Protein AF-0000000086675721 (afdb_homodimer)

Radius of gyration: 47.77 Å; Cα contacts (8 Å, |Δi|>4): 1979; chains: 2; bounding box: 130×148×77 Å

Sequence (926 aa):
MQTRRDQVQAQSYVLGRLTSALVMAEPEALENPHRRIVVGTVVGVLLAGLVVAGFTVYGFLRPGGDTAWRKPRTLIVEKDTGARYVLVAGALRPVLNYASAVLLLGGRPPMTSVSSASLRSVPRGLPLGIVGAPDTLPPAGGLTGTWWSVCAAAGATGGTVPALAVDRRPARPEDDDGALLVRGPDEQQYLVWHGRRLRLARPWVAPVLGLDGPAVDVPAAWLNQLLPGPDLDGLPVDGRGEPGPAIDGTASRIGQVYVTRVAGTPDRHYLLRRDGLSPLGATALALALGDPATATVYGTARVEPIPLTPGALSQLPHSTRPVLPDDVPAAQPALLPPPATGATWCVRRRGEIAAATLTADGPAAPMPSAATGTALGITRTAQTAAAVRMAAGVGGLVRLGRAEQANGGALFLVTDAGVKFPVPSADVAKALGYNATAAGLVAPALLDLLPTGSVLDPAEARRMQTRRDQVQAQSYVLGRLTSALVMAEPEALENPHRRIVVGTVVGVLLAGLVVAGFTVYGFLRPGGDTAWRKPRTLIVEKDTGARYVLVAGALRPVLNYASAVLLLGGRPPMTSVSSASLRSVPRGLPLGIVGAPDTLPPAGGLTGTWWSVCAAAGATGGTVPALAVDRRPARPEDDDGALLVRGPDEQQYLVWHGRRLRLARPWVAPVLGLDGPAVDVPAAWLNQLLPGPDLDGLPVDGRGEPGPAIDGTASRIGQVYVTRVAGTPDRHYLLRRDGLSPLGATALALALGDPATATVYGTARVEPIPLTPGALSQLPHSTRPVLPDDVPAAQPALLPPPATGATWCVRRRGEIAAATLTADGPAAPMPSAATGTALGITRTAQTAAAVRMAAGVGGLVRLGRAEQANGGALFLVTDAGVKFPVPSADVAKALGYNATAAGLVAPALLDLLPTGSVLDPAEARR

Nearest PDB structures (foldseek):
  7np7-assembly1_B4  TM=6.913E-01  e=4.987E-29  Mycobacterium tuberculosis H37Rv
  7npr-assembly1_B1  TM=6.739E-01  e=2.346E-28  Mycobacterium tuberculosis H37Rv
  7nps-assembly1_B6  TM=7.589E-01  e=2.739E-26  Mycobacterium tuberculosis H37Rv
  4kk7-assembly1_A  TM=7.238E-01  e=5.404E-25  Mycobacterium tuberculosis H37Rv
  3x3n-assembly1_A  TM=7.500E-01  e=4.022E-24  Mycobacterium tuberculosis H37Rv

Foldseek 3Di:
DCDPVVVVVVVVQVVLLVVCCVVVVPSPPSDPVCVVVVVVVVVVVVVVVVVVVVVVVCCVVPVCLPCVCVDALEWEAEPVPRWIFHQDPQATATEDAQLLSLLQSLARHHYDYDYPVSCVPTHHDYHFFDAFDHRDAFDACQLPQKKKKWFFDADPVGGTFIEIEIGNDDPDPLDDQFWAWAAEPVRWIWIDGQQETATAPDPLLCVLQVVPDDHHYGYPLQNVRGHYDYHRAAFDAPQFLDWDDQAPNHTATQLAKAWEDDPPDDIWMWGQHNQWTETAFASNVSRSQRHPSSVVNQPPDRRDHHYHYPVRNVVIDYDPDHRDDPPDDSGRGHYDDDADPQWTWIWMDSQALGRTGIDTGHNPPPLPQQPLDDDPQWDADPLAGNGYAADPSRWHKAFEDHPVGRPDGWIWTADRSQEIETEHDQSSCVSHPYGPVSHGYGYPSSNNRTIYGYHSDSVRSRD/DCDPVVVVVVVVQVVLLVVCCVVVVDSPPSDPVCVVVVVVVVVVVVVVVVVVVVVVVCCVVPVCLPCVCVDALEWEAEPPPRWIFHQDPQATATEDAQLLSLLQSLARHHYDYDYPVSCVPTHHDYHFFDAFDHRDAFDACQLPQKKKKWFFDADPVGGTFIEIEIGNDDPDPQDDQFWAWAAEPVRWIWIDGQQETATAPDPLLCVLQVVPDDHHYGYPLQNVRGHYDYHRAAFDAPQFLDWDDDAPNHTATQLAKAWEDDPPDDIWMWGHHNQWTETAFASNVSRSQRHPSSVVNQPPDRRDHHYHYPVRNVPIDYDPDHRDDPPDDSGRGHYDDDDDPQWTWIWMDSQALGRTGIDGGHNPPPLPQQPCDDDPQWDADPLAGNGYAADPSRWHKAFEDHPVGRPDGWIWTADRSQEIETEHDQSSCVSHPYGPVSHGYGYPSSNNRGIYGYHSDSVRSRD

Structure (mmCIF, N/CA/C/O backbone):
data_AF-0000000086675721-model_v1
#
loop_
_entity.id
_entity.type
_entity.pdbx_description
1 polymer 'Type VII secretion protein EccB'
#
loop_
_atom_site.group_PDB
_atom_site.id
_atom_site.type_symbol
_atom_site.label_atom_id
_atom_site.label_alt_id
_atom_site.label_comp_id
_atom_site.label_asym_id
_atom_site.label_entity_id
_atom_site.label_seq_id
_atom_site.pdbx_PDB_ins_code
_atom_site.Cartn_x
_atom_site.Cartn_y
_atom_site.Cartn_z
_atom_site.occupancy
_atom_site.B_iso_or_equiv
_atom_site.auth_seq_id
_atom_site.auth_comp_id
_atom_site.auth_asym_id
_atom_site.auth_atom_id
_atom_site.pdbx_PDB_model_num
ATOM 1 N N . MET A 1 1 ? -94.25 -16.422 20.25 1 34.47 1 MET A N 1
ATOM 2 C CA . MET A 1 1 ? -93.062 -16.328 21.078 1 34.47 1 MET A CA 1
ATOM 3 C C . MET A 1 1 ? -91.875 -15.656 20.328 1 34.47 1 MET A C 1
ATOM 5 O O . MET A 1 1 ? -91.312 -16.25 19.391 1 34.47 1 MET A O 1
ATOM 9 N N . GLN A 1 2 ? -92.062 -14.305 20.141 1 49.78 2 GLN A N 1
ATOM 10 C CA . GLN A 1 2 ? -91.125 -13.461 19.375 1 49.78 2 GLN A CA 1
ATOM 11 C C . GLN A 1 2 ? -89.688 -13.625 19.844 1 49.78 2 GLN A C 1
ATOM 13 O O . GLN A 1 2 ? -89.375 -13.398 21.016 1 49.78 2 GLN A O 1
ATOM 18 N N . THR A 1 3 ? -89 -14.75 19.328 1 52.16 3 THR A N 1
ATOM 19 C CA . THR A 1 3 ? -87.75 -15.258 19.766 1 52.16 3 THR A CA 1
ATOM 20 C C . THR A 1 3 ? -86.75 -14.125 19.953 1 52.16 3 THR A C 1
ATOM 22 O O . THR A 1 3 ? -86.875 -13.062 19.344 1 52.16 3 THR A O 1
ATOM 25 N N . ARG A 1 4 ? -85.938 -14.125 21.078 1 56.69 4 ARG A N 1
ATOM 26 C CA . ARG A 1 4 ? -84.875 -13.219 21.562 1 56.69 4 ARG A CA 1
ATOM 27 C C . ARG A 1 4 ? -84 -12.773 20.406 1 56.69 4 ARG A C 1
ATOM 29 O O . ARG A 1 4 ? -83.5 -11.641 20.406 1 56.69 4 ARG A O 1
ATOM 36 N N . ARG A 1 5 ? -83.75 -13.742 19.547 1 55.69 5 ARG A N 1
ATOM 37 C CA . ARG A 1 5 ? -82.875 -13.461 18.422 1 55.69 5 ARG A CA 1
ATOM 38 C C . ARG A 1 5 ? -83.5 -12.391 17.516 1 55.69 5 ARG A C 1
ATOM 40 O O . ARG A 1 5 ? -82.812 -11.508 17.031 1 55.69 5 ARG A O 1
ATOM 47 N N . ASP A 1 6 ? -84.875 -12.5 17.281 1 59.88 6 ASP A N 1
ATOM 48 C CA . ASP A 1 6 ? -85.625 -11.516 16.484 1 59.88 6 ASP A CA 1
ATOM 49 C C . ASP A 1 6 ? -85.562 -10.141 17.156 1 59.88 6 ASP A C 1
ATOM 51 O O . ASP A 1 6 ? -85.562 -9.117 16.469 1 59.88 6 ASP A O 1
ATOM 55 N N . GLN A 1 7 ? -85.5 -10.203 18.531 1 60.09 7 GLN A N 1
ATOM 56 C CA . GLN A 1 7 ? -85.5 -8.961 19.297 1 60.09 7 GLN A CA 1
ATOM 57 C C . GLN A 1 7 ? -84.125 -8.273 19.203 1 60.09 7 GLN A C 1
ATOM 59 O O . GLN A 1 7 ? -84.062 -7.047 19.078 1 60.09 7 GLN A O 1
ATOM 64 N N . VAL A 1 8 ? -83.062 -9.102 19.234 1 62 8 VAL A N 1
ATOM 65 C CA . VAL A 1 8 ? -81.75 -8.523 19.156 1 62 8 VAL A CA 1
ATOM 66 C C . VAL A 1 8 ? -81.5 -7.98 17.75 1 62 8 VAL A C 1
ATOM 68 O O . VAL A 1 8 ? -80.875 -6.91 17.594 1 62 8 VAL A O 1
ATOM 71 N N . GLN A 1 9 ? -82.062 -8.711 16.625 1 60.72 9 GLN A N 1
ATOM 72 C CA . GLN A 1 9 ? -81.938 -8.227 15.258 1 60.72 9 GLN A CA 1
ATOM 73 C C . GLN A 1 9 ? -82.812 -6.973 15.039 1 60.72 9 GLN A C 1
ATOM 75 O O . GLN A 1 9 ? -82.375 -6.043 14.352 1 60.72 9 GLN A O 1
ATOM 80 N N . ALA A 1 10 ? -84 -6.91 15.773 1 63.62 10 ALA A N 1
ATOM 81 C CA . ALA A 1 10 ? -84.812 -5.723 15.75 1 63.62 10 ALA A CA 1
ATOM 82 C C . ALA A 1 10 ? -84.188 -4.555 16.469 1 63.62 10 ALA A C 1
ATOM 84 O O . ALA A 1 10 ? -84.25 -3.41 16.031 1 63.62 10 ALA A O 1
ATOM 85 N N . GLN A 1 11 ? -83.562 -4.93 17.625 1 62.97 11 GLN A N 1
ATOM 86 C CA . GLN A 1 11 ? -82.875 -3.885 18.375 1 62.97 11 GLN A CA 1
ATOM 87 C C . GLN A 1 11 ? -81.625 -3.352 17.609 1 62.97 11 GLN A C 1
ATOM 89 O O . GLN A 1 11 ? -81.438 -2.141 17.578 1 62.97 11 GLN A O 1
ATOM 94 N N . SER A 1 12 ? -80.812 -4.242 16.984 1 63.81 12 SER A N 1
ATOM 95 C CA . SER A 1 12 ? -79.688 -3.787 16.203 1 63.81 12 SER A CA 1
ATOM 96 C C . SER A 1 12 ? -80.125 -3.006 14.977 1 63.81 12 SER A C 1
ATOM 98 O O . SER A 1 12 ? -79.5 -2.018 14.594 1 63.81 12 SER A O 1
ATOM 100 N N . TYR A 1 13 ? -81.375 -3.391 14.328 1 66.25 13 TYR A N 1
ATOM 101 C CA . TYR A 1 13 ? -81.938 -2.652 13.227 1 66.25 13 TYR A CA 1
ATOM 102 C C . TYR A 1 13 ? -82.438 -1.293 13.703 1 66.25 13 TYR A C 1
ATOM 104 O O . TYR A 1 13 ? -82.25 -0.281 13.031 1 66.25 13 TYR A O 1
ATOM 112 N N . VAL A 1 14 ? -83.125 -1.274 14.898 1 68.88 14 VAL A N 1
ATOM 113 C CA . VAL A 1 14 ? -83.688 -0.024 15.445 1 68.88 14 VAL A CA 1
ATOM 114 C C . VAL A 1 14 ? -82.5 0.867 15.883 1 68.88 14 VAL A C 1
ATOM 116 O O . VAL A 1 14 ? -82.5 2.078 15.656 1 68.88 14 VAL A O 1
ATOM 119 N N . LEU A 1 15 ? -81.438 0.264 16.531 1 63.91 15 LEU A N 1
ATOM 120 C CA . LEU A 1 15 ? -80.25 1.059 16.922 1 63.91 15 LEU A CA 1
ATOM 121 C C . LEU A 1 15 ? -79.5 1.562 15.703 1 63.91 15 LEU A C 1
ATOM 123 O O . LEU A 1 15 ? -79 2.697 15.688 1 63.91 15 LEU A O 1
ATOM 127 N N . GLY A 1 16 ? -79.438 0.759 14.641 1 57.78 16 GLY A N 1
ATOM 128 C CA . GLY A 1 16 ? -78.875 1.193 13.359 1 57.78 16 GLY A CA 1
ATOM 129 C C . GLY A 1 16 ? -79.688 2.312 12.727 1 57.78 16 GLY A C 1
ATOM 130 O O . GLY A 1 16 ? -79.125 3.287 12.234 1 57.78 16 GLY A O 1
ATOM 131 N N . ARG A 1 17 ? -81.062 2.174 12.867 1 61.03 17 ARG A N 1
ATOM 132 C CA . ARG A 1 17 ? -81.938 3.234 12.422 1 61.03 17 ARG A CA 1
ATOM 133 C C . ARG A 1 17 ? -81.75 4.492 13.266 1 61.03 17 ARG A C 1
ATOM 135 O O . ARG A 1 17 ? -81.812 5.609 12.742 1 61.03 17 ARG A O 1
ATOM 142 N N . LEU A 1 18 ? -81.688 4.355 14.586 1 62.88 18 LEU A N 1
ATOM 143 C CA . LEU A 1 18 ? -81.562 5.504 15.469 1 62.88 18 LEU A CA 1
ATOM 144 C C . LEU A 1 18 ? -80.188 6.184 15.242 1 62.88 18 LEU A C 1
ATOM 146 O O . LEU A 1 18 ? -80.125 7.414 15.219 1 62.88 18 LEU A O 1
ATOM 150 N N . THR A 1 19 ? -79.125 5.449 15.188 1 59.09 19 THR A N 1
ATOM 151 C CA . THR A 1 19 ? -77.812 6.051 14.938 1 59.09 19 THR A CA 1
ATOM 152 C C . THR A 1 19 ? -77.75 6.676 13.547 1 59.09 19 THR A C 1
ATOM 154 O O . THR A 1 19 ? -77.188 7.75 13.359 1 59.09 19 THR A O 1
ATOM 157 N N . SER A 1 20 ? -78.438 6.008 12.555 1 55.66 20 SER A N 1
ATOM 158 C CA . SER A 1 20 ? -78.562 6.602 11.227 1 55.66 20 SER A CA 1
ATOM 159 C C . SER A 1 20 ? -79.375 7.875 11.258 1 55.66 20 SER A C 1
ATOM 161 O O . SER A 1 20 ? -79.125 8.836 10.547 1 55.66 20 SER A O 1
ATOM 163 N N . ALA A 1 21 ? -80.438 7.836 12.062 1 58.56 21 ALA A N 1
ATOM 164 C CA . ALA A 1 21 ? -81.25 9.031 12.281 1 58.56 21 ALA A CA 1
ATOM 165 C C . ALA A 1 21 ? -80.438 10.133 12.953 1 58.56 21 ALA A C 1
ATOM 167 O O . ALA A 1 21 ? -80.625 11.312 12.672 1 58.56 21 ALA A O 1
ATOM 168 N N . LEU A 1 22 ? -79.688 9.727 13.961 1 56.72 22 LEU A N 1
ATOM 169 C CA . LEU A 1 22 ? -78.938 10.734 14.711 1 56.72 22 LEU A CA 1
ATOM 170 C C . LEU A 1 22 ? -77.812 11.281 13.891 1 56.72 22 LEU A C 1
ATOM 172 O O . LEU A 1 22 ? -77.5 12.461 13.984 1 56.72 22 LEU A O 1
ATOM 176 N N . VAL A 1 23 ? -77.188 10.422 13.219 1 54.94 23 VAL A N 1
ATOM 177 C CA . VAL A 1 23 ? -76 10.875 12.477 1 54.94 23 VAL A CA 1
ATOM 178 C C . VAL A 1 23 ? -76.438 11.398 11.102 1 54.94 23 VAL A C 1
ATOM 180 O O . VAL A 1 23 ? -75.875 12.367 10.594 1 54.94 23 VAL A O 1
ATOM 183 N N . MET A 1 24 ? -77.5 10.648 10.359 1 52.84 24 MET A N 1
ATOM 184 C CA . MET A 1 24 ? -77.812 11.086 9.016 1 52.84 24 MET A CA 1
ATOM 185 C C . MET A 1 24 ? -79.188 11.758 9.008 1 52.84 24 MET A C 1
ATOM 187 O O . MET A 1 24 ? -79.688 12.125 7.945 1 52.84 24 MET A O 1
ATOM 191 N N . ALA A 1 25 ? -79.625 12.555 10.125 1 51.59 25 ALA A N 1
ATOM 192 C CA . ALA A 1 25 ? -80.875 13.297 10.328 1 51.59 25 ALA A CA 1
ATOM 193 C C . ALA A 1 25 ? -82 12.727 9.469 1 51.59 25 ALA A C 1
ATOM 195 O O . ALA A 1 25 ? -83.062 13.305 9.398 1 51.59 25 ALA A O 1
ATOM 196 N N . GLU A 1 26 ? -81.875 11.867 8.586 1 46.47 26 GLU A N 1
ATOM 197 C CA . GLU A 1 26 ? -83 11.227 7.887 1 46.47 26 GLU A CA 1
ATOM 198 C C . GLU A 1 26 ? -83.062 9.727 8.164 1 46.47 26 GLU A C 1
ATOM 200 O O . GLU A 1 26 ? -82.062 9.016 7.902 1 46.47 26 GLU A O 1
ATOM 205 N N . PRO A 1 27 ? -83.875 9.242 9.078 1 45.81 27 PRO A N 1
ATOM 206 C CA . PRO A 1 27 ? -84.062 7.922 9.688 1 45.81 27 PRO A CA 1
ATOM 207 C C . PRO A 1 27 ? -84.125 6.805 8.656 1 45.81 27 PRO A C 1
ATOM 209 O O . PRO A 1 27 ? -84.062 5.625 9 1 45.81 27 PRO A O 1
ATOM 212 N N . GLU A 1 28 ? -84.688 7.027 7.48 1 42.84 28 GLU A N 1
ATOM 213 C CA . GLU A 1 28 ? -85.062 5.945 6.57 1 42.84 28 GLU A CA 1
ATOM 214 C C . GLU A 1 28 ? -83.875 5.465 5.766 1 42.84 28 GLU A C 1
ATOM 216 O O . GLU A 1 28 ? -84 4.754 4.77 1 42.84 28 GLU A O 1
ATOM 221 N N . ALA A 1 29 ? -82.688 6.098 5.895 1 45.56 29 ALA A N 1
ATOM 222 C CA . ALA A 1 29 ? -81.625 5.652 5.004 1 45.56 29 ALA A CA 1
ATOM 223 C C . ALA A 1 29 ? -81.062 4.293 5.43 1 45.56 29 ALA A C 1
ATOM 225 O O . ALA A 1 29 ? -80.438 4.172 6.5 1 45.56 29 ALA A O 1
ATOM 226 N N . LEU A 1 30 ? -81.75 3.199 5.141 1 42.44 30 LEU A N 1
ATOM 227 C CA . LEU A 1 30 ? -81.5 1.79 5.422 1 42.44 30 LEU A CA 1
ATOM 228 C C . LEU A 1 30 ? -80.062 1.406 5.078 1 42.44 30 LEU A C 1
ATOM 230 O O . LEU A 1 30 ? -79.625 0.289 5.363 1 42.44 30 LEU A O 1
ATOM 234 N N . GLU A 1 31 ? -79.438 2.02 4.109 1 46.09 31 GLU A N 1
ATOM 235 C CA . GLU A 1 31 ? -78.188 1.418 3.693 1 46.09 31 GLU A CA 1
ATOM 236 C C . GLU A 1 31 ? -77 1.862 4.594 1 46.09 31 GLU A C 1
ATOM 238 O O . GLU A 1 31 ? -76.875 3.053 4.883 1 46.09 31 GLU A O 1
ATOM 243 N N . ASN A 1 32 ? -76.625 0.916 5.391 1 48 32 ASN A N 1
ATOM 244 C CA . ASN A 1 32 ? -75.438 1.154 6.262 1 48 32 ASN A CA 1
ATOM 245 C C . ASN A 1 32 ? -74.25 1.757 5.496 1 48 32 ASN A C 1
ATOM 247 O O . ASN A 1 32 ? -73.688 1.104 4.629 1 48 32 ASN A O 1
ATOM 251 N N . PRO A 1 33 ? -74.125 3.035 5.426 1 51.97 33 PRO A N 1
ATOM 252 C CA . PRO A 1 33 ? -73.125 3.779 4.656 1 51.97 33 PRO A CA 1
ATOM 253 C C . PRO A 1 33 ? -71.75 3.299 4.922 1 51.97 33 PRO A C 1
ATOM 255 O O . PRO A 1 33 ? -70.875 3.484 4.082 1 51.97 33 PRO A O 1
ATOM 258 N N . HIS A 1 34 ? -71.562 2.459 5.914 1 57.38 34 HIS A N 1
ATOM 259 C CA . HIS A 1 34 ? -70.188 2.131 6.332 1 57.38 34 HIS A CA 1
ATOM 260 C C . HIS A 1 34 ? -69.688 0.895 5.605 1 57.38 34 HIS A C 1
ATOM 262 O O . HIS A 1 34 ? -68.5 0.634 5.598 1 57.38 34 HIS A O 1
ATOM 268 N N . ARG A 1 35 ? -70.625 0.104 4.98 1 59.41 35 ARG A N 1
ATOM 269 C CA . ARG A 1 35 ? -70.188 -1.146 4.34 1 59.41 35 ARG A CA 1
ATOM 270 C C . ARG A 1 35 ? -69.375 -0.879 3.102 1 59.41 35 ARG A C 1
ATOM 272 O O . ARG A 1 35 ? -68.375 -1.564 2.863 1 59.41 35 ARG A O 1
ATOM 279 N N . ARG A 1 36 ? -69.625 0.174 2.391 1 56.62 36 ARG A N 1
ATOM 280 C CA . ARG A 1 36 ? -68.875 0.547 1.185 1 56.62 36 ARG A CA 1
ATOM 281 C C . ARG A 1 36 ? -67.438 1.031 1.523 1 56.62 36 ARG A C 1
ATOM 283 O O . ARG A 1 36 ? -66.5 0.709 0.821 1 56.62 36 ARG A O 1
ATOM 290 N N . ILE A 1 37 ? -67.438 1.661 2.596 1 59.69 37 ILE A N 1
ATOM 291 C CA . ILE A 1 37 ? -66.125 2.15 3.078 1 59.69 37 ILE A CA 1
ATOM 292 C C . ILE A 1 37 ? -65.312 0.979 3.564 1 59.69 37 ILE A C 1
ATOM 294 O O . ILE A 1 37 ? -64.125 0.913 3.277 1 59.69 37 ILE A O 1
ATOM 298 N N . VAL A 1 38 ? -66 0.011 4.113 1 62.59 38 VAL A N 1
ATOM 299 C CA . VAL A 1 38 ? -65.312 -1.149 4.66 1 62.59 38 VAL A CA 1
ATOM 300 C C . VAL A 1 38 ? -64.875 -2.053 3.52 1 62.59 38 VAL A C 1
ATOM 302 O O . VAL A 1 38 ? -63.719 -2.49 3.5 1 62.59 38 VAL A O 1
ATOM 305 N N . VAL A 1 39 ? -65.688 -2.287 2.514 1 61.22 39 VAL A N 1
ATOM 306 C CA . VAL A 1 39 ? -65.312 -3.143 1.385 1 61.22 39 VAL A CA 1
ATOM 307 C C . VAL A 1 39 ? -64.25 -2.457 0.525 1 61.22 39 VAL A C 1
ATOM 309 O O . VAL A 1 39 ? -63.312 -3.09 0.103 1 61.22 39 VAL A O 1
ATOM 312 N N . GLY A 1 40 ? -64.375 -1.234 0.276 1 60.56 40 GLY A N 1
ATOM 313 C CA . GLY A 1 40 ? -63.344 -0.472 -0.432 1 60.56 40 GLY A CA 1
ATOM 314 C C . GLY A 1 40 ? -61.969 -0.487 0.263 1 60.56 40 GLY A C 1
ATOM 315 O O . GLY A 1 40 ? -60.938 -0.655 -0.384 1 60.56 40 GLY A O 1
ATOM 316 N N . THR A 1 41 ? -62.156 -0.328 1.591 1 66.06 41 THR A N 1
ATOM 317 C CA . THR A 1 41 ? -60.938 -0.37 2.391 1 66.06 41 THR A CA 1
ATOM 318 C C . THR A 1 41 ? -60.281 -1.754 2.334 1 66.06 41 THR A C 1
ATOM 320 O O . THR A 1 41 ? -59.062 -1.876 2.191 1 66.06 41 THR A O 1
ATOM 323 N N . VAL A 1 42 ? -61.188 -2.703 2.279 1 68.75 42 VAL A N 1
ATOM 324 C CA . VAL A 1 42 ? -60.688 -4.074 2.262 1 68.75 42 VAL A CA 1
ATOM 325 C C . VAL A 1 42 ? -60.094 -4.391 0.891 1 68.75 42 VAL A C 1
ATOM 327 O O . VAL A 1 42 ? -59 -4.961 0.796 1 68.75 42 VAL A O 1
ATOM 330 N N . VAL A 1 43 ? -60.719 -3.998 -0.132 1 64.69 43 VAL A N 1
ATOM 331 C CA . VAL A 1 43 ? -60.219 -4.234 -1.488 1 64.69 43 VAL A CA 1
ATOM 332 C C . VAL A 1 43 ? -58.969 -3.414 -1.737 1 64.69 43 VAL A C 1
ATOM 334 O O . VAL A 1 43 ? -58 -3.904 -2.342 1 64.69 43 VAL A O 1
ATOM 337 N N . GLY A 1 44 ? -58.969 -2.264 -1.292 1 62.44 44 GLY A N 1
ATOM 338 C CA . GLY A 1 44 ? -57.781 -1.438 -1.4 1 62.44 44 GLY A CA 1
ATOM 339 C C . GLY A 1 44 ? -56.562 -2.043 -0.711 1 62.44 44 GLY A C 1
ATOM 340 O O . GLY A 1 44 ? -55.469 -2.062 -1.273 1 62.44 44 GLY A O 1
ATOM 341 N N . VAL A 1 45 ? -56.906 -2.518 0.503 1 71.75 45 VAL A N 1
ATOM 342 C CA . VAL A 1 45 ? -55.844 -3.15 1.265 1 71.75 45 VAL A CA 1
ATOM 343 C C . VAL A 1 45 ? -55.375 -4.41 0.542 1 71.75 45 VAL A C 1
ATOM 345 O O . VAL A 1 45 ? -54.156 -4.676 0.467 1 71.75 45 VAL A O 1
ATOM 348 N N . LEU A 1 46 ? -56.344 -5.074 -0.053 1 71.38 46 LEU A N 1
ATOM 349 C CA . LEU A 1 46 ? -56 -6.289 -0.786 1 71.38 46 LEU A CA 1
ATOM 350 C C . LEU A 1 46 ? -55.219 -5.961 -2.051 1 71.38 46 LEU A C 1
ATOM 352 O O . LEU A 1 46 ? -54.25 -6.633 -2.371 1 71.38 46 LEU A O 1
ATOM 356 N N . LEU A 1 47 ? -55.562 -4.961 -2.717 1 67.56 47 LEU A N 1
ATOM 357 C CA . LEU A 1 47 ? -54.875 -4.539 -3.916 1 67.56 47 LEU A CA 1
ATOM 358 C C . LEU A 1 47 ? -53.469 -4.008 -3.566 1 67.56 47 LEU A C 1
ATOM 360 O O . LEU A 1 47 ? -52.5 -4.285 -4.273 1 67.56 47 LEU A O 1
ATOM 364 N N . ALA A 1 48 ? -53.5 -3.197 -2.561 1 69.5 48 ALA A N 1
ATOM 365 C CA . ALA A 1 48 ? -52.219 -2.744 -2.07 1 69.5 48 ALA A CA 1
ATOM 366 C C . ALA A 1 48 ? -51.312 -3.928 -1.712 1 69.5 48 ALA A C 1
ATOM 368 O O . ALA A 1 48 ? -50.125 -3.922 -2.01 1 69.5 48 ALA A O 1
ATOM 369 N N . GLY A 1 49 ? -51.969 -4.863 -1.13 1 71.69 49 GLY A N 1
ATOM 370 C CA . GLY A 1 49 ? -51.25 -6.09 -0.82 1 71.69 49 GLY A CA 1
ATOM 371 C C . GLY A 1 49 ? -50.75 -6.816 -2.055 1 71.69 49 GLY A C 1
ATOM 372 O O . GLY A 1 49 ? -49.625 -7.289 -2.084 1 71.69 49 GLY A O 1
ATOM 373 N N . LEU A 1 50 ? -51.5 -6.891 -3.016 1 72.88 50 LEU A N 1
ATOM 374 C CA . LEU A 1 50 ? -51.156 -7.539 -4.273 1 72.88 50 LEU A CA 1
ATOM 375 C C . LEU A 1 50 ? -50.031 -6.781 -4.977 1 72.88 50 LEU A C 1
ATOM 377 O O . LEU A 1 50 ? -49.125 -7.391 -5.539 1 72.88 50 LEU A O 1
ATOM 381 N N . VAL A 1 51 ? -50.062 -5.508 -4.992 1 69.81 51 VAL A N 1
ATOM 382 C CA . VAL A 1 51 ? -49.031 -4.68 -5.598 1 69.81 51 VAL A CA 1
ATOM 383 C C . VAL A 1 51 ? -47.688 -4.879 -4.852 1 69.81 51 VAL A C 1
ATOM 385 O O . VAL A 1 51 ? -46.656 -5.047 -5.469 1 69.81 51 VAL A O 1
ATOM 388 N N . VAL A 1 52 ? -47.844 -4.84 -3.555 1 70.31 52 VAL A N 1
ATOM 389 C CA . VAL A 1 52 ? -46.656 -5.078 -2.738 1 70.31 52 VAL A CA 1
ATOM 390 C C . VAL A 1 52 ? -46.094 -6.48 -3.006 1 70.31 52 VAL A C 1
ATOM 392 O O . VAL A 1 52 ? -44.906 -6.672 -3.135 1 70.31 52 VAL A O 1
ATOM 395 N N . ALA A 1 53 ? -47 -7.395 -3.123 1 70.38 53 ALA A N 1
ATOM 396 C CA . ALA A 1 53 ? -46.625 -8.773 -3.438 1 70.38 53 ALA A CA 1
ATOM 397 C C . ALA A 1 53 ? -46 -8.859 -4.828 1 70.38 53 ALA A C 1
ATOM 399 O O . ALA A 1 53 ? -45 -9.562 -5.023 1 70.38 53 ALA A O 1
ATOM 400 N N . GLY A 1 54 ? -46.469 -8.25 -5.797 1 65.12 54 GLY A N 1
ATOM 401 C CA . GLY A 1 54 ? -45.938 -8.219 -7.145 1 65.12 54 GLY A CA 1
ATOM 402 C C . GLY A 1 54 ? -44.531 -7.637 -7.207 1 65.12 54 GLY A C 1
ATOM 403 O O . GLY A 1 54 ? -43.656 -8.203 -7.855 1 65.12 54 GLY A O 1
ATOM 404 N N . PHE A 1 55 ? -44.438 -6.5 -6.574 1 64.62 55 PHE A N 1
ATOM 405 C CA . PHE A 1 55 ? -43.094 -5.883 -6.547 1 64.62 55 PHE A CA 1
ATOM 406 C C . PHE A 1 55 ? -42.125 -6.75 -5.781 1 64.62 55 PHE A C 1
ATOM 408 O O . PHE A 1 55 ? -40.938 -6.812 -6.129 1 64.62 55 PHE A O 1
ATOM 415 N N . THR A 1 56 ? -42.625 -7.371 -4.812 1 63.06 56 THR A N 1
ATOM 416 C CA . THR A 1 56 ? -41.781 -8.305 -4.066 1 63.06 56 THR A CA 1
ATOM 417 C C . THR A 1 56 ? -41.375 -9.484 -4.941 1 63.06 56 THR A C 1
ATOM 419 O O . THR A 1 56 ? -40.188 -9.898 -4.926 1 63.06 56 THR A O 1
ATOM 422 N N . VAL A 1 57 ? -42.281 -9.977 -5.59 1 62.31 57 VAL A N 1
ATOM 423 C CA . VAL A 1 57 ? -42 -11.086 -6.5 1 62.31 57 VAL A CA 1
ATOM 424 C C . VAL A 1 57 ? -41.094 -10.617 -7.633 1 62.31 57 VAL A C 1
ATOM 426 O O . VAL A 1 57 ? -40.156 -11.32 -8.023 1 62.31 57 VAL A O 1
ATOM 429 N N . TYR A 1 58 ? -41.406 -9.492 -8.219 1 58.81 58 TYR A N 1
ATOM 430 C CA . TYR A 1 58 ? -40.562 -8.922 -9.273 1 58.81 58 TYR A CA 1
ATOM 431 C C . TYR A 1 58 ? -39.156 -8.703 -8.773 1 58.81 58 TYR A C 1
ATOM 433 O O . TYR A 1 58 ? -38.188 -8.977 -9.484 1 58.81 58 TYR A O 1
ATOM 441 N N . GLY A 1 59 ? -39 -8.062 -7.68 1 54.12 59 GLY A N 1
ATOM 442 C CA . GLY A 1 59 ? -37.688 -7.91 -7.066 1 54.12 59 GLY A CA 1
ATOM 443 C C . GLY A 1 59 ? -36.969 -9.227 -6.871 1 54.12 59 GLY A C 1
ATOM 444 O O . GLY A 1 59 ? -35.75 -9.297 -7.023 1 54.12 59 GLY A O 1
ATOM 445 N N . PHE A 1 60 ? -37.844 -10.172 -6.523 1 55.16 60 PHE A N 1
ATOM 446 C CA . PHE A 1 60 ? -37.281 -11.5 -6.316 1 55.16 60 PHE A CA 1
ATOM 447 C C . PHE A 1 60 ? -36.938 -12.164 -7.652 1 55.16 60 PHE A C 1
ATOM 449 O O . PHE A 1 60 ? -35.969 -12.914 -7.75 1 55.16 60 PHE A O 1
ATOM 456 N N . LEU A 1 61 ? -37.812 -12.117 -8.531 1 54 61 LEU A N 1
ATOM 457 C CA . LEU A 1 61 ? -37.688 -12.789 -9.812 1 54 61 LEU A CA 1
ATOM 458 C C . LEU A 1 61 ? -36.656 -12.078 -10.688 1 54 61 LEU A C 1
ATOM 460 O O . LEU A 1 61 ? -36 -12.703 -11.531 1 54 61 LEU A O 1
ATOM 464 N N . ARG A 1 62 ? -36.812 -10.781 -10.875 1 43.59 62 ARG A N 1
ATOM 465 C CA . ARG A 1 62 ? -35.781 -10.055 -11.602 1 43.59 62 ARG A CA 1
ATOM 466 C C . ARG A 1 62 ? -34.688 -9.594 -10.648 1 43.59 62 ARG A C 1
ATOM 468 O O . ARG A 1 62 ? -34.75 -8.477 -10.125 1 43.59 62 ARG A O 1
ATOM 475 N N . PRO A 1 63 ? -34.094 -10.516 -10.102 1 45.53 63 PRO A N 1
ATOM 476 C CA . PRO A 1 63 ? -32.969 -10.023 -9.281 1 45.53 63 PRO A CA 1
ATOM 477 C C . PRO A 1 63 ? -32.188 -8.914 -9.961 1 45.53 63 PRO A C 1
ATOM 479 O O . PRO A 1 63 ? -32.156 -8.836 -11.195 1 45.53 63 PRO A O 1
ATOM 482 N N . GLY A 1 64 ? -32.25 -7.66 -9.641 1 45.41 64 GLY A N 1
ATOM 483 C CA . GLY A 1 64 ? -31.5 -6.559 -10.211 1 45.41 64 GLY A CA 1
ATOM 484 C C . GLY A 1 64 ? -30.156 -6.992 -10.789 1 45.41 64 GLY A C 1
ATOM 485 O O . GLY A 1 64 ? -29.125 -6.902 -10.117 1 45.41 64 GLY A O 1
ATOM 486 N N . GLY A 1 65 ? -30.109 -8.008 -11.398 1 48.34 65 GLY A N 1
ATOM 487 C CA . GLY A 1 65 ? -28.906 -8.227 -12.188 1 48.34 65 GLY A CA 1
ATOM 488 C C . GLY A 1 65 ? -28.516 -7.031 -13.039 1 48.34 65 GLY A C 1
ATOM 489 O O . GLY A 1 65 ? -28.766 -7.016 -14.242 1 48.34 65 GLY A O 1
ATOM 490 N N . ASP A 1 66 ? -28.781 -5.824 -12.523 1 51.31 66 ASP A N 1
ATOM 491 C CA . ASP A 1 66 ? -28.578 -4.547 -13.195 1 51.31 66 ASP A CA 1
ATOM 492 C C . ASP A 1 66 ? -27.188 -4.473 -13.836 1 51.31 66 ASP A C 1
ATOM 494 O O . ASP A 1 66 ? -26.172 -4.719 -13.172 1 51.31 66 ASP A O 1
ATOM 498 N N . THR A 1 67 ? -27.125 -4.902 -15.086 1 61.44 67 THR A N 1
ATOM 499 C CA . THR A 1 67 ? -25.938 -4.773 -15.922 1 61.44 67 THR A CA 1
ATOM 500 C C . THR A 1 67 ? -25.5 -3.316 -16.016 1 61.44 67 THR A C 1
ATOM 502 O O . THR A 1 67 ? -24.672 -2.963 -16.859 1 61.44 67 THR A O 1
ATOM 505 N N . ALA A 1 68 ? -26.156 -2.428 -15.227 1 60.09 68 ALA A N 1
ATOM 506 C CA . ALA A 1 68 ? -25.781 -1.017 -15.25 1 60.09 68 ALA A CA 1
ATOM 507 C C . ALA A 1 68 ? -24.344 -0.822 -14.781 1 60.09 68 ALA A C 1
ATOM 509 O O . ALA A 1 68 ? -23.672 0.123 -15.195 1 60.09 68 ALA A O 1
ATOM 510 N N . TRP A 1 69 ? -23.875 -1.834 -14.07 1 73.12 69 TRP A N 1
ATOM 511 C CA . TRP A 1 69 ? -22.516 -1.738 -13.531 1 73.12 69 TRP A CA 1
ATOM 512 C C . TRP A 1 69 ? -21.469 -1.987 -14.617 1 73.12 69 TRP A C 1
ATOM 514 O O . TRP A 1 69 ? -20.297 -1.691 -14.43 1 73.12 69 TRP A O 1
ATOM 524 N N . ARG A 1 70 ? -21.984 -2.4 -15.695 1 71.88 70 ARG A N 1
ATOM 525 C CA . ARG A 1 70 ? -21.031 -2.689 -16.766 1 71.88 70 ARG A CA 1
ATOM 526 C C . ARG A 1 70 ? -20.766 -1.45 -17.609 1 71.88 70 ARG A C 1
ATOM 528 O O . ARG A 1 70 ? -19.969 -1.496 -18.547 1 71.88 70 ARG A O 1
ATOM 535 N N . LYS A 1 71 ? -21.391 -0.355 -17.234 1 71.62 71 LYS A N 1
ATOM 536 C CA . LYS A 1 71 ? -21.141 0.884 -17.969 1 71.62 71 LYS A CA 1
ATOM 537 C C . LYS A 1 71 ? -19.719 1.388 -17.703 1 71.62 71 LYS A C 1
ATOM 539 O O . LYS A 1 71 ? -19.203 1.27 -16.594 1 71.62 71 LYS A O 1
ATOM 544 N N . PRO A 1 72 ? -19.203 1.937 -18.75 1 75.12 72 PRO A N 1
ATOM 545 C CA . PRO A 1 72 ? -17.844 2.449 -18.578 1 75.12 72 PRO A CA 1
ATOM 546 C C . PRO A 1 72 ? -17.75 3.574 -17.547 1 75.12 72 PRO A C 1
ATOM 548 O O . PRO A 1 72 ? -18.75 4.273 -17.312 1 75.12 72 PRO A O 1
ATOM 551 N N . ARG A 1 73 ? -16.766 3.762 -16.938 1 82.25 73 ARG A N 1
ATOM 552 C CA . ARG A 1 73 ? -16.406 4.828 -16 1 82.25 73 ARG A CA 1
ATOM 553 C C . ARG A 1 73 ? -17.297 4.793 -14.766 1 82.25 73 ARG A C 1
ATOM 555 O O . ARG A 1 73 ? -17.766 5.836 -14.297 1 82.25 73 ARG A O 1
ATOM 562 N N . THR A 1 74 ? -17.672 3.691 -14.406 1 88.88 74 THR A N 1
ATOM 563 C CA . THR A 1 74 ? -18.469 3.488 -13.195 1 88.88 74 THR A CA 1
ATOM 564 C C . THR A 1 74 ? -17.656 2.752 -12.133 1 88.88 74 THR A C 1
ATOM 566 O O . THR A 1 74 ? -16.828 1.896 -12.461 1 88.88 74 THR A O 1
ATOM 569 N N . LEU A 1 75 ? -17.828 3.25 -10.945 1 93.38 75 LEU A N 1
ATOM 570 C CA . LEU A 1 75 ? -17.219 2.561 -9.812 1 93.38 75 LEU A CA 1
ATOM 571 C C . LEU A 1 75 ? -18.188 1.533 -9.219 1 93.38 75 LEU A C 1
ATOM 573 O O . LEU A 1 75 ? -19.297 1.879 -8.805 1 93.38 75 LEU A O 1
ATOM 577 N N . ILE A 1 76 ? -17.781 0.309 -9.281 1 93.69 76 ILE A N 1
ATOM 578 C CA . ILE A 1 76 ? -18.594 -0.801 -8.797 1 93.69 76 ILE A CA 1
ATOM 579 C C . ILE A 1 76 ? -18.266 -1.087 -7.34 1 93.69 76 ILE A C 1
ATOM 581 O O . ILE A 1 76 ? -17.094 -1.28 -6.988 1 93.69 76 ILE A O 1
ATOM 585 N N . VAL A 1 77 ? -19.203 -1.021 -6.531 1 92.12 77 VAL A N 1
ATOM 586 C CA . VAL A 1 77 ? -19.016 -1.341 -5.121 1 92.12 77 VAL A CA 1
ATOM 587 C C . VAL A 1 77 ? -19.75 -2.629 -4.773 1 92.12 77 VAL A C 1
ATOM 589 O O . VAL A 1 77 ? -20.953 -2.748 -5.023 1 92.12 77 VAL A O 1
ATOM 592 N N . GLU A 1 78 ? -19.016 -3.551 -4.266 1 91.38 78 GLU A N 1
ATOM 593 C CA . GLU A 1 78 ? -19.641 -4.805 -3.836 1 91.38 78 GLU A CA 1
ATOM 594 C C . GLU A 1 78 ? -20.328 -4.641 -2.488 1 91.38 78 GLU A C 1
ATOM 596 O O . GLU A 1 78 ? -19.688 -4.316 -1.486 1 91.38 78 GLU A O 1
ATOM 601 N N . LYS A 1 79 ? -21.484 -4.973 -2.391 1 86.38 79 LYS A N 1
ATOM 602 C CA . LYS A 1 79 ? -22.328 -4.715 -1.227 1 86.38 79 LYS A CA 1
ATOM 603 C C . LYS A 1 79 ? -21.891 -5.555 -0.031 1 86.38 79 LYS A C 1
ATOM 605 O O . LYS A 1 79 ? -21.891 -5.074 1.104 1 86.38 79 LYS A O 1
ATOM 610 N N . ASP A 1 80 ? -21.438 -6.68 -0.252 1 86.81 80 ASP A N 1
ATOM 611 C CA . ASP A 1 80 ? -21.188 -7.641 0.817 1 86.81 80 ASP A CA 1
ATOM 612 C C . ASP A 1 80 ? -19.812 -7.418 1.455 1 86.81 80 ASP A C 1
ATOM 614 O O . ASP A 1 80 ? -19.594 -7.805 2.604 1 86.81 80 ASP A O 1
ATOM 618 N N . THR A 1 81 ? -18.922 -6.746 0.75 1 89.25 81 THR A N 1
ATOM 619 C CA . THR A 1 81 ? -17.562 -6.637 1.263 1 89.25 81 THR A CA 1
ATOM 620 C C . THR A 1 81 ? -17.109 -5.184 1.274 1 89.25 81 THR A C 1
ATOM 622 O O . THR A 1 81 ? -16.109 -4.844 1.924 1 89.25 81 THR A O 1
ATOM 625 N N . GLY A 1 82 ? -17.797 -4.328 0.531 1 90.38 82 GLY A N 1
ATOM 626 C CA . GLY A 1 82 ? -17.375 -2.943 0.411 1 90.38 82 GLY A CA 1
ATOM 627 C C . GLY A 1 82 ? -16.234 -2.754 -0.569 1 90.38 82 GLY A C 1
ATOM 628 O O . GLY A 1 82 ? -15.688 -1.652 -0.699 1 90.38 82 GLY A O 1
ATOM 629 N N . ALA A 1 83 ? -15.859 -3.852 -1.23 1 92.62 83 ALA A N 1
ATOM 630 C CA . ALA A 1 83 ? -14.789 -3.76 -2.223 1 92.62 83 ALA A CA 1
ATOM 631 C C . ALA A 1 83 ? -15.219 -2.912 -3.416 1 92.62 83 ALA A C 1
ATOM 633 O O . ALA A 1 83 ? -16.375 -2.959 -3.83 1 92.62 83 ALA A O 1
ATOM 634 N N . ARG A 1 84 ? -14.219 -2.158 -3.859 1 94.5 84 ARG A N 1
ATOM 635 C CA . ARG A 1 84 ? -14.453 -1.305 -5.023 1 94.5 84 ARG A CA 1
ATOM 636 C C . ARG A 1 84 ? -13.727 -1.847 -6.25 1 94.5 84 ARG A C 1
ATOM 638 O O . ARG A 1 84 ? -12.578 -2.291 -6.156 1 94.5 84 ARG A O 1
ATOM 645 N N . TYR A 1 85 ? -14.523 -1.787 -7.406 1 93.88 85 TYR A N 1
ATOM 646 C CA . TYR A 1 85 ? -13.93 -2.305 -8.633 1 93.88 85 TYR A CA 1
ATOM 647 C C . TYR A 1 85 ? -14.148 -1.341 -9.797 1 93.88 85 TYR A C 1
ATOM 649 O O . TYR A 1 85 ? -15.109 -0.574 -9.805 1 93.88 85 TYR A O 1
ATOM 657 N N . VAL A 1 86 ? -13.227 -1.396 -10.695 1 92.62 86 VAL A N 1
ATOM 658 C CA . VAL A 1 86 ? -13.422 -0.843 -12.031 1 92.62 86 VAL A CA 1
ATOM 659 C C . VAL A 1 86 ? -13.305 -1.954 -13.07 1 92.62 86 VAL A C 1
ATOM 661 O O . VAL A 1 86 ? -12.547 -2.912 -12.883 1 92.62 86 VAL A O 1
ATOM 664 N N . LEU A 1 87 ? -14.102 -1.888 -14.078 1 90 87 LEU A N 1
ATOM 665 C CA . LEU A 1 87 ? -14.039 -2.869 -15.156 1 90 87 LEU A CA 1
ATOM 666 C C . LEU A 1 87 ? -12.992 -2.475 -16.188 1 90 87 LEU A C 1
ATOM 668 O O . LEU A 1 87 ? -13.094 -1.412 -16.812 1 90 87 LEU A O 1
ATOM 672 N N . VAL A 1 88 ? -11.969 -3.244 -16.25 1 85.25 88 VAL A N 1
ATOM 673 C CA . VAL A 1 88 ? -10.914 -3.023 -17.234 1 85.25 88 VAL A CA 1
ATOM 674 C C . VAL A 1 88 ? -10.75 -4.27 -18.109 1 85.25 88 VAL A C 1
ATOM 676 O O . VAL A 1 88 ? -10.422 -5.344 -17.609 1 85.25 88 VAL A O 1
ATOM 679 N N . ALA A 1 89 ? -10.992 -4.191 -19.391 1 80.19 89 ALA A N 1
ATOM 680 C CA . ALA A 1 89 ? -10.844 -5.289 -20.344 1 80.19 89 ALA A CA 1
ATOM 681 C C . ALA A 1 89 ? -11.625 -6.52 -19.891 1 80.19 89 ALA A C 1
ATOM 683 O O . ALA A 1 89 ? -11.094 -7.633 -19.906 1 80.19 89 ALA A O 1
ATOM 684 N N . GLY A 1 90 ? -12.773 -6.27 -19.266 1 81.44 90 GLY A N 1
ATOM 685 C CA . GLY A 1 90 ? -13.688 -7.348 -18.922 1 81.44 90 GLY A CA 1
ATOM 686 C C . GLY A 1 90 ? -13.391 -7.973 -17.578 1 81.44 90 GLY A C 1
ATOM 687 O O . GLY A 1 90 ? -14.086 -8.898 -17.141 1 81.44 90 GLY A O 1
ATOM 688 N N . ALA A 1 91 ? -12.398 -7.492 -16.906 1 86.88 91 ALA A N 1
ATOM 689 C CA . ALA A 1 91 ? -12.047 -8.008 -15.586 1 86.88 91 ALA A CA 1
ATOM 690 C C . ALA A 1 91 ? -12.289 -6.953 -14.508 1 86.88 91 ALA A C 1
ATOM 692 O O . ALA A 1 91 ? -12.062 -5.762 -14.727 1 86.88 91 ALA A O 1
ATOM 693 N N . LEU A 1 92 ? -12.758 -7.414 -13.414 1 90.38 92 LEU A N 1
ATOM 694 C CA . LEU A 1 92 ? -12.914 -6.531 -12.258 1 90.38 92 LEU A CA 1
ATOM 695 C C . LEU A 1 92 ? -11.578 -6.293 -11.57 1 90.38 92 LEU A C 1
ATOM 697 O O . LEU A 1 92 ? -10.945 -7.238 -11.094 1 90.38 92 LEU A O 1
ATOM 701 N N . ARG A 1 93 ? -11.172 -5.145 -11.594 1 90.38 93 ARG A N 1
ATOM 702 C CA . ARG A 1 93 ? -9.945 -4.785 -10.883 1 90.38 93 ARG A CA 1
ATOM 703 C C . ARG A 1 93 ? -10.25 -4.008 -9.609 1 90.38 93 ARG A C 1
ATOM 705 O O . ARG A 1 93 ? -10.859 -2.936 -9.664 1 90.38 93 ARG A O 1
ATOM 712 N N . PRO A 1 94 ? -9.859 -4.492 -8.5 1 91.88 94 PRO A N 1
ATOM 713 C CA . PRO A 1 94 ? -10.07 -3.746 -7.262 1 91.88 94 PRO A CA 1
ATOM 714 C C . PRO A 1 94 ? -9.328 -2.414 -7.234 1 91.88 94 PRO A C 1
ATOM 716 O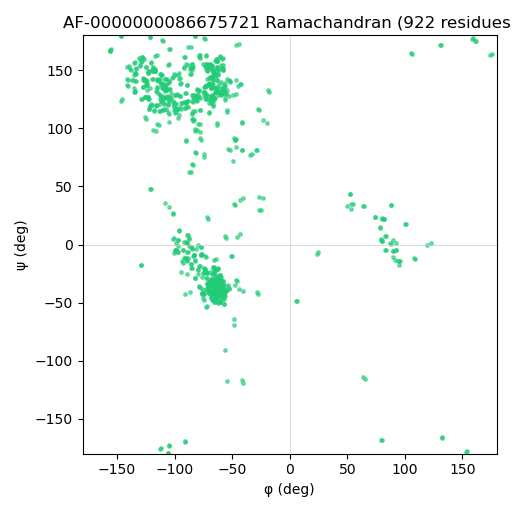 O . PRO A 1 94 ? -8.219 -2.312 -7.77 1 91.88 94 PRO A O 1
ATOM 719 N N . VAL A 1 95 ? -9.969 -1.455 -6.695 1 93.12 95 VAL A N 1
ATOM 720 C CA . VAL A 1 95 ? -9.344 -0.145 -6.543 1 93.12 95 VAL A CA 1
ATOM 721 C C . VAL A 1 95 ? -9.031 0.107 -5.07 1 93.12 95 VAL A C 1
ATOM 723 O O . VAL A 1 95 ? -9.891 -0.056 -4.203 1 93.12 95 VAL A O 1
ATOM 726 N N . LEU A 1 96 ? -7.871 0.592 -4.777 1 90.81 96 LEU A N 1
ATOM 727 C CA . LEU A 1 96 ? -7.34 0.626 -3.42 1 90.81 96 LEU A CA 1
ATOM 728 C C . LEU A 1 96 ? -8.078 1.659 -2.572 1 90.81 96 LEU A C 1
ATOM 730 O O . LEU A 1 96 ? -8.289 1.447 -1.378 1 90.81 96 LEU A O 1
ATOM 734 N N . ASN A 1 97 ? -8.406 2.754 -3.137 1 93 97 ASN A N 1
ATOM 735 C CA . ASN A 1 97 ? -9.055 3.84 -2.406 1 93 97 ASN A CA 1
ATOM 736 C C . ASN A 1 97 ? -9.859 4.738 -3.336 1 93 97 ASN A C 1
ATOM 738 O O . ASN A 1 97 ? -9.742 4.645 -4.559 1 93 97 ASN A O 1
ATOM 742 N N . TYR A 1 98 ? -10.633 5.559 -2.789 1 94.69 98 TYR A N 1
ATOM 743 C CA . TYR A 1 98 ? -11.547 6.379 -3.572 1 94.69 98 TYR A CA 1
ATOM 744 C C . TYR A 1 98 ? -10.789 7.41 -4.398 1 94.69 98 TYR A C 1
ATOM 746 O O . TYR A 1 98 ? -11.141 7.672 -5.551 1 94.69 98 TYR A O 1
ATOM 754 N N . ALA A 1 99 ? -9.766 8.008 -3.797 1 96.38 99 ALA A N 1
ATOM 755 C CA . ALA A 1 99 ? -8.969 8.992 -4.535 1 96.38 99 ALA A CA 1
ATOM 756 C C . ALA A 1 99 ? -8.398 8.375 -5.812 1 96.38 99 ALA A C 1
ATOM 758 O O . ALA A 1 99 ? -8.375 9.023 -6.863 1 96.38 99 ALA A O 1
ATOM 759 N N . SER A 1 100 ? -7.934 7.199 -5.719 1 95.56 100 SER A N 1
ATOM 760 C CA . SER A 1 100 ? -7.41 6.52 -6.898 1 95.56 100 SER A CA 1
ATOM 761 C C . SER A 1 100 ? -8.5 6.305 -7.941 1 95.56 100 SER A C 1
ATOM 763 O O . SER A 1 100 ? -8.258 6.441 -9.141 1 95.56 100 SER A O 1
ATOM 765 N N . ALA A 1 101 ? -9.656 5.891 -7.453 1 95.69 101 ALA A N 1
ATOM 766 C CA . ALA A 1 101 ? -10.781 5.707 -8.367 1 95.69 101 ALA A CA 1
ATOM 767 C C . ALA A 1 101 ? -11.086 6.992 -9.133 1 95.69 101 ALA A C 1
ATOM 769 O O . ALA A 1 101 ? -11.281 6.969 -10.352 1 95.69 101 ALA A O 1
ATOM 770 N N . VAL A 1 102 ? -11.148 8.078 -8.43 1 96.56 102 VAL A N 1
ATOM 771 C CA . VAL A 1 102 ? -11.461 9.375 -9.023 1 96.56 102 VAL A CA 1
ATOM 772 C C . VAL A 1 102 ? -10.398 9.734 -10.062 1 96.56 102 VAL A C 1
ATOM 774 O O . VAL A 1 102 ? -10.727 10.203 -11.156 1 96.56 102 VAL A O 1
ATOM 777 N N . LEU A 1 103 ? -9.156 9.477 -9.711 1 96.5 103 LEU A N 1
ATOM 778 C CA . LEU A 1 103 ? -8.062 9.797 -10.625 1 96.5 103 LEU A CA 1
ATOM 779 C C . LEU A 1 103 ? -8.078 8.875 -11.836 1 96.5 103 LEU A C 1
ATOM 781 O O . LEU A 1 103 ? -7.801 9.312 -12.961 1 96.5 103 LEU A O 1
ATOM 785 N N . LEU A 1 104 ? -8.383 7.566 -11.602 1 93.88 104 LEU A N 1
ATOM 786 C CA . LEU A 1 104 ? -8.43 6.574 -12.664 1 93.88 104 LEU A CA 1
ATOM 787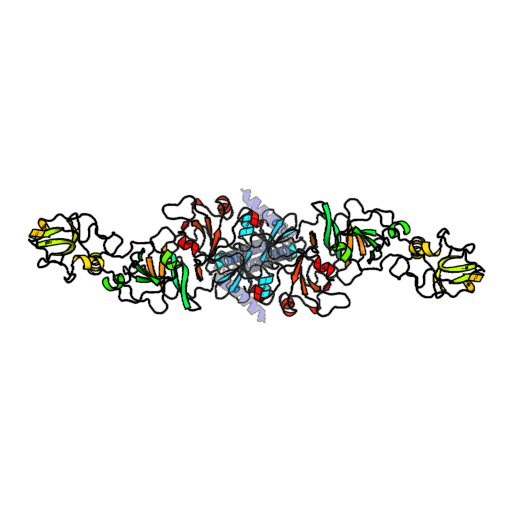 C C . LEU A 1 104 ? -9.523 6.914 -13.68 1 93.88 104 LEU A C 1
ATOM 789 O O . LEU A 1 104 ? -9.328 6.746 -14.883 1 93.88 104 LEU A O 1
ATOM 793 N N . LEU A 1 105 ? -10.617 7.414 -13.156 1 93.38 105 LEU A N 1
ATOM 794 C CA . LEU A 1 105 ? -11.789 7.625 -14.008 1 93.38 105 LEU A CA 1
ATOM 795 C C . LEU A 1 105 ? -11.883 9.078 -14.453 1 93.38 105 LEU A C 1
ATOM 797 O O . LEU A 1 105 ? -12.773 9.438 -15.234 1 93.38 105 LEU A O 1
ATOM 801 N N . GLY A 1 106 ? -10.992 9.961 -13.953 1 91.25 106 GLY A N 1
ATOM 802 C CA . GLY A 1 106 ? -10.883 11.336 -14.414 1 91.25 106 GLY A CA 1
ATOM 803 C C . GLY A 1 106 ? -11.914 12.258 -13.781 1 91.25 106 GLY A C 1
ATOM 804 O O . GLY A 1 106 ? -12.281 13.281 -14.367 1 91.25 106 GLY A O 1
ATOM 805 N N . GLY A 1 107 ? -12.422 11.898 -12.688 1 92.44 107 GLY A N 1
ATOM 806 C CA . GLY A 1 107 ? -13.445 12.633 -11.961 1 92.44 107 GLY A CA 1
ATOM 807 C C . GLY A 1 107 ? -14.227 11.773 -10.992 1 92.44 107 GLY A C 1
ATOM 808 O O . GLY A 1 107 ? -14.023 10.555 -10.93 1 92.44 107 GLY A O 1
ATOM 809 N N . ARG A 1 108 ? -15.125 12.359 -10.25 1 90.19 108 ARG A N 1
ATOM 810 C CA . ARG A 1 108 ? -15.953 11.609 -9.305 1 90.19 108 ARG A CA 1
ATOM 811 C C . ARG A 1 108 ? -16.953 10.719 -10.031 1 90.19 108 ARG A C 1
ATOM 813 O O . ARG A 1 108 ? -17.875 11.203 -10.664 1 90.19 108 ARG A O 1
ATOM 820 N N . PRO A 1 109 ? -16.766 9.461 -9.875 1 89.44 109 PRO A N 1
ATOM 821 C CA . PRO A 1 109 ? -17.578 8.539 -10.664 1 89.44 109 PRO A CA 1
ATOM 822 C C . PRO A 1 109 ? -18.922 8.227 -10 1 89.44 109 PRO A C 1
ATOM 824 O O . PRO A 1 109 ? -19.031 8.297 -8.773 1 89.44 109 PRO A O 1
ATOM 827 N N . PRO A 1 110 ? -19.875 7.922 -10.938 1 89.12 110 PRO A N 1
ATOM 828 C CA . PRO A 1 110 ? -21.078 7.316 -10.352 1 89.12 110 PRO A CA 1
ATOM 829 C C . PRO A 1 110 ? -20.812 5.941 -9.742 1 89.12 110 PRO A C 1
ATOM 831 O O . PRO A 1 110 ? -19.953 5.199 -10.242 1 89.12 110 PRO A O 1
ATOM 834 N N . MET A 1 111 ? -21.531 5.684 -8.695 1 89.19 111 MET A N 1
ATOM 835 C CA . MET A 1 111 ? -21.328 4.43 -7.98 1 89.19 111 MET A CA 1
ATOM 836 C C . MET A 1 111 ? -22.516 3.5 -8.141 1 89.19 111 MET A C 1
ATOM 838 O O . MET A 1 111 ? -23.672 3.949 -8.117 1 89.19 111 MET A O 1
ATOM 842 N N . THR A 1 112 ? -22.234 2.264 -8.406 1 88.94 112 THR A N 1
ATOM 843 C CA . THR A 1 112 ? -23.25 1.23 -8.461 1 88.94 112 THR A CA 1
ATOM 844 C C . THR A 1 112 ? -22.953 0.107 -7.477 1 88.94 112 THR A C 1
ATOM 846 O O . THR A 1 112 ? -21.844 -0.426 -7.461 1 88.94 112 THR A O 1
ATOM 849 N N . SER A 1 113 ? -23.875 -0.181 -6.637 1 89.31 113 SER A N 1
ATOM 850 C CA . SER A 1 113 ? -23.734 -1.26 -5.664 1 89.31 113 SER A CA 1
ATOM 851 C C . SER A 1 113 ? -24.25 -2.582 -6.227 1 89.31 113 SER A C 1
ATOM 853 O O . SER A 1 113 ? -25.375 -2.662 -6.703 1 89.31 113 SER A O 1
ATOM 855 N N . VAL A 1 114 ? -23.406 -3.561 -6.246 1 88.94 114 VAL A N 1
ATOM 856 C CA . VAL A 1 114 ? -23.734 -4.859 -6.82 1 88.94 114 VAL A CA 1
ATOM 857 C C . VAL A 1 114 ? -23.438 -5.965 -5.805 1 88.94 114 VAL A C 1
ATOM 859 O O . VAL A 1 114 ? -22.5 -5.859 -5.02 1 88.94 114 VAL A O 1
ATOM 862 N N . SER A 1 115 ? -24.25 -6.941 -5.785 1 88.19 115 SER A N 1
ATOM 863 C CA . SER A 1 115 ? -24.047 -8.062 -4.875 1 88.19 115 SER A CA 1
ATOM 864 C C . SER A 1 115 ? -22.875 -8.922 -5.312 1 88.19 115 SER A C 1
ATOM 866 O O . SER A 1 115 ? -22.516 -8.938 -6.492 1 88.19 115 SER A O 1
ATOM 868 N N . SER A 1 116 ? -22.25 -9.633 -4.328 1 86.56 116 SER A N 1
ATOM 869 C CA . SER A 1 116 ? -21.141 -10.523 -4.617 1 86.56 116 SER A CA 1
ATOM 870 C C . SER A 1 116 ? -21.562 -11.625 -5.586 1 86.56 116 SER A C 1
ATOM 872 O O . SER A 1 116 ? -20.766 -12.062 -6.422 1 86.56 116 SER A O 1
ATOM 874 N N . ALA A 1 117 ? -22.75 -12.094 -5.48 1 84.75 117 ALA A N 1
ATOM 875 C CA . ALA A 1 117 ? -23.266 -13.172 -6.328 1 84.75 117 ALA A CA 1
ATOM 876 C C . ALA A 1 117 ? -23.25 -12.758 -7.801 1 84.75 117 ALA A C 1
ATOM 878 O O . ALA A 1 117 ? -22.922 -13.555 -8.672 1 84.75 117 ALA A O 1
ATOM 879 N N . SER A 1 118 ? -23.562 -11.531 -8.039 1 85.81 118 SER A N 1
ATOM 880 C CA . SER A 1 118 ? -23.625 -11.023 -9.406 1 85.81 118 SER A CA 1
ATOM 881 C C . SER A 1 118 ? -22.219 -10.844 -9.992 1 85.81 118 SER A C 1
ATOM 883 O O . SER A 1 118 ? -22.062 -10.82 -11.219 1 85.81 118 SER A O 1
ATOM 885 N N . LEU A 1 119 ? -21.234 -10.688 -9.141 1 88.19 119 LEU A N 1
ATOM 886 C CA . LEU A 1 119 ? -19.875 -10.406 -9.594 1 88.19 119 LEU A CA 1
ATOM 887 C C . LEU A 1 119 ? -19.047 -11.695 -9.648 1 88.19 119 LEU A C 1
ATOM 889 O O . LEU A 1 119 ? -17.938 -11.695 -10.172 1 88.19 119 LEU A O 1
ATOM 893 N N . ARG A 1 120 ? -19.578 -12.781 -9.188 1 84.31 120 ARG A N 1
ATOM 894 C CA . ARG A 1 120 ? -18.844 -14.039 -9.023 1 84.31 120 ARG A CA 1
ATOM 895 C C . ARG A 1 120 ? -18.359 -14.57 -10.367 1 84.31 120 ARG A C 1
ATOM 897 O O . ARG A 1 120 ? -17.328 -15.234 -10.445 1 84.31 120 ARG A O 1
ATOM 904 N N . SER A 1 121 ? -19.047 -14.25 -11.414 1 85.19 121 SER A N 1
ATOM 905 C CA . SER A 1 121 ? -18.75 -14.836 -12.711 1 85.19 121 SER A CA 1
ATOM 906 C C . SER A 1 121 ? -17.781 -13.961 -13.508 1 85.19 121 SER A C 1
ATOM 908 O O . SER A 1 121 ? -17.359 -14.328 -14.602 1 85.19 121 SER A O 1
ATOM 910 N N . VAL A 1 122 ? -17.469 -12.844 -12.977 1 87.25 122 VAL A N 1
ATOM 911 C CA . VAL A 1 122 ? -16.578 -11.93 -13.688 1 87.25 122 VAL A CA 1
ATOM 912 C C . VAL A 1 122 ? -15.148 -12.133 -13.203 1 87.25 122 VAL A C 1
ATOM 914 O O . VAL A 1 122 ? -14.883 -12.117 -11.992 1 87.25 122 VAL A O 1
ATOM 917 N N . PRO A 1 123 ? -14.234 -12.352 -14.164 1 85.81 123 PRO A N 1
ATOM 918 C CA . PRO A 1 123 ? -12.836 -12.531 -13.75 1 85.81 123 PRO A CA 1
ATOM 919 C C . PRO A 1 123 ? -12.289 -11.336 -12.977 1 85.81 123 PRO A C 1
ATOM 921 O O . PRO A 1 123 ? -12.727 -10.203 -13.188 1 85.81 123 PRO A O 1
ATOM 924 N N . ARG A 1 124 ? -11.352 -11.641 -12.086 1 87.62 124 ARG A N 1
ATOM 925 C CA . ARG A 1 124 ? -10.727 -10.602 -11.273 1 87.62 124 ARG A CA 1
ATOM 926 C C . ARG A 1 124 ? -9.289 -10.359 -11.711 1 87.62 124 ARG A C 1
ATOM 928 O O . ARG A 1 124 ? -8.609 -11.281 -12.164 1 87.62 124 ARG A O 1
ATOM 935 N N . GLY A 1 125 ? -8.906 -9.172 -11.68 1 84.06 125 GLY A N 1
ATOM 936 C CA . GLY A 1 125 ? -7.52 -8.805 -11.922 1 84.06 125 GLY A CA 1
ATOM 937 C C . GLY A 1 125 ? -6.824 -8.25 -10.695 1 84.06 125 GLY A C 1
ATOM 938 O O . GLY A 1 125 ? -7.371 -8.289 -9.594 1 84.06 125 GLY A O 1
ATOM 939 N N . LEU A 1 126 ? -5.602 -7.824 -10.898 1 85.56 126 LEU A N 1
ATOM 940 C CA . LEU A 1 126 ? -4.816 -7.25 -9.812 1 85.56 126 LEU A CA 1
ATOM 941 C C . LEU A 1 126 ? -5.328 -5.863 -9.445 1 85.56 126 LEU A C 1
ATOM 943 O O . LEU A 1 126 ? -5.902 -5.164 -10.289 1 85.56 126 LEU A O 1
ATOM 947 N N . PRO A 1 127 ? -5.102 -5.434 -8.25 1 88.44 127 PRO A N 1
ATOM 948 C CA . PRO A 1 127 ? -5.594 -4.125 -7.809 1 88.44 127 PRO A CA 1
ATOM 949 C C . PRO A 1 127 ? -4.871 -2.961 -8.484 1 88.44 127 PRO A C 1
ATOM 951 O O . PRO A 1 127 ? -3.736 -3.115 -8.938 1 88.44 127 PRO A O 1
ATOM 954 N N . LEU A 1 128 ? -5.676 -1.899 -8.539 1 89.38 128 LEU A N 1
ATOM 955 C CA . LEU A 1 128 ? -5.16 -0.633 -9.047 1 89.38 128 LEU A CA 1
ATOM 956 C C . LEU A 1 128 ? -5.242 0.454 -7.98 1 89.38 128 LEU A C 1
ATOM 958 O O . LEU A 1 128 ? -6.086 0.388 -7.082 1 89.38 128 LEU A O 1
ATOM 962 N N . GLY A 1 129 ? -4.281 1.418 -8.125 1 91.5 129 GLY A N 1
ATOM 963 C CA . GLY A 1 129 ? -4.418 2.6 -7.289 1 91.5 129 GLY A CA 1
ATOM 964 C C . GLY A 1 129 ? -3.135 2.973 -6.57 1 91.5 129 GLY A C 1
ATOM 965 O O . GLY A 1 129 ? -2.18 2.191 -6.547 1 91.5 129 GLY A O 1
ATOM 966 N N . ILE A 1 130 ? -3.156 4.094 -5.965 1 91.38 130 ILE A N 1
ATOM 967 C CA . ILE A 1 130 ? -2.041 4.648 -5.203 1 91.38 130 ILE A CA 1
ATOM 968 C C . ILE A 1 130 ? -2.109 4.16 -3.758 1 91.38 130 ILE A C 1
ATOM 970 O O . ILE A 1 130 ? -3.088 4.426 -3.053 1 91.38 130 ILE A O 1
ATOM 974 N N . VAL A 1 131 ? -1.072 3.553 -3.344 1 87 131 VAL A N 1
ATOM 975 C CA . VAL A 1 131 ? -1.019 3.059 -1.971 1 87 131 VAL A CA 1
ATOM 976 C C . VAL A 1 131 ? -1.001 4.238 -0.999 1 87 131 VAL A C 1
ATOM 978 O O . VAL A 1 131 ? -0.216 5.172 -1.164 1 87 131 VAL A O 1
ATOM 981 N N . GLY A 1 132 ? -1.898 4.227 -0.09 1 87.62 132 GLY A N 1
ATOM 982 C CA . GLY A 1 132 ? -1.905 5.242 0.952 1 87.62 132 GLY A CA 1
ATOM 983 C C . GLY A 1 132 ? -2.719 6.469 0.585 1 87.62 132 GLY A C 1
ATOM 984 O O . GLY A 1 132 ? -2.855 7.391 1.39 1 87.62 132 GLY A O 1
ATOM 985 N N . ALA A 1 133 ? -3.186 6.496 -0.633 1 92.81 133 ALA A N 1
ATOM 986 C CA . ALA A 1 133 ? -4.043 7.617 -1.016 1 92.81 133 ALA A CA 1
ATOM 987 C C . ALA A 1 133 ? -5.32 7.637 -0.187 1 92.81 133 ALA A C 1
ATOM 989 O O . ALA A 1 133 ? -5.707 6.621 0.399 1 92.81 133 ALA A O 1
ATOM 990 N N . PRO A 1 134 ? -5.918 8.742 -0.103 1 92.5 134 PRO A N 1
ATOM 991 C CA . PRO A 1 134 ? -7.07 8.852 0.792 1 92.5 134 PRO A CA 1
ATOM 992 C C . PRO A 1 134 ? -8.297 8.094 0.276 1 92.5 134 PRO A C 1
ATOM 994 O O . PRO A 1 134 ? -8.508 8.016 -0.937 1 92.5 134 PRO A O 1
ATOM 997 N N . ASP A 1 135 ? -9.086 7.645 1.237 1 90.12 135 ASP A N 1
ATOM 998 C CA . ASP A 1 135 ? -10.312 6.938 0.898 1 90.12 135 ASP A CA 1
ATOM 999 C C . ASP A 1 135 ? -11.492 7.902 0.816 1 90.12 135 ASP A C 1
ATOM 1001 O O . ASP A 1 135 ? -12.594 7.516 0.404 1 90.12 135 ASP A O 1
ATOM 1005 N N . THR A 1 136 ? -11.273 9.094 1.278 1 85.19 136 THR A N 1
ATOM 1006 C CA . THR A 1 136 ? -12.305 10.117 1.165 1 85.19 136 THR A CA 1
ATOM 1007 C C . THR A 1 136 ? -11.695 11.461 0.765 1 85.19 136 THR A C 1
ATOM 1009 O O . THR A 1 136 ? -10.516 11.711 1.023 1 85.19 136 THR A O 1
ATOM 1012 N N . LEU A 1 137 ? -12.492 12.195 0.092 1 91.31 137 LEU A N 1
ATOM 1013 C CA . LEU A 1 137 ? -12.109 13.539 -0.328 1 91.31 137 LEU A CA 1
ATOM 1014 C C . LEU A 1 137 ? -12.906 14.594 0.425 1 91.31 137 LEU A C 1
ATOM 1016 O O . LEU A 1 137 ? -14.133 14.641 0.314 1 91.31 137 LEU A O 1
ATOM 1020 N N . PRO A 1 138 ? -12.18 15.375 1.214 1 90.69 138 PRO A N 1
ATOM 1021 C CA . PRO A 1 138 ? -12.898 16.406 1.961 1 90.69 138 PRO A CA 1
ATOM 1022 C C . PRO A 1 138 ? -13.625 17.391 1.052 1 90.69 138 PRO A C 1
ATOM 1024 O O . PRO A 1 138 ? -13.305 17.484 -0.137 1 90.69 138 PRO A O 1
ATOM 1027 N N . PRO A 1 139 ? -14.539 18.062 1.688 1 87.44 139 PRO A N 1
ATOM 1028 C CA . PRO A 1 139 ? -15.227 19.078 0.896 1 87.44 139 PRO A CA 1
ATOM 1029 C C . PRO A 1 139 ? -14.32 20.25 0.526 1 87.44 139 PRO A C 1
ATOM 1031 O O . PRO A 1 139 ? -13.352 20.531 1.234 1 87.44 139 PRO A O 1
ATOM 1034 N N . ALA A 1 140 ? -14.516 21 -0.593 1 84.62 140 ALA A N 1
ATOM 1035 C CA . ALA A 1 140 ? -13.695 22.094 -1.108 1 84.62 140 ALA A CA 1
ATOM 1036 C C . ALA A 1 140 ? -13.594 23.234 -0.098 1 84.62 140 ALA A C 1
ATOM 1038 O O . ALA A 1 140 ? -12.539 23.859 0.038 1 84.62 140 ALA A O 1
ATOM 1039 N N . GLY A 1 141 ? -14.562 23.562 0.667 1 80.12 141 GLY A N 1
ATOM 1040 C CA . GLY A 1 141 ? -14.531 24.672 1.601 1 80.12 141 GLY A CA 1
ATOM 1041 C C . GLY A 1 141 ? -14.297 24.25 3.037 1 80.12 141 GLY A C 1
ATOM 1042 O O . GLY A 1 141 ? -14.609 24.984 3.971 1 80.12 141 GLY A O 1
ATOM 1043 N N . GLY A 1 142 ? -13.656 23.141 3.145 1 82.94 142 GLY A N 1
ATOM 1044 C CA . GLY A 1 142 ? -13.562 22.578 4.48 1 82.94 142 GLY A CA 1
ATOM 1045 C C . GLY A 1 142 ? -12.516 23.266 5.344 1 82.94 142 GLY A C 1
ATOM 1046 O O . GLY A 1 142 ? -12.531 23.141 6.57 1 82.94 142 GLY A O 1
ATOM 1047 N N . LEU A 1 143 ? -11.594 23.984 4.699 1 85.75 143 LEU A N 1
ATOM 1048 C CA . LEU A 1 143 ? -10.523 24.625 5.461 1 85.75 143 LEU A CA 1
ATOM 1049 C C . LEU A 1 143 ? -10.82 26.094 5.684 1 85.75 143 LEU A C 1
ATOM 1051 O O . LEU A 1 143 ? -10.109 26.781 6.426 1 85.75 143 LEU A O 1
ATOM 1055 N N . THR A 1 144 ? -11.891 26.562 5.078 1 81.69 144 THR A N 1
ATOM 1056 C CA . THR A 1 144 ? -12.242 27.984 5.223 1 81.69 144 THR A CA 1
ATOM 1057 C C . THR A 1 144 ? -12.625 28.297 6.664 1 81.69 144 THR A C 1
ATOM 1059 O O . THR A 1 144 ? -13.445 27.609 7.266 1 81.69 144 THR A O 1
ATOM 1062 N N . GLY A 1 145 ? -11.953 29.281 7.207 1 79.38 145 GLY A N 1
ATOM 1063 C CA . GLY A 1 145 ? -12.297 29.766 8.539 1 79.38 145 GLY A CA 1
ATOM 1064 C C . GLY A 1 145 ? -11.766 28.875 9.648 1 79.38 145 GLY A C 1
ATOM 1065 O O . GLY A 1 145 ? -12.203 28.984 10.797 1 79.38 145 GLY A O 1
ATOM 1066 N N . THR A 1 146 ? -10.898 28.047 9.328 1 85.88 146 THR A N 1
ATOM 1067 C CA . THR A 1 146 ? -10.383 27.141 10.344 1 85.88 146 THR A CA 1
ATOM 1068 C C . THR A 1 146 ? -9.25 27.797 11.125 1 85.88 146 THR A C 1
ATOM 1070 O O . THR A 1 146 ? -8.656 28.781 10.672 1 85.88 146 THR A O 1
ATOM 1073 N N . TRP A 1 147 ? -9.07 27.328 12.312 1 85.38 147 TRP A N 1
ATOM 1074 C CA . TRP A 1 147 ? -7.988 27.75 13.195 1 85.38 147 TRP A CA 1
ATOM 1075 C C . TRP A 1 147 ? -6.957 26.641 13.375 1 85.38 147 TRP A C 1
ATOM 1077 O O . TRP A 1 147 ? -7.309 25.5 13.68 1 85.38 147 TRP A O 1
ATOM 1087 N N . TRP A 1 148 ? -5.73 27 13.109 1 87.56 148 TRP A N 1
ATOM 1088 C CA . TRP A 1 148 ? -4.609 26.094 13.312 1 87.56 148 TRP A CA 1
ATOM 1089 C C . TRP A 1 148 ? -3.887 26.406 14.625 1 87.56 148 TRP A C 1
ATOM 1091 O O . TRP A 1 148 ? -3.412 27.516 14.828 1 87.56 148 TRP A O 1
ATOM 1101 N N . SER A 1 149 ? -3.812 25.453 15.5 1 88.06 149 SER A N 1
ATOM 1102 C CA . SER A 1 149 ? -3.148 25.609 16.797 1 88.06 149 SER A CA 1
ATOM 1103 C C . SER A 1 149 ? -1.967 24.656 16.938 1 88.06 149 SER A C 1
ATOM 1105 O O . SER A 1 149 ? -2.135 23.438 16.844 1 88.06 149 SER A O 1
ATOM 1107 N N . VAL A 1 150 ? -0.793 25.219 17.031 1 90.25 150 VAL A N 1
ATOM 1108 C CA . VAL A 1 150 ? 0.408 24.422 17.281 1 90.25 150 VAL A CA 1
ATOM 1109 C C . VAL A 1 150 ? 0.789 24.516 18.766 1 90.25 150 VAL A C 1
ATOM 1111 O O . VAL A 1 150 ? 1.11 25.594 19.266 1 90.25 150 VAL A O 1
ATOM 1114 N N . CYS A 1 151 ? 0.794 23.359 19.406 1 88.06 151 CYS A N 1
ATOM 1115 C CA . CYS A 1 151 ? 0.974 23.344 20.859 1 88.06 151 CYS A CA 1
ATOM 1116 C C . CYS A 1 151 ? 2.254 22.609 21.234 1 88.06 151 CYS A C 1
ATOM 1118 O O . CYS A 1 151 ? 2.672 21.688 20.547 1 88.06 151 CYS A O 1
ATOM 1120 N N . ALA A 1 152 ? 2.826 23.031 22.312 1 89.31 152 ALA A N 1
ATOM 1121 C CA . ALA A 1 152 ? 3.953 22.328 22.922 1 89.31 152 ALA A CA 1
ATOM 1122 C C . ALA A 1 152 ? 3.471 21.297 23.922 1 89.31 152 ALA A C 1
ATOM 1124 O O . ALA A 1 152 ? 3.43 21.562 25.125 1 89.31 152 ALA A O 1
ATOM 1125 N N . ALA A 1 153 ? 3.246 20.125 23.453 1 83.69 153 ALA A N 1
ATOM 1126 C CA . ALA A 1 153 ? 2.686 19.062 24.312 1 83.69 153 ALA A CA 1
ATOM 1127 C C . ALA A 1 153 ? 3.791 18.234 24.953 1 83.69 153 ALA A C 1
ATOM 1129 O O . ALA A 1 153 ? 4.949 18.297 24.531 1 83.69 153 ALA A O 1
ATOM 1130 N N . ALA A 1 154 ? 3.311 17.578 25.984 1 79 154 ALA A N 1
ATOM 1131 C CA . ALA A 1 154 ? 4.25 16.688 26.656 1 79 154 ALA A CA 1
ATOM 1132 C C . ALA A 1 154 ? 4.5 15.438 25.828 1 79 154 ALA A C 1
ATOM 1134 O O . ALA A 1 154 ? 3.557 14.828 25.297 1 79 154 ALA A O 1
ATOM 1135 N N . GLY A 1 155 ? 5.777 15.07 25.625 1 75.19 155 GLY A N 1
ATOM 1136 C CA . GLY A 1 155 ? 6.113 13.844 24.922 1 75.19 155 GLY A CA 1
ATOM 1137 C C . GLY A 1 155 ? 5.977 12.602 25.781 1 75.19 155 GLY A C 1
ATOM 1138 O O . GLY A 1 155 ? 5.961 12.695 27.016 1 75.19 155 GLY A O 1
ATOM 1139 N N . ALA A 1 156 ? 5.918 11.453 25.125 1 67.81 156 ALA A N 1
ATOM 1140 C CA . ALA A 1 156 ? 5.781 10.172 25.812 1 67.81 156 ALA A CA 1
ATOM 1141 C C . ALA A 1 156 ? 7.035 9.844 26.609 1 67.81 156 ALA A C 1
ATOM 1143 O O . ALA A 1 156 ? 6.953 9.242 27.688 1 67.81 156 ALA A O 1
ATOM 1144 N N . THR A 1 157 ? 8.148 10.07 26.109 1 68.88 157 THR A N 1
ATOM 1145 C CA . THR A 1 157 ? 9.414 9.742 26.766 1 68.88 157 THR A CA 1
ATOM 1146 C C . THR A 1 157 ? 9.977 10.953 27.5 1 68.88 157 THR A C 1
ATOM 1148 O O . THR A 1 157 ? 11.164 11 27.828 1 68.88 157 THR A O 1
ATOM 1151 N N . GLY A 1 158 ? 9.141 11.922 27.609 1 74.69 158 GLY A N 1
ATOM 1152 C CA . GLY A 1 158 ? 9.617 13.141 28.25 1 74.69 158 GLY A CA 1
ATOM 1153 C C . GLY A 1 158 ? 9.844 14.273 27.266 1 74.69 158 GLY A C 1
ATOM 1154 O O . GLY A 1 158 ? 9.789 14.078 26.062 1 74.69 158 GLY A O 1
ATOM 1155 N N . GLY A 1 159 ? 9.969 15.508 27.719 1 81.44 159 GLY A N 1
ATOM 1156 C CA . GLY A 1 159 ? 10.188 16.672 26.891 1 81.44 159 GLY A CA 1
ATOM 1157 C C . GLY A 1 159 ? 8.914 17.188 26.234 1 81.44 159 GLY A C 1
ATOM 1158 O O . GLY A 1 159 ? 7.812 16.844 26.672 1 81.44 159 GLY A O 1
ATOM 1159 N N . THR A 1 160 ? 9.156 18.094 25.281 1 86.81 160 THR A N 1
ATOM 1160 C CA . THR A 1 160 ? 8.016 18.703 24.609 1 86.81 160 THR A CA 1
ATOM 1161 C C . THR A 1 160 ? 7.992 18.328 23.125 1 86.81 160 THR A C 1
ATOM 1163 O O . THR A 1 160 ? 9.039 18.234 22.484 1 86.81 160 THR A O 1
ATOM 1166 N N . VAL A 1 161 ? 6.867 17.984 22.672 1 88.06 161 VAL A N 1
ATOM 1167 C CA . VAL A 1 161 ? 6.676 17.656 21.266 1 88.06 161 VAL A CA 1
ATOM 1168 C C . VAL A 1 161 ? 5.586 18.547 20.672 1 88.06 161 VAL A C 1
ATOM 1170 O O . VAL A 1 161 ? 4.68 18.984 21.375 1 88.06 161 VAL A O 1
ATOM 1173 N N . PRO A 1 162 ? 5.762 18.844 19.406 1 90.5 162 PRO A N 1
ATOM 1174 C CA . PRO A 1 162 ? 4.723 19.672 18.781 1 90.5 162 PRO A CA 1
ATOM 1175 C C . PRO A 1 162 ? 3.441 18.891 18.5 1 90.5 162 PRO A C 1
ATOM 1177 O O . PRO A 1 162 ? 3.5 17.734 18.062 1 90.5 162 PRO A O 1
ATOM 1180 N N . ALA A 1 163 ? 2.35 19.453 18.797 1 89.06 163 ALA A N 1
ATOM 1181 C CA . ALA A 1 163 ? 1.022 18.922 18.469 1 89.06 163 ALA A CA 1
ATOM 1182 C C . ALA A 1 163 ? 0.211 19.938 17.672 1 89.06 163 ALA A C 1
ATOM 1184 O O . ALA A 1 163 ? 0.266 21.141 17.953 1 89.06 163 ALA A O 1
ATOM 1185 N N . LEU A 1 164 ? -0.464 19.453 16.656 1 90.38 164 LEU A N 1
ATOM 1186 C CA . LEU A 1 164 ? -1.257 20.312 15.797 1 90.38 164 LEU A CA 1
ATOM 1187 C C . LEU A 1 164 ? -2.746 20.016 15.945 1 90.38 164 LEU A C 1
ATOM 1189 O O . LEU A 1 164 ? -3.156 18.859 15.938 1 90.38 164 LEU A O 1
ATOM 1193 N N . ALA A 1 165 ? -3.514 21.047 16.172 1 87.81 165 ALA A N 1
ATOM 1194 C CA . ALA A 1 165 ? -4.973 20.953 16.156 1 87.81 165 ALA A CA 1
ATOM 1195 C C . ALA A 1 165 ? -5.566 21.938 15.141 1 87.81 165 ALA A C 1
ATOM 1197 O O . ALA A 1 165 ? -5.191 23.109 15.102 1 87.81 165 ALA A O 1
ATOM 1198 N N . VAL A 1 166 ? -6.375 21.438 14.266 1 88.44 166 VAL A N 1
ATOM 1199 C CA . VAL A 1 166 ? -7.098 22.281 13.32 1 88.44 166 VAL A CA 1
ATOM 1200 C C . VAL A 1 166 ? -8.594 22.234 13.617 1 88.44 166 VAL A C 1
ATOM 1202 O O . VAL A 1 166 ? -9.227 21.172 13.492 1 88.44 166 VAL A O 1
ATOM 1205 N N . ASP A 1 167 ? -9.133 23.359 14.016 1 86.38 167 ASP A N 1
ATOM 1206 C CA . ASP A 1 167 ? -10.516 23.438 14.484 1 86.38 167 ASP A CA 1
ATOM 1207 C C . ASP A 1 167 ? -11.305 24.5 13.734 1 86.38 167 ASP A C 1
ATOM 1209 O O . ASP A 1 167 ? -10.719 25.375 13.086 1 86.38 167 ASP A O 1
ATOM 1213 N N . ARG A 1 168 ? -12.641 24.344 13.797 1 82.62 168 ARG A N 1
ATOM 1214 C CA . ARG A 1 168 ? -13.523 25.328 13.172 1 82.62 168 ARG A CA 1
ATOM 1215 C C . ARG A 1 168 ? -13.734 26.531 14.07 1 82.62 168 ARG A C 1
ATOM 1217 O O . ARG A 1 168 ? -14.094 27.609 13.602 1 82.62 168 ARG A O 1
ATOM 1224 N N . ARG A 1 169 ? -13.672 26.375 15.375 1 76.75 169 ARG A N 1
ATOM 1225 C CA . ARG A 1 169 ? -13.82 27.453 16.344 1 76.75 169 ARG A CA 1
ATOM 1226 C C . ARG A 1 169 ? -12.617 27.531 17.266 1 76.75 169 ARG A C 1
ATOM 1228 O O . ARG A 1 169 ? -12.031 26.5 17.625 1 76.75 169 ARG A O 1
ATOM 1235 N N . PRO A 1 170 ? -12.25 28.797 17.484 1 64.5 170 PRO A N 1
ATOM 1236 C CA . PRO A 1 170 ? -11.109 28.906 18.406 1 64.5 170 PRO A CA 1
ATOM 1237 C C . PRO A 1 170 ? -11.469 28.484 19.828 1 64.5 170 PRO A C 1
ATOM 1239 O O . PRO A 1 170 ? -12.617 28.625 20.25 1 64.5 170 PRO A O 1
ATOM 1242 N N . ALA A 1 171 ? -10.805 27.547 20.453 1 59.19 171 ALA A N 1
ATOM 1243 C CA . ALA A 1 171 ? -11.102 27.125 21.828 1 59.19 171 ALA A CA 1
ATOM 1244 C C . ALA A 1 171 ? -11.227 28.328 22.75 1 59.19 171 ALA A C 1
ATOM 1246 O O . ALA A 1 171 ? -12.164 28.422 23.547 1 59.19 171 ALA A O 1
ATOM 1247 N N . ARG A 1 172 ? -10.211 29.094 23.094 1 61.28 172 ARG A N 1
ATOM 1248 C CA . ARG A 1 172 ? -10.266 30.188 24.047 1 61.28 172 ARG A CA 1
ATOM 1249 C C . ARG A 1 172 ? -9.844 31.5 23.406 1 61.28 172 ARG A C 1
ATOM 1251 O O . ARG A 1 172 ? -9.062 31.5 22.453 1 61.28 172 ARG A O 1
ATOM 1258 N N . PRO A 1 173 ? -10.758 32.5 23.781 1 55.66 173 PRO A N 1
ATOM 1259 C CA . PRO A 1 173 ? -10.406 33.844 23.266 1 55.66 173 PRO A CA 1
ATOM 1260 C C . PRO A 1 173 ? -8.922 34.156 23.391 1 55.66 173 PRO A C 1
ATOM 1262 O O . PRO A 1 173 ? -8.25 33.625 24.281 1 55.66 173 PRO A O 1
ATOM 1265 N N . GLU A 1 174 ? -8.398 34.812 22.234 1 57.03 174 GLU A N 1
ATOM 1266 C CA . GLU A 1 174 ? -7.043 35.344 22.062 1 57.03 174 GLU A CA 1
ATOM 1267 C C . GLU A 1 174 ? -6.629 36.219 23.234 1 57.03 174 GLU A C 1
ATOM 1269 O O . GLU A 1 174 ? -7.344 37.156 23.609 1 57.03 174 GLU A O 1
ATOM 1274 N N . ASP A 1 175 ? -6.395 35.719 24.281 1 54.84 175 ASP A N 1
ATOM 1275 C CA . ASP A 1 175 ? -6.227 36.625 25.406 1 54.84 175 ASP A CA 1
ATOM 1276 C C . ASP A 1 175 ? -5.125 37.656 25.141 1 54.84 175 ASP A C 1
ATOM 1278 O O . ASP A 1 175 ? -5.328 38.844 25.312 1 54.84 175 ASP A O 1
ATOM 1282 N N . ASP A 1 176 ? -3.74 37.281 25.578 1 56.66 176 ASP A N 1
ATOM 1283 C CA . ASP A 1 176 ? -2.943 38 26.562 1 56.66 176 ASP A CA 1
ATOM 1284 C C . ASP A 1 176 ? -1.833 38.812 25.891 1 56.66 176 ASP A C 1
ATOM 1286 O O . ASP A 1 176 ? -1.155 38.312 25 1 56.66 176 ASP A O 1
ATOM 1290 N N . ASP A 1 177 ? -2.004 40.031 25.844 1 68.88 177 ASP A N 1
ATOM 1291 C CA . ASP A 1 177 ? -0.986 41 25.5 1 68.88 177 ASP A CA 1
ATOM 1292 C C . ASP A 1 177 ? 0.329 40.719 26.219 1 68.88 177 ASP A C 1
ATOM 1294 O O . ASP A 1 177 ? 1.297 41.469 26.078 1 68.88 177 ASP A O 1
ATOM 1298 N N . GLY A 1 178 ? 0.375 39.625 26.891 1 80.56 178 GLY A N 1
ATOM 1299 C CA . GLY A 1 178 ? 1.581 39.344 27.641 1 80.56 178 GLY A CA 1
ATOM 1300 C C . GLY A 1 178 ? 2.654 38.656 26.828 1 80.56 178 GLY A C 1
ATOM 1301 O O . GLY A 1 178 ? 2.471 38.406 25.625 1 80.56 178 GLY A O 1
ATOM 1302 N N . ALA A 1 179 ? 3.85 38.594 27.453 1 88.62 179 ALA A N 1
ATOM 1303 C CA . ALA A 1 179 ? 5.008 37.969 26.844 1 88.62 179 ALA A CA 1
ATOM 1304 C C . ALA A 1 179 ? 5.277 36.594 27.484 1 88.62 179 ALA A C 1
ATOM 1306 O O . ALA A 1 179 ? 4.785 36.312 28.578 1 88.62 179 ALA A O 1
ATOM 1307 N N . LEU A 1 180 ? 5.945 35.75 26.688 1 90.44 180 LEU A N 1
ATOM 1308 C CA . LEU A 1 180 ? 6.32 34.438 27.172 1 90.44 180 LEU A CA 1
ATOM 1309 C C . LEU A 1 180 ? 7.801 34.156 26.938 1 90.44 180 LEU A C 1
ATOM 1311 O O . LEU A 1 180 ? 8.312 34.438 25.844 1 90.44 180 LEU A O 1
ATOM 1315 N N . LEU A 1 181 ? 8.461 33.812 28.047 1 93.5 181 LEU A N 1
ATOM 1316 C CA . LEU A 1 181 ? 9.844 33.375 27.906 1 93.5 181 LEU A CA 1
ATOM 1317 C C . LEU A 1 181 ? 9.914 31.891 27.578 1 93.5 181 LEU A C 1
ATOM 1319 O O . LEU A 1 181 ? 9.367 31.062 28.312 1 93.5 181 LEU A O 1
ATOM 1323 N N . VAL A 1 182 ? 10.586 31.578 26.453 1 94.75 182 VAL A N 1
ATOM 1324 C CA . VAL A 1 182 ? 10.625 30.188 26.031 1 94.75 182 VAL A CA 1
ATOM 1325 C C . VAL A 1 182 ? 12.07 29.766 25.766 1 94.75 182 VAL A C 1
ATOM 1327 O O . VAL A 1 182 ? 12.953 30.625 25.609 1 94.75 182 VAL A O 1
ATOM 1330 N N . ARG A 1 183 ? 12.281 28.469 25.844 1 95.94 183 ARG A N 1
ATOM 1331 C CA . ARG A 1 183 ? 13.57 27.859 25.547 1 95.94 183 ARG A CA 1
ATOM 1332 C C . ARG A 1 183 ? 13.445 26.781 24.469 1 95.94 183 ARG A C 1
ATOM 1334 O O . ARG A 1 183 ? 12.609 25.891 24.594 1 95.94 183 ARG A O 1
ATOM 1341 N N . GLY A 1 184 ? 14.289 26.953 23.438 1 94.5 184 GLY A N 1
ATOM 1342 C CA . GLY A 1 184 ? 14.305 25.953 22.375 1 94.5 184 GLY A CA 1
ATOM 1343 C C . GLY A 1 184 ? 15.141 24.734 22.703 1 94.5 184 GLY A C 1
ATOM 1344 O O . GLY A 1 184 ? 15.742 24.672 23.781 1 94.5 184 GLY A O 1
ATOM 1345 N N . PRO A 1 185 ? 15.141 23.812 21.719 1 91.69 185 PRO A N 1
ATOM 1346 C CA . PRO A 1 185 ? 15.906 22.594 21.953 1 91.69 185 PRO A CA 1
ATOM 1347 C C . PRO A 1 185 ? 17.406 22.828 22.047 1 91.69 185 PRO A C 1
ATOM 1349 O O . PRO A 1 185 ? 18.125 22.047 22.656 1 91.69 185 PRO A O 1
ATOM 1352 N N . ASP A 1 186 ? 17.891 23.906 21.484 1 92.31 186 ASP A N 1
ATOM 1353 C CA . ASP A 1 186 ? 19.297 24.25 21.531 1 92.31 186 ASP A CA 1
ATOM 1354 C C . ASP A 1 186 ? 19.625 25.062 22.781 1 92.31 186 ASP A C 1
ATOM 1356 O O . ASP A 1 186 ? 20.688 25.672 22.859 1 92.31 186 ASP A O 1
ATOM 1360 N N . GLU A 1 187 ? 18.75 25.25 23.594 1 93.56 187 GLU A N 1
ATOM 1361 C CA . GLU A 1 187 ? 18.891 25.969 24.859 1 93.56 187 GLU A CA 1
ATOM 1362 C C . GLU A 1 187 ? 18.844 27.484 24.656 1 93.56 187 GLU A C 1
ATOM 1364 O O . GLU A 1 187 ? 19.016 28.25 25.594 1 93.56 187 GLU A O 1
ATOM 1369 N N . GLN A 1 188 ? 18.625 27.828 23.422 1 95.56 188 GLN A N 1
ATOM 1370 C CA . GLN A 1 188 ? 18.438 29.234 23.125 1 95.56 188 GLN A CA 1
ATOM 1371 C C . GLN A 1 188 ? 17.125 29.75 23.703 1 95.56 188 GLN A C 1
ATOM 1373 O O . GLN A 1 188 ? 16.078 29.109 23.578 1 95.56 188 GLN A O 1
ATOM 1378 N N . GLN A 1 189 ? 17.172 30.906 24.344 1 96.44 189 GLN A N 1
ATOM 1379 C CA . GLN A 1 189 ? 15.969 31.5 24.922 1 96.44 189 GLN A CA 1
ATOM 1380 C C . GLN A 1 189 ? 15.398 32.594 24.016 1 96.44 189 GLN A C 1
ATOM 1382 O O . GLN A 1 189 ? 16.141 33.281 23.328 1 96.44 189 GLN A O 1
ATOM 1387 N N . TYR A 1 190 ? 14.094 32.688 24.031 1 96.44 190 TYR A N 1
ATOM 1388 C CA . TYR A 1 190 ? 13.367 33.688 23.266 1 96.44 190 TYR A CA 1
ATOM 1389 C C . TYR A 1 190 ? 12.289 34.344 24.109 1 96.44 190 TYR A C 1
ATOM 1391 O O . TYR A 1 190 ? 11.719 33.719 25 1 96.44 190 TYR A O 1
ATOM 1399 N N . LEU A 1 191 ? 12.055 35.594 23.812 1 94.19 191 LEU A N 1
ATOM 1400 C CA . LEU A 1 191 ? 10.875 36.281 24.297 1 94.19 191 LEU A CA 1
ATOM 1401 C C . LEU A 1 191 ? 9.797 36.344 23.219 1 94.19 191 LEU A C 1
ATOM 1403 O O . LEU A 1 191 ? 10.016 36.875 22.141 1 94.19 191 LEU A O 1
ATOM 1407 N N . VAL A 1 192 ? 8.742 35.656 23.5 1 92.12 192 VAL A N 1
ATOM 1408 C CA . VAL A 1 192 ? 7.621 35.688 22.562 1 92.12 192 VAL A CA 1
ATOM 1409 C C . VAL A 1 192 ? 6.688 36.844 22.891 1 92.12 192 VAL A C 1
ATOM 1411 O O . VAL A 1 192 ? 6.145 36.906 24 1 92.12 192 VAL A O 1
ATOM 1414 N N . TRP A 1 193 ? 6.582 37.719 21.953 1 89.06 193 TRP A N 1
ATOM 1415 C CA . TRP A 1 193 ? 5.781 38.906 22.141 1 89.06 193 TRP A CA 1
ATOM 1416 C C . TRP A 1 193 ? 5.105 39.344 20.844 1 89.06 193 TRP A C 1
ATOM 1418 O O . TRP A 1 193 ? 5.77 39.5 19.812 1 89.06 193 TRP A O 1
ATOM 1428 N N . HIS A 1 194 ? 3.766 39.469 20.938 1 83.19 194 HIS A N 1
ATOM 1429 C CA . HIS A 1 194 ? 2.951 39.906 19.797 1 83.19 194 HIS A CA 1
ATOM 1430 C C . HIS A 1 194 ? 3.248 39.062 18.547 1 83.19 194 HIS A C 1
ATOM 1432 O O . HIS A 1 194 ? 3.508 39.625 17.484 1 83.19 194 HIS A O 1
ATOM 1438 N N . GLY A 1 195 ? 3.355 37.781 18.719 1 82.81 195 GLY A N 1
ATOM 1439 C CA . GLY A 1 195 ? 3.455 36.844 17.609 1 82.81 195 GLY A CA 1
ATOM 1440 C C . GLY A 1 195 ? 4.863 36.688 17.062 1 82.81 195 GLY A C 1
ATOM 1441 O O . GLY A 1 195 ? 5.082 36.031 16.047 1 82.81 195 GLY A O 1
ATOM 1442 N N . ARG A 1 196 ? 5.824 37.312 17.781 1 89.44 196 ARG A N 1
ATOM 1443 C CA . ARG A 1 196 ? 7.215 37.25 17.328 1 89.44 196 ARG A CA 1
ATOM 1444 C C . ARG A 1 196 ? 8.109 36.594 18.375 1 89.44 196 ARG A C 1
ATOM 1446 O O . ARG A 1 196 ? 7.832 36.688 19.562 1 89.44 196 ARG A O 1
ATOM 1453 N N . ARG A 1 197 ? 9.086 36 17.812 1 93.19 197 ARG A N 1
ATOM 1454 C CA . ARG A 1 197 ? 10.109 35.438 18.719 1 93.19 197 ARG A CA 1
ATOM 1455 C C . ARG A 1 197 ? 11.367 36.312 18.688 1 93.19 197 ARG A C 1
ATOM 1457 O O . ARG A 1 197 ? 12.031 36.406 17.656 1 93.19 197 ARG A O 1
ATOM 1464 N N . LEU A 1 198 ? 11.625 36.906 19.797 1 95.25 198 LEU A N 1
ATOM 1465 C CA . LEU A 1 198 ? 12.828 37.719 19.953 1 95.25 198 LEU A CA 1
ATOM 1466 C C . LEU A 1 198 ? 13.922 36.938 20.672 1 95.25 198 LEU A C 1
ATOM 1468 O O . LEU A 1 198 ? 13.773 36.562 21.828 1 95.25 198 LEU A O 1
ATOM 1472 N N . ARG A 1 199 ? 15.016 36.688 20.031 1 96.5 199 ARG A N 1
ATOM 1473 C CA . ARG A 1 199 ? 16.109 35.906 20.594 1 96.5 199 ARG A CA 1
ATOM 1474 C C . ARG A 1 199 ? 16.859 36.688 21.656 1 96.5 199 ARG A C 1
ATOM 1476 O O . ARG A 1 199 ? 17.188 37.875 21.469 1 96.5 199 ARG A O 1
ATOM 1483 N N . LEU A 1 200 ? 17.047 36.125 22.797 1 96.38 200 LEU A N 1
ATOM 1484 C CA . LEU A 1 200 ? 17.953 36.688 23.781 1 96.38 200 LEU A CA 1
ATOM 1485 C C . LEU A 1 200 ? 19.406 36.375 23.422 1 96.38 200 LEU A C 1
ATOM 1487 O O . LEU A 1 200 ? 19.906 35.281 23.75 1 96.38 200 LEU A O 1
ATOM 1491 N N . ALA A 1 201 ? 20.062 37.312 22.938 1 95.69 201 ALA A N 1
ATOM 1492 C CA . ALA A 1 201 ? 21.328 37.094 22.25 1 95.69 201 ALA A CA 1
ATOM 1493 C C . ALA A 1 201 ? 22.438 36.781 23.25 1 95.69 201 ALA A C 1
ATOM 1495 O O . ALA A 1 201 ? 23.469 36.219 22.875 1 95.69 201 ALA A O 1
ATOM 1496 N N . ARG A 1 202 ? 22.266 37.219 24.484 1 94.81 202 ARG A N 1
ATOM 1497 C CA . ARG A 1 202 ? 23.266 37.031 25.516 1 94.81 202 ARG A CA 1
ATOM 1498 C C . ARG A 1 202 ? 22.625 36.562 26.828 1 94.81 202 ARG A C 1
ATOM 1500 O O . ARG A 1 202 ? 21.469 36.875 27.094 1 94.81 202 ARG A O 1
ATOM 1507 N N . PRO A 1 203 ? 23.422 35.906 27.641 1 92.06 203 PRO A N 1
ATOM 1508 C CA . PRO A 1 203 ? 22.891 35.375 28.891 1 92.06 203 PRO A CA 1
ATOM 1509 C C . PRO A 1 203 ? 22.453 36.5 29.859 1 92.06 203 PRO A C 1
ATOM 1511 O O . PRO A 1 203 ? 21.578 36.281 30.703 1 92.06 203 PRO A O 1
ATOM 1514 N N . TRP A 1 204 ? 23.031 37.656 29.75 1 92.38 204 TRP A N 1
ATOM 1515 C CA . TRP A 1 204 ? 22.75 38.719 30.703 1 92.38 204 TRP A CA 1
ATOM 1516 C C . TRP A 1 204 ? 21.484 39.469 30.328 1 92.38 204 TRP A C 1
ATOM 1518 O O . TRP A 1 204 ? 20.953 40.25 31.125 1 92.38 204 TRP A O 1
ATOM 1528 N N . VAL A 1 205 ? 20.906 39.25 29.203 1 94.75 205 VAL A N 1
ATOM 1529 C CA . VAL A 1 205 ? 19.766 40 28.703 1 94.75 205 VAL A CA 1
ATOM 1530 C C . VAL A 1 205 ? 18.531 39.688 29.547 1 94.75 205 VAL A C 1
ATOM 1532 O O . VAL A 1 205 ? 17.812 40.625 29.969 1 94.75 205 VAL A O 1
ATOM 1535 N N . ALA A 1 206 ? 18.297 38.469 29.938 1 93.5 206 ALA A N 1
ATOM 1536 C CA . ALA A 1 206 ? 17.094 38.062 30.672 1 93.5 206 ALA A CA 1
ATOM 1537 C C . ALA A 1 206 ? 17.047 38.719 32.062 1 93.5 206 ALA A C 1
ATOM 1539 O O . ALA A 1 206 ? 16.062 39.375 32.406 1 93.5 206 ALA A O 1
ATOM 1540 N N . PRO A 1 207 ? 18.125 38.625 32.781 1 91.44 207 PRO A N 1
ATOM 1541 C CA . PRO A 1 207 ? 18.094 39.281 34.094 1 91.44 207 PRO A CA 1
ATOM 1542 C C . PRO A 1 207 ? 17.953 40.781 34 1 91.44 207 PRO A C 1
ATOM 1544 O O . PRO A 1 207 ? 17.266 41.406 34.844 1 91.44 207 PRO A O 1
ATOM 1547 N N . VAL A 1 208 ? 18.562 41.406 33.062 1 91.5 208 VAL A N 1
ATOM 1548 C CA . VAL A 1 208 ? 18.562 42.875 32.938 1 91.5 208 VAL A CA 1
ATOM 1549 C C . VAL A 1 208 ? 17.156 43.375 32.594 1 91.5 208 VAL A C 1
ATOM 1551 O O . VAL A 1 208 ? 16.75 44.438 33 1 91.5 208 VAL A O 1
ATOM 1554 N N . LEU A 1 209 ? 16.453 42.531 31.906 1 92.75 209 LEU A N 1
ATOM 1555 C CA . LEU A 1 209 ? 15.094 42.906 31.5 1 92.75 209 LEU A CA 1
ATOM 1556 C C . LEU A 1 209 ? 14.078 42.438 32.531 1 92.75 209 LEU A C 1
ATOM 1558 O O . LEU A 1 209 ? 12.867 42.594 32.344 1 92.75 209 LEU A O 1
ATOM 1562 N N . GLY A 1 210 ? 14.57 41.844 33.594 1 89.38 210 GLY A N 1
ATOM 1563 C CA . GLY A 1 210 ? 13.703 41.406 34.688 1 89.38 210 GLY A CA 1
ATOM 1564 C C . GLY A 1 210 ? 12.906 40.156 34.312 1 89.38 210 GLY A C 1
ATOM 1565 O O . GLY A 1 210 ? 11.805 39.938 34.844 1 89.38 210 GLY A O 1
ATOM 1566 N N . LEU A 1 211 ? 13.383 39.375 33.375 1 89.81 211 LEU A N 1
ATOM 1567 C CA . LEU A 1 211 ? 12.711 38.125 32.969 1 89.81 211 LEU A CA 1
ATOM 1568 C C . LEU A 1 211 ? 13.117 36.969 33.875 1 89.81 211 LEU A C 1
ATOM 1570 O O . LEU A 1 211 ? 13.836 36.062 33.438 1 89.81 211 LEU A O 1
ATOM 1574 N N . ASP A 1 212 ? 12.703 37 35.094 1 80.5 212 ASP A N 1
ATOM 1575 C CA . ASP A 1 212 ? 13.133 36.094 36.156 1 80.5 212 ASP A CA 1
ATOM 1576 C C . ASP A 1 212 ? 12.297 34.812 36.156 1 80.5 212 ASP A C 1
ATOM 1578 O O . ASP A 1 212 ? 12.633 33.844 36.844 1 80.5 212 ASP A O 1
ATOM 1582 N N . GLY A 1 213 ? 11.375 34.656 35.375 1 81.19 213 GLY A N 1
ATOM 1583 C CA . GLY A 1 213 ? 10.547 33.469 35.406 1 81.19 213 GLY A CA 1
ATOM 1584 C C . GLY A 1 213 ? 11.141 32.312 34.625 1 81.19 213 GLY A C 1
ATOM 1585 O O . GLY A 1 213 ? 12.047 32.5 33.812 1 81.19 213 GLY A O 1
ATOM 1586 N N . PRO A 1 214 ? 10.805 31.094 35.031 1 86.5 214 PRO A N 1
ATOM 1587 C CA . PRO A 1 214 ? 11.281 29.938 34.281 1 86.5 214 PRO A CA 1
ATOM 1588 C C . PRO A 1 214 ? 10.852 29.969 32.812 1 86.5 214 PRO A C 1
ATOM 1590 O O . PRO A 1 214 ? 9.727 30.375 32.531 1 86.5 214 PRO A O 1
ATOM 1593 N N . ALA A 1 215 ? 11.82 29.703 31.969 1 92.31 215 ALA A N 1
ATOM 1594 C CA . ALA A 1 215 ? 11.508 29.609 30.547 1 92.31 215 ALA A CA 1
ATOM 1595 C C . ALA A 1 215 ? 10.742 28.328 30.234 1 92.31 215 ALA A C 1
ATOM 1597 O O . ALA A 1 215 ? 11.047 27.266 30.797 1 92.31 215 ALA A O 1
ATOM 1598 N N . VAL A 1 216 ? 9.734 28.391 29.438 1 91 216 VAL A N 1
ATOM 1599 C CA . VAL A 1 216 ? 8.953 27.234 29.016 1 91 216 VAL A CA 1
ATOM 1600 C C . VAL A 1 216 ? 9.664 26.531 27.859 1 91 216 VAL A C 1
ATOM 1602 O O . VAL A 1 216 ? 10.023 27.156 26.859 1 91 216 VAL A O 1
ATOM 1605 N N . ASP A 1 217 ? 9.852 25.234 28 1 92.44 217 ASP A N 1
ATOM 1606 C CA . ASP A 1 217 ? 10.461 24.469 26.922 1 92.44 217 ASP A CA 1
ATOM 1607 C C . ASP A 1 217 ? 9.484 24.266 25.766 1 92.44 217 ASP A C 1
ATOM 1609 O O . ASP A 1 217 ? 8.336 23.891 25.984 1 92.44 217 ASP A O 1
ATOM 1613 N N . VAL A 1 218 ? 9.961 24.562 24.594 1 92.94 218 VAL A N 1
ATOM 1614 C CA . VAL A 1 218 ? 9.117 24.391 23.422 1 92.94 218 VAL A CA 1
ATOM 1615 C C . VAL A 1 218 ? 9.914 23.703 22.312 1 92.94 218 VAL A C 1
ATOM 1617 O O . VAL A 1 218 ? 11.133 23.859 22.234 1 92.94 218 VAL A O 1
ATOM 1620 N N . PRO A 1 219 ? 9.258 22.906 21.5 1 92.69 219 PRO A N 1
ATOM 1621 C CA . PRO A 1 219 ? 9.961 22.312 20.375 1 92.69 219 PRO A CA 1
ATOM 1622 C C . PRO A 1 219 ? 10.258 23.312 19.266 1 92.69 219 PRO A C 1
ATOM 1624 O O . PRO A 1 219 ? 9.656 24.391 19.234 1 92.69 219 PRO A O 1
ATOM 1627 N N . ALA A 1 220 ? 11.18 22.969 18.391 1 93.94 220 ALA A N 1
ATOM 1628 C CA . ALA A 1 220 ? 11.594 23.844 17.297 1 93.94 220 ALA A CA 1
ATOM 1629 C C . ALA A 1 220 ? 10.414 24.188 16.391 1 93.94 220 ALA A C 1
ATOM 1631 O O . ALA A 1 220 ? 10.281 25.328 15.953 1 93.94 220 ALA A O 1
ATOM 1632 N N . ALA A 1 221 ? 9.547 23.203 16.141 1 92.81 221 ALA A N 1
ATOM 1633 C CA . ALA A 1 221 ? 8.414 23.391 15.242 1 92.81 221 ALA A CA 1
ATOM 1634 C C . ALA A 1 221 ? 7.445 24.438 15.797 1 92.81 221 ALA A C 1
ATOM 1636 O O . ALA A 1 221 ? 6.809 25.172 15.039 1 92.81 221 ALA A O 1
ATOM 1637 N N . TRP A 1 222 ? 7.32 24.453 17.078 1 92.06 222 TRP A N 1
ATOM 1638 C CA . TRP A 1 222 ? 6.496 25.453 17.75 1 92.06 222 TRP A CA 1
ATOM 1639 C C . TRP A 1 222 ? 7.066 26.859 17.562 1 92.06 222 TRP A C 1
ATOM 1641 O O . TRP A 1 222 ? 6.34 27.781 17.203 1 92.06 222 TRP A O 1
ATOM 1651 N N . LEU A 1 223 ? 8.375 27.062 17.703 1 93.06 223 LEU A N 1
ATOM 1652 C CA . LEU A 1 223 ? 9.062 28.344 17.531 1 93.06 223 LEU A CA 1
ATOM 1653 C C . LEU A 1 223 ? 8.953 28.828 16.094 1 93.06 223 LEU A C 1
ATOM 1655 O O . LEU A 1 223 ? 8.836 30.031 15.852 1 93.06 223 LEU A O 1
ATOM 1659 N N . ASN A 1 224 ? 8.898 27.906 15.203 1 91.25 224 ASN A N 1
ATOM 1660 C CA . ASN A 1 224 ? 8.891 28.234 13.781 1 91.25 224 ASN A CA 1
ATOM 1661 C C . ASN A 1 224 ? 7.551 28.812 13.344 1 91.25 224 ASN A C 1
ATOM 1663 O O . ASN A 1 224 ? 7.43 29.359 12.242 1 91.25 224 ASN A O 1
ATOM 1667 N N . GLN A 1 225 ? 6.602 28.734 14.211 1 89.75 225 GLN A N 1
ATOM 1668 C CA . GLN A 1 225 ? 5.301 29.312 13.875 1 89.75 225 GLN A CA 1
ATOM 1669 C C . GLN A 1 225 ? 5.281 30.812 14.141 1 89.75 225 GLN A C 1
ATOM 1671 O O . GLN A 1 225 ? 4.371 31.516 13.695 1 89.75 225 GLN A O 1
ATOM 1676 N N . LEU A 1 226 ? 6.246 31.25 14.828 1 90 226 LEU A N 1
ATOM 1677 C CA . LEU A 1 226 ? 6.352 32.656 15.172 1 90 226 LEU A CA 1
ATOM 1678 C C . LEU A 1 226 ? 7.262 33.406 14.188 1 90 226 LEU A C 1
ATOM 1680 O O . LEU A 1 226 ? 8.273 32.844 13.75 1 90 226 LEU A O 1
ATOM 1684 N N . LEU A 1 227 ? 6.855 34.625 13.891 1 87.5 227 LEU A N 1
ATOM 1685 C CA . LEU A 1 227 ? 7.727 35.406 13.039 1 87.5 227 LEU A CA 1
ATOM 1686 C C . LEU A 1 227 ? 9 35.812 13.781 1 87.5 227 LEU A C 1
ATOM 1688 O O . LEU A 1 227 ? 8.961 36.125 14.969 1 87.5 227 LEU A O 1
ATOM 1692 N N . PRO A 1 228 ? 10.102 35.75 13.109 1 90.56 228 PRO A N 1
ATOM 1693 C CA . PRO A 1 228 ? 11.328 36.219 13.758 1 90.56 228 PRO A CA 1
ATOM 1694 C C . PRO A 1 228 ? 11.312 37.719 14.055 1 90.56 228 PRO A C 1
ATOM 1696 O O . PRO A 1 228 ? 10.852 38.5 13.227 1 90.56 228 PRO A O 1
ATOM 1699 N N . GLY A 1 229 ? 11.641 38.094 15.25 1 90.88 229 GLY A N 1
ATOM 1700 C CA . GLY A 1 229 ? 11.844 39.469 15.625 1 90.88 229 GLY A CA 1
ATOM 1701 C C . GLY A 1 229 ? 13.312 39.844 15.812 1 90.88 229 GLY A C 1
ATOM 1702 O O . GLY A 1 229 ? 14.188 39 15.594 1 90.88 229 GLY A O 1
ATOM 1703 N N . PRO A 1 230 ? 13.531 41.031 16.156 1 92.5 230 PRO A N 1
ATOM 1704 C CA . PRO A 1 230 ? 14.914 41.438 16.391 1 92.5 230 PRO A CA 1
ATOM 1705 C C . PRO A 1 230 ? 15.539 40.75 17.609 1 92.5 230 PRO A C 1
ATOM 1707 O O . PRO A 1 230 ? 14.836 40.406 18.562 1 92.5 230 PRO A O 1
ATOM 1710 N N . ASP A 1 231 ? 16.844 40.594 17.484 1 94.25 231 ASP A N 1
ATOM 1711 C CA . ASP A 1 231 ? 17.562 40.062 18.641 1 94.25 231 ASP A CA 1
ATOM 1712 C C . ASP A 1 231 ? 17.562 41.062 19.781 1 94.25 231 ASP A C 1
ATOM 1714 O O . ASP A 1 231 ? 17.703 42.25 19.562 1 94.25 231 ASP A O 1
ATOM 1718 N N . LEU A 1 232 ? 17.297 40.562 20.891 1 94.81 232 LEU A N 1
ATOM 1719 C CA . LEU A 1 232 ? 17.5 41.375 22.078 1 94.81 232 LEU A CA 1
ATOM 1720 C C . LEU A 1 232 ? 18.953 41.312 22.547 1 94.81 232 LEU A C 1
ATOM 1722 O O . LEU A 1 232 ? 19.375 40.281 23.109 1 94.81 232 LEU A O 1
ATOM 1726 N N . ASP A 1 233 ? 19.562 42.281 22.359 1 93.38 233 ASP A N 1
ATOM 1727 C CA . ASP A 1 233 ? 21 42.406 22.625 1 93.38 233 ASP A CA 1
ATOM 1728 C C . ASP A 1 233 ? 21.359 43.812 23.078 1 93.38 233 ASP A C 1
ATOM 1730 O O . ASP A 1 233 ? 20.484 44.625 23.312 1 93.38 233 ASP A O 1
ATOM 1734 N N . GLY A 1 234 ? 22.672 44 23.359 1 91.25 234 GLY A N 1
ATOM 1735 C CA . GLY A 1 234 ? 23.141 45.375 23.641 1 91.25 234 GLY A CA 1
ATOM 1736 C C . GLY A 1 234 ? 22.875 46.344 22.5 1 91.25 234 GLY A C 1
ATOM 1737 O O . GLY A 1 234 ? 22.719 45.938 21.344 1 91.25 234 GLY A O 1
ATOM 1738 N N . LEU A 1 235 ? 22.766 47.656 22.844 1 91.25 235 LEU A N 1
ATOM 1739 C CA . LEU A 1 235 ? 22.484 48.688 21.844 1 91.25 235 LEU A CA 1
ATOM 1740 C C . LEU A 1 235 ? 23.719 48.969 21 1 91.25 235 LEU A C 1
ATOM 1742 O O . LEU A 1 235 ? 24.828 49.156 21.516 1 91.25 235 LEU A O 1
ATOM 1746 N N . PRO A 1 236 ? 23.469 48.906 19.75 1 89.69 236 PRO A N 1
ATOM 1747 C CA . PRO A 1 236 ? 24.594 49.281 18.891 1 89.69 236 PRO A CA 1
ATOM 1748 C C . PRO A 1 236 ? 24.891 50.781 18.953 1 89.69 236 PRO A C 1
ATOM 1750 O O . PRO A 1 236 ? 24.016 51.594 18.719 1 89.69 236 PRO A O 1
ATOM 1753 N N . VAL A 1 237 ? 26.062 51.188 19.312 1 91.88 237 VAL A N 1
ATOM 1754 C CA . VAL A 1 237 ? 26.484 52.562 19.406 1 91.88 237 VAL A CA 1
ATOM 1755 C C . VAL A 1 237 ? 27.75 52.781 18.578 1 91.88 237 VAL A C 1
ATOM 1757 O O . VAL A 1 237 ? 28.828 52.344 18.953 1 91.88 237 VAL A O 1
ATOM 1760 N N . ASP A 1 238 ? 27.547 53.5 17.5 1 91.62 238 ASP A N 1
ATOM 1761 C CA . ASP A 1 238 ? 28.703 53.844 16.672 1 91.62 238 ASP A CA 1
ATOM 1762 C C . ASP A 1 238 ? 29.641 54.781 17.422 1 91.62 238 ASP A C 1
ATOM 1764 O O . ASP A 1 238 ? 29.219 55.844 17.922 1 91.62 238 ASP A O 1
ATOM 1768 N N . GLY A 1 239 ? 30.922 54.375 17.484 1 92.69 239 GLY A N 1
ATOM 1769 C CA . GLY A 1 239 ? 31.906 55.219 18.125 1 92.69 239 GLY A CA 1
ATOM 1770 C C . GLY A 1 239 ? 31.891 55.125 19.641 1 92.69 239 GLY A C 1
ATOM 1771 O O . GLY A 1 239 ? 32.375 56.031 20.328 1 92.69 239 GLY A O 1
ATOM 1772 N N . ARG A 1 240 ? 31.422 54.125 20.219 1 94.62 240 ARG A N 1
ATOM 1773 C CA . ARG A 1 240 ? 31.328 53.938 21.656 1 94.62 24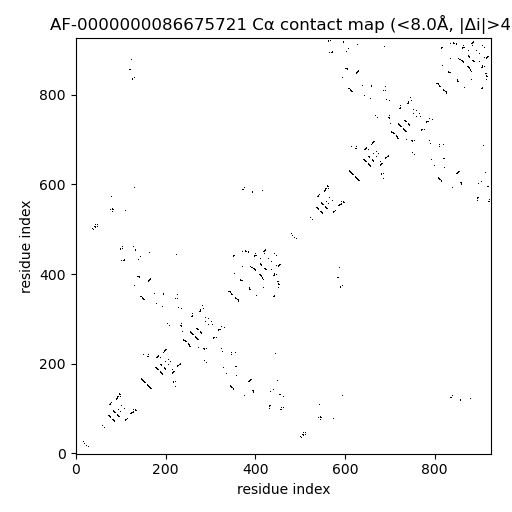0 ARG A CA 1
ATOM 1774 C C . ARG A 1 240 ? 32.656 54.25 22.328 1 94.62 240 ARG A C 1
ATOM 1776 O O . ARG A 1 240 ? 33.719 53.75 21.906 1 94.62 240 ARG A O 1
ATOM 1783 N N . GLY A 1 241 ? 32.594 55.062 23.297 1 94.06 241 GLY A N 1
ATOM 1784 C CA . GLY A 1 241 ? 33.812 55.344 24.062 1 94.06 241 GLY A CA 1
ATOM 1785 C C . GLY A 1 241 ? 34.531 56.594 23.562 1 94.06 241 GLY A C 1
ATOM 1786 O O . GLY A 1 241 ? 35.375 57.156 24.25 1 94.06 241 GLY A O 1
ATOM 1787 N N . GLU A 1 242 ? 34.25 57.062 22.391 1 95.81 242 GLU A N 1
ATOM 1788 C CA . GLU A 1 242 ? 34.875 58.25 21.844 1 95.81 242 GLU A CA 1
ATOM 1789 C C . GLU A 1 242 ? 34.406 59.5 22.594 1 95.81 242 GLU A C 1
ATOM 1791 O O . GLU A 1 242 ? 33.344 59.531 23.203 1 95.81 242 GLU A O 1
ATOM 1796 N N . PRO A 1 243 ? 35.281 60.562 22.547 1 94.94 243 PRO A N 1
ATOM 1797 C CA . PRO A 1 243 ? 34.875 61.781 23.219 1 94.94 243 PRO A CA 1
ATOM 1798 C C . PRO A 1 243 ? 33.656 62.438 22.594 1 94.94 243 PRO A C 1
ATOM 1800 O O . PRO A 1 243 ? 33.5 62.438 21.375 1 94.94 243 PRO A O 1
ATOM 1803 N N . GLY A 1 244 ? 32.781 62.812 23.422 1 93.5 244 GLY A N 1
ATOM 1804 C CA . GLY A 1 244 ? 31.578 63.531 23 1 93.5 244 GLY A CA 1
ATOM 1805 C C . GLY A 1 244 ? 31.641 65 23.328 1 93.5 244 GLY A C 1
ATOM 1806 O O . GLY A 1 244 ? 32.719 65.562 23.656 1 93.5 244 GLY A O 1
ATOM 1807 N N . PRO A 1 245 ? 30.562 65.688 23.125 1 92.75 245 PRO A N 1
ATOM 1808 C CA . PRO A 1 245 ? 30.531 67.125 23.469 1 92.75 245 PRO A CA 1
ATOM 1809 C C . PRO A 1 245 ? 30.562 67.375 24.984 1 92.75 245 PRO A C 1
ATOM 1811 O O . PRO A 1 245 ? 30.219 66.5 25.766 1 92.75 245 PRO A O 1
ATOM 1814 N N . ALA A 1 246 ? 31.062 68.562 25.328 1 91.88 246 ALA A N 1
ATOM 1815 C CA . ALA A 1 246 ? 30.969 68.938 26.734 1 91.88 246 ALA A CA 1
ATOM 1816 C C . ALA A 1 246 ? 29.516 69.125 27.156 1 91.88 246 ALA A C 1
ATOM 1818 O O . ALA A 1 246 ? 28.766 69.812 26.453 1 91.88 246 ALA A O 1
ATOM 1819 N N . ILE A 1 247 ? 29.125 68.438 28.156 1 91.69 247 ILE A N 1
ATOM 1820 C CA . ILE A 1 247 ? 27.766 68.562 28.672 1 91.69 247 ILE A CA 1
ATOM 1821 C C . ILE A 1 247 ? 27.797 69.188 30.078 1 91.69 247 ILE A C 1
ATOM 1823 O O . ILE A 1 247 ? 28.359 68.562 31 1 91.69 247 ILE A O 1
ATOM 1827 N N . ASP A 1 248 ? 27.125 70.312 30.203 1 88.62 248 ASP A N 1
ATOM 1828 C CA . ASP A 1 248 ? 27.094 71.062 31.484 1 88.62 248 ASP A CA 1
ATOM 1829 C C . ASP A 1 248 ? 28.516 71.25 32.031 1 88.62 248 ASP A C 1
ATOM 1831 O O . ASP A 1 248 ? 28.766 71 33.219 1 88.62 248 ASP A O 1
ATOM 1835 N N . GLY A 1 249 ? 29.406 71.375 31.172 1 87.38 249 GLY A N 1
ATOM 1836 C CA . GLY A 1 249 ? 30.781 71.688 31.516 1 87.38 249 GLY A CA 1
ATOM 1837 C C . GLY A 1 249 ? 31.656 70.5 31.766 1 87.38 249 GLY A C 1
ATOM 1838 O O . GLY A 1 249 ? 32.844 70.625 32.125 1 87.38 249 GLY A O 1
ATOM 1839 N N . THR A 1 250 ? 31.172 69.438 31.594 1 91.19 250 THR A N 1
ATOM 1840 C CA . THR A 1 250 ? 31.906 68.188 31.844 1 91.19 250 THR A CA 1
ATOM 1841 C C . THR A 1 250 ? 32.094 67.438 30.547 1 91.19 250 THR A C 1
ATOM 1843 O O . THR A 1 250 ? 31.203 67.375 29.703 1 91.19 250 THR A O 1
ATOM 1846 N N . ALA A 1 251 ? 33.25 66.812 30.406 1 92.31 251 ALA A N 1
ATOM 1847 C CA . ALA A 1 251 ? 33.562 65.938 29.219 1 92.31 251 ALA A CA 1
ATOM 1848 C C . ALA A 1 251 ? 32.625 64.75 29.172 1 92.31 251 ALA A C 1
ATOM 1850 O O . ALA A 1 251 ? 32.312 64.188 30.203 1 92.31 251 ALA A O 1
ATOM 1851 N N . SER A 1 252 ? 32.156 64.5 28.031 1 94.06 252 SER A N 1
ATOM 1852 C CA . SER A 1 252 ? 31.281 63.375 27.844 1 94.06 252 SER A CA 1
ATOM 1853 C C . SER A 1 252 ? 31.906 62.344 26.891 1 94.06 252 SER A C 1
ATOM 1855 O O . SER A 1 252 ? 32.906 62.625 26.25 1 94.06 252 SER A O 1
ATOM 1857 N N . ARG A 1 253 ? 31.375 61.125 26.922 1 95.56 253 ARG A N 1
ATOM 1858 C CA . ARG A 1 253 ? 31.766 60.062 26 1 95.56 253 ARG A CA 1
ATOM 1859 C C . ARG A 1 253 ? 30.547 59.469 25.297 1 95.56 253 ARG A C 1
ATOM 1861 O O . ARG A 1 253 ? 29.5 59.281 25.922 1 95.56 253 ARG A O 1
ATOM 1868 N N . ILE A 1 254 ? 30.734 59.125 24 1 95.62 254 ILE A N 1
ATOM 1869 C CA . ILE A 1 254 ? 29.672 58.5 23.234 1 95.62 254 ILE A CA 1
ATOM 1870 C C . ILE A 1 254 ? 29.312 57.156 23.859 1 95.62 254 ILE A C 1
ATOM 1872 O O . ILE A 1 254 ? 30.203 56.375 24.172 1 95.62 254 ILE A O 1
ATOM 1876 N N . GLY A 1 255 ? 28.062 56.938 24.109 1 95.44 255 GLY A N 1
ATOM 1877 C CA . GLY A 1 255 ? 27.609 55.688 24.703 1 95.44 255 GLY A CA 1
ATOM 1878 C C . GLY A 1 255 ? 27.141 55.844 26.141 1 95.44 255 GLY A C 1
ATOM 1879 O O . GLY A 1 255 ? 26.594 54.906 26.719 1 95.44 255 GLY A O 1
ATOM 1880 N N . GLN A 1 256 ? 27.422 56.969 26.75 1 95.56 256 GLN A N 1
ATOM 1881 C CA . GLN A 1 256 ? 26.953 57.219 28.109 1 95.56 256 GLN A CA 1
ATOM 1882 C C . GLN A 1 256 ? 25.469 57.5 28.141 1 95.56 256 GLN A C 1
ATOM 1884 O O . GLN A 1 256 ? 24.891 57.969 27.156 1 95.56 256 GLN A O 1
ATOM 1889 N N . VAL A 1 257 ? 24.875 57.219 29.266 1 96.44 257 VAL A N 1
ATOM 1890 C CA . VAL A 1 257 ? 23.438 57.375 29.438 1 96.44 257 VAL A CA 1
ATOM 1891 C C . VAL A 1 257 ? 23.172 58.594 30.359 1 96.44 257 VAL A C 1
ATOM 1893 O O . VAL A 1 257 ? 23.812 58.75 31.391 1 96.44 257 VAL A O 1
ATOM 1896 N N . TYR A 1 258 ? 22.219 59.375 29.906 1 95.94 258 TYR A N 1
ATOM 1897 C CA . TYR A 1 258 ? 21.891 60.562 30.656 1 95.94 258 TYR A CA 1
ATOM 1898 C C . TYR A 1 258 ? 20.438 60.562 31.094 1 95.94 258 TYR A C 1
ATOM 1900 O O . TYR A 1 258 ? 19.609 59.844 30.516 1 95.94 258 TYR A O 1
ATOM 1908 N N . VAL A 1 259 ? 20.078 61.312 32.188 1 96.31 259 VAL A N 1
ATOM 1909 C CA . VAL A 1 259 ? 18.719 61.375 32.688 1 96.31 259 VAL A CA 1
ATOM 1910 C C . VAL A 1 259 ? 18.328 62.844 33 1 96.31 259 VAL A C 1
ATOM 1912 O O . VAL A 1 259 ? 19.156 63.594 33.469 1 96.31 259 VAL A O 1
ATOM 1915 N N . THR A 1 260 ? 17.203 63.219 32.531 1 93.69 260 THR A N 1
ATOM 1916 C CA . THR A 1 260 ? 16.625 64.5 32.906 1 93.69 260 THR A CA 1
ATOM 1917 C C . THR A 1 260 ? 15.5 64.25 33.938 1 93.69 260 THR A C 1
ATOM 1919 O O . THR A 1 260 ? 14.648 63.406 33.75 1 93.69 260 THR A O 1
ATOM 1922 N N . ARG A 1 261 ? 15.555 65 35.031 1 91.94 261 ARG A N 1
ATOM 1923 C CA . ARG A 1 261 ? 14.547 64.938 36.094 1 91.94 261 ARG A CA 1
ATOM 1924 C C . ARG A 1 261 ? 13.789 66.25 36.219 1 91.94 261 ARG A C 1
ATOM 1926 O O . ARG A 1 261 ? 14.383 67.25 36.562 1 91.94 261 ARG A O 1
ATOM 1933 N N . VAL A 1 262 ? 12.688 66.125 35.719 1 82.62 262 VAL A N 1
ATOM 1934 C CA . VAL A 1 262 ? 11.812 67.312 35.906 1 82.62 262 VAL A CA 1
ATOM 1935 C C . VAL A 1 262 ? 10.727 67 36.906 1 82.62 262 VAL A C 1
ATOM 1937 O O . VAL A 1 262 ? 10.125 65.875 36.875 1 82.62 262 VAL A O 1
ATOM 1940 N N . ALA A 1 263 ? 10.531 67.938 37.875 1 84.06 263 ALA A N 1
ATOM 1941 C CA . ALA A 1 263 ? 9.539 67.75 38.906 1 84.06 263 ALA A CA 1
ATOM 1942 C C . ALA A 1 263 ? 8.172 67.438 38.312 1 84.06 263 ALA A C 1
ATOM 1944 O O . ALA A 1 263 ? 7.711 68.062 37.406 1 84.06 263 ALA A O 1
ATOM 1945 N N . GLY A 1 264 ? 7.512 66.438 38.688 1 83.44 264 GLY A N 1
ATOM 1946 C CA . GLY A 1 264 ? 6.152 66.062 38.312 1 83.44 264 GLY A CA 1
ATOM 1947 C C . GLY A 1 264 ? 6.086 65.188 37.094 1 83.44 264 GLY A C 1
ATOM 1948 O O . GLY A 1 264 ? 5 64.75 36.688 1 83.44 264 GLY A O 1
ATOM 1949 N N . THR A 1 265 ? 7.219 65.062 36.406 1 84.88 265 THR A N 1
ATOM 1950 C CA . THR A 1 265 ? 7.223 64.188 35.25 1 84.88 265 THR A CA 1
ATOM 1951 C C . THR A 1 265 ? 8.172 63.031 35.438 1 84.88 265 THR A C 1
ATOM 1953 O O . THR A 1 265 ? 9.133 63.125 36.219 1 84.88 265 THR A O 1
ATOM 1956 N N . PRO A 1 266 ? 7.824 61.938 34.781 1 88.06 266 PRO A N 1
ATOM 1957 C CA . PRO A 1 266 ? 8.75 60.812 34.875 1 88.06 266 PRO A CA 1
ATOM 1958 C C . PRO A 1 266 ? 10.125 61.125 34.281 1 88.06 266 PRO A C 1
ATOM 1960 O O . PRO A 1 266 ? 10.234 61.938 33.375 1 88.06 266 PRO A O 1
ATOM 1963 N N . ASP A 1 267 ? 11.141 60.469 34.875 1 92.94 267 ASP A N 1
ATOM 1964 C CA . ASP A 1 267 ? 12.5 60.625 34.375 1 92.94 267 ASP A CA 1
ATOM 1965 C C . ASP A 1 267 ? 12.594 60.25 32.906 1 92.94 267 ASP A C 1
ATOM 1967 O O . ASP A 1 267 ? 11.961 59.281 32.469 1 92.94 267 ASP A O 1
ATOM 1971 N N . ARG A 1 268 ? 13.234 61.125 32.219 1 94 268 ARG A N 1
ATOM 1972 C CA . ARG A 1 268 ? 13.531 60.812 30.812 1 94 268 ARG A CA 1
ATOM 1973 C C . ARG A 1 268 ? 15.008 60.5 30.609 1 94 268 ARG A C 1
ATOM 1975 O O . ARG A 1 268 ? 15.875 61.188 31.156 1 94 268 ARG A O 1
ATOM 1982 N N . HIS A 1 269 ? 15.281 59.375 29.875 1 94.88 269 HIS A N 1
ATOM 1983 C CA . HIS A 1 269 ? 16.656 58.906 29.688 1 94.88 269 HIS A CA 1
ATOM 1984 C C . HIS A 1 269 ? 17.094 59.062 28.234 1 94.88 269 HIS A C 1
ATOM 1986 O O . HIS A 1 269 ? 16.266 58.969 27.328 1 94.88 269 HIS A O 1
ATOM 1992 N N . TYR A 1 270 ? 18.375 59.344 28.031 1 95 270 TYR A N 1
ATOM 1993 C CA . TYR A 1 270 ? 18.938 59.562 26.703 1 95 270 TYR A CA 1
ATOM 1994 C C . TYR A 1 270 ? 20.281 58.844 26.547 1 95 270 TYR A C 1
ATOM 1996 O O . TYR A 1 270 ? 21.078 58.781 27.5 1 95 270 TYR A O 1
ATOM 2004 N N . LEU A 1 271 ? 20.484 58.312 25.422 1 95.31 271 LEU A N 1
ATOM 2005 C CA . LEU A 1 271 ? 21.781 57.781 25.031 1 95.31 271 LEU A CA 1
ATOM 2006 C C . LEU A 1 271 ? 22.547 58.781 24.172 1 95.31 271 LEU A C 1
ATOM 2008 O O . LEU A 1 271 ? 22 59.344 23.219 1 95.31 271 LEU A O 1
ATOM 2012 N N . LEU A 1 272 ? 23.75 59 24.578 1 95.69 272 LEU A N 1
ATOM 2013 C CA . LEU A 1 272 ? 24.562 59.938 23.781 1 95.69 272 LEU A CA 1
ATOM 2014 C C . LEU A 1 272 ? 25.203 59.188 22.594 1 95.69 272 LEU A C 1
ATOM 2016 O O . LEU A 1 272 ? 26.031 58.312 22.781 1 95.69 272 LEU A O 1
ATOM 2020 N N . ARG A 1 273 ? 24.766 59.594 21.469 1 94.81 273 ARG A N 1
ATOM 2021 C CA . ARG A 1 273 ? 25.328 59.094 20.219 1 94.81 273 ARG A CA 1
ATOM 2022 C C . ARG A 1 273 ? 26.125 60.188 19.516 1 94.81 273 ARG A C 1
ATOM 2024 O O . ARG A 1 273 ? 26.172 61.312 19.969 1 94.81 273 ARG A O 1
ATOM 2031 N N . ARG A 1 274 ? 26.781 59.781 18.391 1 92.12 274 ARG A N 1
ATOM 2032 C CA . ARG A 1 274 ? 27.578 60.75 17.641 1 92.12 274 ARG A CA 1
ATOM 2033 C C . ARG A 1 274 ? 26.703 61.906 17.109 1 92.12 274 ARG A C 1
ATOM 2035 O O . ARG A 1 274 ? 27.156 63.031 17.016 1 92.12 274 ARG A O 1
ATOM 2042 N N . ASP A 1 275 ? 25.484 61.5 16.859 1 92.81 275 ASP A N 1
ATOM 2043 C CA . ASP A 1 275 ? 24.625 62.5 16.219 1 92.81 275 ASP A CA 1
ATOM 2044 C C . ASP A 1 275 ? 23.703 63.156 17.234 1 92.81 275 ASP A C 1
ATOM 2046 O O . ASP A 1 275 ? 22.812 63.906 16.859 1 92.81 275 ASP A O 1
ATOM 2050 N N . GLY A 1 276 ? 23.891 62.844 18.438 1 93.31 276 GLY A N 1
ATOM 2051 C CA . GLY A 1 276 ? 23.109 63.531 19.453 1 93.31 276 GLY A CA 1
ATOM 2052 C C . GLY A 1 276 ? 22.484 62.594 20.469 1 93.31 276 GLY A C 1
ATOM 2053 O O . GLY A 1 276 ? 22.875 61.438 20.562 1 93.31 276 GLY A O 1
ATOM 2054 N N . LEU A 1 277 ? 21.547 63.156 21.219 1 94.44 277 LEU A N 1
ATOM 2055 C CA . LEU A 1 277 ? 20.875 62.406 22.266 1 94.44 277 LEU A CA 1
ATOM 205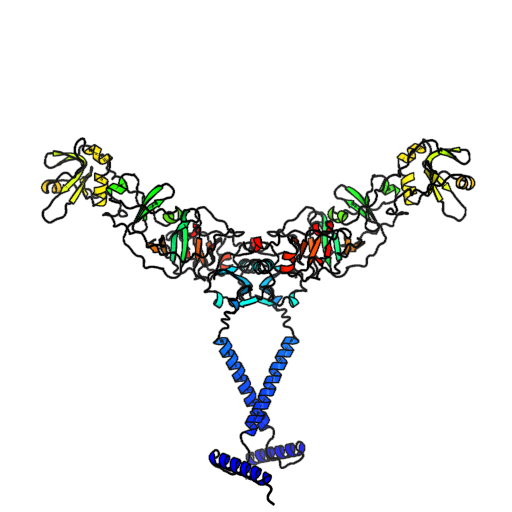6 C C . LEU A 1 277 ? 19.703 61.594 21.703 1 94.44 277 LEU A C 1
ATOM 2058 O O . LEU A 1 277 ? 18.875 62.156 20.969 1 94.44 277 LEU A O 1
ATOM 2062 N N . SER A 1 278 ? 19.703 60.406 21.969 1 94.38 278 SER A N 1
ATOM 2063 C CA . SER A 1 278 ? 18.578 59.531 21.609 1 94.38 278 SER A CA 1
ATOM 2064 C C . SER A 1 278 ? 17.75 59.156 22.828 1 94.38 278 SER A C 1
ATOM 2066 O O . SER A 1 278 ? 18.297 58.594 23.797 1 94.38 278 SER A O 1
ATOM 2068 N N . PRO A 1 279 ? 16.469 59.375 22.719 1 92.62 279 PRO A N 1
ATOM 2069 C CA . PRO A 1 279 ? 15.648 58.969 23.875 1 92.62 279 PRO A CA 1
ATOM 2070 C C . PRO A 1 279 ? 15.609 57.438 24.062 1 92.62 279 PRO A C 1
ATOM 2072 O O . PRO A 1 279 ? 15.594 56.688 23.094 1 92.62 279 PRO A O 1
ATOM 2075 N N . LEU A 1 280 ? 15.703 57.031 25.281 1 93.31 280 LEU A N 1
ATOM 2076 C CA . LEU A 1 280 ? 15.656 55.625 25.625 1 93.31 280 LEU A CA 1
ATOM 2077 C C . LEU A 1 280 ? 14.359 55.25 26.344 1 93.31 280 LEU A C 1
ATOM 2079 O O . LEU A 1 280 ? 14.031 55.875 27.359 1 93.31 280 LEU A O 1
ATOM 2083 N N . GLY A 1 281 ? 13.602 54.312 25.766 1 91 281 GLY A N 1
ATOM 2084 C CA . GLY A 1 281 ? 12.531 53.719 26.547 1 91 281 GLY A CA 1
ATOM 2085 C C . GLY A 1 281 ? 13.039 52.75 27.609 1 91 281 GLY A C 1
ATOM 2086 O O . GLY A 1 281 ? 14.242 52.531 27.719 1 91 281 GLY A O 1
ATOM 2087 N N . ALA A 1 282 ? 12.133 52.219 28.391 1 92.75 282 ALA A N 1
ATOM 2088 C CA . ALA A 1 282 ? 12.492 51.406 29.531 1 92.75 282 ALA A CA 1
ATOM 2089 C C . ALA A 1 282 ? 13.328 50.188 29.109 1 92.75 282 ALA A C 1
ATOM 2091 O O . ALA A 1 282 ? 14.32 49.875 29.75 1 92.75 282 ALA A O 1
ATOM 2092 N N . THR A 1 283 ? 12.93 49.562 28.016 1 93.94 283 THR A N 1
ATOM 2093 C CA . THR A 1 283 ? 13.656 48.375 27.547 1 93.94 283 THR A CA 1
ATOM 2094 C C . THR A 1 283 ? 15.055 48.781 27.078 1 93.94 283 THR A C 1
ATOM 2096 O O . THR A 1 283 ? 16.047 48.125 27.438 1 93.94 283 THR A O 1
ATOM 2099 N N . ALA A 1 284 ? 15.078 49.781 26.312 1 94.12 284 ALA A N 1
ATOM 2100 C CA . ALA A 1 284 ? 16.375 50.25 25.812 1 94.12 284 ALA A CA 1
ATOM 2101 C C . ALA A 1 284 ? 17.281 50.656 26.953 1 94.12 284 ALA A C 1
ATOM 2103 O O . ALA A 1 284 ? 18.5 50.406 26.922 1 94.12 284 ALA A O 1
ATOM 2104 N N . LEU A 1 285 ? 16.719 51.312 27.875 1 94.75 285 LEU A N 1
ATOM 2105 C CA . LEU A 1 285 ? 17.516 51.75 29.031 1 94.75 285 LEU A CA 1
ATOM 2106 C C . LEU A 1 285 ? 18.109 50.531 29.766 1 94.75 285 LEU A C 1
ATOM 2108 O O . LEU A 1 285 ? 19.297 50.531 30.094 1 94.75 285 LEU A O 1
ATOM 2112 N N . ALA A 1 286 ? 17.234 49.594 30.031 1 94.31 286 ALA A N 1
ATOM 2113 C CA . ALA A 1 286 ? 17.703 48.406 30.719 1 94.31 286 ALA A CA 1
ATOM 2114 C C . ALA A 1 286 ? 18.844 47.719 29.953 1 94.31 286 ALA A C 1
ATOM 2116 O O . ALA A 1 286 ? 19.844 47.312 30.531 1 94.31 286 ALA A O 1
ATOM 2117 N N . LEU A 1 287 ? 18.719 47.625 28.688 1 94.69 287 LEU A N 1
ATOM 2118 C CA . LEU A 1 287 ? 19.734 46.969 27.844 1 94.69 287 LEU A CA 1
ATOM 2119 C C . LEU A 1 287 ? 21.016 47.812 27.844 1 94.69 287 LEU A C 1
ATOM 2121 O O . LEU A 1 287 ? 22.125 47.25 27.875 1 94.69 287 LEU A O 1
ATOM 2125 N N . ALA A 1 288 ? 20.828 49.062 27.766 1 94.62 288 ALA A N 1
ATOM 2126 C CA . ALA A 1 288 ? 21.984 49.969 27.734 1 94.62 288 ALA A CA 1
ATOM 2127 C C . ALA A 1 288 ? 22.781 49.844 29.031 1 94.62 288 ALA A C 1
ATOM 2129 O O . ALA A 1 288 ? 24 49.688 29.016 1 94.62 288 ALA A O 1
ATOM 2130 N N . LEU A 1 289 ? 22.094 49.938 30.109 1 94.75 289 LEU A N 1
ATOM 2131 C CA . LEU A 1 289 ? 22.766 49.938 31.406 1 94.75 289 LEU A CA 1
ATOM 2132 C C . LEU A 1 289 ? 23.312 48.531 31.734 1 94.75 289 LEU A C 1
ATOM 2134 O O . LEU A 1 289 ? 24.281 48.406 32.469 1 94.75 289 LEU A O 1
ATOM 2138 N N . GLY A 1 290 ? 22.672 47.562 31.234 1 92.88 290 GLY A N 1
ATOM 2139 C CA . GLY A 1 290 ? 23.062 46.188 31.531 1 92.88 290 GLY A CA 1
ATOM 2140 C C . GLY A 1 290 ? 24.156 45.688 30.609 1 92.88 290 GLY A C 1
ATOM 2141 O O . GLY A 1 290 ? 24.797 44.656 30.891 1 92.88 290 GLY A O 1
ATOM 2142 N N . ASP A 1 291 ? 24.422 46.25 29.547 1 93.38 291 ASP A N 1
ATOM 2143 C CA . ASP A 1 291 ? 25.406 45.844 28.562 1 93.38 291 ASP A CA 1
ATOM 2144 C C . ASP A 1 291 ? 26.828 46.031 29.094 1 93.38 291 ASP A C 1
ATOM 2146 O O . ASP A 1 291 ? 27.234 47.156 29.422 1 93.38 291 ASP A O 1
ATOM 2150 N N . PRO A 1 292 ? 27.594 44.938 29.078 1 92.81 292 PRO A N 1
ATOM 2151 C CA . PRO A 1 292 ? 28.984 45.062 29.516 1 92.81 292 PRO A CA 1
ATOM 2152 C C . PRO A 1 292 ? 29.781 46.062 28.672 1 92.81 292 PRO A C 1
ATOM 2154 O O . PRO A 1 292 ? 30.719 46.688 29.172 1 92.81 292 PRO A O 1
ATOM 2157 N N . ALA A 1 293 ? 29.438 46.25 27.5 1 92.5 293 ALA A N 1
ATOM 2158 C CA . ALA A 1 293 ? 30.125 47.188 26.625 1 92.5 293 ALA A CA 1
ATOM 2159 C C . ALA A 1 293 ? 29.922 48.625 27.094 1 92.5 293 ALA A C 1
ATOM 2161 O O . ALA A 1 293 ? 30.797 49.469 26.922 1 92.5 293 ALA A O 1
ATOM 2162 N N . THR A 1 294 ? 28.719 48.875 27.641 1 93.31 294 THR A N 1
ATOM 2163 C CA . THR A 1 294 ? 28.453 50.219 28.172 1 93.31 294 THR A CA 1
ATOM 2164 C C . THR A 1 294 ? 29.359 50.5 29.359 1 93.31 294 THR A C 1
ATOM 2166 O O . THR A 1 294 ? 29.797 51.656 29.562 1 93.31 294 THR A O 1
ATOM 2169 N N . ALA A 1 295 ? 29.656 49.5 30.188 1 91.19 295 ALA A N 1
ATOM 2170 C CA . ALA A 1 295 ? 30.5 49.656 31.359 1 91.19 295 ALA A CA 1
ATOM 2171 C C . ALA A 1 295 ? 31.891 50.188 30.969 1 91.19 295 ALA A C 1
ATOM 2173 O O . ALA A 1 295 ? 32.5 50.938 31.719 1 91.19 295 ALA A O 1
ATOM 2174 N N . THR A 1 296 ? 32.312 49.844 29.828 1 91.5 296 THR A N 1
ATOM 2175 C CA . THR A 1 296 ? 33.656 50.219 29.391 1 91.5 296 THR A CA 1
ATOM 2176 C C . THR A 1 296 ? 33.719 51.719 29.156 1 91.5 296 THR A C 1
ATOM 2178 O O . THR A 1 296 ? 34.781 52.344 29.25 1 91.5 296 THR A O 1
ATOM 2181 N N . VAL A 1 297 ? 32.562 52.344 28.891 1 93 297 VAL A N 1
ATOM 2182 C CA . VAL A 1 297 ? 32.5 53.781 28.609 1 93 297 VAL A CA 1
ATOM 2183 C C . VAL A 1 297 ? 32.562 54.562 29.906 1 93 297 VAL A C 1
ATOM 2185 O O . VAL A 1 297 ? 32.969 55.719 29.922 1 93 297 VAL A O 1
ATOM 2188 N N . TYR A 1 298 ? 32.156 53.969 30.953 1 91.81 298 TYR A N 1
ATOM 2189 C CA . TYR A 1 298 ? 32.094 54.625 32.25 1 91.81 298 TYR A CA 1
ATOM 2190 C C . TYR A 1 298 ? 33.438 54.469 33 1 91.81 298 TYR A C 1
ATOM 2192 O O . TYR A 1 298 ? 33.656 55.125 34 1 91.81 298 TYR A O 1
ATOM 2200 N N . GLY A 1 299 ? 34.344 53.625 32.531 1 84.12 299 GLY A N 1
ATOM 2201 C CA . GLY A 1 299 ? 35.625 53.406 33.219 1 84.12 299 GLY A CA 1
ATOM 2202 C C . GLY A 1 299 ? 35.469 52.812 34.594 1 84.12 299 GLY A C 1
ATOM 2203 O O . GLY A 1 299 ? 34.875 51.719 34.75 1 84.12 299 GLY A O 1
ATOM 2204 N N . THR A 1 300 ? 35.844 53.594 35.625 1 85.38 300 THR A N 1
ATOM 2205 C CA . THR A 1 300 ? 35.781 53.125 37 1 85.38 300 THR A CA 1
ATOM 2206 C C . THR A 1 300 ? 34.5 53.594 37.688 1 85.38 300 THR A C 1
ATOM 2208 O O . THR A 1 300 ? 34.219 53.219 38.812 1 85.38 300 THR A O 1
ATOM 2211 N N . ALA A 1 301 ? 33.75 54.344 36.906 1 85.25 301 ALA A N 1
ATOM 2212 C CA . ALA A 1 301 ? 32.531 54.875 37.5 1 85.25 301 ALA A CA 1
ATOM 2213 C C . ALA A 1 301 ? 31.391 53.844 37.406 1 85.25 301 ALA A C 1
ATOM 2215 O O . ALA A 1 301 ? 31.453 52.906 36.594 1 85.25 301 ALA A O 1
ATOM 2216 N N . ARG A 1 302 ? 30.547 53.938 38.344 1 86.56 302 ARG A N 1
ATOM 2217 C CA . ARG A 1 302 ? 29.344 53.094 38.312 1 86.56 302 ARG A CA 1
ATOM 2218 C C . ARG A 1 302 ? 28.5 53.375 37.094 1 86.56 302 ARG A C 1
ATOM 2220 O O . ARG A 1 302 ? 28.359 54.531 36.688 1 86.56 302 ARG A O 1
ATOM 2227 N N . VAL A 1 303 ? 28 52.406 36.5 1 92 303 VAL A N 1
ATOM 2228 C CA . VAL A 1 303 ? 27.172 52.562 35.312 1 92 303 VAL A CA 1
ATOM 2229 C C . VAL A 1 303 ? 25.781 53.031 35.688 1 92 303 VAL A C 1
ATOM 2231 O O . VAL A 1 303 ? 24.891 52.219 35.969 1 92 303 VAL A O 1
ATOM 2234 N N . GLU A 1 304 ? 25.547 54.312 35.75 1 94.12 304 GLU A N 1
ATOM 2235 C CA . GLU A 1 304 ? 24.266 54.938 36.062 1 94.12 304 GLU A CA 1
ATOM 2236 C C . GLU A 1 304 ? 24.016 56.156 35.188 1 94.12 304 GLU A C 1
ATOM 2238 O O . GLU A 1 304 ? 24.953 56.781 34.656 1 94.12 304 GLU A O 1
ATOM 2243 N N . PRO A 1 305 ? 22.766 56.438 35 1 95.38 305 PRO A N 1
ATOM 2244 C CA . PRO A 1 305 ? 22.469 57.625 34.219 1 95.38 305 PRO A CA 1
ATOM 2245 C C . PRO A 1 305 ? 23.047 58.906 34.812 1 95.38 305 PRO A C 1
ATOM 2247 O O . PRO A 1 305 ? 22.938 59.125 36 1 95.38 305 PRO A O 1
ATOM 2250 N N . ILE A 1 306 ? 23.656 59.719 34 1 94.56 306 ILE A N 1
ATOM 2251 C CA . ILE A 1 306 ? 24.25 60.969 34.406 1 94.56 306 ILE A CA 1
ATOM 2252 C C . ILE A 1 306 ? 23.219 62.094 34.281 1 94.56 306 ILE A C 1
ATOM 2254 O O . ILE A 1 306 ? 22.547 62.219 33.281 1 94.56 306 ILE A O 1
ATOM 2258 N N . PRO A 1 307 ? 23.078 62.875 35.344 1 93.94 307 PRO A N 1
ATOM 2259 C CA . PRO A 1 307 ? 22.078 63.969 35.281 1 93.94 307 PRO A CA 1
ATOM 2260 C C . PRO A 1 307 ? 22.375 65 34.188 1 93.94 307 PRO A C 1
ATOM 2262 O O . PRO A 1 307 ? 23.531 65.375 34 1 93.94 307 PRO A O 1
ATOM 2265 N N . LEU A 1 308 ? 21.359 65.25 33.469 1 92.94 308 LEU A N 1
ATOM 2266 C CA . LEU A 1 308 ? 21.375 66.25 32.375 1 92.94 308 LEU A CA 1
ATOM 2267 C C . LEU A 1 308 ? 20.453 67.375 32.656 1 92.94 308 LEU A C 1
ATOM 2269 O O . LEU A 1 308 ? 19.25 67.188 32.906 1 92.94 308 LEU A O 1
ATOM 2273 N N . THR A 1 309 ? 21.047 68.625 32.719 1 90.56 309 THR A N 1
ATOM 2274 C CA . THR A 1 309 ? 20.219 69.812 33 1 90.56 309 THR A CA 1
ATOM 2275 C C . THR A 1 309 ? 19.328 70.125 31.812 1 90.56 309 THR A C 1
ATOM 2277 O O . THR A 1 309 ? 19.656 69.812 30.672 1 90.56 309 THR A O 1
ATOM 2280 N N . PRO A 1 310 ? 18.203 70.812 32.094 1 87.75 310 PRO A N 1
ATOM 2281 C CA . PRO A 1 310 ? 17.344 71.188 31 1 87.75 310 PRO A CA 1
ATOM 2282 C C . PRO A 1 310 ? 18.062 72.125 30 1 87.75 310 PRO A C 1
ATOM 2284 O O . PRO A 1 310 ? 17.781 72.062 28.797 1 87.75 310 PRO A O 1
ATOM 2287 N N . GLY A 1 311 ? 18.969 72.875 30.484 1 87.44 311 GLY A N 1
ATOM 2288 C CA . GLY A 1 311 ? 19.75 73.75 29.609 1 87.44 311 GLY A CA 1
ATOM 2289 C C . GLY A 1 311 ? 20.609 72.938 28.641 1 87.44 311 GLY A C 1
ATOM 2290 O O . GLY A 1 311 ? 20.641 73.25 27.438 1 87.44 311 GLY A O 1
ATOM 2291 N N . ALA A 1 312 ? 21.234 72 29.141 1 90 312 ALA A N 1
ATOM 2292 C CA . ALA A 1 312 ? 22.078 71.125 28.312 1 90 312 ALA A CA 1
ATOM 2293 C C . ALA A 1 312 ? 21.234 70.312 27.312 1 90 312 ALA A C 1
ATOM 2295 O O . ALA A 1 312 ? 21.625 70.125 26.172 1 90 312 ALA A O 1
ATOM 2296 N N . LEU A 1 313 ? 20.078 69.812 27.75 1 90.56 313 LEU A N 1
ATOM 2297 C CA . LEU A 1 313 ? 19.172 69.062 26.891 1 90.56 313 LEU A CA 1
ATOM 2298 C C . LEU A 1 313 ? 18.75 69.875 25.688 1 90.56 313 LEU A C 1
ATOM 2300 O O . LEU A 1 313 ? 18.594 69.312 24.594 1 90.56 313 LEU A O 1
ATOM 2304 N N . SER A 1 314 ? 18.578 71.188 25.859 1 89.81 314 SER A N 1
ATOM 2305 C CA . SER A 1 314 ? 18.125 72.062 24.797 1 89.81 314 SER A CA 1
ATOM 2306 C C . SER A 1 314 ? 19.25 72.438 23.844 1 89.81 314 SER A C 1
ATOM 2308 O O . SER A 1 314 ? 19.016 72.75 22.688 1 89.81 314 SER A O 1
ATOM 2310 N N . GLN A 1 315 ? 20.453 72.312 24.312 1 89.94 315 GLN A N 1
ATOM 2311 C CA . GLN A 1 315 ? 21.594 72.812 23.516 1 89.94 315 GLN A CA 1
ATOM 2312 C C . GLN A 1 315 ? 22.156 71.625 22.688 1 89.94 315 GLN A C 1
ATOM 2314 O O . GLN A 1 315 ? 22.766 71.875 21.641 1 89.94 315 GLN A O 1
ATOM 2319 N N . LEU A 1 316 ? 21.938 70.438 23.125 1 91.75 316 LEU A N 1
ATOM 2320 C CA . LEU A 1 316 ? 22.5 69.312 22.422 1 91.75 316 LEU A CA 1
ATOM 2321 C C . LEU A 1 316 ? 21.578 68.875 21.312 1 91.75 316 LEU A C 1
ATOM 2323 O O . LEU A 1 316 ? 20.344 68.938 21.438 1 91.75 316 LEU A O 1
ATOM 2327 N N . PRO A 1 317 ? 22.125 68.375 20.188 1 92.88 317 PRO A N 1
ATOM 2328 C CA . PRO A 1 317 ? 21.297 67.812 19.141 1 92.88 317 PRO A CA 1
ATOM 2329 C C . PRO A 1 317 ? 20.609 66.5 19.578 1 92.88 317 PRO A C 1
ATOM 2331 O O . PRO A 1 317 ? 21.062 65.875 20.516 1 92.88 317 PRO A O 1
ATOM 2334 N N . HIS A 1 318 ? 19.484 66.25 18.938 1 92.06 318 HIS A N 1
ATOM 2335 C CA . HIS A 1 318 ? 18.75 65 19.203 1 92.06 318 HIS A CA 1
ATOM 2336 C C . HIS A 1 318 ? 18.766 64.062 18 1 92.06 318 HIS A C 1
ATOM 2338 O O . HIS A 1 318 ? 18.547 64.5 16.875 1 92.06 318 HIS A O 1
ATOM 2344 N N . SER A 1 319 ? 19.188 62.906 18.328 1 90.75 319 SER A N 1
ATOM 2345 C CA . SER A 1 319 ? 19.203 61.906 17.266 1 90.75 319 SER A CA 1
ATOM 2346 C C . SER A 1 319 ? 17.781 61.469 16.906 1 90.75 319 SER A C 1
ATOM 2348 O O . SER A 1 319 ? 16.922 61.344 17.766 1 90.75 319 SER A O 1
ATOM 2350 N N . THR A 1 320 ? 17.469 61.219 15.633 1 82.75 320 THR A N 1
ATOM 2351 C CA . THR A 1 320 ? 16.156 60.781 15.18 1 82.75 320 THR A CA 1
ATOM 2352 C C . THR A 1 320 ? 16.141 59.281 14.961 1 82.75 320 THR A C 1
ATOM 2354 O O . THR A 1 320 ? 15.102 58.688 14.648 1 82.75 320 THR A O 1
ATOM 2357 N N . ARG A 1 321 ? 17.219 58.656 15.094 1 81.56 321 ARG A N 1
ATOM 2358 C CA . ARG A 1 321 ? 17.312 57.219 14.883 1 81.56 321 ARG A CA 1
ATOM 2359 C C . ARG A 1 321 ? 16.844 56.438 16.125 1 81.56 321 ARG A C 1
ATOM 2361 O O . ARG A 1 321 ? 17.297 56.719 17.234 1 81.56 321 ARG A O 1
ATOM 2368 N N . PRO A 1 322 ? 15.914 55.625 15.805 1 82.56 322 PRO A N 1
ATOM 2369 C CA . PRO A 1 322 ? 15.492 54.844 16.969 1 82.56 322 PRO A CA 1
ATOM 2370 C C . PRO A 1 322 ? 16.594 53.938 17.5 1 82.56 322 PRO A C 1
ATOM 2372 O O . PRO A 1 322 ? 17.406 53.406 16.719 1 82.56 322 PRO A O 1
ATOM 2375 N N . VAL A 1 323 ? 16.609 53.781 18.812 1 86.12 323 VAL A N 1
ATOM 2376 C CA . VAL A 1 323 ? 17.641 52.938 19.438 1 86.12 323 VAL A CA 1
ATOM 2377 C C . VAL A 1 323 ? 17.281 51.469 19.281 1 86.12 323 VAL A C 1
ATOM 2379 O O . VAL A 1 323 ? 18.172 50.625 19.172 1 86.12 323 VAL A O 1
ATOM 2382 N N . LEU A 1 324 ? 15.992 51.188 19.375 1 87.44 324 LEU A N 1
ATOM 2383 C CA . LEU A 1 324 ? 15.492 49.844 19.172 1 87.44 324 LEU A CA 1
ATOM 2384 C C . LEU A 1 324 ? 14.453 49.781 18.062 1 87.44 324 LEU A C 1
ATOM 2386 O O . LEU A 1 324 ? 13.75 50.781 17.812 1 87.44 324 LEU A O 1
ATOM 2390 N N . PRO A 1 325 ? 14.414 48.656 17.406 1 86.62 325 PRO A N 1
ATOM 2391 C CA . PRO A 1 325 ? 13.359 48.5 16.406 1 86.62 325 PRO A CA 1
ATOM 2392 C C . PRO A 1 325 ? 11.961 48.531 17.016 1 86.62 325 PRO A C 1
ATOM 2394 O O . PRO A 1 325 ? 11.797 48.25 18.203 1 86.62 325 PRO A O 1
ATOM 2397 N N . ASP A 1 326 ? 10.938 48.844 16.219 1 81.5 326 ASP A N 1
ATOM 2398 C CA . ASP A 1 326 ? 9.555 49 16.656 1 81.5 326 ASP A CA 1
ATOM 2399 C C . ASP A 1 326 ? 8.992 47.656 17.156 1 81.5 326 ASP A C 1
ATOM 2401 O O . ASP A 1 326 ? 8.055 47.625 17.953 1 81.5 326 ASP A O 1
ATOM 2405 N N . ASP A 1 327 ? 9.594 46.562 16.781 1 85.06 327 ASP A N 1
ATOM 2406 C CA . ASP A 1 327 ? 9.055 45.25 17.109 1 85.06 327 ASP A CA 1
ATOM 2407 C C . ASP A 1 327 ? 9.594 44.781 18.453 1 85.06 327 ASP A C 1
ATOM 2409 O O . ASP A 1 327 ? 9.352 43.625 18.859 1 85.06 327 ASP A O 1
ATOM 2413 N N . VAL A 1 328 ? 10.289 45.688 19.141 1 88.75 328 VAL A N 1
ATOM 2414 C CA . VAL A 1 328 ? 10.742 45.406 20.5 1 88.75 328 VAL A CA 1
ATOM 2415 C C . VAL A 1 328 ? 9.883 46.156 21.5 1 88.75 328 VAL A C 1
ATOM 2417 O O . VAL A 1 328 ? 9.555 47.344 21.297 1 88.75 328 VAL A O 1
ATOM 2420 N N . PRO A 1 329 ? 9.469 45.5 22.5 1 87.5 329 PRO A N 1
ATOM 2421 C CA . PRO A 1 329 ? 8.641 46.188 23.5 1 87.5 329 PRO A CA 1
ATOM 2422 C C . PRO A 1 329 ? 9.344 47.438 24.078 1 87.5 329 PRO A C 1
ATOM 2424 O O . PRO A 1 329 ? 10.531 47.375 24.406 1 87.5 329 PRO A O 1
ATOM 2427 N N . ALA A 1 330 ? 8.547 48.438 24.219 1 85.62 330 ALA A N 1
ATOM 2428 C CA . ALA A 1 330 ? 9.094 49.688 24.766 1 85.62 330 ALA A CA 1
ATOM 2429 C C . ALA A 1 330 ? 9.406 49.531 26.25 1 85.62 330 ALA A C 1
ATOM 2431 O O . ALA A 1 330 ? 10.336 50.156 26.766 1 85.62 330 ALA A O 1
ATOM 2432 N N . ALA A 1 331 ? 8.555 48.75 26.859 1 87 331 ALA A N 1
ATOM 2433 C CA . ALA A 1 331 ? 8.75 48.438 28.266 1 87 331 ALA A CA 1
ATOM 2434 C C . ALA A 1 331 ? 8.641 46.938 28.516 1 87 331 ALA A C 1
ATOM 2436 O O . ALA A 1 331 ? 8.156 46.188 27.656 1 87 331 ALA A O 1
ATOM 2437 N N . GLN A 1 332 ? 9.18 46.594 29.625 1 82.38 332 GLN A N 1
ATOM 2438 C CA . GLN A 1 332 ? 9.125 45.156 29.969 1 82.38 332 GLN A CA 1
ATOM 2439 C C . GLN A 1 332 ? 7.688 44.656 29.938 1 82.38 332 GLN A C 1
ATOM 2441 O O . GLN A 1 332 ? 6.855 45.094 30.75 1 82.38 332 GLN A O 1
ATOM 2446 N N . PRO A 1 333 ? 7.5 43.781 29.031 1 82.06 333 PRO A N 1
ATOM 2447 C CA . PRO A 1 333 ? 6.141 43.25 29.016 1 82.06 333 PRO A CA 1
ATOM 2448 C C . PRO A 1 333 ? 5.875 42.312 30.188 1 82.06 333 PRO A C 1
ATOM 2450 O O . PRO A 1 333 ? 6.809 41.719 30.734 1 82.06 333 PRO A O 1
ATOM 2453 N N . ALA A 1 334 ? 4.629 42.281 30.578 1 82.38 334 ALA A N 1
ATOM 2454 C CA . ALA A 1 334 ? 4.246 41.344 31.625 1 82.38 334 ALA A CA 1
ATOM 2455 C C . ALA A 1 334 ? 4.332 39.906 31.141 1 82.38 334 ALA A C 1
ATOM 2457 O O . ALA A 1 334 ? 3.883 39.594 30.031 1 82.38 334 ALA A O 1
ATOM 2458 N N . LEU A 1 335 ? 5.016 39.156 31.891 1 86.19 335 LEU A N 1
ATOM 2459 C CA . LEU A 1 335 ? 5.09 37.719 31.547 1 86.19 335 LEU A CA 1
ATOM 2460 C C . LEU A 1 335 ? 3.768 37.031 31.844 1 86.19 335 LEU A C 1
ATOM 2462 O O . LEU A 1 335 ? 3.131 37.312 32.875 1 86.19 335 LEU A O 1
ATOM 2466 N N . LEU A 1 336 ? 3.406 36.219 30.938 1 84.06 336 LEU A N 1
ATOM 2467 C CA . LEU A 1 336 ? 2.191 35.438 31.125 1 84.06 336 LEU A CA 1
ATOM 2468 C C . LEU A 1 336 ? 2.385 34.375 32.219 1 84.06 336 LEU A C 1
ATOM 2470 O O . LEU A 1 336 ? 3.451 33.781 32.312 1 84.06 336 LEU A O 1
ATOM 2474 N N . PRO A 1 337 ? 1.376 34.25 33.031 1 80.69 337 PRO A N 1
ATOM 2475 C CA . PRO A 1 337 ? 1.461 33.188 34.062 1 80.69 337 PRO A CA 1
ATOM 2476 C C . PRO A 1 337 ? 1.425 31.797 33.469 1 80.69 337 PRO A C 1
ATOM 2478 O O . PRO A 1 337 ? 0.944 31.594 32.344 1 80.69 337 PRO A O 1
ATOM 2481 N N . PRO A 1 338 ? 2.033 30.906 34.219 1 79.44 338 PRO A N 1
ATOM 2482 C CA . PRO A 1 338 ? 1.936 29.531 33.75 1 79.44 338 PRO A CA 1
ATOM 2483 C C . PRO A 1 338 ? 0.493 29.094 33.5 1 79.44 338 PRO A C 1
ATOM 2485 O O . PRO A 1 338 ? -0.416 29.531 34.219 1 79.44 338 PRO A O 1
ATOM 2488 N N . PRO A 1 339 ? 0.411 28.359 32.469 1 76.94 339 PRO A N 1
ATOM 2489 C CA . PRO A 1 339 ? -0.944 27.875 32.188 1 76.94 339 PRO A CA 1
ATOM 2490 C C . PRO A 1 339 ? -1.476 26.953 33.312 1 76.94 339 PRO A C 1
ATOM 2492 O O . PRO A 1 339 ? -0.702 26.453 34.125 1 76.94 339 PRO A O 1
ATOM 2495 N N . ALA A 1 340 ? -2.799 26.891 33.25 1 74.88 340 ALA A N 1
ATOM 2496 C CA . ALA A 1 340 ? -3.447 25.984 34.188 1 74.88 340 ALA A CA 1
ATOM 2497 C C . ALA A 1 340 ? -2.939 24.547 34 1 74.88 340 ALA A C 1
ATOM 2499 O O . ALA A 1 340 ? -2.361 24.219 32.969 1 74.88 340 ALA A O 1
ATOM 2500 N N . THR A 1 341 ? -3.168 23.797 35.094 1 70.62 341 THR A N 1
ATOM 2501 C CA . THR A 1 341 ? -2.732 22.406 35.062 1 70.62 341 THR A CA 1
ATOM 2502 C C . THR A 1 341 ? -3.336 21.672 33.875 1 70.62 341 THR A C 1
ATOM 2504 O O . THR A 1 341 ? -4.543 21.734 33.625 1 70.62 341 THR A O 1
ATOM 2507 N N . GLY A 1 342 ? -2.486 21.078 33.094 1 70.69 342 GLY A N 1
ATOM 2508 C CA . GLY A 1 342 ? -2.939 20.297 31.953 1 70.69 342 GLY A CA 1
ATOM 2509 C C . GLY A 1 342 ? -2.971 21.094 30.656 1 70.69 342 GLY A C 1
ATOM 2510 O O . GLY A 1 342 ? -3.102 20.531 29.578 1 70.69 342 GLY A O 1
ATOM 2511 N N . ALA A 1 343 ? -2.877 22.359 30.812 1 77.06 343 ALA A N 1
ATOM 2512 C CA . ALA A 1 343 ? -2.877 23.219 29.609 1 77.06 343 ALA A CA 1
ATOM 2513 C C . ALA A 1 343 ? -1.454 23.469 29.125 1 77.06 343 ALA A C 1
ATOM 2515 O O . ALA A 1 343 ? -0.49 23.281 29.875 1 77.06 343 ALA A O 1
ATOM 2516 N N . THR A 1 344 ? -1.326 23.688 27.844 1 82.38 344 THR A N 1
ATOM 2517 C CA . THR A 1 344 ? -0.038 24 27.234 1 82.38 344 THR A CA 1
ATOM 2518 C C . THR A 1 344 ? -0.125 25.266 26.375 1 82.38 344 THR A C 1
ATOM 2520 O O . THR A 1 344 ? -1.22 25.766 26.125 1 82.38 344 THR A O 1
ATOM 2523 N N . TRP A 1 345 ? 1.003 25.859 26.094 1 85.69 345 TRP A N 1
ATOM 2524 C CA . TRP A 1 345 ? 1.041 27.047 25.266 1 85.69 345 TRP A CA 1
ATOM 2525 C C . TRP A 1 345 ? 0.933 26.672 23.781 1 85.69 345 TRP A C 1
ATOM 2527 O O . TRP A 1 345 ? 1.632 25.781 23.312 1 85.69 345 TRP A O 1
ATOM 2537 N N . CYS A 1 346 ? -0.004 27.359 23.172 1 87.31 346 CYS A N 1
ATOM 2538 C CA . CYS A 1 346 ? -0.233 27.125 21.75 1 87.31 346 CYS A CA 1
ATOM 2539 C C . CYS A 1 346 ? -0.113 28.422 20.953 1 87.31 346 CYS A C 1
ATOM 2541 O O . CYS A 1 346 ? -0.472 29.484 21.438 1 87.31 346 CYS A O 1
ATOM 2543 N N . VAL A 1 347 ? 0.492 28.281 19.781 1 87.62 347 VAL A N 1
ATOM 2544 C CA . VAL A 1 347 ? 0.435 29.359 18.781 1 87.62 347 VAL A CA 1
ATOM 2545 C C . VAL A 1 347 ? -0.726 29.109 17.828 1 87.62 347 VAL A C 1
ATOM 2547 O O . VAL A 1 347 ? -0.817 28.047 17.219 1 87.62 347 VAL A O 1
ATOM 2550 N N . ARG A 1 348 ? -1.61 30.016 17.75 1 86.25 348 ARG A N 1
ATOM 2551 C CA . ARG A 1 348 ? -2.809 29.859 16.938 1 86.25 348 ARG A CA 1
ATOM 2552 C C . ARG A 1 348 ? -2.822 30.844 15.773 1 86.25 348 ARG A C 1
ATOM 2554 O O . ARG A 1 348 ? -2.424 32 15.93 1 86.25 348 ARG A O 1
ATOM 2561 N N . ARG A 1 349 ? -3.273 30.312 14.688 1 81.88 349 ARG A N 1
ATOM 2562 C CA . ARG A 1 349 ? -3.436 31.141 13.492 1 81.88 349 ARG A CA 1
ATOM 2563 C C . ARG A 1 349 ? -4.711 30.766 12.742 1 81.88 349 ARG A C 1
ATOM 2565 O O . ARG A 1 349 ? -5.137 29.609 12.75 1 81.88 349 ARG A O 1
ATOM 2572 N N . ARG A 1 350 ? -5.281 31.766 12.266 1 75.88 350 ARG A N 1
ATOM 2573 C CA . ARG A 1 350 ? -6.398 31.484 11.367 1 75.88 350 ARG A CA 1
ATOM 2574 C C . ARG A 1 350 ? -5.902 31.172 9.961 1 75.88 350 ARG A C 1
ATOM 2576 O O . ARG A 1 350 ? -5.035 31.875 9.438 1 75.88 350 ARG A O 1
ATOM 2583 N N . GLY A 1 351 ? -5.781 29.859 9.523 1 62.44 351 GLY A N 1
ATOM 2584 C CA . GLY A 1 351 ? -5.316 29.219 8.305 1 62.44 351 GLY A CA 1
ATOM 2585 C C . GLY A 1 351 ? -4.738 30.188 7.301 1 62.44 351 GLY A C 1
ATOM 2586 O O . GLY A 1 351 ? -3.719 29.906 6.668 1 62.44 351 GLY A O 1
ATOM 2587 N N . GLU A 1 352 ? -5.543 31.328 7.035 1 59.59 352 GLU A N 1
ATOM 2588 C CA . GLU A 1 352 ? -5.004 32.281 6.07 1 59.59 352 GLU A CA 1
ATOM 2589 C C . GLU A 1 352 ? -3.926 33.156 6.703 1 59.59 352 GLU A C 1
ATOM 2591 O O . GLU A 1 352 ? -3.688 33.094 7.91 1 59.59 352 GLU A O 1
ATOM 2596 N N . ILE A 1 353 ? -3.086 33.781 5.996 1 57.78 353 ILE A N 1
ATOM 2597 C CA . ILE A 1 353 ? -1.896 34.594 6.301 1 57.78 353 ILE A CA 1
ATOM 2598 C C . ILE A 1 353 ? -2.166 35.469 7.508 1 57.78 353 ILE A C 1
ATOM 2600 O O . ILE A 1 353 ? -2.521 36.656 7.355 1 57.78 353 ILE A O 1
ATOM 2604 N N . ALA A 1 354 ? -2.914 34.844 8.57 1 58.28 354 ALA A N 1
ATOM 2605 C CA . ALA A 1 354 ? -3.184 35.75 9.68 1 58.28 354 ALA A CA 1
ATOM 2606 C C . ALA A 1 354 ? -2.062 35.688 10.711 1 58.28 354 ALA A C 1
ATOM 2608 O O . ALA A 1 354 ? -1.234 34.781 10.695 1 58.28 354 ALA A O 1
ATOM 2609 N N . ALA A 1 355 ? -1.966 36.75 11.398 1 61.84 355 ALA A N 1
ATOM 2610 C CA . ALA A 1 355 ? -1.008 36.906 12.492 1 61.84 355 ALA A CA 1
ATOM 2611 C C . ALA A 1 355 ? -1.187 35.812 13.547 1 61.84 355 ALA A C 1
ATOM 2613 O O . ALA A 1 355 ? -2.311 35.406 13.844 1 61.84 355 ALA A O 1
ATOM 2614 N N . ALA A 1 356 ? -0.076 35.25 14.023 1 67.25 356 ALA A N 1
ATOM 2615 C CA . ALA A 1 356 ? -0.028 34.219 15.055 1 67.25 356 ALA A CA 1
ATOM 2616 C C . ALA A 1 356 ? -0.353 34.781 16.422 1 67.25 356 ALA A C 1
ATOM 2618 O O . ALA A 1 356 ? 0.065 35.906 16.766 1 67.25 356 ALA A O 1
ATOM 2619 N N . THR A 1 357 ? -1.278 34.25 17.094 1 70.06 357 THR A N 1
ATOM 2620 C CA . THR A 1 357 ? -1.59 34.625 18.469 1 70.06 357 THR A CA 1
ATOM 2621 C C . THR A 1 357 ? -1.251 33.5 19.438 1 70.06 357 THR A C 1
ATOM 2623 O O . THR A 1 357 ? -1.401 32.344 19.109 1 70.06 357 THR A O 1
ATOM 2626 N N . LEU A 1 358 ? -0.654 33.906 20.578 1 68.69 358 LEU A N 1
ATOM 2627 C CA . LEU A 1 358 ? -0.334 32.969 21.641 1 68.69 358 LEU A CA 1
ATOM 2628 C C . LEU A 1 358 ? -1.554 32.688 22.516 1 68.69 358 LEU A C 1
ATOM 2630 O O . LEU A 1 358 ? -2.285 33.625 22.875 1 68.69 358 LEU A O 1
ATOM 2634 N N . THR A 1 359 ? -1.874 31.484 22.672 1 68.62 359 THR A N 1
ATOM 2635 C CA . THR A 1 359 ? -2.977 31.109 23.562 1 68.62 359 THR A CA 1
ATOM 2636 C C . THR A 1 359 ? -2.594 29.938 24.438 1 68.62 359 THR A C 1
ATOM 2638 O O . THR A 1 359 ? -1.755 29.109 24.047 1 68.62 359 THR A O 1
ATOM 2641 N N . ALA A 1 360 ? -2.939 30.062 25.828 1 62.56 360 ALA A N 1
ATOM 2642 C CA . ALA A 1 360 ? -2.826 28.891 26.688 1 62.56 360 ALA A CA 1
ATOM 2643 C C . ALA A 1 360 ? -4.035 27.969 26.531 1 62.56 360 ALA A C 1
ATOM 2645 O O . ALA A 1 360 ? -5.172 28.391 26.766 1 62.56 360 ALA A O 1
ATOM 2646 N N . ASP A 1 361 ? -3.889 27.047 25.812 1 63 361 ASP A N 1
ATOM 2647 C CA . ASP A 1 361 ? -5.031 26.172 25.609 1 63 361 ASP A CA 1
ATOM 2648 C C . ASP A 1 361 ? -4.906 24.891 26.438 1 63 361 ASP A C 1
ATOM 2650 O O . ASP A 1 361 ? -3.795 24.453 26.734 1 63 361 ASP A O 1
ATOM 2654 N N . GLY A 1 362 ? -5.93 24.578 27.328 1 50.94 362 GLY A N 1
ATOM 2655 C CA . GLY A 1 362 ? -6 23.344 28.078 1 50.94 362 GLY A CA 1
ATOM 2656 C C . GLY A 1 362 ? -5.734 22.109 27.234 1 50.94 362 GLY A C 1
ATOM 2657 O O . GLY A 1 362 ? -5.617 22.203 26.016 1 50.94 362 GLY A O 1
ATOM 2658 N N . PRO A 1 363 ? -5.633 20.922 28.125 1 46.09 363 PRO A N 1
ATOM 2659 C CA . PRO A 1 363 ? -5.355 19.625 27.516 1 46.09 363 PRO A CA 1
ATOM 2660 C C . PRO A 1 363 ? -6.121 19.406 26.219 1 46.09 363 PRO A C 1
ATOM 2662 O O . PRO A 1 363 ? -7.34 19.594 26.188 1 46.09 363 PRO A O 1
ATOM 2665 N N . ALA A 1 364 ? -5.586 19.938 25.25 1 46.03 364 ALA A N 1
ATOM 2666 C CA . ALA A 1 364 ? -6.184 19.453 24.016 1 46.03 364 ALA A CA 1
ATOM 2667 C C . ALA A 1 364 ? -6.848 18.094 24.219 1 46.03 364 ALA A C 1
ATOM 2669 O O . ALA A 1 364 ? -6.379 17.281 25.016 1 46.03 364 ALA A O 1
ATOM 2670 N N . ALA A 1 365 ? -8.164 17.969 24.25 1 45.41 365 ALA A N 1
ATOM 2671 C CA . ALA A 1 365 ? -8.781 16.641 24.219 1 45.41 365 ALA A CA 1
ATOM 2672 C C . ALA A 1 365 ? -7.805 15.594 23.703 1 45.41 365 ALA A C 1
ATOM 2674 O O . ALA A 1 365 ? -6.898 15.906 22.922 1 45.41 365 ALA A O 1
ATOM 2675 N N . PRO A 1 366 ? -7.832 14.516 24.531 1 43.47 366 PRO A N 1
ATOM 2676 C CA . PRO A 1 366 ? -7 13.391 24.109 1 43.47 366 PRO A CA 1
ATOM 2677 C C . PRO A 1 366 ? -6.844 13.305 22.594 1 43.47 366 PRO A C 1
ATOM 2679 O O . PRO A 1 366 ? -7.84 13.344 21.859 1 43.47 366 PRO A O 1
ATOM 2682 N N . MET A 1 367 ? -5.938 14.109 22.156 1 45.31 367 MET A N 1
ATOM 2683 C CA . MET A 1 367 ? -5.609 13.969 20.734 1 45.31 367 MET A CA 1
ATOM 2684 C C . MET A 1 367 ? -5.75 12.516 20.297 1 45.31 367 MET A C 1
ATOM 2686 O O . MET A 1 367 ? -5.078 11.625 20.828 1 45.31 367 MET A O 1
ATOM 2690 N N . PRO A 1 368 ? -6.984 12.102 20.094 1 44.75 368 PRO A N 1
ATOM 2691 C CA . PRO A 1 368 ? -6.977 10.734 19.578 1 44.75 368 PRO A CA 1
ATOM 2692 C C . PRO A 1 368 ? -5.695 10.398 18.812 1 44.75 368 PRO A C 1
ATOM 2694 O O . PRO A 1 368 ? -5.047 11.297 18.266 1 44.75 368 PRO A O 1
ATOM 2697 N N . SER A 1 369 ? -4.977 9.492 19.328 1 43.22 369 SER A N 1
ATOM 2698 C CA . SER A 1 369 ? -3.814 8.891 18.688 1 43.22 369 SER A CA 1
ATOM 2699 C C . SER A 1 369 ? -3.93 8.969 17.172 1 43.22 369 SER A C 1
ATOM 2701 O O . SER A 1 369 ? -4.402 8.023 16.531 1 43.22 369 SER A O 1
ATOM 2703 N N . ALA A 1 370 ? -4.582 9.961 16.656 1 45.97 370 ALA A N 1
ATOM 2704 C CA . ALA A 1 370 ? -4.629 9.859 15.195 1 45.97 370 ALA A CA 1
ATOM 2705 C C . ALA A 1 370 ? -3.289 9.383 14.633 1 45.97 370 ALA A C 1
ATOM 2707 O O . ALA A 1 370 ? -2.443 8.883 15.375 1 45.97 370 ALA A O 1
ATOM 2708 N N . ALA A 1 371 ? -2.613 10.391 13.672 1 47.66 371 ALA A N 1
ATOM 2709 C CA . ALA A 1 371 ? -1.586 10.016 12.703 1 47.66 371 ALA A CA 1
ATOM 2710 C C . ALA A 1 371 ? -0.269 9.688 13.398 1 47.66 371 ALA A C 1
ATOM 2712 O O . ALA A 1 371 ? 0.698 10.445 13.305 1 47.66 371 ALA A O 1
ATOM 2713 N N . THR A 1 372 ? -0.296 9.289 14.727 1 48.19 372 THR A N 1
ATOM 2714 C CA . THR A 1 372 ? 0.994 8.93 15.305 1 48.19 372 THR A CA 1
ATOM 2715 C C . THR A 1 372 ? 1.554 7.676 14.641 1 48.19 372 THR A C 1
ATOM 2717 O O . THR A 1 372 ? 2.752 7.398 14.734 1 48.19 372 THR A O 1
ATOM 2720 N N . GLY A 1 373 ? 0.72 6.973 13.883 1 55.22 373 GLY A N 1
ATOM 2721 C CA . GLY A 1 373 ? 1.254 5.691 13.445 1 55.22 373 GLY A CA 1
ATOM 2722 C C . GLY A 1 373 ? 1.872 5.738 12.062 1 55.22 373 GLY A C 1
ATOM 2723 O O . GLY A 1 373 ? 1.903 6.793 11.43 1 55.22 373 GLY A O 1
ATOM 2724 N N . THR A 1 374 ? 2.904 4.906 11.914 1 59.25 374 THR A N 1
ATOM 2725 C CA . THR A 1 374 ? 3.479 4.621 10.602 1 59.25 374 THR A CA 1
ATOM 2726 C C . THR A 1 374 ? 2.455 3.939 9.695 1 59.25 374 THR A C 1
ATOM 2728 O O . THR A 1 374 ? 1.649 3.131 10.164 1 59.25 374 THR A O 1
ATOM 2731 N N . ALA A 1 375 ? 1.966 4.785 8.781 1 64.12 375 ALA A N 1
ATOM 2732 C CA . ALA A 1 375 ? 1.152 4.145 7.75 1 64.12 375 ALA A CA 1
ATOM 2733 C C . ALA A 1 375 ? 1.896 4.094 6.422 1 64.12 375 ALA A C 1
ATOM 2735 O O . ALA A 1 375 ? 2.77 4.922 6.156 1 64.12 375 ALA A O 1
ATOM 2736 N N . LEU A 1 376 ? 1.677 3.012 5.797 1 67.44 376 LEU A N 1
ATOM 2737 C CA . LEU A 1 376 ? 2.357 2.873 4.516 1 67.44 376 LEU A CA 1
ATOM 2738 C C . LEU A 1 376 ? 2.006 4.031 3.586 1 67.44 376 LEU A C 1
ATOM 2740 O O . LEU A 1 376 ? 0.848 4.445 3.514 1 67.44 376 LEU A O 1
ATOM 2744 N N . GLY A 1 377 ? 2.957 4.551 3.105 1 75.56 377 GLY A N 1
ATOM 2745 C CA . GLY A 1 377 ? 2.824 5.652 2.166 1 75.56 377 GLY A CA 1
ATOM 2746 C C . GLY A 1 377 ? 2.873 7.016 2.832 1 75.56 377 GLY A C 1
ATOM 2747 O O . GLY A 1 377 ? 2.729 8.039 2.166 1 75.56 377 GLY A O 1
ATOM 2748 N N . ILE A 1 378 ? 2.932 7.02 4.125 1 82.88 378 ILE A N 1
ATOM 2749 C CA . ILE A 1 378 ? 2.996 8.281 4.852 1 82.88 378 ILE A CA 1
ATOM 2750 C C . ILE A 1 378 ? 4.418 8.516 5.359 1 82.88 378 ILE A C 1
ATOM 2752 O O . ILE A 1 378 ? 5.02 7.629 5.969 1 82.88 378 ILE A O 1
ATOM 2756 N N . THR A 1 379 ? 4.973 9.625 5.059 1 87.38 379 THR A N 1
ATOM 2757 C CA . THR A 1 379 ? 6.324 9.984 5.48 1 87.38 379 THR A CA 1
ATOM 2758 C C . THR A 1 379 ? 6.289 11.125 6.496 1 87.38 379 THR A C 1
ATOM 2760 O O . THR A 1 379 ? 5.383 11.961 6.469 1 87.38 379 THR A O 1
ATOM 2763 N N . ARG A 1 380 ? 7.207 11.078 7.391 1 88 380 ARG A N 1
ATOM 2764 C CA . ARG A 1 380 ? 7.348 12.094 8.43 1 88 380 ARG A CA 1
ATOM 2765 C C . ARG A 1 380 ? 8.75 12.688 8.422 1 88 380 ARG A C 1
ATOM 2767 O O . ARG A 1 380 ? 9.688 12.078 7.918 1 88 380 ARG A O 1
ATOM 2774 N N . THR A 1 381 ? 8.883 13.906 8.859 1 88.12 381 THR A N 1
ATOM 2775 C CA . THR A 1 381 ? 10.156 14.586 9.07 1 88.12 381 THR A CA 1
ATOM 2776 C C . THR A 1 381 ? 10.297 15.031 10.523 1 88.12 381 THR A C 1
ATOM 2778 O O . THR A 1 381 ? 9.406 14.805 11.336 1 88.12 381 THR A O 1
ATOM 2781 N N . ALA A 1 382 ? 11.391 15.633 10.883 1 84.94 382 ALA A N 1
ATOM 2782 C CA . ALA A 1 382 ? 11.625 16.125 12.242 1 84.94 382 ALA A CA 1
ATOM 2783 C C . ALA A 1 382 ? 10.648 17.25 12.586 1 84.94 382 ALA A C 1
ATOM 2785 O O . ALA A 1 382 ? 10.383 17.5 13.766 1 84.94 382 ALA A O 1
ATOM 2786 N N . GLN A 1 383 ? 10.078 17.891 11.578 1 89.31 383 GLN A N 1
ATOM 2787 C CA . GLN A 1 383 ? 9.172 19.016 11.789 1 89.31 383 GLN A CA 1
ATOM 2788 C C . GLN A 1 383 ? 7.73 18.547 11.938 1 89.31 383 GLN A C 1
ATOM 2790 O O . GLN A 1 383 ? 6.859 19.312 12.352 1 89.31 383 GLN A O 1
ATOM 2795 N N . THR A 1 384 ? 7.512 17.281 11.562 1 92.19 384 THR A N 1
ATOM 2796 C CA . THR A 1 384 ? 6.145 16.766 11.609 1 92.19 384 THR A CA 1
ATOM 2797 C C . THR A 1 384 ? 5.66 16.656 13.055 1 92.19 384 THR A C 1
ATOM 2799 O O . THR A 1 384 ? 6.402 16.219 13.938 1 92.19 384 THR A O 1
ATOM 2802 N N . ALA A 1 385 ? 4.469 17.094 13.219 1 91.31 385 ALA A N 1
ATOM 2803 C CA . ALA A 1 385 ? 3.887 17.047 14.562 1 91.31 385 ALA A CA 1
ATOM 2804 C C . ALA A 1 385 ? 3.783 15.594 15.047 1 91.31 385 ALA A C 1
ATOM 2806 O O . ALA A 1 385 ? 3.551 14.68 14.258 1 91.31 385 ALA A O 1
ATOM 2807 N N . ALA A 1 386 ? 3.951 15.438 16.312 1 86.06 386 ALA A N 1
ATOM 2808 C CA . ALA A 1 386 ? 3.82 14.117 16.938 1 86.06 386 ALA A CA 1
ATOM 2809 C C . ALA A 1 386 ? 2.367 13.656 16.922 1 86.06 386 ALA A C 1
ATOM 2811 O O . ALA A 1 386 ? 2.096 12.453 16.844 1 86.06 386 ALA A O 1
ATOM 2812 N N . ALA A 1 387 ? 1.51 14.633 17.031 1 85.19 387 ALA A N 1
ATOM 2813 C CA . ALA A 1 387 ? 0.078 14.352 17 1 85.19 387 ALA A CA 1
ATOM 2814 C C . ALA A 1 387 ? -0.674 15.422 16.203 1 85.19 387 ALA A C 1
ATOM 2816 O O . ALA A 1 387 ? -0.363 16.609 16.312 1 85.19 387 ALA A O 1
ATOM 2817 N N . VAL A 1 388 ? -1.557 14.961 15.422 1 89 388 VAL A N 1
ATOM 2818 C CA . VAL A 1 388 ? -2.4 15.859 14.641 1 89 388 VAL A CA 1
ATOM 2819 C C . VAL A 1 388 ? -3.871 15.547 14.898 1 89 388 VAL A C 1
ATOM 2821 O O . VAL A 1 388 ? -4.293 14.391 14.789 1 89 388 VAL A O 1
ATOM 2824 N N . ARG A 1 389 ? -4.621 16.516 15.258 1 86.75 389 ARG A N 1
ATOM 2825 C CA . ARG A 1 389 ? -6.066 16.391 15.414 1 86.75 389 ARG A CA 1
ATOM 2826 C C . ARG A 1 389 ? -6.809 17.344 14.484 1 86.75 389 ARG A C 1
ATOM 2828 O O . ARG A 1 389 ? -6.609 18.562 14.547 1 86.75 389 ARG A O 1
ATOM 2835 N N . MET A 1 390 ? -7.574 16.734 13.672 1 88.88 390 MET A N 1
ATOM 2836 C CA . MET A 1 390 ? -8.422 17.5 12.766 1 88.88 390 MET A CA 1
ATOM 2837 C C . MET A 1 390 ? -9.883 17.422 13.18 1 88.88 390 MET A C 1
ATOM 2839 O O . MET A 1 390 ? -10.367 16.344 13.555 1 88.88 390 MET A O 1
ATOM 2843 N N . ALA A 1 391 ? -10.508 18.594 13.211 1 87.31 391 ALA A N 1
ATOM 2844 C CA . ALA A 1 391 ? -11.953 18.516 13.367 1 87.31 391 ALA A CA 1
ATOM 2845 C C . ALA A 1 391 ? -12.594 17.703 12.25 1 87.31 391 ALA A C 1
ATOM 2847 O O . ALA A 1 391 ? -12.07 17.656 11.133 1 87.31 391 ALA A O 1
ATOM 2848 N N . ALA A 1 392 ? -13.734 17.094 12.57 1 86.5 392 ALA A N 1
ATOM 2849 C CA . ALA A 1 392 ? -14.414 16.25 11.594 1 86.5 392 ALA A CA 1
ATOM 2850 C C . ALA A 1 392 ? -14.797 17.047 10.344 1 86.5 392 ALA A C 1
ATOM 2852 O O . ALA A 1 392 ? -15.344 18.141 10.445 1 86.5 392 ALA A O 1
ATOM 2853 N N . GLY A 1 393 ? -14.422 16.5 9.242 1 85.19 393 GLY A N 1
ATOM 2854 C CA . GLY A 1 393 ? -14.828 17.078 7.973 1 85.19 393 GLY A CA 1
ATOM 2855 C C . GLY A 1 393 ? -13.938 18.219 7.52 1 85.19 393 GLY A C 1
ATOM 2856 O O . GLY A 1 393 ? -14.148 18.797 6.449 1 85.19 393 GLY A O 1
ATOM 2857 N N . VAL A 1 394 ? -13.016 18.562 8.383 1 88.62 394 VAL A N 1
ATOM 2858 C CA . VAL A 1 394 ? -12.102 19.641 8.031 1 88.62 394 VAL A CA 1
ATOM 2859 C C . VAL A 1 394 ? -11.023 19.125 7.082 1 88.62 394 VAL A C 1
ATOM 2861 O O . VAL A 1 394 ? -10.508 18.016 7.266 1 88.62 394 VAL A O 1
ATOM 2864 N N . GLY A 1 395 ? -10.789 19.828 6.016 1 91.38 395 GLY A N 1
ATOM 2865 C CA . GLY A 1 395 ? -9.805 19.5 4.996 1 91.38 395 GLY A CA 1
ATOM 2866 C C . GLY A 1 395 ? -10.039 20.234 3.686 1 91.38 395 GLY A C 1
ATOM 2867 O O . GLY A 1 395 ? -10.977 21.031 3.57 1 91.38 395 GLY A O 1
ATOM 2868 N N . GLY A 1 396 ? -9.125 20.031 2.787 1 93.62 396 GLY A N 1
ATOM 2869 C CA . GLY A 1 396 ? -9.258 20.688 1.497 1 93.62 396 GLY A CA 1
ATOM 2870 C C . GLY A 1 396 ? -7.934 20.922 0.799 1 93.62 396 GLY A C 1
ATOM 2871 O O . GLY A 1 396 ? -6.891 20.469 1.281 1 93.62 396 GLY A O 1
ATOM 2872 N N . LEU A 1 397 ? -8.117 21.562 -0.357 1 94.94 397 LEU A N 1
ATOM 2873 C CA . LEU A 1 397 ? -6.938 21.875 -1.152 1 94.94 397 LEU A CA 1
ATOM 2874 C C . LEU A 1 397 ? -6.254 23.125 -0.627 1 94.94 397 LEU A C 1
ATOM 2876 O O . LEU A 1 397 ? -6.914 24.141 -0.348 1 94.94 397 LEU A O 1
ATOM 2880 N N . VAL A 1 398 ? -4.938 23.031 -0.49 1 92.12 398 VAL A N 1
ATOM 2881 C CA . VAL A 1 398 ? -4.176 24.172 -0.012 1 92.12 398 VAL A CA 1
ATOM 2882 C C . VAL A 1 398 ? -2.992 24.438 -0.941 1 92.12 398 VAL A C 1
ATOM 2884 O O . VAL A 1 398 ? -2.561 23.531 -1.669 1 92.12 398 VAL A O 1
ATOM 2887 N N . ARG A 1 399 ? -2.602 25.609 -0.949 1 90.19 399 ARG A N 1
ATOM 2888 C CA . ARG A 1 399 ? -1.414 26.031 -1.69 1 90.19 399 ARG A CA 1
ATOM 2889 C C . ARG A 1 399 ? -0.323 26.516 -0.746 1 90.19 399 ARG A C 1
ATOM 2891 O O . ARG A 1 399 ? -0.6 27.266 0.198 1 90.19 399 ARG A O 1
ATOM 2898 N N . LEU A 1 400 ? 0.833 25.984 -1.008 1 88.5 400 LEU A N 1
ATOM 2899 C CA . LEU A 1 400 ? 1.982 26.438 -0.23 1 88.5 400 LEU A CA 1
ATOM 2900 C C . LEU A 1 400 ? 2.316 27.891 -0.541 1 88.5 400 LEU A C 1
ATOM 2902 O O . LEU A 1 400 ? 2.516 28.25 -1.702 1 88.5 400 LEU A O 1
ATOM 2906 N N . GLY A 1 401 ? 2.26 28.656 0.449 1 79.69 401 GLY A N 1
ATOM 2907 C CA . GLY A 1 401 ? 2.658 30.031 0.177 1 79.69 401 GLY A CA 1
ATOM 2908 C C . GLY A 1 401 ? 2.445 30.953 1.357 1 79.69 401 GLY A C 1
ATOM 2909 O O . GLY A 1 401 ? 1.918 30.547 2.393 1 79.69 401 GLY A O 1
ATOM 2910 N N . ARG A 1 402 ? 3.143 32.125 1.243 1 67.62 402 ARG A N 1
ATOM 2911 C CA . ARG A 1 402 ? 2.975 33.25 2.184 1 67.62 402 ARG A CA 1
ATOM 2912 C C . ARG A 1 402 ? 2.09 34.344 1.594 1 67.62 402 ARG A C 1
ATOM 2914 O O . ARG A 1 402 ? 1.874 34.375 0.381 1 67.62 402 ARG A O 1
ATOM 2921 N N . ALA A 1 403 ? 1.255 35 2.432 1 56.75 403 ALA A N 1
ATOM 2922 C CA . ALA A 1 403 ? 0.313 36.031 2.004 1 56.75 403 ALA A CA 1
ATOM 2923 C C . ALA A 1 403 ? 0.816 36.75 0.757 1 56.75 403 ALA A C 1
ATOM 2925 O O . ALA A 1 403 ? 0.046 37 -0.169 1 56.75 403 ALA A O 1
ATOM 2926 N N . GLU A 1 404 ? 2.119 37.062 0.672 1 56 404 GLU A N 1
ATOM 2927 C CA . GLU A 1 404 ? 2.555 37.906 -0.441 1 56 404 GLU A CA 1
ATOM 2928 C C . GLU A 1 404 ? 2.924 37.062 -1.656 1 56 404 GLU A C 1
ATOM 2930 O O . GLU A 1 404 ? 3.129 37.594 -2.75 1 56 404 GLU A O 1
ATOM 2935 N N . GLN A 1 405 ? 2.955 35.75 -1.592 1 56.97 405 GLN A N 1
ATOM 2936 C CA . GLN A 1 405 ? 3.508 34.938 -2.67 1 56.97 405 GLN A CA 1
ATOM 2937 C C . GLN A 1 405 ? 2.465 33.969 -3.219 1 56.97 405 GLN A C 1
ATOM 2939 O O . GLN A 1 405 ? 2.799 32.844 -3.625 1 56.97 405 GLN A O 1
ATOM 2944 N N . ALA A 1 406 ? 1.333 34.531 -3.469 1 53.69 406 ALA A N 1
ATOM 2945 C CA . ALA A 1 406 ? 0.193 33.625 -3.709 1 53.69 406 ALA A CA 1
ATOM 2946 C C . ALA A 1 406 ? 0.458 32.719 -4.891 1 53.69 406 ALA A C 1
ATOM 2948 O O . ALA A 1 406 ? -0.017 31.562 -4.91 1 53.69 406 ALA A O 1
ATOM 2949 N N . ASN A 1 407 ? 1.277 33.094 -6.043 1 58.25 407 ASN A N 1
ATOM 2950 C CA . ASN A 1 407 ? 1.189 32.406 -7.32 1 58.25 407 ASN A CA 1
ATOM 2951 C C . ASN A 1 407 ? 2.271 31.328 -7.453 1 58.25 407 ASN A C 1
ATOM 2953 O O . ASN A 1 407 ? 3.414 31.547 -7.043 1 58.25 407 ASN A O 1
ATOM 2957 N N . GLY A 1 408 ? 1.911 30 -7.461 1 64.38 408 GLY A N 1
ATOM 2958 C CA . GLY A 1 408 ? 2.824 28.984 -7.953 1 64.38 408 GLY A CA 1
ATOM 2959 C C . GLY A 1 408 ? 3.186 27.953 -6.906 1 64.38 408 GLY A C 1
ATOM 2960 O O . GLY A 1 408 ? 4.062 27.109 -7.125 1 64.38 408 GLY A O 1
ATOM 2961 N N . GLY A 1 409 ? 2.617 28.172 -5.781 1 82.25 409 GLY A N 1
ATOM 2962 C CA . GLY A 1 409 ? 3.082 27.219 -4.785 1 82.25 409 GLY A CA 1
ATOM 2963 C C . GLY A 1 409 ? 2.539 25.812 -4.996 1 82.25 409 GLY A C 1
ATOM 2964 O O . GLY A 1 409 ? 1.564 25.625 -5.727 1 82.25 409 GLY A O 1
ATOM 2965 N N . ALA A 1 410 ? 3.27 24.859 -4.543 1 91.81 410 ALA A N 1
ATOM 2966 C CA . ALA A 1 410 ? 2.863 23.453 -4.605 1 91.81 410 ALA A CA 1
ATOM 2967 C C . ALA A 1 410 ? 1.469 23.266 -4.016 1 91.81 410 ALA A C 1
ATOM 2969 O O . ALA A 1 410 ? 1.062 24 -3.111 1 91.81 410 ALA A O 1
ATOM 2970 N N . LEU A 1 411 ? 0.695 22.469 -4.594 1 95.31 411 LEU A N 1
ATOM 2971 C CA . LEU A 1 411 ? -0.654 22.141 -4.137 1 95.31 411 LEU A CA 1
ATOM 2972 C C . LEU A 1 411 ? -0.656 20.875 -3.287 1 95.31 411 LEU A C 1
ATOM 2974 O O . LEU A 1 411 ? 0.039 19.906 -3.605 1 95.31 411 LEU A O 1
ATOM 2978 N N . PHE A 1 412 ? -1.436 20.953 -2.203 1 96.06 412 PHE A N 1
ATOM 2979 C CA . PHE A 1 412 ? -1.613 19.797 -1.341 1 96.06 412 PHE A CA 1
ATOM 2980 C C . PHE A 1 412 ? -3.086 19.594 -1.002 1 96.06 412 PHE A C 1
ATOM 2982 O O . PHE A 1 412 ? -3.826 20.562 -0.824 1 96.06 412 PHE A O 1
ATOM 2989 N N . LEU A 1 413 ? -3.471 18.359 -0.978 1 96.81 413 LEU A N 1
ATOM 2990 C CA . LEU A 1 413 ? -4.758 18 -0.391 1 96.81 413 LEU A CA 1
ATOM 2991 C C . LEU A 1 413 ? -4.598 17.594 1.068 1 96.81 413 LEU A C 1
ATOM 2993 O O . LEU A 1 413 ? -3.885 16.625 1.372 1 96.81 413 LEU A O 1
ATOM 2997 N N . VAL A 1 414 ? -5.18 18.312 1.942 1 94.38 414 VAL A N 1
ATOM 2998 C CA . VAL A 1 414 ? -5.168 17.984 3.367 1 94.38 414 VAL A CA 1
ATOM 2999 C C . VAL A 1 414 ? -6.477 17.312 3.754 1 94.38 414 VAL A C 1
ATOM 3001 O O . VAL A 1 414 ? -7.562 17.828 3.465 1 94.38 414 VAL A O 1
ATOM 3004 N N . THR A 1 415 ? -6.355 16.156 4.41 1 93.06 415 THR A N 1
ATOM 3005 C CA . THR A 1 415 ? -7.551 15.414 4.797 1 93.06 415 THR A CA 1
ATOM 3006 C C . THR A 1 415 ? -7.824 15.57 6.289 1 93.06 415 THR A C 1
ATOM 3008 O O . THR A 1 415 ? -6.973 16.062 7.035 1 93.06 415 THR A O 1
ATOM 3011 N N . ASP A 1 416 ? -9.016 15.141 6.711 1 90.25 416 ASP A N 1
ATOM 3012 C CA . ASP A 1 416 ? -9.398 15.25 8.117 1 90.25 416 ASP A CA 1
ATOM 3013 C C . ASP A 1 416 ? -8.719 14.164 8.953 1 90.25 416 ASP A C 1
ATOM 3015 O O . ASP A 1 416 ? -8.875 14.125 10.172 1 90.25 416 ASP A O 1
ATOM 3019 N N . ALA A 1 417 ? -7.957 13.312 8.289 1 87.81 417 ALA A N 1
ATOM 3020 C CA . ALA A 1 417 ? -7.102 12.375 9.016 1 87.81 417 ALA A CA 1
ATOM 3021 C C . ALA A 1 417 ? -5.781 13.031 9.406 1 87.81 417 ALA A C 1
ATOM 3023 O O . ALA A 1 417 ? -4.977 12.43 10.125 1 87.81 417 ALA A O 1
ATOM 3024 N N . GLY A 1 418 ? -5.547 14.164 8.898 1 89.62 418 GLY A N 1
ATOM 3025 C CA . GLY A 1 418 ? -4.359 14.914 9.273 1 89.62 418 GLY A CA 1
ATOM 3026 C C . GLY A 1 418 ? -3.148 14.578 8.43 1 89.62 418 GLY A C 1
ATOM 3027 O O . GLY A 1 418 ? -2.029 14.5 8.938 1 89.62 418 GLY A O 1
ATOM 3028 N N . VAL A 1 419 ? -3.41 14.297 7.207 1 92.81 419 VAL A N 1
ATOM 3029 C CA . VAL A 1 419 ? -2.34 13.992 6.266 1 92.81 419 VAL A CA 1
ATOM 3030 C C . VAL A 1 419 ? -2.449 14.906 5.047 1 92.81 419 VAL A C 1
ATOM 3032 O O . VAL A 1 419 ? -3.553 15.195 4.578 1 92.81 419 VAL A O 1
ATOM 3035 N N . LYS A 1 420 ? -1.308 15.328 4.566 1 95.06 420 LYS A N 1
ATOM 3036 C CA . LYS A 1 420 ? -1.304 16.125 3.338 1 95.06 420 LYS A CA 1
ATOM 3037 C C . LYS A 1 420 ? -0.812 15.289 2.154 1 95.06 420 LYS A C 1
ATOM 3039 O O . LYS A 1 420 ? 0.117 14.492 2.293 1 95.06 420 LYS A O 1
ATOM 3044 N N . PHE A 1 421 ? -1.453 15.453 1.035 1 96.38 421 PHE A N 1
ATOM 3045 C CA . PHE A 1 421 ? -1.118 14.727 -0.184 1 96.38 421 PHE A CA 1
ATOM 3046 C C . PHE A 1 421 ? -0.759 15.695 -1.308 1 96.38 421 PHE A C 1
ATOM 3048 O O . PHE A 1 421 ? -1.566 16.547 -1.682 1 96.38 421 PHE A O 1
ATOM 3055 N N . PRO A 1 422 ? 0.503 15.594 -1.829 1 97.19 422 PRO A N 1
ATOM 3056 C CA . PRO A 1 422 ? 0.866 16.469 -2.943 1 97.19 422 PRO A CA 1
ATOM 3057 C C . PRO A 1 422 ? 0.003 16.25 -4.18 1 97.19 422 PRO A C 1
ATOM 3059 O O . PRO A 1 422 ? -0.287 15.094 -4.531 1 97.19 422 PRO A O 1
ATOM 3062 N N . VAL A 1 423 ? -0.485 17.281 -4.711 1 97.56 423 VAL A N 1
ATOM 3063 C CA . VAL A 1 423 ? -1.242 17.297 -5.957 1 97.56 423 VAL A CA 1
ATOM 3064 C C . VAL A 1 423 ? -0.404 17.922 -7.066 1 97.56 423 VAL A C 1
ATOM 3066 O O . VAL A 1 423 ? -0.107 19.109 -7.027 1 97.56 423 VAL A O 1
ATOM 3069 N N . PRO A 1 424 ? -0.067 17.203 -8.078 1 96.44 424 PRO A N 1
ATOM 3070 C CA . PRO A 1 424 ? 0.993 17.609 -9 1 96.44 424 PRO A CA 1
ATOM 3071 C C . PRO A 1 424 ? 0.577 18.781 -9.898 1 96.44 424 PRO A C 1
ATOM 3073 O O . PRO A 1 424 ? 1.433 19.5 -10.414 1 96.44 424 PRO A O 1
ATOM 3076 N N . SER A 1 425 ? -0.729 18.984 -10.141 1 95.06 425 SER A N 1
ATOM 3077 C CA . SER A 1 425 ? -1.146 20.047 -11.055 1 95.06 425 SER A CA 1
ATOM 3078 C C . SER A 1 425 ? -2.576 20.5 -10.766 1 95.06 425 SER A C 1
ATOM 3080 O O . SER A 1 425 ? -3.314 19.812 -10.055 1 95.06 425 SER A O 1
ATOM 3082 N N . ALA A 1 426 ? -2.912 21.641 -11.375 1 94.38 426 ALA A N 1
ATOM 3083 C CA . ALA A 1 426 ? -4.27 22.156 -11.25 1 94.38 426 ALA A CA 1
ATOM 3084 C C . ALA A 1 426 ? -5.277 21.234 -11.93 1 94.38 426 ALA A C 1
ATOM 3086 O O . ALA A 1 426 ? -6.414 21.094 -11.469 1 94.38 426 ALA A O 1
ATOM 3087 N N . ASP A 1 427 ? -4.863 20.578 -12.984 1 95.88 427 ASP A N 1
ATOM 3088 C CA . ASP A 1 427 ? -5.742 19.641 -13.68 1 95.88 427 ASP A CA 1
ATOM 3089 C C . ASP A 1 427 ? -6.09 18.453 -12.789 1 95.88 427 ASP A C 1
ATOM 3091 O O . ASP A 1 427 ? -7.234 17.984 -12.781 1 95.88 427 ASP A O 1
ATOM 3095 N N . VAL A 1 428 ? -5.082 18.031 -12.094 1 97.06 428 VAL A N 1
ATOM 3096 C CA . VAL A 1 428 ? -5.312 16.922 -11.18 1 97.06 428 VAL A CA 1
ATOM 3097 C C . VAL A 1 428 ? -6.238 17.359 -10.047 1 97.06 428 VAL A C 1
ATOM 3099 O O . VAL A 1 428 ? -7.137 16.625 -9.641 1 97.06 428 VAL A O 1
ATOM 3102 N N . ALA A 1 429 ? -6.031 18.547 -9.547 1 96.81 429 ALA A N 1
ATOM 3103 C CA . ALA A 1 429 ? -6.93 19.094 -8.539 1 96.81 429 ALA A CA 1
ATOM 3104 C C . ALA A 1 429 ? -8.367 19.141 -9.047 1 96.81 429 ALA A C 1
ATOM 3106 O O . ALA A 1 429 ? -9.297 18.766 -8.328 1 96.81 429 ALA A O 1
ATOM 3107 N N . LYS A 1 430 ? -8.547 19.547 -10.25 1 95.94 430 LYS A N 1
ATOM 3108 C CA . LYS A 1 430 ? -9.875 19.609 -10.859 1 95.94 430 LYS A CA 1
ATOM 3109 C C . LYS A 1 430 ? -10.492 18.219 -10.953 1 95.94 430 LYS A C 1
ATOM 3111 O O . LYS A 1 430 ? -11.68 18.031 -10.68 1 95.94 430 LYS A O 1
ATOM 3116 N N . ALA A 1 431 ? -9.695 17.281 -11.359 1 95.31 431 ALA A N 1
ATOM 3117 C CA . ALA A 1 431 ? -10.18 15.898 -11.43 1 95.31 431 ALA A CA 1
ATOM 3118 C C . ALA A 1 431 ? -10.68 15.43 -10.062 1 95.31 431 ALA A C 1
ATOM 3120 O O . ALA A 1 431 ? -11.664 14.695 -9.977 1 95.31 431 ALA A O 1
ATOM 3121 N N . LEU A 1 432 ? -9.969 15.852 -9.016 1 96.62 432 LEU A N 1
ATOM 3122 C CA . LEU A 1 432 ? -10.328 15.461 -7.656 1 96.62 432 LEU A CA 1
ATOM 3123 C C . LEU A 1 432 ? -11.523 16.266 -7.156 1 96.62 432 LEU A C 1
ATOM 3125 O O . LEU A 1 432 ? -12.047 15.992 -6.074 1 96.62 432 LEU A O 1
ATOM 3129 N N . GLY A 1 433 ? -11.906 17.25 -7.918 1 94.31 433 GLY A N 1
ATOM 3130 C CA . GLY A 1 433 ? -13.094 18.031 -7.582 1 94.31 433 GLY A CA 1
ATOM 3131 C C . GLY A 1 433 ? -12.766 19.359 -6.906 1 94.31 433 GLY A C 1
ATOM 3132 O O . GLY A 1 433 ? -13.625 19.938 -6.246 1 94.31 433 GLY A O 1
ATOM 3133 N N . TYR A 1 434 ? -11.523 19.797 -7.031 1 95.94 434 TYR A N 1
ATOM 3134 C CA . TYR A 1 434 ? -11.109 21.031 -6.363 1 95.94 434 TYR A CA 1
ATOM 3135 C C . TYR A 1 434 ? -10.68 22.078 -7.379 1 95.94 434 TYR A C 1
ATOM 3137 O O . TYR A 1 434 ? -10.18 21.75 -8.453 1 95.94 434 TYR A O 1
ATOM 3145 N N . ASN A 1 435 ? -10.914 23.281 -6.977 1 94.12 435 ASN A N 1
ATOM 3146 C CA . ASN A 1 435 ? -10.453 24.438 -7.754 1 94.12 435 ASN A CA 1
ATOM 3147 C C . ASN A 1 435 ? -9.133 24.984 -7.207 1 94.12 435 ASN A C 1
ATOM 3149 O O . ASN A 1 435 ? -9.102 25.562 -6.121 1 94.12 435 ASN A O 1
ATOM 3153 N N . ALA A 1 436 ? -8.133 24.891 -8.047 1 91.44 436 ALA A N 1
ATOM 3154 C CA . ALA A 1 436 ? -6.793 25.281 -7.609 1 91.44 436 ALA A CA 1
ATOM 3155 C C . ALA A 1 436 ? -6.734 26.766 -7.297 1 91.44 436 ALA A C 1
ATOM 3157 O O . ALA A 1 436 ? -5.984 27.188 -6.41 1 91.44 436 ALA A O 1
ATOM 3158 N N . THR A 1 437 ? -7.496 27.562 -7.93 1 87.94 437 THR A N 1
ATOM 3159 C CA . THR A 1 437 ? -7.48 29.016 -7.73 1 87.94 437 THR A CA 1
ATOM 3160 C C . THR A 1 437 ? -8.133 29.375 -6.402 1 87.94 437 THR A C 1
ATOM 3162 O O . THR A 1 437 ? -7.891 30.469 -5.867 1 87.94 437 THR A O 1
ATOM 3165 N N . ALA A 1 438 ? -8.969 28.484 -5.867 1 86.69 438 ALA A N 1
ATOM 3166 C CA . ALA A 1 438 ? -9.672 28.75 -4.609 1 86.69 438 ALA A CA 1
ATOM 3167 C C . ALA A 1 438 ? -8.938 28.109 -3.436 1 86.69 438 ALA A C 1
ATOM 3169 O O . ALA A 1 438 ? -9.438 28.125 -2.307 1 86.69 438 ALA A O 1
ATOM 3170 N N . ALA A 1 439 ? -7.793 27.516 -3.705 1 88.62 439 ALA A N 1
ATOM 3171 C CA . ALA A 1 439 ? -7.051 26.844 -2.641 1 88.62 439 ALA A CA 1
ATOM 3172 C C . ALA A 1 439 ? -6.586 27.844 -1.584 1 88.62 439 ALA A C 1
ATOM 3174 O O . ALA A 1 439 ? -6.094 28.938 -1.915 1 88.62 439 ALA A O 1
ATOM 3175 N N . GLY A 1 440 ? -6.824 27.516 -0.387 1 83.25 440 GLY A N 1
ATOM 3176 C CA . GLY A 1 440 ? -6.348 28.375 0.69 1 83.25 440 GLY A CA 1
ATOM 3177 C C . GLY A 1 440 ? -4.836 28.391 0.819 1 83.25 440 GLY A C 1
ATOM 3178 O O . GLY A 1 440 ? -4.184 27.359 0.621 1 83.25 440 GLY A O 1
ATOM 3179 N N . LEU A 1 441 ? -4.293 29.531 1.162 1 83.81 441 LEU A N 1
ATOM 3180 C CA . LEU A 1 441 ? -2.854 29.656 1.361 1 83.81 441 LEU A CA 1
ATOM 3181 C C . LEU A 1 441 ? -2.463 29.234 2.773 1 83.81 441 LEU A C 1
ATOM 3183 O O . LEU A 1 441 ? -3.098 29.641 3.748 1 83.81 441 LEU A O 1
ATOM 3187 N N . VAL A 1 442 ? -1.524 28.375 2.818 1 85.75 442 VAL A N 1
ATOM 3188 C CA . VAL A 1 442 ? -1.01 27.922 4.109 1 85.75 442 VAL A CA 1
ATOM 3189 C C . VAL A 1 442 ? 0.509 28.078 4.141 1 85.75 442 VAL A C 1
ATOM 3191 O O . VAL A 1 442 ? 1.193 27.734 3.174 1 85.75 442 VAL A O 1
ATOM 3194 N N . ALA A 1 443 ? 1.033 28.594 5.254 1 85.38 443 ALA A N 1
ATOM 3195 C CA . ALA A 1 443 ? 2.471 28.812 5.414 1 85.38 443 ALA A CA 1
ATOM 3196 C C . ALA A 1 443 ? 3.219 27.469 5.441 1 85.38 443 ALA A C 1
ATOM 3198 O O . ALA A 1 443 ? 2.711 26.484 5.961 1 85.38 443 ALA A O 1
ATOM 3199 N N . PRO A 1 444 ? 4.406 27.422 4.934 1 86.69 444 PRO A N 1
ATOM 3200 C CA . PRO A 1 444 ? 5.203 26.203 4.934 1 86.69 444 PRO A CA 1
ATOM 3201 C C . PRO A 1 444 ? 5.387 25.609 6.332 1 86.69 444 PRO A C 1
ATOM 3203 O O . PRO A 1 444 ? 5.336 24.391 6.508 1 86.69 444 PRO A O 1
ATOM 3206 N N . ALA A 1 445 ? 5.59 26.453 7.344 1 87.69 445 ALA A N 1
ATOM 3207 C CA . ALA A 1 445 ? 5.844 25.984 8.703 1 87.69 445 ALA A CA 1
ATOM 3208 C C . ALA A 1 445 ? 4.656 25.188 9.234 1 87.69 445 ALA A C 1
ATOM 3210 O O . ALA A 1 445 ? 4.832 24.234 9.992 1 87.69 445 ALA A O 1
ATOM 3211 N N . LEU A 1 446 ? 3.482 25.641 8.781 1 89.25 446 LEU A N 1
ATOM 3212 C CA . LEU A 1 446 ? 2.279 24.922 9.203 1 89.25 446 LEU A CA 1
ATOM 3213 C C . LEU A 1 446 ? 2.121 23.625 8.438 1 89.25 446 LEU A C 1
ATOM 3215 O O . LEU A 1 446 ? 1.809 22.578 9.031 1 89.25 446 LEU A O 1
ATOM 3219 N N . LEU A 1 447 ? 2.369 23.609 7.184 1 90.31 447 LEU A N 1
ATOM 3220 C CA . LEU A 1 447 ? 2.209 22.422 6.355 1 90.31 447 LEU A CA 1
ATOM 3221 C C . LEU A 1 447 ? 3.242 21.359 6.723 1 90.31 447 LEU A C 1
ATOM 3223 O O . LEU A 1 447 ? 2.969 20.156 6.625 1 90.31 447 LEU A O 1
ATOM 3227 N N . ASP A 1 448 ? 4.371 21.844 7.18 1 91.81 448 ASP A N 1
ATOM 3228 C CA . ASP A 1 448 ? 5.434 20.922 7.559 1 91.81 448 ASP A CA 1
ATOM 3229 C C . ASP A 1 448 ? 5.035 20.094 8.773 1 91.81 448 ASP A C 1
ATOM 3231 O O . ASP A 1 448 ? 5.637 19.047 9.047 1 91.81 448 ASP A O 1
ATOM 3235 N N . LEU A 1 449 ? 4.086 20.547 9.484 1 92.5 449 LEU A N 1
ATOM 3236 C CA . LEU A 1 449 ? 3.643 19.828 10.672 1 92.5 449 LEU A CA 1
ATOM 3237 C C . LEU A 1 449 ? 2.832 18.594 10.297 1 92.5 449 LEU A C 1
ATOM 3239 O O . LEU A 1 449 ? 2.666 17.672 11.102 1 92.5 449 LEU A O 1
ATOM 3243 N N . LEU A 1 450 ? 2.312 18.562 9.117 1 92.81 450 LEU A N 1
ATOM 3244 C CA . LEU A 1 450 ? 1.503 17.438 8.664 1 92.81 450 LEU A CA 1
ATOM 3245 C C . LEU A 1 450 ? 2.373 16.375 8.008 1 92.81 450 LEU A C 1
ATOM 3247 O O . LEU A 1 450 ? 3.295 16.703 7.254 1 92.81 450 LEU A O 1
ATOM 3251 N N . PRO A 1 451 ? 2.055 15.102 8.352 1 92.88 451 PRO A N 1
ATOM 3252 C CA . PRO A 1 451 ? 2.723 14.055 7.57 1 92.88 451 PRO A CA 1
ATOM 3253 C C . PRO A 1 451 ? 2.344 14.094 6.094 1 92.88 451 PRO A C 1
ATOM 3255 O O . PRO A 1 451 ? 1.274 14.594 5.738 1 92.88 451 PRO A O 1
ATOM 3258 N N . THR A 1 452 ? 3.244 13.625 5.25 1 93.62 452 THR A N 1
ATOM 3259 C CA . THR A 1 452 ? 3.045 13.664 3.807 1 93.62 452 THR A CA 1
ATOM 3260 C C . THR A 1 452 ? 2.703 12.273 3.271 1 93.62 452 THR A C 1
ATOM 3262 O O . THR A 1 452 ? 3.402 11.305 3.564 1 93.62 452 THR A O 1
ATOM 3265 N N . GLY A 1 453 ? 1.585 12.227 2.605 1 93.25 453 GLY A N 1
ATOM 3266 C CA . GLY A 1 453 ? 1.199 10.984 1.955 1 93.25 453 GLY A CA 1
ATOM 3267 C C . GLY A 1 453 ? 1.701 10.875 0.528 1 93.25 453 GLY A C 1
ATOM 3268 O O . GLY A 1 453 ? 2.527 11.68 0.092 1 93.25 453 GLY A O 1
ATOM 3269 N N . SER A 1 454 ? 1.205 9.898 -0.186 1 92.5 454 SER A N 1
ATOM 3270 C CA . SER A 1 454 ? 1.618 9.641 -1.562 1 92.5 454 SER A CA 1
ATOM 3271 C C . SER A 1 454 ? 1.168 10.758 -2.494 1 92.5 454 SER A C 1
ATOM 3273 O O . SER A 1 454 ? 0.153 11.414 -2.242 1 92.5 454 SER A O 1
ATOM 3275 N N . VAL A 1 455 ? 2.002 10.914 -3.535 1 95.62 455 VAL A N 1
ATOM 3276 C CA . VAL A 1 455 ? 1.613 11.883 -4.555 1 95.62 455 VAL A CA 1
ATOM 3277 C C . VAL A 1 455 ? 0.37 11.391 -5.293 1 95.62 455 VAL A C 1
ATOM 3279 O O . VAL A 1 455 ? 0.295 10.219 -5.68 1 95.62 455 VAL A O 1
ATOM 3282 N N . LEU A 1 456 ? -0.597 12.258 -5.344 1 97.25 456 LEU A N 1
ATOM 3283 C CA . LEU A 1 456 ? -1.828 11.891 -6.035 1 97.25 456 LEU A CA 1
ATOM 3284 C C . LEU A 1 456 ? -1.688 12.078 -7.539 1 97.25 456 LEU A C 1
ATOM 3286 O O . LEU A 1 456 ? -2.266 13.008 -8.109 1 97.25 456 LEU A O 1
ATOM 3290 N N . ASP A 1 457 ? -1.052 11.164 -8.164 1 96.12 457 ASP A N 1
ATOM 3291 C CA . ASP A 1 457 ? -0.75 11.18 -9.586 1 96.12 457 ASP A CA 1
ATOM 3292 C C . ASP A 1 457 ? -1.607 10.164 -10.344 1 96.12 457 ASP A C 1
ATOM 3294 O O . ASP A 1 457 ? -1.575 8.977 -10.039 1 96.12 457 ASP A O 1
ATOM 3298 N N . PRO A 1 458 ? -2.301 10.68 -11.391 1 95.06 458 PRO A N 1
ATOM 3299 C CA . PRO A 1 458 ? -3.129 9.758 -12.18 1 95.06 458 PRO A CA 1
ATOM 3300 C C . PRO A 1 458 ? -2.322 8.609 -12.781 1 95.06 458 PRO A C 1
ATOM 3302 O O . PRO A 1 458 ? -2.83 7.492 -12.906 1 95.06 458 PRO A O 1
ATOM 3305 N N . ALA A 1 459 ? -1.128 8.805 -13.148 1 92.19 459 ALA A N 1
ATOM 3306 C CA . ALA A 1 459 ? -0.292 7.742 -13.703 1 92.19 459 ALA A CA 1
ATOM 3307 C C . ALA A 1 459 ? -0.044 6.641 -12.672 1 92.19 459 ALA A C 1
ATOM 3309 O O . ALA A 1 459 ? -0.043 5.457 -13.008 1 92.19 459 ALA A O 1
ATOM 3310 N N . GLU A 1 460 ? 0.152 7.035 -11.477 1 90 460 GLU A N 1
ATOM 3311 C CA . GLU A 1 460 ? 0.353 6.062 -10.406 1 90 460 GLU A CA 1
ATOM 3312 C C . GLU A 1 460 ? -0.944 5.332 -10.078 1 90 460 GLU A C 1
ATOM 3314 O O . GLU A 1 460 ? -0.922 4.16 -9.695 1 90 460 GLU A O 1
ATOM 3319 N N . ALA A 1 461 ? -2.023 6.039 -10.172 1 91.44 461 ALA A N 1
ATOM 3320 C CA . AL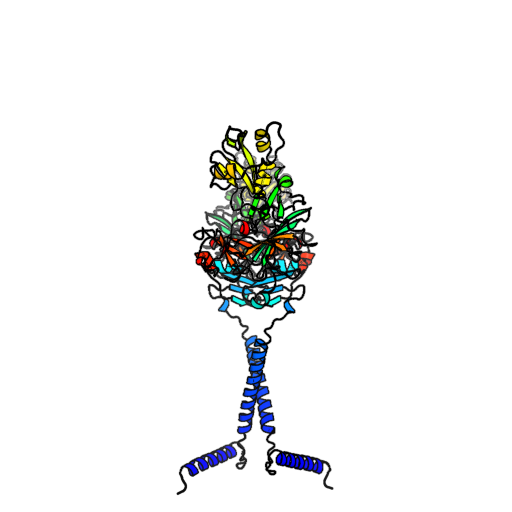A A 1 461 ? -3.32 5.426 -9.898 1 91.44 461 ALA A CA 1
ATOM 3321 C C . ALA A 1 461 ? -3.598 4.273 -10.859 1 91.44 461 ALA A C 1
ATOM 3323 O O . ALA A 1 461 ? -4.344 3.348 -10.531 1 91.44 461 ALA A O 1
ATOM 3324 N N . ARG A 1 462 ? -3.045 4.238 -12.055 1 88.44 462 ARG A N 1
ATOM 3325 C CA . ARG A 1 462 ? -3.283 3.225 -13.078 1 88.44 462 ARG A CA 1
ATOM 3326 C C . ARG A 1 462 ? -2.389 2.01 -12.867 1 88.44 462 ARG A C 1
ATOM 3328 O O . ARG A 1 462 ? -2.518 1.006 -13.57 1 88.44 462 ARG A O 1
ATOM 3335 N N . ARG A 1 463 ? -1.584 2.119 -11.906 1 81.88 463 ARG A N 1
ATOM 3336 C CA . ARG A 1 463 ? -0.681 1.009 -11.625 1 81.88 463 ARG A CA 1
ATOM 3337 C C . ARG A 1 463 ? -1.199 0.169 -10.461 1 81.88 463 ARG A C 1
ATOM 3339 O O . ARG A 1 463 ? -1.863 0.688 -9.562 1 81.88 463 ARG A O 1
ATOM 3346 N N . MET B 1 1 ? -93.312 18.484 -24.297 1 34.81 1 MET B N 1
ATOM 3347 C CA . MET B 1 1 ? -92.062 18.359 -25.125 1 34.81 1 MET B CA 1
ATOM 3348 C C . MET B 1 1 ? -91 17.594 -24.391 1 34.81 1 MET B C 1
ATOM 3350 O O . MET B 1 1 ? -90.438 18.109 -23.438 1 34.81 1 MET B O 1
ATOM 3354 N N . GLN B 1 2 ? -91.188 16.234 -24.25 1 50.88 2 GLN B N 1
ATOM 3355 C CA . GLN B 1 2 ? -90.312 15.289 -23.516 1 50.88 2 GLN B CA 1
ATOM 3356 C C . GLN B 1 2 ? -88.875 15.383 -24 1 50.88 2 GLN B C 1
ATOM 3358 O O . GLN B 1 2 ? -88.625 15.172 -25.172 1 50.88 2 GLN B O 1
ATOM 3363 N N . THR B 1 3 ? -88.125 16.453 -23.406 1 53.84 3 THR B N 1
ATOM 3364 C CA . THR B 1 3 ? -86.812 16.891 -23.859 1 53.84 3 THR B CA 1
ATOM 3365 C C . THR B 1 3 ? -85.875 15.695 -24.078 1 53.84 3 THR B C 1
ATOM 3367 O O . THR B 1 3 ? -86.125 14.625 -23.484 1 53.84 3 THR B O 1
ATOM 3370 N N . ARG B 1 4 ? -85 15.656 -25.125 1 58.03 4 ARG B N 1
ATOM 3371 C CA . ARG B 1 4 ? -84 14.711 -25.594 1 58.03 4 ARG B CA 1
ATOM 3372 C C . ARG B 1 4 ? -83.188 14.203 -24.422 1 58.03 4 ARG B C 1
ATOM 3374 O O . ARG B 1 4 ? -82.75 13.039 -24.422 1 58.03 4 ARG B O 1
ATOM 3381 N N . ARG B 1 5 ? -82.938 15.133 -23.516 1 57.41 5 ARG B N 1
ATOM 3382 C CA . ARG B 1 5 ? -82.125 14.812 -22.359 1 57.41 5 ARG B CA 1
ATOM 3383 C C . ARG B 1 5 ? -82.75 13.758 -21.484 1 57.41 5 ARG B C 1
ATOM 3385 O O . ARG B 1 5 ? -82.125 12.844 -21 1 57.41 5 ARG B O 1
ATOM 3392 N N . ASP B 1 6 ? -84.188 13.93 -21.297 1 61.09 6 ASP B N 1
ATOM 3393 C CA . ASP B 1 6 ? -84.938 12.977 -20.531 1 61.09 6 ASP B CA 1
ATOM 3394 C C . ASP B 1 6 ? -84.938 11.602 -21.188 1 61.09 6 ASP B C 1
ATOM 3396 O O . ASP B 1 6 ? -85 10.578 -20.5 1 61.09 6 ASP B O 1
ATOM 3400 N N . GLN B 1 7 ? -84.812 11.656 -22.547 1 62.22 7 GLN B N 1
ATOM 3401 C CA . GLN B 1 7 ? -84.875 10.414 -23.312 1 62.22 7 GLN B CA 1
ATOM 3402 C C . GLN B 1 7 ? -83.5 9.664 -23.172 1 62.22 7 GLN B C 1
ATOM 3404 O O . GLN B 1 7 ? -83.5 8.438 -23.062 1 62.22 7 GLN B O 1
ATOM 3409 N N . VAL B 1 8 ? -82.375 10.461 -23.156 1 63.75 8 VAL B N 1
ATOM 3410 C CA . VAL B 1 8 ? -81.062 9.836 -23.031 1 63.75 8 VAL B CA 1
ATOM 3411 C C . VAL B 1 8 ? -80.938 9.273 -21.625 1 63.75 8 VAL B C 1
ATOM 3413 O O . VAL B 1 8 ? -80.375 8.172 -21.453 1 63.75 8 VAL B O 1
ATOM 3416 N N . GLN B 1 9 ? -81.5 10.008 -20.516 1 61.91 9 GLN B N 1
ATOM 3417 C CA . GLN B 1 9 ? -81.438 9.531 -19.141 1 61.91 9 GLN B CA 1
ATOM 3418 C C . GLN B 1 9 ? -82.312 8.297 -18.938 1 61.91 9 GLN B C 1
ATOM 3420 O O . GLN B 1 9 ? -81.938 7.359 -18.25 1 61.91 9 GLN B O 1
ATOM 3425 N N . ALA B 1 10 ? -83.5 8.297 -19.703 1 64.19 10 ALA B N 1
ATOM 3426 C CA . ALA B 1 10 ? -84.375 7.145 -19.719 1 64.19 10 ALA B CA 1
ATOM 3427 C C . ALA B 1 10 ? -83.75 5.945 -20.406 1 64.19 10 ALA B C 1
ATOM 3429 O O . ALA B 1 10 ? -83.875 4.809 -19.953 1 64.19 10 ALA B O 1
ATOM 3430 N N . GLN B 1 11 ? -83 6.293 -21.531 1 64.69 11 GLN B N 1
ATOM 3431 C CA . GLN B 1 11 ? -82.312 5.234 -22.266 1 64.69 11 GLN B CA 1
ATOM 3432 C C . GLN B 1 11 ? -81.188 4.648 -21.438 1 64.69 11 GLN B C 1
ATOM 3434 O O . GLN B 1 11 ? -81 3.43 -21.406 1 64.69 11 GLN B O 1
ATOM 3439 N N . SER B 1 12 ? -80.375 5.504 -20.781 1 64.81 12 SER B N 1
ATOM 3440 C CA . SER B 1 12 ? -79.312 5.02 -19.938 1 64.81 12 SER B CA 1
ATOM 3441 C C . SER B 1 12 ? -79.812 4.246 -18.734 1 64.81 12 SER B C 1
ATOM 3443 O O . SER B 1 12 ? -79.25 3.234 -18.344 1 64.81 12 SER B O 1
ATOM 3445 N N . TYR B 1 13 ? -81 4.66 -18.141 1 67.38 13 TYR B N 1
ATOM 3446 C CA . TYR B 1 13 ? -81.688 3.951 -17.062 1 67.38 13 TYR B CA 1
ATOM 3447 C C . TYR B 1 13 ? -82.188 2.604 -17.547 1 67.38 13 TYR B C 1
ATOM 3449 O O . TYR B 1 13 ? -82.062 1.593 -16.859 1 67.38 13 TYR B O 1
ATOM 3457 N N . VAL B 1 14 ? -82.875 2.623 -18.766 1 69.94 14 VAL B N 1
ATOM 3458 C CA . VAL B 1 14 ? -83.375 1.393 -19.344 1 69.94 14 VAL B CA 1
ATOM 3459 C C . VAL B 1 14 ? -82.25 0.457 -19.719 1 69.94 14 VAL B C 1
ATOM 3461 O O . VAL B 1 14 ? -82.312 -0.752 -19.484 1 69.94 14 VAL B O 1
ATOM 3464 N N . LEU B 1 15 ? -81.062 1.014 -20.312 1 65 15 LEU B N 1
ATOM 3465 C CA . LEU B 1 15 ? -79.938 0.184 -20.672 1 65 15 LEU B CA 1
ATOM 3466 C C . LEU B 1 15 ? -79.25 -0.359 -19.406 1 65 15 LEU B C 1
ATOM 3468 O O . LEU B 1 15 ? -78.812 -1.512 -19.391 1 65 15 LEU B O 1
ATOM 3472 N N . GLY B 1 16 ? -79.188 0.435 -18.312 1 59.25 16 GLY B N 1
ATOM 3473 C CA . GLY B 1 16 ? -78.688 -0.014 -17.016 1 59.25 16 GLY B CA 1
ATOM 3474 C C . GLY B 1 16 ? -79.562 -1.106 -16.422 1 59.25 16 GLY B C 1
ATOM 3475 O O . GLY B 1 16 ? -79.062 -2.1 -15.898 1 59.25 16 GLY B O 1
ATOM 3476 N N . ARG B 1 17 ? -80.938 -0.913 -16.625 1 61.88 17 ARG B N 1
ATOM 3477 C CA . ARG B 1 17 ? -81.938 -1.932 -16.219 1 61.88 17 ARG B CA 1
ATOM 3478 C C . ARG B 1 17 ? -81.75 -3.201 -17.047 1 61.88 17 ARG B C 1
ATOM 3480 O O . ARG B 1 17 ? -81.875 -4.312 -16.531 1 61.88 17 ARG B O 1
ATOM 3487 N N . LEU B 1 18 ? -81.625 -3.059 -18.375 1 64.25 18 LEU B N 1
ATOM 3488 C CA . LEU B 1 18 ? -81.438 -4.203 -19.266 1 64.25 18 LEU B CA 1
ATOM 3489 C C . LEU B 1 18 ? -80.125 -4.945 -18.984 1 64.25 18 LEU B C 1
ATOM 3491 O O . LEU B 1 18 ? -80.125 -6.176 -18.953 1 64.25 18 LEU B O 1
ATOM 3495 N N . THR B 1 19 ? -79.062 -4.254 -18.844 1 60.47 19 THR B N 1
ATOM 3496 C CA . THR B 1 19 ? -77.75 -4.895 -18.531 1 60.47 19 THR B CA 1
ATOM 3497 C C . THR B 1 19 ? -77.812 -5.535 -17.141 1 60.47 19 THR B C 1
ATOM 3499 O O . THR B 1 19 ? -77.312 -6.629 -16.938 1 60.47 19 THR B O 1
ATOM 3502 N N . SER B 1 20 ? -78.5 -4.859 -16.156 1 56.75 20 SER B N 1
ATOM 3503 C CA . SER B 1 20 ? -78.688 -5.449 -14.844 1 56.75 20 SER B CA 1
ATOM 3504 C C . SER B 1 20 ? -79.562 -6.688 -14.922 1 56.75 20 SER B C 1
ATOM 3506 O O . SER B 1 20 ? -79.375 -7.664 -14.211 1 56.75 20 SER B O 1
ATOM 3508 N N . ALA B 1 21 ? -80.625 -6.598 -15.773 1 59.84 21 ALA B N 1
ATOM 3509 C CA . ALA B 1 21 ? -81.5 -7.754 -16.047 1 59.84 21 ALA B CA 1
ATOM 3510 C C . ALA B 1 21 ? -80.688 -8.883 -16.688 1 59.84 21 ALA B C 1
ATOM 3512 O O . ALA B 1 21 ? -80.938 -10.062 -16.422 1 59.84 21 ALA B O 1
ATOM 3513 N N . LEU B 1 22 ? -79.812 -8.523 -17.656 1 58.56 22 LEU B N 1
ATOM 3514 C CA . LEU B 1 22 ? -79.062 -9.547 -18.391 1 58.56 22 LEU B CA 1
ATOM 3515 C C . LEU B 1 22 ? -78 -10.156 -17.516 1 58.56 22 LEU B C 1
ATOM 3517 O O . LEU B 1 22 ? -77.688 -11.352 -17.609 1 58.56 22 LEU B O 1
ATOM 3521 N N . VAL B 1 23 ? -77.438 -9.336 -16.766 1 56.44 23 VAL B N 1
ATOM 3522 C CA . VAL B 1 23 ? -76.312 -9.836 -15.969 1 56.44 23 VAL B CA 1
ATOM 3523 C C . VAL B 1 23 ? -76.812 -10.336 -14.625 1 56.44 23 VAL B C 1
ATOM 3525 O O . VAL B 1 23 ? -76.312 -11.336 -14.102 1 56.44 23 VAL B O 1
ATOM 3528 N N . MET B 1 24 ? -77.812 -9.555 -13.906 1 53.78 24 MET B N 1
ATOM 3529 C CA . MET B 1 24 ? -78.25 -9.945 -12.57 1 53.78 24 MET B CA 1
ATOM 3530 C C . MET B 1 24 ? -79.625 -10.57 -12.617 1 53.78 24 MET B C 1
ATOM 3532 O O . MET B 1 24 ? -80.188 -10.922 -11.57 1 53.78 24 MET B O 1
ATOM 3536 N N . ALA B 1 25 ? -80.062 -11.367 -13.797 1 53.56 25 ALA B N 1
ATOM 3537 C CA . ALA B 1 25 ? -81.312 -12.055 -14.016 1 53.56 25 ALA B CA 1
ATOM 3538 C C . ALA B 1 25 ? -82.438 -11.422 -13.172 1 53.56 25 ALA B C 1
ATOM 3540 O O . ALA B 1 25 ? -83.562 -11.953 -13.117 1 53.56 25 ALA B O 1
ATOM 3541 N N . GLU B 1 26 ? -82.312 -10.523 -12.305 1 48.16 26 GLU B N 1
ATOM 3542 C CA . GLU B 1 26 ? -83.375 -9.812 -11.625 1 48.16 26 GLU B CA 1
ATOM 3543 C C . GLU B 1 26 ? -83.312 -8.312 -11.906 1 48.16 26 GLU B C 1
ATOM 3545 O O . GLU B 1 26 ? -82.312 -7.664 -11.602 1 48.16 26 GLU B O 1
ATOM 3550 N N . PRO B 1 27 ? -84.125 -7.773 -12.859 1 46.97 27 PRO B N 1
ATOM 3551 C CA . PRO B 1 27 ? -84.125 -6.438 -13.461 1 46.97 27 PRO B CA 1
ATOM 3552 C C . PRO B 1 27 ? -84.188 -5.324 -12.414 1 46.97 27 PRO B C 1
ATOM 3554 O O . PRO B 1 27 ? -83.938 -4.16 -12.734 1 46.97 27 PRO B O 1
ATOM 3557 N N . GLU B 1 28 ? -84.875 -5.492 -11.305 1 44.19 28 GLU B N 1
ATOM 3558 C CA . GLU B 1 28 ? -85.188 -4.387 -10.406 1 44.19 28 GLU B CA 1
ATOM 3559 C C . GLU B 1 28 ? -84 -4.039 -9.516 1 44.19 28 GLU B C 1
ATOM 3561 O O . GLU B 1 28 ? -84.125 -3.342 -8.508 1 44.19 28 GLU B O 1
ATOM 3566 N N . ALA B 1 29 ? -82.875 -4.715 -9.625 1 45.53 29 ALA B N 1
ATOM 3567 C CA . ALA B 1 29 ? -81.812 -4.383 -8.672 1 45.53 29 ALA B CA 1
ATOM 3568 C C . ALA B 1 29 ? -81.125 -3.039 -9.016 1 45.53 29 ALA B C 1
ATOM 3570 O O . ALA B 1 29 ? -80.5 -2.898 -10.047 1 45.53 29 ALA B O 1
ATOM 3571 N N . LEU B 1 30 ? -81.812 -1.926 -8.719 1 43.28 30 LEU B N 1
ATOM 3572 C CA . LEU B 1 30 ? -81.5 -0.52 -8.938 1 43.28 30 LEU B CA 1
ATOM 3573 C C . LEU B 1 30 ? -80.062 -0.219 -8.523 1 43.28 30 LEU B C 1
ATOM 3575 O O . LEU B 1 30 ? -79.562 0.879 -8.773 1 43.28 30 LEU B O 1
ATOM 3579 N N . GLU B 1 31 ? -79.5 -0.894 -7.543 1 47.16 31 GLU B N 1
ATOM 3580 C CA . GLU B 1 31 ? -78.188 -0.367 -7.062 1 47.16 31 GLU B CA 1
ATOM 3581 C C . GLU B 1 31 ? -77.062 -0.859 -7.922 1 47.16 31 GLU B C 1
ATOM 3583 O O . GLU B 1 31 ? -76.938 -2.053 -8.211 1 47.16 31 GLU B O 1
ATOM 3588 N N . ASN B 1 32 ? -76.562 0.074 -8.695 1 48.72 32 ASN B N 1
ATOM 3589 C CA . ASN B 1 32 ? -75.375 -0.217 -9.508 1 48.72 32 ASN B CA 1
ATOM 3590 C C . ASN B 1 32 ? -74.25 -0.885 -8.688 1 48.72 32 ASN B C 1
ATOM 3592 O O . ASN B 1 32 ? -73.688 -0.272 -7.781 1 48.72 32 ASN B O 1
ATOM 3596 N N . PRO B 1 33 ? -74.188 -2.178 -8.625 1 52.56 33 PRO B N 1
ATOM 3597 C CA . PRO B 1 33 ? -73.25 -2.971 -7.809 1 52.56 33 PRO B CA 1
ATOM 3598 C C . PRO B 1 33 ? -71.812 -2.547 -7.988 1 52.56 33 PRO B C 1
ATOM 3600 O O . PRO B 1 33 ? -71 -2.764 -7.094 1 52.56 33 PRO B O 1
ATOM 3603 N N . HIS B 1 34 ? -71.562 -1.714 -8.953 1 57.78 34 HIS B N 1
ATOM 3604 C CA . HIS B 1 34 ? -70.125 -1.438 -9.297 1 57.78 34 HIS B CA 1
ATOM 3605 C C . HIS B 1 34 ? -69.625 -0.214 -8.547 1 57.78 34 HIS B C 1
ATOM 3607 O O . HIS B 1 34 ? -68.438 0.012 -8.477 1 57.78 34 HIS B O 1
ATOM 3613 N N . ARG B 1 35 ? -70.562 0.592 -7.961 1 59.5 35 ARG B N 1
ATOM 3614 C CA . ARG B 1 35 ? -70.188 1.835 -7.305 1 59.5 35 ARG B CA 1
ATOM 3615 C C . ARG B 1 35 ? -69.375 1.557 -6.031 1 59.5 35 ARG B C 1
ATOM 3617 O O . ARG B 1 35 ? -68.375 2.227 -5.75 1 59.5 35 ARG B O 1
ATOM 3624 N N . ARG B 1 36 ? -69.688 0.505 -5.332 1 56.81 36 ARG B N 1
ATOM 3625 C CA . ARG B 1 36 ? -69 0.124 -4.094 1 56.81 36 ARG B CA 1
ATOM 3626 C C . ARG B 1 36 ? -67.562 -0.384 -4.367 1 56.81 36 ARG B C 1
ATOM 3628 O O . ARG B 1 36 ? -66.625 -0.074 -3.623 1 56.81 36 ARG B O 1
ATOM 3635 N N . ILE B 1 37 ? -67.5 -1.005 -5.434 1 59.88 37 ILE B N 1
ATOM 3636 C CA . ILE B 1 37 ? -66.188 -1.516 -5.855 1 59.88 37 ILE B CA 1
ATOM 3637 C C . ILE B 1 37 ? -65.312 -0.358 -6.305 1 59.88 37 ILE B C 1
ATOM 3639 O O . ILE B 1 37 ? -64.125 -0.311 -5.965 1 59.88 37 ILE B O 1
ATOM 3643 N N . VAL B 1 38 ? -66 0.613 -6.887 1 62.69 38 VAL B N 1
ATOM 3644 C CA . VAL B 1 38 ? -65.25 1.765 -7.398 1 62.69 38 VAL B CA 1
ATOM 3645 C C . VAL B 1 38 ? -64.812 2.658 -6.242 1 62.69 38 VAL B C 1
ATOM 3647 O O . VAL B 1 38 ? -63.688 3.076 -6.172 1 62.69 38 VAL B O 1
ATOM 3650 N N . VAL B 1 39 ? -65.688 2.906 -5.258 1 61.19 39 VAL B N 1
ATOM 3651 C CA . VAL B 1 39 ? -65.375 3.754 -4.113 1 61.19 39 VAL B CA 1
ATOM 3652 C C . VAL B 1 39 ? -64.375 3.051 -3.211 1 61.19 39 VAL B C 1
ATOM 3654 O O . VAL B 1 39 ? -63.375 3.666 -2.746 1 61.19 39 VAL B O 1
ATOM 3657 N N . GLY B 1 40 ? -64.438 1.84 -2.957 1 60.69 40 GLY B N 1
ATOM 3658 C CA . GLY B 1 40 ? -63.469 1.058 -2.209 1 60.69 40 GLY B CA 1
ATOM 3659 C C . GLY B 1 40 ? -62.094 1.05 -2.844 1 60.69 40 GLY B C 1
ATOM 3660 O O . GLY B 1 40 ? -61.062 1.197 -2.152 1 60.69 40 GLY B O 1
ATOM 3661 N N . THR B 1 41 ? -62.188 0.911 -4.176 1 66.56 41 THR B N 1
ATOM 3662 C CA . THR B 1 41 ? -60.938 0.934 -4.922 1 66.56 41 THR B CA 1
ATOM 3663 C C . THR B 1 41 ? -60.281 2.307 -4.832 1 66.56 41 THR B C 1
ATOM 3665 O O . THR B 1 41 ? -59.062 2.408 -4.637 1 66.56 41 THR B O 1
ATOM 3668 N N . VAL B 1 42 ? -61.156 3.256 -4.812 1 69.06 42 VAL B N 1
ATOM 3669 C CA . VAL B 1 42 ? -60.625 4.621 -4.77 1 69.06 42 VAL B CA 1
ATOM 3670 C C . VAL B 1 42 ? -60.094 4.926 -3.375 1 69.06 42 VAL B C 1
ATOM 3672 O O . VAL B 1 42 ? -59 5.477 -3.232 1 69.06 42 VAL B O 1
ATOM 3675 N N . VAL B 1 43 ? -60.75 4.539 -2.379 1 65.12 43 VAL B N 1
ATOM 3676 C CA . VAL B 1 43 ? -60.312 4.762 -1.002 1 65.12 43 VAL B CA 1
ATOM 3677 C C . VAL B 1 43 ? -59.062 3.922 -0.704 1 65.12 43 VAL B C 1
ATOM 3679 O O . VAL B 1 43 ? -58.125 4.395 -0.06 1 65.12 43 VAL B O 1
ATOM 3682 N N . GLY B 1 44 ? -59.062 2.779 -1.149 1 62.38 44 GLY B N 1
ATOM 3683 C CA . GLY B 1 44 ? -57.875 1.935 -0.995 1 62.38 44 GLY B CA 1
ATOM 3684 C C . GLY B 1 44 ? -56.656 2.521 -1.63 1 62.38 44 GLY B C 1
ATOM 3685 O O . GLY B 1 44 ? -55.562 2.52 -1.021 1 62.38 44 GLY B O 1
ATOM 3686 N N . VAL B 1 45 ? -56.906 3.008 -2.85 1 71.75 45 VAL B N 1
ATOM 3687 C CA . VAL B 1 45 ? -55.812 3.627 -3.564 1 71.75 45 VAL B CA 1
ATOM 3688 C C . VAL B 1 45 ? -55.344 4.875 -2.816 1 71.75 45 VAL B C 1
ATOM 3690 O O . VAL B 1 45 ? -54.125 5.121 -2.691 1 71.75 45 VAL B O 1
ATOM 3693 N N . LEU B 1 46 ? -56.312 5.547 -2.27 1 71.62 46 LEU B N 1
ATOM 3694 C CA . LEU B 1 46 ? -56 6.754 -1.516 1 71.62 46 LEU B CA 1
ATOM 3695 C C . LEU B 1 46 ? -55.281 6.406 -0.219 1 71.62 46 LEU B C 1
ATOM 3697 O O . LEU B 1 46 ? -54.312 7.066 0.147 1 71.62 46 LEU B O 1
ATOM 3701 N N . LEU B 1 47 ? -55.688 5.41 0.422 1 68.19 47 LEU B N 1
ATOM 3702 C CA . LEU B 1 47 ? -55.031 4.969 1.649 1 68.19 47 LEU B CA 1
ATOM 3703 C C . LEU B 1 47 ? -53.625 4.418 1.357 1 68.19 47 LEU B C 1
ATOM 3705 O O . LEU B 1 47 ? -52.688 4.676 2.107 1 68.19 47 LEU B O 1
ATOM 3709 N N . ALA B 1 48 ? -53.625 3.619 0.359 1 70.06 48 ALA B N 1
ATOM 3710 C CA . ALA B 1 48 ? -52.312 3.146 -0.079 1 70.06 48 ALA B CA 1
ATOM 3711 C C . ALA B 1 48 ? -51.375 4.316 -0.393 1 70.06 48 ALA B C 1
ATOM 3713 O O . ALA B 1 48 ? -50.188 4.289 -0.044 1 70.06 48 ALA B O 1
ATOM 3714 N N . GLY B 1 49 ? -52 5.258 -1.002 1 71.75 49 GLY B N 1
ATOM 3715 C CA . GLY B 1 49 ? -51.25 6.473 -1.274 1 71.75 49 GLY B CA 1
ATOM 3716 C C . GLY B 1 49 ? -50.781 7.188 -0.016 1 71.75 49 GLY B C 1
ATOM 3717 O O . GLY B 1 49 ? -49.656 7.641 0.066 1 71.75 49 GLY B O 1
ATOM 3718 N N . LEU B 1 50 ? -51.562 7.273 0.913 1 73.25 50 LEU B N 1
ATOM 3719 C CA . LEU B 1 50 ? -51.25 7.91 2.188 1 73.25 50 LEU B CA 1
ATOM 3720 C C . LEU B 1 50 ? -50.188 7.129 2.936 1 73.25 50 LEU B C 1
ATOM 3722 O O . LEU B 1 50 ? -49.281 7.723 3.543 1 73.25 50 LEU B O 1
ATOM 3726 N N . VAL B 1 51 ? -50.219 5.859 2.947 1 70.06 51 VAL B N 1
ATOM 3727 C CA . VAL B 1 51 ? -49.219 5.016 3.59 1 70.06 51 VAL B CA 1
ATOM 3728 C C . VAL B 1 51 ? -47.875 5.195 2.902 1 70.06 51 VAL B C 1
ATOM 3730 O O . VAL B 1 51 ? -46.844 5.344 3.568 1 70.06 51 VAL B O 1
ATOM 3733 N N . VAL B 1 52 ? -47.938 5.172 1.602 1 70.44 52 VAL B N 1
ATOM 3734 C CA . VAL B 1 52 ? -46.719 5.398 0.839 1 70.44 52 VAL B CA 1
ATOM 3735 C C . VAL B 1 52 ? -46.188 6.789 1.142 1 70.44 52 VAL B C 1
ATOM 3737 O O . VAL B 1 52 ? -44.969 6.965 1.328 1 70.44 52 VAL B O 1
ATOM 3740 N N . ALA B 1 53 ? -47.062 7.719 1.229 1 70.62 53 ALA B N 1
ATOM 3741 C CA . ALA B 1 53 ? -46.656 9.086 1.572 1 70.62 53 ALA B CA 1
ATOM 3742 C C . ALA B 1 53 ? -46.125 9.156 2.992 1 70.62 53 ALA B C 1
ATOM 3744 O O . ALA B 1 53 ? -45.125 9.844 3.238 1 70.62 53 ALA B O 1
ATOM 3745 N N . GLY B 1 54 ? -46.656 8.547 3.93 1 65.56 54 GLY B N 1
ATOM 3746 C CA . GLY B 1 54 ? -46.156 8.492 5.301 1 65.56 54 GLY B CA 1
ATOM 3747 C C . GLY B 1 54 ? -44.781 7.891 5.43 1 65.56 54 GLY B C 1
ATOM 3748 O O . GLY B 1 54 ? -43.906 8.438 6.121 1 65.56 54 GLY B O 1
ATOM 3749 N N . PHE B 1 55 ? -44.656 6.75 4.789 1 64.88 55 PHE B N 1
ATOM 3750 C CA . PHE B 1 55 ? -43.344 6.109 4.82 1 64.88 55 PHE B CA 1
ATOM 3751 C C . PHE B 1 55 ? -42.312 6.969 4.102 1 64.88 55 PHE B C 1
ATOM 3753 O O . PHE B 1 55 ? -41.125 7.012 4.508 1 64.88 55 PHE B O 1
ATOM 3760 N N . THR B 1 56 ? -42.719 7.598 3.127 1 63.06 56 THR B N 1
ATOM 3761 C CA . THR B 1 56 ? -41.844 8.523 2.424 1 63.06 56 THR B CA 1
ATOM 3762 C C . THR B 1 56 ? -41.469 9.688 3.328 1 63.06 56 THR B C 1
ATOM 3764 O O . THR B 1 56 ? -40.312 10.086 3.371 1 63.06 56 THR B O 1
ATOM 3767 N N . VAL B 1 57 ? -42.375 10.188 3.957 1 62.25 57 VAL B N 1
ATOM 3768 C CA . VAL B 1 57 ? -42.156 11.281 4.887 1 62.25 57 VAL B CA 1
ATOM 3769 C C . VAL B 1 57 ? -41.312 10.797 6.059 1 62.25 57 VAL B C 1
ATOM 3771 O O . VAL B 1 57 ? -40.375 11.484 6.496 1 62.25 57 VAL B O 1
ATOM 3774 N N . TYR B 1 58 ? -41.656 9.68 6.625 1 58.72 58 TYR B N 1
ATOM 3775 C CA . TYR B 1 58 ? -40.906 9.094 7.707 1 58.72 58 TYR B CA 1
ATOM 3776 C C . TYR B 1 58 ? -39.438 8.859 7.281 1 58.72 58 TYR B C 1
ATOM 3778 O O . TYR B 1 58 ? -38.531 9.117 8.047 1 58.72 58 TYR B O 1
ATOM 3786 N N . GLY B 1 59 ? -39.25 8.227 6.184 1 54.25 59 GLY B N 1
ATOM 3787 C CA . GLY B 1 59 ? -37.938 8.062 5.633 1 54.25 59 GLY B CA 1
ATOM 3788 C C . GLY B 1 59 ? -37.188 9.375 5.488 1 54.25 59 GLY B C 1
ATOM 3789 O O . GLY B 1 59 ? -35.969 9.43 5.715 1 54.25 59 GLY B O 1
ATOM 3790 N N . PHE B 1 60 ? -38 10.336 5.102 1 55.25 60 PHE B N 1
ATOM 3791 C CA . PHE B 1 60 ? -37.406 11.664 4.938 1 55.25 60 PHE B CA 1
ATOM 3792 C C . PHE B 1 60 ? -37.156 12.305 6.293 1 55.25 60 PHE B C 1
ATOM 3794 O O . PHE B 1 60 ? -36.188 13.047 6.449 1 55.25 60 PHE B O 1
ATOM 3801 N N . LEU B 1 61 ? -38.062 12.25 7.117 1 54.12 61 LEU B N 1
ATOM 3802 C CA . LEU B 1 61 ? -37.969 12.914 8.414 1 54.12 61 LEU B CA 1
ATOM 3803 C C . LEU B 1 61 ? -37 12.18 9.328 1 54.12 61 LEU B C 1
ATOM 3805 O O . LEU B 1 61 ? -36.375 12.789 10.203 1 54.12 61 LEU B O 1
ATOM 3809 N N . ARG B 1 62 ? -37.219 10.891 9.5 1 43.44 62 ARG B N 1
ATOM 3810 C CA . ARG B 1 62 ? -36.219 10.148 10.266 1 43.44 62 ARG B CA 1
ATOM 3811 C C . ARG B 1 62 ? -35.062 9.672 9.359 1 43.44 62 ARG B C 1
ATOM 3813 O O . ARG B 1 62 ? -35.125 8.562 8.82 1 43.44 62 ARG B O 1
ATOM 3820 N N . PRO B 1 63 ? -34.438 10.594 8.836 1 45.66 63 PRO B N 1
ATOM 3821 C CA . PRO B 1 63 ? -33.312 10.094 8.062 1 45.66 63 PRO B CA 1
ATOM 3822 C C . PRO B 1 63 ? -32.562 8.969 8.766 1 45.66 63 PRO B C 1
ATOM 3824 O O . PRO B 1 63 ? -32.594 8.875 9.992 1 45.66 63 PRO B O 1
ATOM 3827 N N . GLY B 1 64 ? -32.656 7.707 8.43 1 45.62 64 GLY B N 1
ATOM 3828 C CA . GLY B 1 64 ? -31.938 6.578 9.008 1 45.62 64 GLY B CA 1
ATOM 3829 C C . GLY B 1 64 ? -30.641 6.969 9.672 1 45.62 64 GLY B C 1
ATOM 3830 O O . GLY B 1 64 ? -29.562 6.855 9.07 1 45.62 64 GLY B O 1
ATOM 3831 N N . GLY B 1 65 ? -30.609 7.977 10.305 1 48.41 65 GLY B N 1
ATOM 3832 C CA . GLY B 1 65 ? -29.453 8.156 11.164 1 48.41 65 GLY B CA 1
ATOM 3833 C C . GLY B 1 65 ? -29.141 6.941 12.016 1 48.41 65 GLY B C 1
ATOM 3834 O O . GLY B 1 65 ? -29.453 6.918 13.211 1 48.41 65 GLY B O 1
ATOM 3835 N N . ASP B 1 66 ? -29.375 5.758 11.484 1 51.59 66 ASP B N 1
ATOM 3836 C CA . ASP B 1 66 ? -29.219 4.469 12.148 1 51.59 66 ASP B CA 1
ATOM 3837 C C . ASP B 1 66 ? -27.875 4.379 12.867 1 51.59 66 ASP B C 1
ATOM 3839 O O . ASP B 1 66 ? -26.828 4.609 12.266 1 51.59 66 ASP B O 1
ATOM 3843 N N . THR B 1 67 ? -27.875 4.793 14.133 1 61.84 67 THR B N 1
ATOM 3844 C CA . THR B 1 67 ? -26.75 4.648 15.039 1 61.84 67 THR B CA 1
ATOM 3845 C C . THR B 1 67 ? -26.312 3.188 15.133 1 61.84 67 THR B C 1
ATOM 3847 O O . THR B 1 67 ? -25.547 2.818 16.031 1 61.84 67 THR B O 1
ATOM 3850 N N . ALA B 1 68 ? -26.938 2.32 14.305 1 61.59 68 ALA B N 1
ATOM 3851 C CA . ALA B 1 68 ? -26.578 0.906 14.344 1 61.59 68 ALA B CA 1
ATOM 3852 C C . ALA B 1 68 ? -25.125 0.704 13.953 1 61.59 68 ALA B C 1
ATOM 3854 O O . ALA B 1 68 ? -24.469 -0.248 14.398 1 61.59 68 ALA B O 1
ATOM 3855 N N . TRP B 1 69 ? -24.641 1.711 13.266 1 73.31 69 TRP B N 1
ATOM 3856 C CA . TRP B 1 69 ? -23.25 1.611 12.805 1 73.31 69 TRP B CA 1
ATOM 3857 C C . TRP B 1 69 ? -22.281 1.853 13.945 1 73.31 69 TRP B C 1
ATOM 3859 O O . TRP B 1 69 ? -21.094 1.543 13.828 1 73.31 69 TRP B O 1
ATOM 3869 N N . ARG B 1 70 ? -22.844 2.244 15.008 1 72.69 70 ARG B N 1
ATOM 3870 C CA . ARG B 1 70 ? -21.953 2.529 16.125 1 72.69 70 ARG B CA 1
ATOM 3871 C C . ARG B 1 70 ? -21.734 1.291 17 1 72.69 70 ARG B C 1
ATOM 3873 O O . ARG B 1 70 ? -21.016 1.336 17.984 1 72.69 70 ARG B O 1
ATOM 3880 N N . LYS B 1 71 ? -22.359 0.193 16.531 1 72.44 71 LYS B N 1
ATOM 3881 C CA . LYS B 1 71 ? -22.141 -1.048 17.281 1 72.44 71 LYS B CA 1
ATOM 3882 C C . LYS B 1 71 ? -20.719 -1.56 17.109 1 72.44 71 LYS B C 1
ATOM 3884 O O . LYS B 1 71 ? -20.141 -1.428 16.031 1 72.44 71 LYS B O 1
ATOM 3889 N N . PRO B 1 72 ? -20.266 -2.086 18.203 1 75.62 72 PRO B N 1
ATOM 3890 C CA . PRO B 1 72 ? -18.906 -2.609 18.109 1 75.62 72 PRO B CA 1
ATOM 3891 C C . PRO B 1 72 ? -18.766 -3.734 17.094 1 75.62 72 PRO B C 1
ATOM 3893 O O . PRO B 1 72 ? -19.75 -4.43 16.797 1 75.62 72 PRO B O 1
ATOM 3896 N N . ARG B 1 73 ? -17.734 -3.91 16.531 1 82.31 73 ARG B N 1
ATOM 3897 C CA . ARG B 1 73 ? -17.328 -4.977 15.617 1 82.31 73 ARG B CA 1
ATOM 3898 C C . ARG B 1 73 ? -18.156 -4.938 14.336 1 82.31 73 ARG B C 1
ATOM 3900 O O . ARG B 1 73 ? -18.594 -5.98 13.844 1 82.31 73 ARG B O 1
ATOM 3907 N N . THR B 1 74 ? -18.516 -3.836 13.953 1 88.88 74 THR B N 1
ATOM 3908 C CA . THR B 1 74 ? -19.234 -3.631 12.695 1 88.88 74 THR B CA 1
ATOM 3909 C C . THR B 1 74 ? -18.344 -2.9 11.688 1 88.88 74 THR B C 1
ATOM 3911 O O . THR B 1 74 ? -17.547 -2.047 12.062 1 88.88 74 THR B O 1
ATOM 3914 N N . LEU B 1 75 ? -18.469 -3.395 10.484 1 93.38 75 LEU B N 1
ATOM 3915 C CA . LEU B 1 75 ? -17.797 -2.711 9.391 1 93.38 75 LEU B CA 1
ATOM 3916 C C . LEU B 1 75 ? -18.703 -1.673 8.75 1 93.38 75 LEU B C 1
ATOM 3918 O O . LEU B 1 75 ? -19.797 -2.006 8.273 1 93.38 75 LEU B O 1
ATOM 3922 N N . ILE B 1 76 ? -18.297 -0.445 8.836 1 93.75 76 ILE B N 1
ATOM 3923 C CA . ILE B 1 76 ? -19.078 0.674 8.305 1 93.75 76 ILE B CA 1
ATOM 3924 C C . ILE B 1 76 ? -18.656 0.955 6.867 1 93.75 76 ILE B C 1
ATOM 3926 O O . ILE B 1 76 ? -17.469 1.128 6.582 1 93.75 76 ILE B O 1
ATOM 3930 N N . VAL B 1 77 ? -19.547 0.903 5.992 1 92.25 77 VAL B N 1
ATOM 3931 C CA . VAL B 1 77 ? -19.266 1.221 4.598 1 92.25 77 VAL B CA 1
ATOM 3932 C C . VAL B 1 77 ? -19.984 2.518 4.211 1 92.25 77 VAL B C 1
ATOM 3934 O O . VAL B 1 77 ? -21.188 2.65 4.395 1 92.25 77 VAL B O 1
ATOM 3937 N N . GLU B 1 78 ? -19.219 3.438 3.754 1 91.44 78 GLU B N 1
ATOM 3938 C CA . GLU B 1 78 ? -19.797 4.695 3.287 1 91.44 78 GLU B CA 1
ATOM 3939 C C . GLU B 1 78 ? -20.406 4.535 1.902 1 91.44 78 GLU B C 1
ATOM 3941 O O . GLU B 1 78 ? -19.719 4.203 0.939 1 91.44 78 GLU B O 1
ATOM 3946 N N . LYS B 1 79 ? -21.562 4.863 1.735 1 86.44 79 LYS B N 1
ATOM 3947 C CA . LYS B 1 79 ? -22.344 4.609 0.527 1 86.44 79 LYS B CA 1
ATOM 3948 C C . LYS B 1 79 ? -21.828 5.441 -0.644 1 86.44 79 LYS B C 1
ATOM 3950 O O . LYS B 1 79 ? -21.766 4.961 -1.777 1 86.44 79 LYS B O 1
ATOM 3955 N N . ASP B 1 80 ? -21.359 6.57 -0.402 1 86.81 80 ASP B N 1
ATOM 3956 C CA . ASP B 1 80 ? -21.047 7.527 -1.458 1 86.81 80 ASP B CA 1
ATOM 3957 C C . ASP B 1 80 ? -19.641 7.289 -2.018 1 86.81 80 ASP B C 1
ATOM 3959 O O . ASP B 1 80 ? -19.344 7.68 -3.146 1 86.81 80 ASP B O 1
ATOM 3963 N N . THR B 1 81 ? -18.812 6.617 -1.267 1 89.38 81 THR B N 1
ATOM 3964 C CA . THR B 1 81 ? -17.422 6.496 -1.702 1 89.38 81 THR B CA 1
ATOM 3965 C C . THR B 1 81 ? -16.969 5.035 -1.687 1 89.38 81 THR B C 1
ATOM 3967 O O . THR B 1 81 ? -15.953 4.688 -2.281 1 89.38 81 THR B O 1
ATOM 3970 N N . GLY B 1 82 ? -17.719 4.184 -0.973 1 90.56 82 GLY B N 1
ATOM 3971 C CA . GLY B 1 82 ? -17.297 2.797 -0.828 1 90.56 82 GLY B CA 1
ATOM 3972 C C . GLY B 1 82 ? -16.219 2.602 0.215 1 90.56 82 GLY B C 1
ATOM 3973 O O . GLY B 1 82 ? -15.695 1.496 0.377 1 90.56 82 GLY B O 1
ATOM 3974 N N . ALA B 1 83 ? -15.875 3.697 0.899 1 92.75 83 ALA B N 1
ATOM 3975 C CA . ALA B 1 83 ? -14.867 3.6 1.951 1 92.75 83 ALA B CA 1
ATOM 3976 C C . ALA B 1 83 ? -15.375 2.754 3.117 1 92.75 83 ALA B C 1
ATOM 3978 O O . ALA B 1 83 ? -16.547 2.809 3.467 1 92.75 83 ALA B O 1
ATOM 3979 N N . ARG B 1 84 ? -14.414 1.992 3.617 1 94.56 84 ARG B N 1
ATOM 3980 C CA . ARG B 1 84 ? -14.711 1.141 4.766 1 94.56 84 ARG B CA 1
ATOM 3981 C C . ARG B 1 84 ? -14.055 1.68 6.031 1 94.56 84 ARG B C 1
ATOM 3983 O O . ARG B 1 84 ? -12.906 2.115 6.004 1 94.56 84 ARG B O 1
ATOM 3990 N N . TYR B 1 85 ? -14.922 1.623 7.137 1 93.88 85 TYR B N 1
ATOM 3991 C CA . TYR B 1 85 ? -14.391 2.135 8.398 1 93.88 85 TYR B CA 1
ATOM 3992 C C . TYR B 1 85 ? -14.68 1.173 9.539 1 93.88 85 TYR B C 1
ATOM 3994 O O . TYR B 1 85 ? -15.648 0.415 9.492 1 93.88 85 TYR B O 1
ATOM 4002 N N . VAL B 1 86 ? -13.812 1.231 10.5 1 92.56 86 VAL B N 1
ATOM 4003 C CA . VAL B 1 86 ? -14.086 0.679 11.828 1 92.56 86 VAL B CA 1
ATOM 4004 C C . VAL B 1 86 ? -14.008 1.787 12.875 1 92.56 86 VAL B C 1
ATOM 4006 O O . VAL B 1 86 ? -13.234 2.736 12.727 1 92.56 86 VAL B O 1
ATOM 4009 N N . LEU B 1 87 ? -14.867 1.725 13.828 1 89.94 87 LEU B N 1
ATOM 4010 C CA . LEU B 1 87 ? -14.859 2.705 14.906 1 89.94 87 LEU B CA 1
ATOM 4011 C C . LEU B 1 87 ? -13.875 2.299 16 1 89.94 87 LEU B C 1
ATOM 4013 O O . LEU B 1 87 ? -14.016 1.237 16.609 1 89.94 87 LEU B O 1
ATOM 4017 N N . VAL B 1 88 ? -12.852 3.066 16.125 1 85.31 88 VAL B N 1
ATOM 4018 C CA . VAL B 1 88 ? -11.859 2.838 17.172 1 85.31 88 VAL B CA 1
ATOM 4019 C C . VAL B 1 88 ? -11.734 4.082 18.047 1 85.31 88 VAL B C 1
ATOM 4021 O O . VAL B 1 88 ? -11.359 5.152 17.562 1 85.31 88 VAL B O 1
ATOM 4024 N N . ALA B 1 89 ? -12.055 4.008 19.312 1 80.06 89 ALA B N 1
ATOM 4025 C CA . ALA B 1 89 ? -11.938 5.102 20.266 1 80.06 89 ALA B CA 1
ATOM 4026 C C . ALA B 1 89 ? -12.68 6.344 19.781 1 80.06 89 ALA B C 1
ATOM 4028 O O . ALA B 1 89 ? -12.141 7.453 19.812 1 80.06 89 ALA B O 1
ATOM 4029 N N . GLY B 1 90 ? -13.797 6.098 19.094 1 81.56 90 GLY B N 1
ATOM 4030 C CA . GLY B 1 90 ? -14.68 7.188 18.688 1 81.56 90 GLY B CA 1
ATOM 4031 C C . GLY B 1 90 ? -14.297 7.812 17.359 1 81.56 90 GLY B C 1
ATOM 4032 O O . GLY B 1 90 ? -14.953 8.75 16.906 1 81.56 90 GLY B O 1
ATOM 4033 N N . ALA B 1 91 ? -13.281 7.32 16.734 1 86.88 91 ALA B N 1
ATOM 4034 C CA . ALA B 1 91 ? -12.859 7.832 15.438 1 86.88 91 ALA B CA 1
ATOM 4035 C C . ALA B 1 91 ? -13.039 6.781 14.352 1 86.88 91 ALA B C 1
ATOM 4037 O O . ALA B 1 91 ? -12.836 5.586 14.586 1 86.88 91 ALA B O 1
ATOM 4038 N N . LEU B 1 92 ? -13.445 7.246 13.234 1 90.31 92 LEU B N 1
ATOM 4039 C CA . LEU B 1 92 ? -13.547 6.363 12.078 1 90.31 92 LEU B CA 1
ATOM 4040 C C . LEU B 1 92 ? -12.172 6.113 11.461 1 90.31 92 LEU B C 1
ATOM 4042 O O . LEU B 1 92 ? -11.508 7.055 11.023 1 90.31 92 LEU B O 1
ATOM 4046 N N . ARG B 1 93 ? -11.773 4.957 11.508 1 90.31 93 ARG B N 1
ATOM 4047 C CA . ARG B 1 93 ? -10.508 4.594 10.875 1 90.31 93 ARG B CA 1
ATOM 4048 C C . ARG B 1 93 ? -10.75 3.814 9.586 1 90.31 93 ARG B C 1
ATOM 4050 O O . ARG B 1 93 ? -11.367 2.746 9.602 1 90.31 93 ARG B O 1
ATOM 4057 N N . PRO B 1 94 ? -10.289 4.297 8.492 1 91.94 94 PRO B N 1
ATOM 4058 C CA . PRO B 1 94 ? -10.445 3.553 7.242 1 91.94 94 PRO B CA 1
ATOM 4059 C C . PRO B 1 94 ? -9.711 2.215 7.258 1 91.94 94 PRO B C 1
ATOM 4061 O O . PRO B 1 94 ? -8.633 2.107 7.852 1 91.94 94 PRO B O 1
ATOM 4064 N N . VAL B 1 95 ? -10.328 1.261 6.676 1 93.12 95 VAL B N 1
ATOM 4065 C CA . VAL B 1 95 ? -9.711 -0.054 6.555 1 93.12 95 VAL B CA 1
ATOM 4066 C C . VAL B 1 95 ? -9.312 -0.309 5.102 1 93.12 95 VAL B C 1
ATOM 4068 O O . VAL B 1 95 ? -10.133 -0.136 4.191 1 93.12 95 VAL B O 1
ATOM 4071 N N . LEU B 1 96 ? -8.148 -0.803 4.879 1 90.88 96 LEU B N 1
ATOM 4072 C CA . LEU B 1 96 ? -7.539 -0.843 3.553 1 90.88 96 LEU B CA 1
ATOM 4073 C C . LEU B 1 96 ? -8.234 -1.869 2.664 1 90.88 96 LEU B C 1
ATOM 4075 O O . LEU B 1 96 ? -8.383 -1.656 1.459 1 90.88 96 LEU B O 1
ATOM 4079 N N . ASN B 1 97 ? -8.609 -2.971 3.213 1 92.94 97 ASN B N 1
ATOM 4080 C CA . ASN B 1 97 ? -9.219 -4.055 2.447 1 92.94 97 ASN B CA 1
ATOM 4081 C C . ASN B 1 97 ? -10.078 -4.949 3.33 1 92.94 97 ASN B C 1
ATOM 4083 O O . ASN B 1 97 ? -10.031 -4.852 4.559 1 92.94 97 ASN B O 1
ATOM 4087 N N . TYR B 1 98 ? -10.844 -5.75 2.738 1 94.75 98 TYR B N 1
ATOM 4088 C CA . TYR B 1 98 ? -11.812 -6.562 3.469 1 94.75 98 TYR B CA 1
ATOM 4089 C C . TYR B 1 98 ? -11.117 -7.602 4.336 1 94.75 98 TYR B C 1
ATOM 4091 O O . TYR B 1 98 ? -11.531 -7.859 5.465 1 94.75 98 TYR B O 1
ATOM 4099 N N . ALA B 1 99 ? -10.055 -8.227 3.799 1 96.5 99 ALA B N 1
ATOM 4100 C CA . ALA B 1 99 ? -9.32 -9.211 4.582 1 96.5 99 ALA B CA 1
ATOM 4101 C C . ALA B 1 99 ? -8.805 -8.609 5.887 1 96.5 99 ALA B C 1
ATOM 4103 O O . ALA B 1 99 ? -8.852 -9.258 6.938 1 96.5 99 ALA B O 1
ATOM 4104 N N . SER B 1 100 ? -8.328 -7.414 5.824 1 95.62 100 SER B N 1
ATOM 4105 C CA . SER B 1 100 ? -7.867 -6.738 7.031 1 95.62 100 SER B CA 1
ATOM 4106 C C . SER B 1 100 ? -9.016 -6.512 8.016 1 95.62 100 SER B C 1
ATOM 4108 O O . SER B 1 100 ? -8.836 -6.652 9.227 1 95.62 100 SER B O 1
ATOM 4110 N N . ALA B 1 101 ? -10.133 -6.105 7.453 1 95.75 101 ALA B N 1
ATOM 4111 C CA . ALA B 1 101 ? -11.305 -5.906 8.305 1 95.75 101 ALA B CA 1
ATOM 4112 C C . ALA B 1 101 ? -11.664 -7.188 9.047 1 95.75 101 ALA B C 1
ATOM 4114 O O . ALA B 1 101 ? -11.922 -7.164 10.258 1 95.75 101 ALA B O 1
ATOM 4115 N N . VAL B 1 102 ? -11.695 -8.281 8.344 1 96.56 102 VAL B N 1
ATOM 4116 C CA . VAL B 1 102 ? -12.047 -9.578 8.914 1 96.56 102 VAL B CA 1
ATOM 4117 C C . VAL B 1 102 ? -11.047 -9.945 10.016 1 96.56 102 VAL B C 1
ATOM 4119 O O . VAL B 1 102 ? -11.445 -10.414 11.086 1 96.56 102 VAL B O 1
ATOM 4122 N N . LEU B 1 103 ? -9.797 -9.695 9.742 1 96.56 103 LEU B N 1
ATOM 4123 C CA . LEU B 1 103 ? -8.758 -10.023 10.711 1 96.56 103 LEU B CA 1
ATOM 4124 C C . LEU B 1 103 ? -8.836 -9.102 11.922 1 96.56 103 LEU B C 1
ATOM 4126 O O . LEU B 1 103 ? -8.625 -9.539 13.062 1 96.56 103 LEU B O 1
ATOM 4130 N N . LEU B 1 104 ? -9.109 -7.789 11.672 1 93.88 104 LEU B N 1
ATOM 4131 C CA . LEU B 1 104 ? -9.211 -6.797 12.742 1 93.88 104 LEU B CA 1
ATOM 4132 C C . LEU B 1 104 ? -10.359 -7.129 13.688 1 93.88 104 LEU B C 1
ATOM 4134 O O . LEU B 1 104 ? -10.234 -6.969 14.906 1 93.88 104 LEU B O 1
ATOM 4138 N N . LEU B 1 105 ? -11.438 -7.617 13.102 1 93.25 105 LEU B N 1
ATOM 4139 C CA . LEU B 1 105 ? -12.656 -7.816 13.883 1 93.25 105 LEU B CA 1
ATOM 4140 C C . LEU B 1 105 ? -12.789 -9.266 14.32 1 93.25 105 LEU B C 1
ATOM 4142 O O . LEU B 1 105 ? -13.727 -9.617 15.047 1 93.25 105 LEU B O 1
ATOM 4146 N N . GLY B 1 106 ? -11.883 -10.156 13.875 1 91.19 106 GLY B N 1
ATOM 4147 C CA . GLY B 1 106 ? -11.812 -11.531 14.336 1 91.19 106 GLY B CA 1
ATOM 4148 C C . GLY B 1 106 ? -12.812 -12.445 13.648 1 91.19 106 GLY B C 1
ATOM 4149 O O . GLY B 1 106 ? -13.227 -13.461 14.219 1 91.19 106 GLY B O 1
ATOM 4150 N N . GLY B 1 107 ? -13.25 -12.086 12.547 1 92.5 107 GLY B N 1
ATOM 4151 C CA . GLY B 1 107 ? -14.234 -12.812 11.766 1 92.5 107 GLY B CA 1
ATOM 4152 C C . GLY B 1 107 ? -14.945 -11.945 10.742 1 92.5 107 GLY B C 1
ATOM 4153 O O . GLY B 1 107 ? -14.727 -10.734 10.695 1 92.5 107 GLY B O 1
ATOM 4154 N N . ARG B 1 108 ? -15.812 -12.523 9.953 1 90.38 108 ARG B N 1
ATOM 4155 C CA . ARG B 1 108 ? -16.578 -11.773 8.961 1 90.38 108 ARG B CA 1
ATOM 4156 C C . ARG B 1 108 ? -17.609 -10.867 9.625 1 90.38 108 ARG B C 1
ATOM 4158 O O . ARG B 1 108 ? -18.578 -11.352 10.211 1 90.38 108 ARG B O 1
ATOM 4165 N N . PRO B 1 109 ? -17.391 -9.617 9.484 1 89.38 109 PRO B N 1
ATOM 4166 C CA . PRO B 1 109 ? -18.234 -8.688 10.227 1 89.38 109 PRO B CA 1
ATOM 4167 C C . PRO B 1 109 ? -19.531 -8.359 9.492 1 89.38 109 PRO B C 1
ATOM 4169 O O . PRO B 1 109 ? -19.594 -8.445 8.266 1 89.38 109 PRO B O 1
ATOM 4172 N N . PRO B 1 110 ? -20.547 -8.031 10.375 1 89.06 110 PRO B N 1
ATOM 4173 C CA . PRO B 1 110 ? -21.703 -7.418 9.727 1 89.06 110 PRO B CA 1
ATOM 4174 C C . PRO B 1 110 ? -21.391 -6.043 9.133 1 89.06 110 PRO B C 1
ATOM 4176 O O . PRO B 1 110 ? -20.547 -5.312 9.672 1 89.06 110 PRO B O 1
ATOM 4179 N N . MET B 1 111 ? -22.047 -5.789 8.047 1 89.31 111 MET B N 1
ATOM 4180 C CA . MET B 1 111 ? -21.781 -4.535 7.348 1 89.31 111 MET B CA 1
ATOM 4181 C C . MET B 1 111 ? -22.969 -3.594 7.438 1 89.31 111 MET B C 1
ATOM 4183 O O . MET B 1 111 ? -24.125 -4.035 7.344 1 89.31 111 MET B O 1
ATOM 4187 N N . THR B 1 112 ? -22.688 -2.352 7.711 1 88.94 112 THR B N 1
ATOM 4188 C CA . THR B 1 112 ? -23.719 -1.312 7.707 1 88.94 112 THR B CA 1
ATOM 4189 C C . THR B 1 112 ? -23.344 -0.192 6.738 1 88.94 112 THR B C 1
ATOM 4191 O O . THR B 1 112 ? -22.234 0.334 6.785 1 88.94 112 THR B O 1
ATOM 4194 N N . SER B 1 113 ? -24.219 0.102 5.84 1 89.25 113 SER B N 1
ATOM 4195 C CA . SER B 1 113 ? -24.016 1.179 4.879 1 89.25 113 SER B CA 1
ATOM 4196 C C . SER B 1 113 ? -24.547 2.506 5.41 1 89.25 113 SER B C 1
ATOM 4198 O O . SER B 1 113 ? -25.703 2.596 5.82 1 89.25 113 SER B O 1
ATOM 4200 N N . VAL B 1 114 ? -23.688 3.475 5.477 1 89 114 VAL B N 1
ATOM 4201 C CA . VAL B 1 114 ? -24.031 4.777 6.035 1 89 114 VAL B CA 1
ATOM 4202 C C . VAL B 1 114 ? -23.688 5.879 5.039 1 89 114 VAL B C 1
ATOM 4204 O O . VAL B 1 114 ? -22.688 5.766 4.305 1 89 114 VAL B O 1
ATOM 4207 N N . SER B 1 115 ? -24.484 6.871 4.969 1 88.25 115 SER B N 1
ATOM 4208 C CA . SER B 1 115 ? -24.219 7.988 4.07 1 88.25 115 SER B CA 1
ATOM 4209 C C . SER B 1 115 ? -23.047 8.836 4.574 1 88.25 115 SER B C 1
ATOM 4211 O O . SER B 1 115 ? -22.766 8.852 5.773 1 88.25 115 SER B O 1
ATOM 4213 N N . SER B 1 116 ? -22.375 9.539 3.623 1 86.5 116 SER B N 1
ATOM 4214 C CA . SER B 1 116 ? -21.266 10.422 3.979 1 86.5 116 SER B CA 1
ATOM 4215 C C . SER B 1 116 ? -21.734 11.531 4.922 1 86.5 116 SER B C 1
ATOM 4217 O O . SER B 1 116 ? -20.984 11.953 5.801 1 86.5 116 SER B O 1
ATOM 4219 N N . ALA B 1 117 ? -22.906 12.008 4.75 1 84.88 117 ALA B N 1
ATOM 4220 C CA . ALA B 1 117 ? -23.453 13.086 5.57 1 84.88 117 ALA B CA 1
ATOM 4221 C C . ALA B 1 117 ? -23.531 12.672 7.035 1 84.88 117 ALA B C 1
ATOM 4223 O O . ALA B 1 117 ? -23.234 13.469 7.93 1 84.88 117 ALA B O 1
ATOM 4224 N N . SER B 1 118 ? -23.875 11.453 7.258 1 85.88 118 SER B N 1
ATOM 4225 C CA . SER B 1 118 ? -24.016 10.945 8.617 1 85.88 118 SER B CA 1
ATOM 4226 C C . SER B 1 118 ? -22.656 10.758 9.281 1 85.88 118 SER B C 1
ATOM 4228 O O . SER B 1 118 ? -22.562 10.734 10.516 1 85.88 118 SER B O 1
ATOM 4230 N N . LEU B 1 119 ? -21.625 10.594 8.484 1 88.25 119 LEU B N 1
ATOM 4231 C CA . LEU B 1 119 ? -20.297 10.305 9.016 1 88.25 119 LEU B CA 1
ATOM 4232 C C . LEU B 1 119 ? -19.469 11.578 9.117 1 88.25 119 LEU B C 1
ATOM 4234 O O . LEU B 1 119 ? -18.375 11.57 9.703 1 88.25 119 LEU B O 1
ATOM 4238 N N . ARG B 1 120 ? -19.953 12.672 8.633 1 84.44 120 ARG B N 1
ATOM 4239 C CA . ARG B 1 120 ? -19.188 13.914 8.5 1 84.44 120 ARG B CA 1
ATOM 4240 C C . ARG B 1 120 ? -18.781 14.445 9.867 1 84.44 120 ARG B C 1
ATOM 4242 O O . ARG B 1 120 ? -17.75 15.109 10.008 1 84.44 120 ARG B O 1
ATOM 4249 N N . SER B 1 121 ? -19.531 14.125 10.867 1 85.44 121 SER B N 1
ATOM 4250 C CA . SER B 1 121 ? -19.297 14.711 12.188 1 85.44 121 SER B CA 1
ATOM 4251 C C . SER B 1 121 ? -18.391 13.828 13.031 1 85.44 121 SER B C 1
ATOM 4253 O O . SER B 1 121 ? -18.031 14.188 14.156 1 85.44 121 SER B O 1
ATOM 4255 N N . VAL B 1 122 ? -18.062 12.711 12.531 1 87.25 122 VAL B N 1
ATOM 4256 C CA . VAL B 1 122 ? -17.219 11.789 13.289 1 87.25 122 VAL B CA 1
ATOM 4257 C C . VAL B 1 122 ? -15.758 11.984 12.883 1 87.25 122 VAL B C 1
ATOM 4259 O O . VAL B 1 122 ? -15.43 11.961 11.695 1 87.25 122 VAL B O 1
ATOM 4262 N N . PRO B 1 123 ? -14.898 12.195 13.891 1 85.94 123 PRO B N 1
ATOM 4263 C CA . PRO B 1 123 ? -13.484 12.359 13.562 1 85.94 123 PRO B CA 1
ATOM 4264 C C . PRO B 1 123 ? -12.906 11.164 12.82 1 85.94 123 PRO B C 1
ATOM 4266 O O . PRO B 1 123 ? -13.359 10.031 13.008 1 85.94 123 PRO B O 1
ATOM 4269 N N . ARG B 1 124 ? -11.922 11.461 11.984 1 87.56 124 ARG B N 1
ATOM 4270 C CA . ARG B 1 124 ? -11.258 10.414 11.211 1 87.56 124 ARG B CA 1
ATOM 4271 C C . ARG B 1 124 ? -9.852 10.164 11.727 1 87.56 124 ARG B C 1
ATOM 4273 O O . ARG B 1 124 ? -9.18 11.078 12.203 1 87.56 124 ARG B O 1
ATOM 4280 N N . GLY B 1 125 ? -9.477 8.969 11.727 1 84.19 125 GLY B N 1
ATOM 4281 C CA . GLY B 1 125 ? -8.109 8.594 12.047 1 84.19 125 GLY B CA 1
ATOM 4282 C C . GLY B 1 125 ? -7.348 8.031 10.859 1 84.19 125 GLY B C 1
ATOM 4283 O O . GLY B 1 125 ? -7.836 8.07 9.727 1 84.19 125 GLY B O 1
ATOM 4284 N N . LEU B 1 126 ? -6.145 7.594 11.133 1 85.62 126 LEU B N 1
ATOM 4285 C CA . LEU B 1 126 ? -5.305 7.012 10.094 1 85.62 126 LEU B CA 1
ATOM 4286 C C . LEU B 1 126 ? -5.809 5.625 9.703 1 85.62 126 LEU B C 1
ATOM 4288 O O . LEU B 1 126 ? -6.434 4.934 10.508 1 85.62 126 LEU B O 1
ATOM 4292 N N . PRO B 1 127 ? -5.52 5.188 8.516 1 88.56 127 PRO B N 1
ATOM 4293 C CA . PRO B 1 127 ? -5.996 3.887 8.047 1 88.56 127 PRO B CA 1
ATOM 4294 C C . PRO B 1 127 ? -5.32 2.717 8.766 1 88.56 127 PRO B C 1
ATOM 4296 O O . PRO B 1 127 ? -4.215 2.863 9.289 1 88.56 127 PRO B O 1
ATOM 4299 N N . LEU B 1 128 ? -6.145 1.659 8.773 1 89.44 128 LEU B N 1
ATOM 4300 C CA . LEU B 1 128 ? -5.668 0.388 9.305 1 89.44 128 LEU B CA 1
ATOM 4301 C C . LEU B 1 128 ? -5.699 -0.697 8.234 1 89.44 128 LEU B C 1
ATOM 4303 O O . LEU B 1 128 ? -6.484 -0.621 7.289 1 89.44 128 LEU B O 1
ATOM 4307 N N . GLY B 1 129 ? -4.77 -1.684 8.438 1 91.69 129 GLY B N 1
ATOM 4308 C CA . GLY B 1 129 ? -4.863 -2.861 7.59 1 91.69 129 GLY B CA 1
ATOM 4309 C C . GLY B 1 129 ? -3.543 -3.24 6.949 1 91.69 129 GLY B C 1
ATOM 4310 O O . GLY B 1 129 ? -2.582 -2.469 6.988 1 91.69 129 GLY B O 1
ATOM 4311 N N . ILE B 1 130 ? -3.547 -4.359 6.332 1 91.44 130 ILE B N 1
ATOM 4312 C CA . ILE B 1 130 ? -2.395 -4.918 5.633 1 91.44 130 ILE B CA 1
ATOM 4313 C C . ILE B 1 130 ? -2.377 -4.43 4.188 1 91.44 130 ILE B C 1
ATOM 4315 O O . ILE B 1 130 ? -3.316 -4.688 3.43 1 91.44 130 ILE B O 1
ATOM 4319 N N . VAL B 1 131 ? -1.313 -3.834 3.83 1 87.12 131 VAL B N 1
ATOM 4320 C CA . VAL B 1 131 ? -1.179 -3.344 2.463 1 87.12 131 VAL B CA 1
ATOM 4321 C C . VAL B 1 131 ? -1.115 -4.52 1.494 1 87.12 131 VAL B C 1
ATOM 4323 O O . VAL B 1 131 ? -0.349 -5.465 1.703 1 87.12 131 VAL B O 1
ATOM 4326 N N . GLY B 1 132 ? -1.959 -4.504 0.532 1 87.75 132 GLY B N 1
ATOM 4327 C CA . GLY B 1 132 ? -1.917 -5.52 -0.509 1 87.75 132 GLY B CA 1
ATOM 4328 C C . GLY B 1 132 ? -2.762 -6.738 -0.189 1 87.75 132 GLY B C 1
ATOM 4329 O O . GLY B 1 132 ? -2.861 -7.66 -1 1 87.75 132 GLY B O 1
ATOM 4330 N N . ALA B 1 133 ? -3.301 -6.766 0.998 1 93 133 ALA B N 1
ATOM 4331 C CA . ALA B 1 133 ? -4.188 -7.879 1.332 1 93 133 ALA B CA 1
ATOM 4332 C C . ALA B 1 133 ? -5.422 -7.883 0.434 1 93 133 ALA B C 1
ATOM 4334 O O . ALA B 1 133 ? -5.766 -6.863 -0.168 1 93 133 ALA B O 1
ATOM 4335 N N . PRO B 1 134 ? -6.035 -8.992 0.318 1 92.56 134 PRO B N 1
ATOM 4336 C CA . PRO B 1 134 ? -7.137 -9.086 -0.644 1 92.56 134 PRO B CA 1
ATOM 4337 C C . PRO B 1 134 ? -8.383 -8.32 -0.197 1 92.56 134 PRO B C 1
ATOM 4339 O O . PRO B 1 134 ? -8.656 -8.234 1.002 1 92.56 134 PRO B O 1
ATOM 4342 N N . ASP B 1 135 ? -9.086 -7.859 -1.2 1 90.19 135 ASP B N 1
ATOM 4343 C CA . ASP B 1 135 ? -10.328 -7.141 -0.934 1 90.19 135 ASP B CA 1
ATOM 4344 C C . ASP B 1 135 ? -11.523 -8.094 -0.921 1 90.19 135 ASP B C 1
ATOM 4346 O O . ASP B 1 135 ? -12.641 -7.695 -0.574 1 90.19 135 ASP B O 1
ATOM 4350 N N . THR B 1 136 ? -11.297 -9.289 -1.361 1 85.38 136 THR B N 1
ATOM 4351 C CA . THR B 1 136 ? -12.336 -10.305 -1.309 1 85.38 136 THR B CA 1
ATOM 4352 C C . THR B 1 136 ? -11.758 -11.648 -0.877 1 85.38 136 THR B C 1
ATOM 4354 O O . THR B 1 136 ? -10.57 -11.914 -1.072 1 85.38 136 THR B O 1
ATOM 4357 N N . LEU B 1 137 ? -12.602 -12.383 -0.26 1 91.31 137 LEU B N 1
ATOM 4358 C CA . LEU B 1 137 ? -12.258 -13.727 0.177 1 91.31 137 LEU B CA 1
ATOM 4359 C C . LEU B 1 137 ? -13.023 -14.773 -0.622 1 91.31 137 LEU B C 1
ATOM 4361 O O . LEU B 1 137 ? -14.258 -14.805 -0.59 1 91.31 137 LEU B O 1
ATOM 4365 N N . PRO B 1 138 ? -12.25 -15.555 -1.354 1 90.75 138 PRO B N 1
ATOM 4366 C CA . PRO B 1 138 ? -12.938 -16.594 -2.141 1 90.75 138 PRO B CA 1
ATOM 4367 C C . PRO B 1 138 ? -13.719 -17.562 -1.271 1 90.75 138 PRO B C 1
ATOM 4369 O O . PRO B 1 138 ? -13.469 -17.672 -0.068 1 90.75 138 PRO B O 1
ATOM 4372 N N . PRO B 1 139 ? -14.609 -18.219 -1.951 1 87.62 139 PRO B N 1
ATOM 4373 C CA . PRO B 1 139 ? -15.352 -19.234 -1.198 1 87.62 139 PRO B CA 1
ATOM 4374 C C . PRO B 1 139 ? -14.477 -20.422 -0.78 1 87.62 139 PRO B C 1
ATOM 4376 O O . PRO B 1 139 ? -13.469 -20.703 -1.432 1 87.62 139 PRO B O 1
ATOM 4379 N N . ALA B 1 140 ? -14.75 -21.172 0.319 1 84.75 140 ALA B N 1
ATOM 4380 C CA . ALA B 1 140 ? -13.961 -22.266 0.878 1 84.75 140 ALA B CA 1
ATOM 4381 C C . ALA B 1 140 ? -13.812 -23.406 -0.126 1 84.75 140 ALA B C 1
ATOM 4383 O O . ALA B 1 140 ? -12.758 -24.047 -0.207 1 84.75 140 ALA B O 1
ATOM 4384 N N . GLY B 1 141 ? -14.742 -23.734 -0.942 1 80.06 141 GLY B N 1
ATOM 4385 C CA . GLY B 1 141 ? -14.672 -24.844 -1.874 1 80.06 141 GLY B CA 1
ATOM 4386 C C . GLY B 1 141 ? -14.359 -24.406 -3.295 1 80.06 141 GLY B C 1
ATOM 4387 O O . GLY B 1 141 ? -14.617 -25.156 -4.246 1 80.06 141 GLY B O 1
ATOM 4388 N N . GLY B 1 142 ? -13.703 -23.328 -3.371 1 83 142 GLY B N 1
ATOM 4389 C CA . GLY B 1 142 ? -13.531 -22.75 -4.699 1 83 142 GLY B CA 1
ATOM 4390 C C . GLY B 1 142 ? -12.445 -23.438 -5.504 1 83 142 GLY B C 1
ATOM 4391 O O . GLY B 1 142 ? -12.398 -23.312 -6.73 1 83 142 GLY B O 1
ATOM 4392 N N . LEU B 1 143 ? -11.562 -24.172 -4.82 1 85.75 143 LEU B N 1
ATOM 4393 C CA . LEU B 1 143 ? -10.453 -24.812 -5.523 1 85.75 143 LEU B CA 1
ATOM 4394 C C . LEU B 1 143 ? -10.758 -26.297 -5.766 1 85.75 143 LEU B C 1
ATOM 4396 O O . LEU B 1 143 ? -10.008 -26.969 -6.477 1 85.75 143 LEU B O 1
ATOM 4400 N N . THR B 1 144 ? -11.852 -26.766 -5.199 1 81.69 144 THR B N 1
ATOM 4401 C CA . THR B 1 144 ? -12.203 -28.172 -5.363 1 81.69 144 THR B CA 1
ATOM 4402 C C . THR B 1 144 ? -12.508 -28.484 -6.828 1 81.69 144 THR B C 1
ATOM 4404 O O . THR B 1 144 ? -13.297 -27.781 -7.465 1 81.69 144 THR B O 1
ATOM 4407 N N . GLY B 1 145 ? -11.82 -29.469 -7.328 1 79.19 145 GLY B N 1
ATOM 4408 C CA . GLY B 1 145 ? -12.094 -29.938 -8.672 1 79.19 145 GLY B CA 1
ATOM 4409 C C . GLY B 1 145 ? -11.5 -29.062 -9.75 1 79.19 145 GLY B C 1
ATOM 4410 O O . GLY B 1 145 ? -11.867 -29.172 -10.922 1 79.19 145 GLY B O 1
ATOM 4411 N N . THR B 1 146 ? -10.641 -28.234 -9.391 1 85.62 146 THR B N 1
ATOM 4412 C CA . THR B 1 146 ? -10.062 -27.328 -10.375 1 85.62 146 THR B CA 1
ATOM 4413 C C . THR B 1 146 ? -8.891 -28 -11.094 1 85.62 146 THR B C 1
ATOM 4415 O O . THR B 1 146 ? -8.328 -28.984 -10.609 1 85.62 146 THR B O 1
ATOM 4418 N N . TRP B 1 147 ? -8.641 -27.531 -12.273 1 85.25 147 TRP B N 1
ATOM 4419 C CA . TRP B 1 147 ? -7.52 -27.969 -13.094 1 85.25 147 TRP B CA 1
ATOM 4420 C C . TRP B 1 147 ? -6.469 -26.859 -13.211 1 85.25 147 TRP B C 1
ATOM 4422 O O . TRP B 1 147 ? -6.793 -25.719 -13.539 1 85.25 147 TRP B O 1
ATOM 4432 N N . TRP B 1 148 ? -5.262 -27.234 -12.898 1 87.44 148 TRP B N 1
ATOM 4433 C CA . TRP B 1 148 ? -4.125 -26.344 -13.039 1 87.44 148 TRP B CA 1
ATOM 4434 C C . TRP B 1 148 ? -3.33 -26.656 -14.297 1 87.44 148 TRP B C 1
ATOM 4436 O O . TRP B 1 148 ? -2.855 -27.781 -14.477 1 87.44 148 TRP B O 1
ATOM 4446 N N . SER B 1 149 ? -3.197 -25.688 -15.172 1 87.88 149 SER B N 1
ATOM 4447 C CA . SER B 1 149 ? -2.463 -25.859 -16.422 1 87.88 149 SER B CA 1
ATOM 4448 C C . SER B 1 149 ? -1.27 -24.922 -16.5 1 87.88 149 SER B C 1
ATOM 4450 O O . SER B 1 149 ? -1.432 -23.703 -16.422 1 87.88 149 SER B O 1
ATOM 4452 N N . VAL B 1 150 ? -0.103 -25.484 -16.531 1 90 150 VAL B N 1
ATOM 4453 C CA . VAL B 1 150 ? 1.116 -24.703 -16.719 1 90 150 VAL B CA 1
ATOM 4454 C C . VAL B 1 150 ? 1.575 -24.797 -18.172 1 90 150 VAL B C 1
ATOM 4456 O O . VAL B 1 150 ? 1.916 -25.875 -18.656 1 90 150 VAL B O 1
ATOM 4459 N N . CYS B 1 151 ? 1.621 -23.625 -18.812 1 87.75 151 CYS B N 1
ATOM 4460 C CA . CYS B 1 151 ? 1.877 -23.609 -20.25 1 87.75 151 CYS B CA 1
ATOM 4461 C C . CYS B 1 151 ? 3.182 -22.891 -20.562 1 87.75 151 CYS B C 1
ATOM 4463 O O . CYS B 1 151 ? 3.57 -21.969 -19.844 1 87.75 151 CYS B O 1
ATOM 4465 N N . ALA B 1 152 ? 3.812 -23.312 -21.609 1 89.12 152 ALA B N 1
ATOM 4466 C CA . ALA B 1 152 ? 4.977 -22.625 -22.141 1 89.12 152 ALA B CA 1
ATOM 4467 C C . ALA B 1 152 ? 4.562 -21.578 -23.172 1 89.12 152 ALA B C 1
ATOM 4469 O O . ALA B 1 152 ? 4.609 -21.844 -24.375 1 89.12 152 ALA B O 1
ATOM 4470 N N . ALA B 1 153 ? 4.305 -20.406 -22.719 1 83.56 153 ALA B N 1
ATOM 4471 C CA . ALA B 1 153 ? 3.799 -19.359 -23.594 1 83.56 153 ALA B CA 1
ATOM 4472 C C . ALA B 1 153 ? 4.945 -18.547 -24.188 1 83.56 153 ALA B C 1
ATOM 4474 O O . ALA B 1 153 ? 6.074 -18.609 -23.688 1 83.56 153 ALA B O 1
ATOM 4475 N N . ALA B 1 154 ? 4.531 -17.891 -25.234 1 78.81 154 ALA B N 1
ATOM 4476 C CA . ALA B 1 154 ? 5.512 -17 -25.859 1 78.81 154 ALA B CA 1
ATOM 4477 C C . ALA B 1 154 ? 5.723 -15.75 -25.016 1 78.81 154 ALA B C 1
ATOM 4479 O O . ALA B 1 154 ? 4.758 -15.133 -24.547 1 78.81 154 ALA B O 1
ATOM 4480 N N . GLY B 1 155 ? 6.984 -15.398 -24.75 1 75.19 155 GLY B N 1
ATOM 4481 C CA . GLY B 1 155 ? 7.289 -14.172 -24.031 1 75.19 155 GLY B CA 1
ATOM 4482 C C . GLY B 1 155 ? 7.207 -12.93 -24.906 1 75.19 155 GLY B C 1
ATOM 4483 O O . GLY B 1 155 ? 7.266 -13.031 -26.125 1 75.19 155 GLY B O 1
ATOM 4484 N N . ALA B 1 156 ? 7.098 -11.797 -24.25 1 67.25 156 ALA B N 1
ATOM 4485 C CA . ALA B 1 156 ? 7.012 -10.516 -24.938 1 67.25 156 ALA B CA 1
ATOM 4486 C C . ALA B 1 156 ? 8.312 -10.195 -25.672 1 67.25 156 ALA B C 1
ATOM 4488 O O . ALA B 1 156 ? 8.297 -9.609 -26.75 1 67.25 156 ALA B O 1
ATOM 4489 N N . THR B 1 157 ? 9.422 -10.422 -25.109 1 68.56 157 THR B N 1
ATOM 4490 C CA . THR B 1 157 ? 10.719 -10.102 -25.688 1 68.56 157 THR B CA 1
ATOM 4491 C C . THR B 1 157 ? 11.312 -11.32 -26.391 1 68.56 157 THR B C 1
ATOM 4493 O O . THR B 1 157 ? 12.516 -11.375 -26.656 1 68.56 157 THR B O 1
ATOM 4496 N N . GLY B 1 158 ? 10.477 -12.273 -26.562 1 74.44 158 GLY B N 1
ATOM 4497 C CA . GLY B 1 158 ? 10.984 -13.5 -27.172 1 74.44 158 GLY B CA 1
ATOM 4498 C C . GLY B 1 158 ? 11.148 -14.633 -26.172 1 74.44 158 GLY B C 1
ATOM 4499 O O . GLY B 1 158 ? 11.016 -14.43 -24.969 1 74.44 158 GLY B O 1
ATOM 4500 N N . GLY B 1 159 ? 11.297 -15.844 -26.609 1 80.94 159 GLY B N 1
ATOM 4501 C CA . GLY B 1 159 ? 11.461 -17.016 -25.766 1 80.94 159 GLY B CA 1
ATOM 4502 C C . GLY B 1 159 ? 10.156 -17.516 -25.188 1 80.94 159 GLY B C 1
ATOM 4503 O O . GLY B 1 159 ? 9.078 -17.156 -25.656 1 80.94 159 GLY B O 1
ATOM 4504 N N . THR B 1 160 ? 10.336 -18.438 -24.219 1 86.62 160 THR B N 1
ATOM 4505 C CA . THR B 1 160 ? 9.156 -19.031 -23.609 1 86.62 160 THR B CA 1
ATOM 4506 C C . THR B 1 160 ? 9.055 -18.656 -22.141 1 86.62 160 THR B C 1
ATOM 4508 O O . THR B 1 160 ? 10.07 -18.578 -21.438 1 86.62 160 THR B O 1
ATOM 4511 N N . VAL B 1 161 ? 7.91 -18.297 -21.734 1 87.94 161 VAL B N 1
ATOM 4512 C CA . VAL B 1 161 ? 7.645 -17.969 -20.344 1 87.94 161 VAL B CA 1
ATOM 4513 C C . VAL B 1 161 ? 6.523 -18.859 -19.812 1 87.94 161 VAL B C 1
ATOM 4515 O O . VAL B 1 161 ? 5.648 -19.281 -20.562 1 87.94 161 VAL B O 1
ATOM 4518 N N . PRO B 1 162 ? 6.625 -19.156 -18.547 1 90.44 162 PRO B N 1
ATOM 4519 C CA . PRO B 1 162 ? 5.551 -19.969 -17.969 1 90.44 162 PRO B CA 1
ATOM 4520 C C . PRO B 1 162 ? 4.262 -19.172 -17.766 1 90.44 162 PRO B C 1
ATOM 4522 O O . PRO B 1 162 ? 4.305 -18.031 -17.312 1 90.44 162 PRO B O 1
ATOM 4525 N N . ALA B 1 163 ? 3.184 -19.734 -18.109 1 89 163 ALA B N 1
ATOM 4526 C CA . ALA B 1 163 ? 1.847 -19.203 -17.859 1 89 163 ALA B CA 1
ATOM 4527 C C . ALA B 1 163 ? 0.983 -20.219 -17.109 1 89 163 ALA B C 1
ATOM 4529 O O . ALA B 1 163 ? 1.043 -21.422 -17.391 1 89 163 ALA B O 1
ATOM 4530 N N . LEU B 1 164 ? 0.258 -19.719 -16.141 1 90.38 164 LEU B N 1
ATOM 4531 C CA . LEU B 1 164 ? -0.589 -20.578 -15.32 1 90.38 164 LEU B CA 1
ATOM 4532 C C . LEU B 1 164 ? -2.064 -20.266 -15.555 1 90.38 164 LEU B C 1
ATOM 4534 O O . LEU B 1 164 ? -2.465 -19.109 -15.562 1 90.38 164 LEU B O 1
ATOM 4538 N N . ALA B 1 165 ? -2.824 -21.297 -15.812 1 87.69 165 ALA B N 1
ATOM 4539 C CA . ALA B 1 165 ? -4.281 -21.188 -15.875 1 87.69 165 ALA B CA 1
ATOM 4540 C C . ALA B 1 165 ? -4.938 -22.156 -14.898 1 87.69 165 ALA B C 1
ATOM 4542 O O . ALA B 1 165 ? -4.574 -23.344 -14.844 1 87.69 165 ALA B O 1
ATOM 4543 N N . VAL B 1 166 ? -5.789 -21.656 -14.078 1 88.31 166 VAL B N 1
ATOM 4544 C CA . VAL B 1 166 ? -6.574 -22.484 -13.172 1 88.31 166 VAL B CA 1
ATOM 4545 C C . VAL B 1 166 ? -8.047 -22.422 -13.555 1 88.31 166 VAL B C 1
ATOM 4547 O O . VAL B 1 166 ? -8.68 -21.359 -13.461 1 88.31 166 VAL B O 1
ATOM 4550 N N . ASP B 1 167 ? -8.578 -23.562 -13.977 1 86.25 167 ASP B N 1
ATOM 4551 C CA . ASP B 1 167 ? -9.93 -23.609 -14.523 1 86.25 167 ASP B CA 1
ATOM 4552 C C . ASP B 1 167 ? -10.766 -24.672 -13.82 1 86.25 167 ASP B C 1
ATOM 4554 O O . ASP B 1 167 ? -10.227 -25.547 -13.141 1 86.25 167 ASP B O 1
ATOM 4558 N N . ARG B 1 168 ? -12.102 -24.516 -13.953 1 82.38 168 ARG B N 1
ATOM 4559 C CA . ARG B 1 168 ? -13.023 -25.484 -13.375 1 82.38 168 ARG B CA 1
ATOM 4560 C C . ARG B 1 168 ? -13.195 -26.688 -14.297 1 82.38 168 ARG B C 1
ATOM 4562 O O . ARG B 1 168 ? -13.586 -27.781 -13.852 1 82.38 168 ARG B O 1
ATOM 4569 N N . ARG B 1 169 ? -13.055 -26.5 -15.594 1 76.5 169 ARG B N 1
ATOM 4570 C CA . ARG B 1 169 ? -13.156 -27.578 -16.578 1 76.5 169 ARG B CA 1
ATOM 4571 C C . ARG B 1 169 ? -11.906 -27.641 -17.453 1 76.5 169 ARG B C 1
ATOM 4573 O O . ARG B 1 169 ? -11.312 -26.609 -17.766 1 76.5 169 ARG B O 1
ATOM 4580 N N . PRO B 1 170 ? -11.508 -28.891 -17.641 1 64.12 170 PRO B N 1
ATOM 4581 C CA . PRO B 1 170 ? -10.336 -28.984 -18.516 1 64.12 170 PRO B CA 1
ATOM 4582 C C . PRO B 1 170 ? -10.625 -28.562 -19.953 1 64.12 170 PRO B C 1
ATOM 4584 O O . PRO B 1 170 ? -11.758 -28.719 -20.438 1 64.12 170 PRO B O 1
ATOM 4587 N N . ALA B 1 171 ? -9.93 -27.594 -20.516 1 58.84 171 ALA B N 1
ATOM 4588 C CA . ALA B 1 171 ? -10.172 -27.156 -21.891 1 58.84 171 ALA B CA 1
ATOM 4589 C C . ALA B 1 171 ? -10.234 -28.359 -22.844 1 58.84 171 ALA B C 1
ATOM 4591 O O . ALA B 1 171 ? -11.109 -28.406 -23.719 1 58.84 171 ALA B O 1
ATOM 4592 N N . ARG B 1 172 ? -9.234 -29.141 -23.062 1 61.34 172 ARG B N 1
ATOM 4593 C CA . ARG B 1 172 ? -9.227 -30.234 -24.031 1 61.34 172 ARG B CA 1
ATOM 4594 C C . ARG B 1 172 ? -8.867 -31.562 -23.344 1 61.34 172 ARG B C 1
ATOM 4596 O O . ARG B 1 172 ? -8.141 -31.578 -22.359 1 61.34 172 ARG B O 1
ATOM 4603 N N . PRO B 1 173 ? -9.773 -32.531 -23.766 1 55.06 173 PRO B N 1
ATOM 4604 C CA . PRO B 1 173 ? -9.469 -33.875 -23.219 1 55.06 173 PRO B CA 1
ATOM 4605 C C . PRO B 1 173 ? -7.98 -34.188 -23.281 1 55.06 173 PRO B C 1
ATOM 4607 O O . PRO B 1 173 ? -7.266 -33.688 -24.156 1 55.06 173 PRO B O 1
ATOM 4610 N N . GLU B 1 174 ? -7.508 -34.812 -22.109 1 56.56 174 GLU B N 1
ATOM 4611 C CA . GLU B 1 174 ? -6.164 -35.344 -21.875 1 56.56 174 GLU B CA 1
ATOM 4612 C C . GLU B 1 174 ? -5.699 -36.188 -23.031 1 56.56 174 GLU B C 1
ATOM 4614 O O . GLU B 1 174 ? -6.43 -37.094 -23.484 1 56.56 174 GLU B O 1
ATOM 4619 N N . ASP B 1 175 ? -5.207 -35.625 -23.953 1 55 175 ASP B N 1
ATOM 4620 C CA . ASP B 1 175 ? -4.891 -36.469 -25.094 1 55 175 ASP B CA 1
ATOM 4621 C C . ASP B 1 175 ? -4.023 -37.656 -24.703 1 55 175 ASP B C 1
ATOM 4623 O O . ASP B 1 175 ? -4.492 -38.781 -24.656 1 55 175 ASP B O 1
ATOM 4627 N N . ASP B 1 176 ? -2.693 -37.562 -25.422 1 56.12 176 ASP B N 1
ATOM 4628 C CA . ASP B 1 176 ? -1.983 -38.469 -26.297 1 56.12 176 ASP B CA 1
ATOM 4629 C C . ASP B 1 176 ? -0.861 -39.219 -25.562 1 56.12 176 ASP B C 1
ATOM 4631 O O . ASP B 1 176 ? -0.21 -38.625 -24.688 1 56.12 176 ASP B O 1
ATOM 4635 N N . ASP B 1 177 ? -0.982 -40.375 -25.484 1 68.06 177 ASP B N 1
ATOM 4636 C CA . ASP B 1 177 ? 0.026 -41.375 -25.078 1 68.06 177 ASP B CA 1
ATOM 4637 C C . ASP B 1 177 ? 1.372 -41.062 -25.734 1 68.06 177 ASP B C 1
ATOM 4639 O O . ASP B 1 177 ? 2.334 -41.812 -25.562 1 68.06 177 ASP B O 1
ATOM 4643 N N . GLY B 1 178 ? 1.469 -39.906 -26.375 1 80.19 178 GLY B N 1
ATOM 4644 C CA . GLY B 1 178 ? 2.713 -39.625 -27.078 1 80.19 178 GLY B CA 1
ATOM 4645 C C . GLY B 1 178 ? 3.746 -38.938 -26.188 1 80.19 178 GLY B C 1
ATOM 4646 O O . GLY B 1 178 ? 3.502 -38.719 -25.016 1 80.19 178 GLY B O 1
ATOM 4647 N N . ALA B 1 179 ? 4.977 -38.875 -26.766 1 88.12 179 ALA B N 1
ATOM 4648 C CA . ALA B 1 179 ? 6.105 -38.25 -26.094 1 88.12 179 ALA B CA 1
ATOM 4649 C C . ALA B 1 179 ? 6.422 -36.906 -26.719 1 88.12 179 ALA B C 1
ATOM 4651 O O . ALA B 1 179 ? 5.996 -36.594 -27.844 1 88.12 179 ALA B O 1
ATOM 4652 N N . LEU B 1 180 ? 7.039 -36.062 -25.875 1 90.12 180 LEU B N 1
ATOM 4653 C CA . LEU B 1 180 ? 7.449 -34.719 -26.344 1 90.12 180 LEU B CA 1
ATOM 4654 C C . LEU B 1 180 ? 8.914 -34.469 -26.031 1 90.12 180 LEU B C 1
ATOM 4656 O O . LEU B 1 180 ? 9.375 -34.75 -24.906 1 90.12 180 LEU B O 1
ATOM 4660 N N . LEU B 1 181 ? 9.648 -34.125 -27.094 1 93.38 181 LEU B N 1
ATOM 4661 C CA . LEU B 1 181 ? 11.031 -33.688 -26.891 1 93.38 181 LEU B CA 1
ATOM 4662 C C . LEU B 1 181 ? 11.094 -32.219 -26.547 1 93.38 181 LEU B C 1
ATOM 4664 O O . LEU B 1 181 ? 10.594 -31.375 -27.297 1 93.38 181 LEU B O 1
ATOM 4668 N N . VAL B 1 182 ? 11.695 -31.906 -25.375 1 94.56 182 VAL B N 1
ATOM 4669 C CA . VAL B 1 182 ? 11.727 -30.516 -24.953 1 94.56 182 VAL B CA 1
ATOM 4670 C C . VAL B 1 182 ? 13.156 -30.109 -24.609 1 94.56 182 VAL B C 1
ATOM 4672 O O . VAL B 1 182 ? 14.016 -30.969 -24.406 1 94.56 182 VAL B O 1
ATOM 4675 N N . ARG B 1 183 ? 13.383 -28.812 -24.656 1 95.81 183 ARG B N 1
ATOM 4676 C CA . ARG B 1 183 ? 14.672 -28.219 -24.297 1 95.81 183 ARG B CA 1
ATOM 4677 C C . ARG B 1 183 ? 14.492 -27.141 -23.234 1 95.81 183 ARG B C 1
ATOM 4679 O O . ARG B 1 183 ? 13.672 -26.234 -23.391 1 95.81 183 ARG B O 1
ATOM 4686 N N . GLY B 1 184 ? 15.281 -27.328 -22.156 1 94.44 184 GLY B N 1
ATOM 4687 C CA . GLY B 1 184 ? 15.242 -26.344 -21.094 1 94.44 184 GLY B CA 1
ATOM 4688 C C . GLY B 1 184 ? 16.109 -25.125 -21.375 1 94.44 184 GLY B C 1
ATOM 4689 O O . GLY B 1 184 ? 16.766 -25.047 -22.406 1 94.44 184 GLY B O 1
ATOM 4690 N N . PRO B 1 185 ? 16.062 -24.203 -20.375 1 91.56 185 PRO B N 1
ATOM 4691 C CA . PRO B 1 185 ? 16.844 -22.984 -20.562 1 91.56 185 PRO B CA 1
ATOM 4692 C C . PRO B 1 185 ? 18.344 -23.234 -20.578 1 91.56 185 PRO B C 1
ATOM 4694 O O . PRO B 1 185 ? 19.109 -22.453 -21.141 1 91.56 185 PRO B O 1
ATOM 4697 N N . ASP B 1 186 ? 18.797 -24.312 -19.984 1 92.44 186 ASP B N 1
ATOM 4698 C CA . ASP B 1 186 ? 20.203 -24.656 -19.969 1 92.44 186 ASP B CA 1
ATOM 4699 C C . ASP B 1 186 ? 20.594 -25.484 -21.203 1 92.44 186 ASP B C 1
ATOM 4701 O O . ASP B 1 186 ? 21.656 -26.094 -21.234 1 92.44 186 ASP B O 1
ATOM 4705 N N . GLU B 1 187 ? 19.766 -25.656 -22.062 1 93.44 187 GLU B N 1
ATOM 4706 C CA . GLU B 1 187 ? 19.969 -26.359 -23.328 1 93.44 187 GLU B CA 1
ATOM 4707 C C . GLU B 1 187 ? 19.891 -27.875 -23.125 1 93.44 187 GLU B C 1
ATOM 4709 O O . GLU B 1 187 ? 20.125 -28.641 -24.062 1 93.44 187 GLU B O 1
ATOM 4714 N N . GLN B 1 188 ? 19.609 -28.219 -21.922 1 95.56 188 GLN B N 1
ATOM 4715 C CA . GLN B 1 188 ? 19.391 -29.641 -21.641 1 95.56 188 GLN B CA 1
ATOM 4716 C C . GLN B 1 188 ? 18.109 -30.141 -22.297 1 95.56 188 GLN B C 1
ATOM 4718 O O . GLN B 1 188 ? 17.062 -29.484 -22.203 1 95.56 188 GLN B O 1
ATOM 4723 N N . GLN B 1 189 ? 18.188 -31.297 -22.922 1 96.44 189 GLN B N 1
ATOM 4724 C CA . GLN B 1 189 ? 17 -31.875 -23.562 1 96.44 189 GLN B CA 1
ATOM 4725 C C . GLN B 1 189 ? 16.375 -32.969 -22.703 1 96.44 189 GLN B C 1
ATOM 4727 O O . GLN B 1 189 ? 17.078 -33.656 -21.984 1 96.44 189 GLN B O 1
ATOM 4732 N N . TYR B 1 190 ? 15.078 -33.031 -22.797 1 96.31 190 TYR B N 1
ATOM 4733 C CA . TYR B 1 190 ? 14.297 -34.031 -22.062 1 96.31 190 TYR B CA 1
ATOM 4734 C C . TYR B 1 190 ? 13.266 -34.688 -22.969 1 96.31 190 TYR B C 1
ATOM 4736 O O . TYR B 1 190 ? 12.75 -34.062 -23.891 1 96.31 190 TYR B O 1
ATOM 4744 N N . LEU B 1 191 ? 13.008 -35.938 -22.703 1 94 191 LEU B N 1
ATOM 4745 C CA . LEU B 1 191 ? 11.844 -36.625 -23.25 1 94 191 LEU B CA 1
ATOM 4746 C C . LEU B 1 191 ? 10.711 -36.656 -22.219 1 94 191 LEU B C 1
ATOM 4748 O O . LEU B 1 191 ? 10.875 -37.219 -21.141 1 94 191 LEU B O 1
ATOM 4752 N N . VAL B 1 192 ? 9.672 -35.969 -22.547 1 91.88 192 VAL B N 1
ATOM 4753 C CA . VAL B 1 192 ? 8.508 -36 -21.672 1 91.88 192 VAL B CA 1
ATOM 4754 C C . VAL B 1 192 ? 7.582 -37.156 -22.062 1 91.88 192 VAL B C 1
ATOM 4756 O O . VAL B 1 192 ? 7.094 -37.188 -23.188 1 91.88 192 VAL B O 1
ATOM 4759 N N . TRP B 1 193 ? 7.414 -38 -21.125 1 88.75 193 TRP B N 1
ATOM 4760 C CA . TRP B 1 193 ? 6.613 -39.219 -21.375 1 88.75 193 TRP B CA 1
ATOM 4761 C C . TRP B 1 193 ? 5.867 -39.625 -20.109 1 88.75 193 TRP B C 1
ATOM 4763 O O . TRP B 1 193 ? 6.473 -39.781 -19.047 1 88.75 193 TRP B O 1
ATOM 4773 N N . HIS B 1 194 ? 4.531 -39.719 -20.266 1 82.62 194 HIS B N 1
ATOM 4774 C CA . HIS B 1 194 ? 3.658 -40.156 -19.172 1 82.62 194 HIS B CA 1
ATOM 4775 C C . HIS B 1 194 ? 3.896 -39.344 -17.906 1 82.62 194 HIS B C 1
ATOM 4777 O O . HIS B 1 194 ? 4.082 -39.906 -16.828 1 82.62 194 HIS B O 1
ATOM 4783 N N . GLY B 1 195 ? 4.016 -38.062 -18.078 1 82.56 195 GLY B N 1
ATOM 4784 C CA . GLY B 1 195 ? 4.062 -37.125 -16.953 1 82.56 195 GLY B CA 1
ATOM 4785 C C . GLY B 1 195 ? 5.445 -37 -16.344 1 82.56 195 GLY B C 1
ATOM 4786 O O . GLY B 1 195 ? 5.613 -36.344 -15.297 1 82.56 195 GLY B O 1
ATOM 4787 N N . ARG B 1 196 ? 6.441 -37.625 -17 1 89.06 196 ARG B N 1
ATOM 4788 C CA . ARG B 1 196 ? 7.801 -37.594 -16.469 1 89.06 196 ARG B CA 1
ATOM 4789 C C . ARG B 1 196 ? 8.758 -36.938 -17.469 1 89.06 196 ARG B C 1
ATOM 4791 O O . ARG B 1 196 ? 8.539 -37 -18.672 1 89.06 196 ARG B O 1
ATOM 4798 N N . ARG B 1 197 ? 9.711 -36.344 -16.875 1 92.94 197 ARG B N 1
ATOM 4799 C CA . ARG B 1 197 ? 10.781 -35.781 -17.703 1 92.94 197 ARG B CA 1
ATOM 4800 C C . ARG B 1 197 ? 12.031 -36.656 -17.625 1 92.94 197 ARG B C 1
ATOM 4802 O O . ARG B 1 197 ? 12.641 -36.781 -16.562 1 92.94 197 ARG B O 1
ATOM 4809 N N . LEU B 1 198 ? 12.344 -37.281 -18.719 1 95 198 LEU B N 1
ATOM 4810 C CA . LEU B 1 198 ? 13.547 -38.094 -18.812 1 95 198 LEU B CA 1
ATOM 4811 C C . LEU B 1 198 ? 14.688 -37.312 -19.469 1 95 198 LEU B C 1
ATOM 4813 O O . LEU B 1 198 ? 14.594 -36.938 -20.641 1 95 198 LEU B O 1
ATOM 4817 N N . ARG B 1 199 ? 15.742 -37.062 -18.781 1 96.38 199 ARG B N 1
ATOM 4818 C CA . ARG B 1 199 ? 16.875 -36.281 -19.281 1 96.38 199 ARG B CA 1
ATOM 4819 C C . ARG B 1 199 ? 17.672 -37.094 -20.312 1 96.38 199 ARG B C 1
ATOM 4821 O O . ARG B 1 199 ? 17.969 -38.25 -20.094 1 96.38 199 ARG B O 1
ATOM 4828 N N . LEU B 1 200 ? 17.922 -36.5 -21.422 1 96.38 200 LEU B N 1
ATOM 4829 C CA . LEU B 1 200 ? 18.875 -37.062 -22.375 1 96.38 200 LEU B CA 1
ATOM 4830 C C . LEU B 1 200 ? 20.312 -36.75 -21.938 1 96.38 200 LEU B C 1
ATOM 4832 O O . LEU B 1 200 ? 20.828 -35.688 -22.219 1 96.38 200 LEU B O 1
ATOM 4836 N N . ALA B 1 201 ? 20.938 -37.719 -21.422 1 95.69 201 ALA B N 1
ATOM 4837 C CA . ALA B 1 201 ? 22.156 -37.5 -20.656 1 95.69 201 ALA B CA 1
ATOM 4838 C C . ALA B 1 201 ? 23.344 -37.188 -21.594 1 95.69 201 ALA B C 1
ATOM 4840 O O . ALA B 1 201 ? 24.359 -36.656 -21.156 1 95.69 201 ALA B O 1
ATOM 4841 N N . ARG B 1 202 ? 23.219 -37.656 -22.844 1 94.75 202 ARG B N 1
ATOM 4842 C CA . ARG B 1 202 ? 24.281 -37.438 -23.828 1 94.75 202 ARG B CA 1
ATOM 4843 C C . ARG B 1 202 ? 23.719 -36.969 -25.172 1 94.75 202 ARG B C 1
ATOM 4845 O O . ARG B 1 202 ? 22.562 -37.281 -25.5 1 94.75 202 ARG B O 1
ATOM 4852 N N . PRO B 1 203 ? 24.578 -36.312 -25.938 1 92.06 203 PRO B N 1
ATOM 4853 C CA . PRO B 1 203 ? 24.094 -35.781 -27.219 1 92.06 203 PRO B CA 1
ATOM 4854 C C . PRO B 1 203 ? 23.719 -36.875 -28.203 1 92.06 203 PRO B C 1
ATOM 4856 O O . PRO B 1 203 ? 22.891 -36.656 -29.094 1 92.06 203 PRO B O 1
ATOM 4859 N N . TRP B 1 204 ? 24.281 -38.031 -28.062 1 92.31 204 TRP B N 1
ATOM 4860 C CA . TRP B 1 204 ? 24.047 -39.094 -29.047 1 92.31 204 TRP B CA 1
ATOM 4861 C C . TRP B 1 204 ? 22.75 -39.844 -28.75 1 92.31 204 TRP B C 1
ATOM 4863 O O . TRP B 1 204 ? 22.25 -40.625 -29.578 1 92.31 204 TRP B O 1
ATOM 4873 N N . VAL B 1 205 ? 22.109 -39.625 -27.641 1 94.69 205 VAL B N 1
ATOM 4874 C CA . VAL B 1 205 ? 20.938 -40.375 -27.219 1 94.69 205 VAL B CA 1
ATOM 4875 C C . VAL B 1 205 ? 19.75 -40.062 -28.125 1 94.69 205 VAL B C 1
ATOM 4877 O O . VAL B 1 205 ? 19.047 -40.969 -28.578 1 94.69 205 VAL B O 1
ATOM 4880 N N . ALA B 1 206 ? 19.547 -38.812 -28.516 1 93.44 206 ALA B N 1
ATOM 4881 C CA . ALA B 1 206 ? 18.375 -38.406 -29.297 1 93.44 206 ALA B CA 1
ATOM 4882 C C . ALA B 1 206 ? 18.406 -39.062 -30.688 1 93.44 206 ALA B C 1
ATOM 4884 O O . ALA B 1 206 ? 17.438 -39.688 -31.094 1 93.44 206 ALA B O 1
ATOM 4885 N N . PRO B 1 207 ? 19.516 -38.969 -31.359 1 91.38 207 PRO B N 1
ATOM 4886 C CA . PRO B 1 207 ? 19.531 -39.594 -32.688 1 91.38 207 PRO B CA 1
ATOM 4887 C C . PRO B 1 207 ? 19.391 -41.125 -32.594 1 91.38 207 PRO B C 1
ATOM 4889 O O . PRO B 1 207 ? 18.734 -41.719 -33.469 1 91.38 207 PRO B O 1
ATOM 4892 N N . VAL 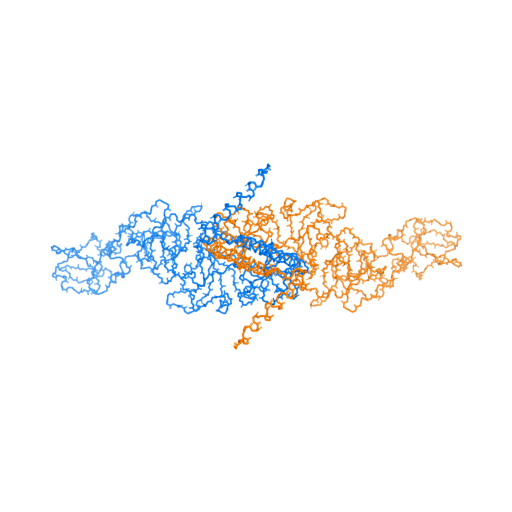B 1 208 ? 19.953 -41.75 -31.625 1 91.38 208 VAL B N 1
ATOM 4893 C CA . VAL B 1 208 ? 19.922 -43.219 -31.531 1 91.38 208 VAL B CA 1
ATOM 4894 C C . VAL B 1 208 ? 18.5 -43.688 -31.25 1 91.38 208 VAL B C 1
ATOM 4896 O O . VAL B 1 208 ? 18.109 -44.781 -31.672 1 91.38 208 VAL B O 1
ATOM 4899 N N . LEU B 1 209 ? 17.766 -42.875 -30.578 1 92.62 209 LEU B N 1
ATOM 4900 C CA . LEU B 1 209 ? 16.391 -43.219 -30.25 1 92.62 209 LEU B CA 1
ATOM 4901 C C . LEU B 1 209 ? 15.438 -42.75 -31.344 1 92.62 209 LEU B C 1
ATOM 4903 O O . LEU B 1 209 ? 14.219 -42.906 -31.219 1 92.62 209 LEU B O 1
ATOM 4907 N N . GLY B 1 210 ? 15.984 -42.156 -32.375 1 89.31 210 GLY B N 1
ATOM 4908 C CA . GLY B 1 210 ? 15.172 -41.688 -33.5 1 89.31 210 GLY B CA 1
ATOM 4909 C C . GLY B 1 210 ? 14.375 -40.438 -33.156 1 89.31 210 GLY B C 1
ATOM 4910 O O . GLY B 1 210 ? 13.297 -40.219 -33.719 1 89.31 210 GLY B O 1
ATOM 4911 N N . LEU B 1 211 ? 14.812 -39.688 -32.188 1 89.81 211 LEU B N 1
ATOM 4912 C CA . LEU B 1 211 ? 14.133 -38.438 -31.797 1 89.81 211 LEU B CA 1
ATOM 4913 C C . LEU B 1 211 ? 14.594 -37.281 -32.688 1 89.81 211 LEU B C 1
ATOM 4915 O O . LEU B 1 211 ? 15.297 -36.375 -32.219 1 89.81 211 LEU B O 1
ATOM 4919 N N . ASP B 1 212 ? 14.25 -37.281 -33.938 1 80.38 212 ASP B N 1
ATOM 4920 C CA . ASP B 1 212 ? 14.742 -36.375 -34.938 1 80.38 212 ASP B CA 1
ATOM 4921 C C . ASP B 1 212 ? 13.914 -35.094 -35 1 80.38 212 ASP B C 1
ATOM 4923 O O . ASP B 1 212 ? 14.297 -34.125 -35.656 1 80.38 212 ASP B O 1
ATOM 4927 N N . GLY B 1 213 ? 12.961 -34.938 -34.281 1 81.06 213 GLY B N 1
ATOM 4928 C CA . GLY B 1 213 ? 12.148 -33.719 -34.344 1 81.06 213 GLY B CA 1
ATOM 4929 C C . GLY B 1 213 ? 12.703 -32.594 -33.531 1 81.06 213 GLY B C 1
ATOM 4930 O O . GLY B 1 213 ? 13.562 -32.781 -32.656 1 81.06 213 GLY B O 1
ATOM 4931 N N . PRO B 1 214 ? 12.391 -31.375 -33.938 1 86.38 214 PRO B N 1
ATOM 4932 C CA . PRO B 1 214 ? 12.836 -30.219 -33.156 1 86.38 214 PRO B CA 1
ATOM 4933 C C . PRO B 1 214 ? 12.328 -30.266 -31.719 1 86.38 214 PRO B C 1
ATOM 4935 O O . PRO B 1 214 ? 11.18 -30.656 -31.484 1 86.38 214 PRO B O 1
ATOM 4938 N N . ALA B 1 215 ? 13.258 -30.031 -30.812 1 92.19 215 ALA B N 1
ATOM 4939 C CA . ALA B 1 215 ? 12.867 -29.938 -29.406 1 92.19 215 ALA B CA 1
ATOM 4940 C C . ALA B 1 215 ? 12.094 -28.656 -29.141 1 92.19 215 ALA B C 1
ATOM 4942 O O . ALA B 1 215 ? 12.438 -27.594 -29.672 1 92.19 215 ALA B O 1
ATOM 4943 N N . VAL B 1 216 ? 11.047 -28.703 -28.391 1 90.81 216 VAL B N 1
ATOM 4944 C CA . VAL B 1 216 ? 10.25 -27.547 -28 1 90.81 216 VAL B CA 1
ATOM 4945 C C . VAL B 1 216 ? 10.906 -26.844 -26.812 1 90.81 216 VAL B C 1
ATOM 4947 O O . VAL B 1 216 ? 11.211 -27.484 -25.797 1 90.81 216 VAL B O 1
ATOM 4950 N N . ASP B 1 217 ? 11.109 -25.547 -26.938 1 92.25 217 ASP B N 1
ATOM 4951 C CA . ASP B 1 217 ? 11.672 -24.797 -25.812 1 92.25 217 ASP B CA 1
ATOM 4952 C C . ASP B 1 217 ? 10.633 -24.594 -24.719 1 92.25 217 ASP B C 1
ATOM 4954 O O . ASP B 1 217 ? 9.5 -24.203 -24.984 1 92.25 217 ASP B O 1
ATOM 4958 N N . VAL B 1 218 ? 11.039 -24.891 -23.531 1 92.69 218 VAL B N 1
ATOM 4959 C CA . VAL B 1 218 ? 10.141 -24.719 -22.391 1 92.69 218 VAL B CA 1
ATOM 4960 C C . VAL B 1 218 ? 10.883 -24.062 -21.234 1 92.69 218 VAL B C 1
ATOM 4962 O O . VAL B 1 218 ? 12.094 -24.219 -21.094 1 92.69 218 VAL B O 1
ATOM 4965 N N . PRO B 1 219 ? 10.188 -23.25 -20.469 1 92.56 219 PRO B N 1
ATOM 4966 C CA . PRO B 1 219 ? 10.844 -22.656 -19.297 1 92.56 219 PRO B CA 1
ATOM 4967 C C . PRO B 1 219 ? 11.07 -23.672 -18.172 1 92.56 219 PRO B C 1
ATOM 4969 O O . PRO B 1 219 ? 10.469 -24.75 -18.188 1 92.56 219 PRO B O 1
ATOM 4972 N N . ALA B 1 220 ? 11.938 -23.328 -17.25 1 93.75 220 ALA B N 1
ATOM 4973 C CA . ALA B 1 220 ? 12.289 -24.219 -16.141 1 93.75 220 ALA B CA 1
ATOM 4974 C C . ALA B 1 220 ? 11.062 -24.562 -15.305 1 93.75 220 ALA B C 1
ATOM 4976 O O . ALA B 1 220 ? 10.891 -25.703 -14.875 1 93.75 220 ALA B O 1
ATOM 4977 N N . ALA B 1 221 ? 10.188 -23.562 -15.094 1 92.69 221 ALA B N 1
ATOM 4978 C CA . ALA B 1 221 ? 9.008 -23.75 -14.258 1 92.69 221 ALA B CA 1
ATOM 4979 C C . ALA B 1 221 ? 8.062 -24.781 -14.867 1 92.69 221 ALA B C 1
ATOM 4981 O O . ALA B 1 221 ? 7.383 -25.516 -14.148 1 92.69 221 ALA B O 1
ATOM 4982 N N . TRP B 1 222 ? 8 -24.797 -16.156 1 91.94 222 TRP B N 1
ATOM 4983 C CA . TRP B 1 222 ? 7.207 -25.797 -16.859 1 91.94 222 TRP B CA 1
ATOM 4984 C C . TRP B 1 222 ? 7.754 -27.203 -16.641 1 91.94 222 TRP B C 1
ATOM 4986 O O . TRP B 1 222 ? 7 -28.125 -16.328 1 91.94 222 TRP B O 1
ATOM 4996 N N . LEU B 1 223 ? 9.062 -27.406 -16.734 1 92.94 223 LEU B N 1
ATOM 4997 C CA . LEU B 1 223 ? 9.727 -28.688 -16.531 1 92.94 223 LEU B CA 1
ATOM 4998 C C . LEU B 1 223 ? 9.539 -29.172 -15.094 1 92.94 223 LEU B C 1
ATOM 5000 O O . LEU B 1 223 ? 9.398 -30.375 -14.867 1 92.94 223 LEU B O 1
ATOM 5004 N N . ASN B 1 224 ? 9.453 -28.266 -14.203 1 91.06 224 ASN B N 1
ATOM 5005 C CA . ASN B 1 224 ? 9.367 -28.594 -12.789 1 91.06 224 ASN B CA 1
ATOM 5006 C C . ASN B 1 224 ? 7.996 -29.172 -12.422 1 91.06 224 ASN B C 1
ATOM 5008 O O . ASN B 1 224 ? 7.812 -29.703 -11.336 1 91.06 224 ASN B O 1
ATOM 5012 N N . GLN B 1 225 ? 7.098 -29.078 -13.336 1 89.56 225 GLN B N 1
ATOM 5013 C CA . GLN B 1 225 ? 5.781 -29.641 -13.078 1 89.56 225 GLN B CA 1
ATOM 5014 C C . GLN B 1 225 ? 5.762 -31.141 -13.352 1 89.56 225 GLN B C 1
ATOM 5016 O O . GLN B 1 225 ? 4.82 -31.844 -12.961 1 89.56 225 GLN B O 1
ATOM 5021 N N . LEU B 1 226 ? 6.746 -31.578 -13.992 1 89.62 226 LEU B N 1
ATOM 5022 C CA . LEU B 1 226 ? 6.859 -33 -14.336 1 89.62 226 LEU B CA 1
ATOM 5023 C C . LEU B 1 226 ? 7.711 -33.75 -13.305 1 89.62 226 LEU B C 1
ATOM 5025 O O . LEU B 1 226 ? 8.703 -33.188 -12.812 1 89.62 226 LEU B O 1
ATOM 5029 N N . LEU B 1 227 ? 7.289 -34.969 -13.047 1 87 227 LEU B N 1
ATOM 5030 C CA . LEU B 1 227 ? 8.109 -35.781 -12.148 1 87 227 LEU B CA 1
ATOM 5031 C C . LEU B 1 227 ? 9.422 -36.188 -12.828 1 87 227 LEU B C 1
ATOM 5033 O O . LEU B 1 227 ? 9.438 -36.5 -14.023 1 87 227 LEU B O 1
ATOM 5037 N N . PRO B 1 228 ? 10.492 -36.125 -12.102 1 90.38 228 PRO B N 1
ATOM 5038 C CA . PRO B 1 228 ? 11.742 -36.594 -12.695 1 90.38 228 PRO B CA 1
ATOM 5039 C C . PRO B 1 228 ? 11.734 -38.094 -12.992 1 90.38 228 PRO B C 1
ATOM 5041 O O . PRO B 1 228 ? 11.219 -38.875 -12.195 1 90.38 228 PRO B O 1
ATOM 5044 N N . GLY B 1 229 ? 12.117 -38.438 -14.188 1 90.69 229 GLY B N 1
ATOM 5045 C CA . GLY B 1 229 ? 12.328 -39.844 -14.562 1 90.69 229 GLY B CA 1
ATOM 5046 C C . GLY B 1 229 ? 13.797 -40.219 -14.672 1 90.69 229 GLY B C 1
ATOM 5047 O O . GLY B 1 229 ? 14.672 -39.375 -14.422 1 90.69 229 GLY B O 1
ATOM 5048 N N . PRO B 1 230 ? 14.023 -41.406 -15.008 1 92.44 230 PRO B N 1
ATOM 5049 C CA . PRO B 1 230 ? 15.422 -41.844 -15.164 1 92.44 230 PRO B CA 1
ATOM 5050 C C . PRO B 1 230 ? 16.109 -41.156 -16.344 1 92.44 230 PRO B C 1
ATOM 5052 O O . PRO B 1 230 ? 15.453 -40.781 -17.328 1 92.44 230 PRO B O 1
ATOM 5055 N N . ASP B 1 231 ? 17.406 -40.969 -16.156 1 94.19 231 ASP B N 1
ATOM 5056 C CA . ASP B 1 231 ? 18.188 -40.469 -17.266 1 94.19 231 ASP B CA 1
ATOM 5057 C C . ASP B 1 231 ? 18.234 -41.438 -18.422 1 94.19 231 ASP B C 1
ATOM 5059 O O . ASP B 1 231 ? 18.359 -42.656 -18.203 1 94.19 231 ASP B O 1
ATOM 5063 N N . LEU B 1 232 ? 18.047 -40.938 -19.547 1 94.69 232 LEU B N 1
ATOM 5064 C CA . LEU B 1 232 ? 18.312 -41.75 -20.734 1 94.69 232 LEU B CA 1
ATOM 5065 C C . LEU B 1 232 ? 19.781 -41.688 -21.125 1 94.69 232 LEU B C 1
ATOM 5067 O O . LEU B 1 232 ? 20.234 -40.688 -21.641 1 94.69 232 LEU B O 1
ATOM 5071 N N . ASP B 1 233 ? 20.375 -42.688 -20.906 1 93.31 233 ASP B N 1
ATOM 5072 C CA . ASP B 1 233 ? 21.812 -42.812 -21.094 1 93.31 233 ASP B CA 1
ATOM 5073 C C . ASP B 1 233 ? 22.203 -44.219 -21.547 1 93.31 233 ASP B C 1
ATOM 5075 O O . ASP B 1 233 ? 21.328 -45.031 -21.828 1 93.31 233 ASP B O 1
ATOM 5079 N N . GLY B 1 234 ? 23.531 -44.406 -21.75 1 91.25 234 GLY B N 1
ATOM 5080 C CA . GLY B 1 234 ? 24 -45.781 -22.031 1 91.25 234 GLY B CA 1
ATOM 5081 C C . GLY B 1 234 ? 23.672 -46.75 -20.906 1 91.25 234 GLY B C 1
ATOM 5082 O O . GLY B 1 234 ? 23.469 -46.344 -19.766 1 91.25 234 GLY B O 1
ATOM 5083 N N . LEU B 1 235 ? 23.562 -48.094 -21.266 1 91.19 235 LEU B N 1
ATOM 5084 C CA . LEU B 1 235 ? 23.234 -49.125 -20.297 1 91.19 235 LEU B CA 1
ATOM 5085 C C . LEU B 1 235 ? 24.422 -49.406 -19.375 1 91.19 235 LEU B C 1
ATOM 5087 O O . LEU B 1 235 ? 25.547 -49.594 -19.859 1 91.19 235 LEU B O 1
ATOM 5091 N N . PRO B 1 236 ? 24.109 -49.312 -18.141 1 89.62 236 PRO B N 1
ATOM 5092 C CA . PRO B 1 236 ? 25.188 -49.719 -17.234 1 89.62 236 PRO B CA 1
ATOM 5093 C C . PRO B 1 236 ? 25.484 -51.219 -17.297 1 89.62 236 PRO B C 1
ATOM 5095 O O . PRO B 1 236 ? 24.578 -52.031 -17.125 1 89.62 236 PRO B O 1
ATOM 5098 N N . VAL B 1 237 ? 26.672 -51.625 -17.609 1 91.88 237 VAL B N 1
ATOM 5099 C CA . VAL B 1 237 ? 27.094 -53 -17.703 1 91.88 237 VAL B CA 1
ATOM 5100 C C . VAL B 1 237 ? 28.312 -53.25 -16.812 1 91.88 237 VAL B C 1
ATOM 5102 O O . VAL B 1 237 ? 29.406 -52.812 -17.125 1 91.88 237 VAL B O 1
ATOM 5105 N N . ASP B 1 238 ? 28.047 -53.969 -15.75 1 91.5 238 ASP B N 1
ATOM 5106 C CA . ASP B 1 238 ? 29.156 -54.312 -14.867 1 91.5 238 ASP B CA 1
ATOM 5107 C C . ASP B 1 238 ? 30.141 -55.25 -15.57 1 91.5 238 ASP B C 1
ATOM 5109 O O . ASP B 1 238 ? 29.734 -56.312 -16.094 1 91.5 238 ASP B O 1
ATOM 5113 N N . GLY B 1 239 ? 31.406 -54.844 -15.578 1 92.75 239 GLY B N 1
ATOM 5114 C CA . GLY B 1 239 ? 32.438 -55.688 -16.172 1 92.75 239 GLY B CA 1
ATOM 5115 C C . GLY B 1 239 ? 32.5 -55.594 -17.688 1 92.75 239 GLY B C 1
ATOM 5116 O O . GLY B 1 239 ? 33 -56.5 -18.359 1 92.75 239 GLY B O 1
ATOM 5117 N N . ARG B 1 240 ? 32.031 -54.594 -18.281 1 94.69 240 ARG B N 1
ATOM 5118 C CA . ARG B 1 240 ? 32.031 -54.406 -19.719 1 94.69 240 ARG B CA 1
ATOM 5119 C C . ARG B 1 240 ? 33.375 -54.719 -20.328 1 94.69 240 ARG B C 1
ATOM 5121 O O . ARG B 1 240 ? 34.406 -54.219 -19.859 1 94.69 240 ARG B O 1
ATOM 5128 N N . GLY B 1 241 ? 33.375 -55.5 -21.312 1 94 241 GLY B N 1
ATOM 5129 C CA . GLY B 1 241 ? 34.594 -55.812 -22.016 1 94 241 GLY B CA 1
ATOM 5130 C C . GLY B 1 241 ? 35.312 -57.031 -21.484 1 94 241 GLY B C 1
ATOM 5131 O O . GLY B 1 241 ? 36.188 -57.594 -22.141 1 94 241 GLY B O 1
ATOM 5132 N N . GLU B 1 242 ? 34.969 -57.531 -20.328 1 95.75 242 GLU B N 1
ATOM 5133 C CA . GLU B 1 242 ? 35.562 -58.719 -19.766 1 95.75 242 GLU B CA 1
ATOM 5134 C C . GLU B 1 242 ? 35.125 -59.969 -20.531 1 95.75 242 GLU B C 1
ATOM 5136 O O . GLU B 1 242 ? 34.094 -59.969 -21.203 1 95.75 242 GLU B O 1
ATOM 5141 N N . PRO B 1 243 ? 36 -61.031 -20.469 1 94.88 243 PRO B N 1
ATOM 5142 C CA . PRO B 1 243 ? 35.625 -62.25 -21.172 1 94.88 243 PRO B CA 1
ATOM 5143 C C . PRO B 1 243 ? 34.344 -62.875 -20.609 1 94.88 243 PRO B C 1
ATOM 5145 O O . PRO B 1 243 ? 34.125 -62.875 -19.391 1 94.88 243 PRO B O 1
ATOM 5148 N N . GLY B 1 244 ? 33.5 -63.25 -21.469 1 93.38 244 GLY B N 1
ATOM 5149 C CA . GLY B 1 244 ? 32.281 -63.969 -21.125 1 93.38 244 GLY B CA 1
ATOM 5150 C C . GLY B 1 244 ? 32.344 -65.438 -21.453 1 93.38 244 GLY B C 1
ATOM 5151 O O . GLY B 1 244 ? 33.438 -66 -21.734 1 93.38 244 GLY B O 1
ATOM 5152 N N . PRO B 1 245 ? 31.266 -66.125 -21.312 1 92.69 245 PRO B N 1
ATOM 5153 C CA . PRO B 1 245 ? 31.234 -67.562 -21.672 1 92.69 245 PRO B CA 1
ATOM 5154 C C . PRO B 1 245 ? 31.344 -67.812 -23.172 1 92.69 245 PRO B C 1
ATOM 5156 O O . PRO B 1 245 ? 31.047 -66.875 -23.969 1 92.69 245 PRO B O 1
ATOM 5159 N N . ALA B 1 246 ? 31.844 -69 -23.516 1 91.88 246 ALA B N 1
ATOM 5160 C CA . ALA B 1 246 ? 31.828 -69.312 -24.922 1 91.88 246 ALA B CA 1
ATOM 5161 C C . ALA B 1 246 ? 30.391 -69.562 -25.406 1 91.88 246 ALA B C 1
ATOM 5163 O O . ALA B 1 246 ? 29.609 -70.25 -24.75 1 91.88 246 ALA B O 1
ATOM 5164 N N . ILE B 1 247 ? 30.062 -68.875 -26.438 1 91.5 247 ILE B N 1
ATOM 5165 C CA . ILE B 1 247 ? 28.734 -69 -27.016 1 91.5 247 ILE B CA 1
ATOM 5166 C C . ILE B 1 247 ? 28.828 -69.562 -28.438 1 91.5 247 ILE B C 1
ATOM 5168 O O . ILE B 1 247 ? 29.453 -68.938 -29.312 1 91.5 247 ILE B O 1
ATOM 5172 N N . ASP B 1 248 ? 28.172 -70.75 -28.594 1 88.25 248 ASP B N 1
ATOM 5173 C CA . ASP B 1 248 ? 28.203 -71.438 -29.875 1 88.25 248 ASP B CA 1
ATOM 5174 C C . ASP B 1 248 ? 29.641 -71.625 -30.359 1 88.25 248 ASP B C 1
ATOM 5176 O O . ASP B 1 248 ? 29.953 -71.375 -31.516 1 88.25 248 ASP B O 1
ATOM 5180 N N . GLY B 1 249 ? 30.516 -71.75 -29.438 1 87.31 249 GLY B N 1
ATOM 5181 C CA . GLY B 1 249 ? 31.906 -72.125 -29.719 1 87.31 249 GLY B CA 1
ATOM 5182 C C . GLY B 1 249 ? 32.781 -70.875 -29.906 1 87.31 249 GLY B C 1
ATOM 5183 O O . GLY B 1 249 ? 33.969 -71 -30.203 1 87.31 249 GLY B O 1
ATOM 5184 N N . THR B 1 250 ? 32.281 -69.812 -29.781 1 90.94 250 THR B N 1
ATOM 5185 C CA . THR B 1 250 ? 33.031 -68.562 -29.984 1 90.94 250 THR B CA 1
ATOM 5186 C C . THR B 1 250 ? 33.188 -67.812 -28.672 1 90.94 250 THR B C 1
ATOM 5188 O O . THR B 1 250 ? 32.219 -67.75 -27.875 1 90.94 250 THR B O 1
ATOM 5191 N N . ALA B 1 251 ? 34.312 -67.188 -28.453 1 92.25 251 ALA B N 1
ATOM 5192 C CA . ALA B 1 251 ? 34.562 -66.375 -27.25 1 92.25 251 ALA B CA 1
ATOM 5193 C C . ALA B 1 251 ? 33.656 -65.188 -27.234 1 92.25 251 ALA B C 1
ATOM 5195 O O . ALA B 1 251 ? 33.375 -64.562 -28.281 1 92.25 251 ALA B O 1
ATOM 5196 N N . SER B 1 252 ? 33.094 -64.938 -26.125 1 93.75 252 SER B N 1
ATOM 5197 C CA . SER B 1 252 ? 32.219 -63.781 -25.969 1 93.75 252 SER B CA 1
ATOM 5198 C C . SER B 1 252 ? 32.812 -62.781 -24.984 1 93.75 252 SER B C 1
ATOM 5200 O O . SER B 1 252 ? 33.781 -63.094 -24.281 1 93.75 252 SER B O 1
ATOM 5202 N N . ARG B 1 253 ? 32.281 -61.562 -25.031 1 95.5 253 ARG B N 1
ATOM 5203 C CA . ARG B 1 253 ? 32.656 -60.5 -24.078 1 95.5 253 ARG B CA 1
ATOM 5204 C C . ARG B 1 253 ? 31.406 -59.906 -23.438 1 95.5 253 ARG B C 1
ATOM 5206 O O . ARG B 1 253 ? 30.375 -59.719 -24.109 1 95.5 253 ARG B O 1
ATOM 5213 N N . ILE B 1 254 ? 31.516 -59.594 -22.125 1 95.62 254 ILE B N 1
ATOM 5214 C CA . ILE B 1 254 ? 30.422 -58.938 -21.406 1 95.62 254 ILE B CA 1
ATOM 5215 C C . ILE B 1 254 ? 30.094 -57.594 -22.047 1 95.62 254 ILE B C 1
ATOM 5217 O O . ILE B 1 254 ? 31 -56.812 -22.297 1 95.62 254 ILE B O 1
ATOM 5221 N N . GLY B 1 255 ? 28.859 -57.344 -22.344 1 95.31 255 GLY B N 1
ATOM 5222 C CA . GLY B 1 255 ? 28.453 -56.094 -22.953 1 95.31 255 GLY B CA 1
ATOM 5223 C C . GLY B 1 255 ? 28.062 -56.25 -24.406 1 95.31 255 GLY B C 1
ATOM 5224 O O . GLY B 1 255 ? 27.547 -55.281 -25.016 1 95.31 255 GLY B O 1
ATOM 5225 N N . GLN B 1 256 ? 28.344 -57.375 -25.016 1 95.56 256 GLN B N 1
ATOM 5226 C CA . GLN B 1 256 ? 27.953 -57.594 -26.391 1 95.56 256 GLN B CA 1
ATOM 5227 C C . GLN B 1 256 ? 26.469 -57.875 -26.5 1 95.56 256 GLN B C 1
ATOM 5229 O O . GLN B 1 256 ? 25.844 -58.375 -25.547 1 95.56 256 GLN B O 1
ATOM 5234 N N . VAL B 1 257 ? 25.938 -57.594 -27.672 1 96.38 257 VAL B N 1
ATOM 5235 C CA . VAL B 1 257 ? 24.5 -57.75 -27.922 1 96.38 257 VAL B CA 1
ATOM 5236 C C . VAL B 1 257 ? 24.281 -58.938 -28.844 1 96.38 257 VAL B C 1
ATOM 5238 O O . VAL B 1 257 ? 24.969 -59.094 -29.859 1 96.38 257 VAL B O 1
ATOM 5241 N N . TYR B 1 258 ? 23.297 -59.719 -28.438 1 95.81 258 TYR B N 1
ATOM 5242 C CA . TYR B 1 258 ? 23 -60.906 -29.219 1 95.81 258 TYR B CA 1
ATOM 5243 C C . TYR B 1 258 ? 21.578 -60.875 -29.734 1 95.81 258 TYR B C 1
ATOM 5245 O O . TYR B 1 258 ? 20.719 -60.156 -29.203 1 95.81 258 TYR B O 1
ATOM 5253 N N . VAL B 1 259 ? 21.266 -61.625 -30.828 1 96.25 259 VAL B N 1
ATOM 5254 C CA . VAL B 1 259 ? 19.938 -61.688 -31.422 1 96.25 259 VAL B CA 1
ATOM 5255 C C . VAL B 1 259 ? 19.562 -63.125 -31.734 1 96.25 259 VAL B C 1
ATOM 5257 O O . VAL B 1 259 ? 20.391 -63.906 -32.188 1 96.25 259 VAL B O 1
ATOM 5260 N N . THR B 1 260 ? 18.406 -63.5 -31.328 1 93.5 260 THR B N 1
ATOM 5261 C CA . THR B 1 260 ? 17.828 -64.75 -31.75 1 93.5 260 THR B CA 1
ATOM 5262 C C . THR B 1 260 ? 16.75 -64.562 -32.812 1 93.5 260 THR B C 1
ATOM 5264 O O . THR B 1 260 ? 15.898 -63.688 -32.656 1 93.5 260 THR B O 1
ATOM 5267 N N . ARG B 1 261 ? 16.875 -65.25 -33.938 1 91.81 261 ARG B N 1
ATOM 5268 C CA . ARG B 1 261 ? 15.922 -65.125 -35.031 1 91.81 261 ARG B CA 1
ATOM 5269 C C . ARG B 1 261 ? 15.164 -66.438 -35.219 1 91.81 261 ARG B C 1
ATOM 5271 O O . ARG B 1 261 ? 15.766 -67.5 -35.531 1 91.81 261 ARG B O 1
ATOM 5278 N N . VAL B 1 262 ? 14.031 -66.375 -34.75 1 82.69 262 VAL B N 1
ATOM 5279 C CA . VAL B 1 262 ? 13.164 -67.562 -34.969 1 82.69 262 VAL B CA 1
ATOM 5280 C C . VAL B 1 262 ? 12.125 -67.188 -36.031 1 82.69 262 VAL B C 1
ATOM 5282 O O . VAL B 1 262 ? 11.539 -66.125 -36.031 1 82.69 262 VAL B O 1
ATOM 5285 N N . ALA B 1 263 ? 11.984 -68.188 -37.031 1 84.19 263 ALA B N 1
ATOM 5286 C CA . ALA B 1 263 ? 11.047 -67.938 -38.125 1 84.19 263 ALA B CA 1
ATOM 5287 C C . ALA B 1 263 ? 9.648 -67.625 -37.594 1 84.19 263 ALA B C 1
ATOM 5289 O O . ALA B 1 263 ? 9.141 -68.312 -36.688 1 84.19 263 ALA B O 1
ATOM 5290 N N . GLY B 1 264 ? 9.008 -66.625 -37.969 1 83.38 264 GLY B N 1
ATOM 5291 C CA . GLY B 1 264 ? 7.637 -66.312 -37.688 1 83.38 264 GLY B CA 1
ATOM 5292 C C . GLY B 1 264 ? 7.512 -65.375 -36.469 1 83.38 264 GLY B C 1
ATOM 5293 O O . GLY B 1 264 ? 6.406 -64.938 -36.125 1 83.38 264 GLY B O 1
ATOM 5294 N N . THR B 1 265 ? 8.617 -65.25 -35.719 1 84.75 265 THR B N 1
ATOM 5295 C CA . THR B 1 265 ? 8.562 -64.438 -34.562 1 84.75 265 THR B CA 1
ATOM 5296 C C . THR B 1 265 ? 9.531 -63.25 -34.688 1 84.75 265 THR B C 1
ATOM 5298 O O . THR B 1 265 ? 10.523 -63.344 -35.406 1 84.75 265 THR B O 1
ATOM 5301 N N . PRO B 1 266 ? 9.156 -62.156 -34.031 1 87.81 266 PRO B N 1
ATOM 5302 C CA . PRO B 1 266 ? 10.094 -61.031 -34.094 1 87.81 266 PRO B CA 1
ATOM 5303 C C . PRO B 1 266 ? 11.43 -61.344 -33.438 1 87.81 266 PRO B C 1
ATOM 5305 O O . PRO B 1 266 ? 11.492 -62.188 -32.531 1 87.81 266 PRO B O 1
ATOM 5308 N N . ASP B 1 267 ? 12.484 -60.719 -33.969 1 92.81 267 ASP B N 1
ATOM 5309 C CA . ASP B 1 267 ? 13.812 -60.875 -33.375 1 92.81 267 ASP B CA 1
ATOM 5310 C C . ASP B 1 267 ? 13.828 -60.531 -31.906 1 92.81 267 ASP B C 1
ATOM 5312 O O . ASP B 1 267 ? 13.188 -59.562 -31.484 1 92.81 267 ASP B O 1
ATOM 5316 N N . ARG B 1 268 ? 14.43 -61.406 -31.188 1 93.88 268 ARG B N 1
ATOM 5317 C CA . ARG B 1 268 ? 14.648 -61.094 -29.781 1 93.88 268 ARG B CA 1
ATOM 5318 C C . ARG B 1 268 ? 16.125 -60.781 -29.516 1 93.88 268 ARG B C 1
ATOM 5320 O O . ARG B 1 268 ? 17.016 -61.469 -30.016 1 93.88 268 ARG B O 1
ATOM 5327 N 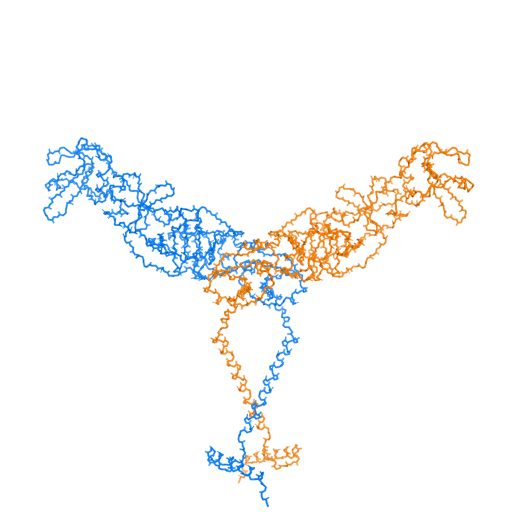N . HIS B 1 269 ? 16.375 -59.688 -28.766 1 94.75 269 HIS B N 1
ATOM 5328 C CA . HIS B 1 269 ? 17.734 -59.219 -28.5 1 94.75 269 HIS B CA 1
ATOM 5329 C C . HIS B 1 269 ? 18.094 -59.375 -27.031 1 94.75 269 HIS B C 1
ATOM 5331 O O . HIS B 1 269 ? 17.234 -59.281 -26.156 1 94.75 269 HIS B O 1
ATOM 5337 N N . TYR B 1 270 ? 19.359 -59.656 -26.766 1 94.88 270 TYR B N 1
ATOM 5338 C CA . TYR B 1 270 ? 19.859 -59.875 -25.406 1 94.88 270 TYR B CA 1
ATOM 5339 C C . TYR B 1 270 ? 21.188 -59.188 -25.188 1 94.88 270 TYR B C 1
ATOM 5341 O O . TYR B 1 270 ? 22.031 -59.125 -26.094 1 94.88 270 TYR B O 1
ATOM 5349 N N . LEU B 1 271 ? 21.344 -58.656 -24.047 1 95.25 271 LEU B N 1
ATOM 5350 C CA . LEU B 1 271 ? 22.641 -58.125 -23.578 1 95.25 271 LEU B CA 1
ATOM 5351 C C . LEU B 1 271 ? 23.344 -59.156 -22.703 1 95.25 271 LEU B C 1
ATOM 5353 O O . LEU B 1 271 ? 22.75 -59.719 -21.781 1 95.25 271 LEU B O 1
ATOM 5357 N N . LEU B 1 272 ? 24.562 -59.406 -23.047 1 95.62 272 LEU B N 1
ATOM 5358 C CA . LEU B 1 272 ? 25.328 -60.312 -22.203 1 95.62 272 LEU B CA 1
ATOM 5359 C C . LEU B 1 272 ? 25.906 -59.594 -21 1 95.62 272 LEU B C 1
ATOM 5361 O O . LEU B 1 272 ? 26.75 -58.719 -21.141 1 95.62 272 LEU B O 1
ATOM 5365 N N . ARG B 1 273 ? 25.422 -60 -19.891 1 94.75 273 ARG B N 1
ATOM 5366 C CA . ARG B 1 273 ? 25.938 -59.5 -18.609 1 94.75 273 ARG B CA 1
ATOM 5367 C C . ARG B 1 273 ? 26.688 -60.594 -17.875 1 94.75 273 ARG B C 1
ATOM 5369 O O . ARG B 1 273 ? 26.734 -61.75 -18.328 1 94.75 273 ARG B O 1
ATOM 5376 N N . ARG B 1 274 ? 27.281 -60.219 -16.719 1 92 274 ARG B N 1
ATOM 5377 C CA . ARG B 1 274 ? 28.031 -61.188 -15.938 1 92 274 ARG B CA 1
ATOM 5378 C C . ARG B 1 274 ? 27.125 -62.312 -15.453 1 92 274 ARG B C 1
ATOM 5380 O O . ARG B 1 274 ? 27.547 -63.469 -15.383 1 92 274 ARG B O 1
ATOM 5387 N N . ASP B 1 275 ? 25.891 -61.938 -15.281 1 92.69 275 ASP B N 1
ATOM 5388 C CA . ASP B 1 275 ? 25 -62.906 -14.688 1 92.69 275 ASP B CA 1
ATOM 5389 C C . ASP B 1 275 ? 24.125 -63.562 -15.758 1 92.69 275 ASP B C 1
ATOM 5391 O O . ASP B 1 275 ? 23.203 -64.312 -15.43 1 92.69 275 ASP B O 1
ATOM 5395 N N . GLY B 1 276 ? 24.359 -63.25 -16.938 1 93.19 276 GLY B N 1
ATOM 5396 C CA . GLY B 1 276 ? 23.641 -63.938 -18 1 93.19 276 GLY B CA 1
ATOM 5397 C C . GLY B 1 276 ? 23.062 -62.969 -19.031 1 93.19 276 GLY B C 1
ATOM 5398 O O . GLY B 1 276 ? 23.469 -61.812 -19.094 1 93.19 276 GLY B O 1
ATOM 5399 N N . LEU B 1 277 ? 22.172 -63.531 -19.828 1 94.38 277 LEU B N 1
ATOM 5400 C CA . LEU B 1 277 ? 21.547 -62.781 -20.906 1 94.38 277 LEU B CA 1
ATOM 5401 C C . LEU B 1 277 ? 20.359 -61.969 -20.391 1 94.38 277 LEU B C 1
ATOM 5403 O O . LEU B 1 277 ? 19.484 -62.531 -19.719 1 94.38 277 LEU B O 1
ATOM 5407 N N . SER B 1 278 ? 20.375 -60.781 -20.641 1 94.31 278 SER B N 1
ATOM 5408 C CA . SER B 1 278 ? 19.25 -59.906 -20.328 1 94.31 278 SER B CA 1
ATOM 5409 C C . SER B 1 278 ? 18.484 -59.5 -21.578 1 94.31 278 SER B C 1
ATOM 5411 O O . SER B 1 278 ? 19.078 -58.969 -22.516 1 94.31 278 SER B O 1
ATOM 5413 N N . PRO B 1 279 ? 17.188 -59.719 -21.547 1 92.56 279 PRO B N 1
ATOM 5414 C CA . PRO B 1 279 ? 16.438 -59.281 -22.734 1 92.56 279 PRO B CA 1
ATOM 5415 C C . PRO B 1 279 ? 16.422 -57.781 -22.922 1 92.56 279 PRO B C 1
ATOM 5417 O O . PRO B 1 279 ? 16.375 -57.031 -21.938 1 92.56 279 PRO B O 1
ATOM 5420 N N . LEU B 1 280 ? 16.578 -57.344 -24.125 1 93.25 280 LEU B N 1
ATOM 5421 C CA . LEU B 1 280 ? 16.562 -55.938 -24.469 1 93.25 280 LEU B CA 1
ATOM 5422 C C . LEU B 1 280 ? 15.297 -55.594 -25.25 1 93.25 280 LEU B C 1
ATOM 5424 O O . LEU B 1 280 ? 15.016 -56.188 -26.281 1 93.25 280 LEU B O 1
ATOM 5428 N N . GLY B 1 281 ? 14.508 -54.625 -24.688 1 90.81 281 GLY B N 1
ATOM 5429 C CA . GLY B 1 281 ? 13.484 -54.031 -25.516 1 90.81 281 GLY B CA 1
ATOM 5430 C C . GLY B 1 281 ? 14.055 -53.062 -26.547 1 90.81 281 GLY B C 1
ATOM 5431 O O . GLY B 1 281 ? 15.266 -52.844 -26.594 1 90.81 281 GLY B O 1
ATOM 5432 N N . ALA B 1 282 ? 13.188 -52.531 -27.359 1 92.62 282 ALA B N 1
ATOM 5433 C CA . ALA B 1 282 ? 13.609 -51.688 -28.484 1 92.62 282 ALA B CA 1
ATOM 5434 C C . ALA B 1 282 ? 14.43 -50.5 -28 1 92.62 282 ALA B C 1
ATOM 5436 O O . ALA B 1 282 ? 15.453 -50.156 -28.609 1 92.62 282 ALA B O 1
ATOM 5437 N N . THR B 1 283 ? 13.984 -49.875 -26.938 1 93.75 283 THR B N 1
ATOM 5438 C CA . THR B 1 283 ? 14.695 -48.688 -26.422 1 93.75 283 THR B CA 1
ATOM 5439 C C . THR B 1 283 ? 16.062 -49.094 -25.891 1 93.75 283 THR B C 1
ATOM 5441 O O . THR B 1 283 ? 17.078 -48.469 -26.203 1 93.75 283 THR B O 1
ATOM 5444 N N . ALA B 1 284 ? 16.047 -50.094 -25.141 1 93.94 284 ALA B N 1
ATOM 5445 C CA . ALA B 1 284 ? 17.312 -50.594 -24.578 1 93.94 284 ALA B CA 1
ATOM 5446 C C . ALA B 1 284 ? 18.281 -51 -25.672 1 93.94 284 ALA B C 1
ATOM 5448 O O . ALA B 1 284 ? 19.484 -50.75 -25.578 1 93.94 284 ALA B O 1
ATOM 5449 N N . LEU B 1 285 ? 17.766 -51.656 -26.641 1 94.69 285 LEU B N 1
ATOM 5450 C CA . LEU B 1 285 ? 18.594 -52.094 -27.75 1 94.69 285 LEU B CA 1
ATOM 5451 C C . LEU B 1 285 ? 19.234 -50.875 -28.453 1 94.69 285 LEU B C 1
ATOM 5453 O O . LEU B 1 285 ? 20.438 -50.875 -28.703 1 94.69 285 LEU B O 1
ATOM 5457 N N . ALA B 1 286 ? 18.406 -49.938 -28.75 1 94.25 286 ALA B N 1
ATOM 5458 C CA . ALA B 1 286 ? 18.906 -48.719 -29.406 1 94.25 286 ALA B CA 1
ATOM 5459 C C . ALA B 1 286 ? 20.016 -48.062 -28.578 1 94.25 286 ALA B C 1
ATOM 5461 O O . ALA B 1 286 ? 21.047 -47.688 -29.109 1 94.25 286 ALA B O 1
ATOM 5462 N N . LEU B 1 287 ? 19.828 -47.969 -27.312 1 94.56 287 LEU B N 1
ATOM 5463 C CA . LEU B 1 287 ? 20.797 -47.344 -26.422 1 94.56 287 LEU B CA 1
ATOM 5464 C C . LEU B 1 287 ? 22.078 -48.156 -26.359 1 94.56 287 LEU B C 1
ATOM 5466 O O . LEU B 1 287 ? 23.188 -47.625 -26.328 1 94.56 287 LEU B O 1
ATOM 5470 N N . ALA B 1 288 ? 21.859 -49.438 -26.297 1 94.56 288 ALA B N 1
ATOM 5471 C CA . ALA B 1 288 ? 23.016 -50.344 -26.219 1 94.56 288 ALA B CA 1
ATOM 5472 C C . ALA B 1 288 ? 23.891 -50.219 -27.469 1 94.56 288 ALA B C 1
ATOM 5474 O O . ALA B 1 288 ? 25.109 -50.062 -27.391 1 94.56 288 ALA B O 1
ATOM 5475 N N . LEU B 1 289 ? 23.25 -50.281 -28.594 1 94.75 289 LEU B N 1
ATOM 5476 C CA . LEU B 1 289 ? 23.984 -50.281 -29.844 1 94.75 289 LEU B CA 1
ATOM 5477 C C . LEU B 1 289 ? 24.547 -48.906 -30.141 1 94.75 289 LEU B C 1
ATOM 5479 O O . LEU B 1 289 ? 25.562 -48.781 -30.828 1 94.75 289 LEU B O 1
ATOM 5483 N N . GLY B 1 290 ? 23.906 -47.906 -29.672 1 92.88 290 GLY B N 1
ATOM 5484 C CA . GLY B 1 290 ? 24.328 -46.562 -29.922 1 92.88 290 GLY B CA 1
ATOM 5485 C C . GLY B 1 290 ? 25.375 -46.062 -28.938 1 92.88 290 GLY B C 1
ATOM 5486 O O . GLY B 1 290 ? 26.047 -45.031 -29.188 1 92.88 290 GLY B O 1
ATOM 5487 N N . ASP B 1 291 ? 25.562 -46.656 -27.875 1 93.44 291 ASP B N 1
ATOM 5488 C CA . ASP B 1 291 ? 26.516 -46.25 -26.844 1 93.44 291 ASP B CA 1
ATOM 5489 C C . ASP B 1 291 ? 27.953 -46.438 -27.312 1 93.44 291 ASP B C 1
ATOM 5491 O O . ASP B 1 291 ? 28.359 -47.562 -27.625 1 93.44 291 ASP B O 1
ATOM 5495 N N . PRO B 1 292 ? 28.734 -45.344 -27.25 1 92.88 292 PRO B N 1
ATOM 5496 C CA . PRO B 1 292 ? 30.141 -45.469 -27.625 1 92.88 292 PRO B CA 1
ATOM 5497 C C . PRO B 1 292 ? 30.891 -46.469 -26.75 1 92.88 292 PRO B C 1
ATOM 5499 O O . PRO B 1 292 ? 31.844 -47.125 -27.203 1 92.88 292 PRO B O 1
ATOM 5502 N N . ALA B 1 293 ? 30.469 -46.656 -25.594 1 92.56 293 ALA B N 1
ATOM 5503 C CA . ALA B 1 293 ? 31.125 -47.625 -24.688 1 92.56 293 ALA B CA 1
ATOM 5504 C C . ALA B 1 293 ? 30.922 -49.062 -25.188 1 92.56 293 ALA B C 1
ATOM 5506 O O . ALA B 1 293 ? 31.781 -49.906 -24.953 1 92.56 293 ALA B O 1
ATOM 5507 N N . THR B 1 294 ? 29.75 -49.312 -25.797 1 93.44 294 THR B N 1
ATOM 5508 C CA . THR B 1 294 ? 29.5 -50.625 -26.344 1 93.44 294 THR B CA 1
ATOM 5509 C C . THR B 1 294 ? 30.469 -50.938 -27.5 1 93.44 294 THR B C 1
ATOM 5511 O O . THR B 1 294 ? 30.906 -52.062 -27.672 1 93.44 294 THR B O 1
ATOM 5514 N N . ALA B 1 295 ? 30.812 -49.906 -28.281 1 91.19 295 ALA B N 1
ATOM 5515 C CA . ALA B 1 295 ? 31.719 -50.062 -29.422 1 91.19 295 ALA B CA 1
ATOM 5516 C C . ALA B 1 295 ? 33.062 -50.594 -28.953 1 91.19 295 ALA B C 1
ATOM 5518 O O . ALA B 1 295 ? 33.75 -51.344 -29.672 1 91.19 295 ALA B O 1
ATOM 5519 N N . THR B 1 296 ? 33.438 -50.25 -27.797 1 91.44 296 THR B N 1
ATOM 5520 C CA . THR B 1 296 ? 34.75 -50.656 -27.297 1 91.44 296 THR B CA 1
ATOM 5521 C C . THR B 1 296 ? 34.812 -52.188 -27.078 1 91.44 296 THR B C 1
ATOM 5523 O O . THR B 1 296 ? 35.875 -52.781 -27.094 1 91.44 296 THR B O 1
ATOM 5526 N N . VAL B 1 297 ? 33.625 -52.781 -26.859 1 93.06 297 VAL B N 1
ATOM 5527 C CA . VAL B 1 297 ? 33.562 -54.219 -26.594 1 93.06 297 VAL B CA 1
ATOM 5528 C C . VAL B 1 297 ? 33.656 -55 -27.891 1 93.06 297 VAL B C 1
ATOM 5530 O O . VAL B 1 297 ? 34.094 -56.156 -27.891 1 93.06 297 VAL B O 1
ATOM 5533 N N . TYR B 1 298 ? 33.344 -54.375 -28.953 1 91.81 298 TYR B N 1
ATOM 5534 C CA . TYR B 1 298 ? 33.344 -55.031 -30.25 1 91.81 298 TYR B CA 1
ATOM 5535 C C . TYR B 1 298 ? 34.688 -54.906 -30.922 1 91.81 298 TYR B C 1
ATOM 5537 O O . TYR B 1 298 ? 34.969 -55.562 -31.938 1 91.81 298 TYR B O 1
ATOM 5545 N N . GLY B 1 299 ? 35.594 -54.062 -30.406 1 84.56 299 GLY B N 1
ATOM 5546 C CA . GLY B 1 299 ? 36.906 -53.875 -31.016 1 84.56 299 GLY B CA 1
ATOM 5547 C C . GLY B 1 299 ? 36.812 -53.25 -32.406 1 84.56 299 GLY B C 1
ATOM 5548 O O . GLY B 1 299 ? 36.281 -52.156 -32.594 1 84.56 299 GLY B O 1
ATOM 5549 N N . THR B 1 300 ? 37.25 -54.062 -33.438 1 85.38 300 THR B N 1
ATOM 5550 C CA . THR B 1 300 ? 37.25 -53.562 -34.781 1 85.38 300 THR B CA 1
ATOM 5551 C C . THR B 1 300 ? 36.031 -54.031 -35.562 1 85.38 300 THR B C 1
ATOM 5553 O O . THR B 1 300 ? 35.812 -53.625 -36.719 1 85.38 300 THR B O 1
ATOM 5556 N N . ALA B 1 301 ? 35.219 -54.781 -34.812 1 85.44 301 ALA B N 1
ATOM 5557 C CA . ALA B 1 301 ? 34.031 -55.281 -35.5 1 85.44 301 ALA B CA 1
ATOM 5558 C C . ALA B 1 301 ? 32.906 -54.25 -35.438 1 85.44 301 ALA B C 1
ATOM 5560 O O . ALA B 1 301 ? 32.938 -53.312 -34.625 1 85.44 301 ALA B O 1
ATOM 5561 N N . ARG B 1 302 ? 32.094 -54.281 -36.406 1 86.56 302 ARG B N 1
ATOM 5562 C CA . ARG B 1 302 ? 30.922 -53.438 -36.438 1 86.56 302 ARG B CA 1
ATOM 5563 C C . ARG B 1 302 ? 30.016 -53.719 -35.25 1 86.56 302 ARG B C 1
ATOM 5565 O O . ARG B 1 302 ? 29.844 -54.875 -34.875 1 86.56 302 ARG B O 1
ATOM 5572 N N . VAL B 1 303 ? 29.469 -52.75 -34.688 1 92.06 303 VAL B N 1
ATOM 5573 C CA . VAL B 1 303 ? 28.578 -52.906 -33.531 1 92.06 303 VAL B CA 1
ATOM 5574 C C . VAL B 1 303 ? 27.203 -53.375 -34 1 92.06 303 VAL B C 1
ATOM 5576 O O . VAL B 1 303 ? 26.359 -52.562 -34.375 1 92.06 303 VAL B O 1
ATOM 5579 N N . GLU B 1 304 ? 26.953 -54.688 -34.062 1 94.06 304 GLU B N 1
ATOM 5580 C CA . GLU B 1 304 ? 25.688 -55.312 -34.438 1 94.06 304 GLU B CA 1
ATOM 5581 C C . GLU B 1 304 ? 25.391 -56.531 -33.594 1 94.06 304 GLU B C 1
ATOM 5583 O O . GLU B 1 304 ? 26.297 -57.156 -33.031 1 94.06 304 GLU B O 1
ATOM 5588 N N . PRO B 1 305 ? 24.125 -56.781 -33.469 1 95.31 305 PRO B N 1
ATOM 5589 C CA . PRO B 1 305 ? 23.781 -57.969 -32.688 1 95.31 305 PRO B CA 1
ATOM 5590 C C . PRO B 1 305 ? 24.375 -59.25 -33.281 1 95.31 305 PRO B C 1
ATOM 5592 O O . PRO B 1 305 ? 24.328 -59.469 -34.5 1 95.31 305 PRO B O 1
ATOM 5595 N N . ILE B 1 306 ? 24.938 -60.062 -32.438 1 94.44 306 ILE B N 1
ATOM 5596 C CA . ILE B 1 306 ? 25.562 -61.312 -32.844 1 94.44 306 ILE B CA 1
ATOM 5597 C C . ILE B 1 306 ? 24.516 -62.438 -32.781 1 94.44 306 ILE B C 1
ATOM 5599 O O . ILE B 1 306 ? 23.781 -62.562 -31.812 1 94.44 306 ILE B O 1
ATOM 5603 N N . PRO B 1 307 ? 24.406 -63.219 -33.875 1 93.75 307 PRO B N 1
ATOM 5604 C CA . PRO B 1 307 ? 23.406 -64.25 -33.844 1 93.75 307 PRO B CA 1
ATOM 5605 C C . PRO B 1 307 ? 23.641 -65.312 -32.75 1 93.75 307 PRO B C 1
ATOM 5607 O O . PRO B 1 307 ? 24.781 -65.688 -32.5 1 93.75 307 PRO B O 1
ATOM 5610 N N . LEU B 1 308 ? 22.578 -65.562 -32.062 1 92.69 308 LEU B N 1
ATOM 5611 C CA . LEU B 1 308 ? 22.531 -66.562 -30.984 1 92.69 308 LEU B CA 1
ATOM 5612 C C . LEU B 1 308 ? 21.609 -67.688 -31.344 1 92.69 308 LEU B C 1
ATOM 5614 O O . LEU B 1 308 ? 20.438 -67.5 -31.641 1 92.69 308 LEU B O 1
ATOM 5618 N N . THR B 1 309 ? 22.188 -68.938 -31.391 1 90.12 309 THR B N 1
ATOM 5619 C CA . THR B 1 309 ? 21.375 -70.062 -31.734 1 90.12 309 THR B CA 1
ATOM 5620 C C . THR B 1 309 ? 20.422 -70.438 -30.594 1 90.12 309 THR B C 1
ATOM 5622 O O . THR B 1 309 ? 20.703 -70.125 -29.422 1 90.12 309 THR B O 1
ATOM 5625 N N . PRO B 1 310 ? 19.328 -71.062 -30.938 1 87.5 310 PRO B N 1
ATOM 5626 C CA . PRO B 1 310 ? 18.406 -71.5 -29.875 1 87.5 310 PRO B CA 1
ATOM 5627 C C . PRO B 1 310 ? 19.062 -72.438 -28.844 1 87.5 310 PRO B C 1
ATOM 5629 O O . PRO B 1 310 ? 18.719 -72.375 -27.656 1 87.5 310 PRO B O 1
ATOM 5632 N N . GLY B 1 311 ? 19.984 -73.188 -29.297 1 87.12 311 GLY B N 1
ATOM 5633 C CA . GLY B 1 311 ? 20.719 -74.062 -28.375 1 87.12 311 GLY B CA 1
ATOM 5634 C C . GLY B 1 311 ? 21.531 -73.25 -27.359 1 87.12 311 GLY B C 1
ATOM 5635 O O . GLY B 1 311 ? 21.5 -73.562 -26.172 1 87.12 311 GLY B O 1
ATOM 5636 N N . ALA B 1 312 ? 22.203 -72.312 -27.828 1 89.69 312 ALA B N 1
ATOM 5637 C CA . ALA B 1 312 ? 23 -71.438 -26.953 1 89.69 312 ALA B CA 1
ATOM 5638 C C . ALA B 1 312 ? 22.109 -70.688 -25.984 1 89.69 312 ALA B C 1
ATOM 5640 O O . ALA B 1 312 ? 22.453 -70.5 -24.812 1 89.69 312 ALA B O 1
ATOM 5641 N N . LEU B 1 313 ? 20.984 -70.125 -26.484 1 90.44 313 LEU B N 1
ATOM 5642 C CA . LEU B 1 313 ? 20.047 -69.375 -25.672 1 90.44 313 LEU B CA 1
ATOM 5643 C C . LEU B 1 313 ? 19.547 -70.188 -24.484 1 90.44 313 LEU B C 1
ATOM 5645 O O . LEU B 1 313 ? 19.359 -69.688 -23.391 1 90.44 313 LEU B O 1
ATOM 5649 N N . SER B 1 314 ? 19.375 -71.5 -24.688 1 89.56 314 SER B N 1
ATOM 5650 C CA . SER B 1 314 ? 18.859 -72.438 -23.641 1 89.56 314 SER B CA 1
ATOM 5651 C C . SER B 1 314 ? 19.938 -72.75 -22.641 1 89.56 314 SER B C 1
ATOM 5653 O O . SER B 1 314 ? 19.641 -73.125 -21.5 1 89.56 314 SER B O 1
ATOM 5655 N N . GLN B 1 315 ? 21.172 -72.688 -23.047 1 89.69 315 GLN B N 1
ATOM 5656 C CA . GLN B 1 315 ? 22.266 -73.125 -22.203 1 89.69 315 GLN B CA 1
ATOM 5657 C C . GLN B 1 315 ? 22.797 -72 -21.328 1 89.69 315 GLN B C 1
ATOM 5659 O O . GLN B 1 315 ? 23.359 -72.25 -20.266 1 89.69 315 GLN B O 1
ATOM 5664 N N . LEU B 1 316 ? 22.609 -70.812 -21.766 1 91.56 316 LEU B N 1
ATOM 5665 C CA . LEU B 1 316 ? 23.141 -69.688 -21.047 1 91.56 316 LEU B CA 1
ATOM 5666 C C . LEU B 1 316 ? 22.172 -69.25 -19.969 1 91.56 316 LEU B C 1
ATOM 5668 O O . LEU B 1 316 ? 20.953 -69.312 -20.156 1 91.56 316 LEU B O 1
ATOM 5672 N N . PRO B 1 317 ? 22.672 -68.75 -18.812 1 92.75 317 PRO B N 1
ATOM 5673 C CA . PRO B 1 317 ? 21.781 -68.188 -17.797 1 92.75 317 PRO B CA 1
ATOM 5674 C C . PRO B 1 317 ? 21.125 -66.875 -18.266 1 92.75 317 PRO B C 1
ATOM 5676 O O . PRO B 1 317 ? 21.625 -66.25 -19.188 1 92.75 317 PRO B O 1
ATOM 5679 N N . HIS B 1 318 ? 19.969 -66.625 -17.672 1 92 318 HIS B N 1
ATOM 5680 C CA . HIS B 1 318 ? 19.25 -65.375 -17.984 1 92 318 HIS B CA 1
ATOM 5681 C C . HIS B 1 318 ? 19.219 -64.438 -16.766 1 92 318 HIS B C 1
ATOM 5683 O O . HIS B 1 318 ? 18.922 -64.875 -15.656 1 92 318 HIS B O 1
ATOM 5689 N N . SER B 1 319 ? 19.688 -63.281 -17.062 1 90.56 319 SER B N 1
ATOM 5690 C CA . SER B 1 319 ? 19.641 -62.281 -15.992 1 90.56 319 SER B CA 1
ATOM 5691 C C . SER B 1 319 ? 18.203 -61.875 -15.688 1 90.56 319 SER B C 1
ATOM 5693 O O . SER B 1 319 ? 17.391 -61.719 -16.594 1 90.56 319 SER B O 1
ATOM 5695 N N . THR B 1 320 ? 17.828 -61.625 -14.422 1 82.56 320 THR B N 1
ATOM 5696 C CA . THR B 1 320 ? 16.5 -61.156 -14.031 1 82.56 320 THR B CA 1
ATOM 5697 C C . THR B 1 320 ? 16.469 -59.656 -13.805 1 82.56 320 THR B C 1
ATOM 5699 O O . THR B 1 320 ? 15.414 -59.094 -13.539 1 82.56 320 THR B O 1
ATOM 5702 N N . ARG B 1 321 ? 17.562 -59.031 -13.875 1 81.38 321 ARG B N 1
ATOM 5703 C CA . ARG B 1 321 ? 17.656 -57.594 -13.656 1 81.38 321 ARG B CA 1
ATOM 5704 C C . ARG B 1 321 ? 17.25 -56.812 -14.906 1 81.38 321 ARG B C 1
ATOM 5706 O O . ARG B 1 321 ? 17.766 -57.094 -16 1 81.38 321 ARG B O 1
ATOM 5713 N N . PRO B 1 322 ? 16.312 -56 -14.648 1 82.44 322 PRO B N 1
ATOM 5714 C CA . PRO B 1 322 ? 15.953 -55.219 -15.82 1 82.44 322 PRO B CA 1
ATOM 5715 C C . PRO B 1 322 ? 17.094 -54.312 -16.281 1 82.44 322 PRO B C 1
ATOM 5717 O O . PRO B 1 322 ? 17.859 -53.812 -15.461 1 82.44 322 PRO B O 1
ATOM 5720 N N . VAL B 1 323 ? 17.172 -54.156 -17.594 1 85.88 323 VAL B N 1
ATOM 5721 C CA . VAL B 1 323 ? 18.234 -53.344 -18.156 1 85.88 323 VAL B CA 1
ATOM 5722 C C . VAL B 1 323 ? 17.891 -51.844 -18.016 1 85.88 323 VAL B C 1
ATOM 5724 O O . VAL B 1 323 ? 18.766 -51 -17.859 1 85.88 323 VAL B O 1
ATOM 5727 N N . LEU B 1 324 ? 16.609 -51.562 -18.156 1 87.25 324 LEU B N 1
ATOM 5728 C CA . LEU B 1 324 ? 16.109 -50.219 -17.984 1 87.25 324 LEU B CA 1
ATOM 5729 C C . LEU B 1 324 ? 15.016 -50.156 -16.922 1 87.25 324 LEU B C 1
ATOM 5731 O O . LEU B 1 324 ? 14.289 -51.156 -16.734 1 87.25 324 LEU B O 1
ATOM 5735 N N . PRO B 1 325 ? 14.938 -49.031 -16.266 1 86.44 325 PRO B N 1
ATOM 5736 C CA . PRO B 1 325 ? 13.828 -48.875 -15.32 1 86.44 325 PRO B CA 1
ATOM 5737 C C . PRO B 1 325 ? 12.461 -48.875 -16 1 86.44 325 PRO B C 1
ATOM 5739 O O . PRO B 1 325 ? 12.359 -48.594 -17.188 1 86.44 325 PRO B O 1
ATOM 5742 N N . ASP B 1 326 ? 11.398 -49.188 -15.258 1 81.19 326 ASP B N 1
ATOM 5743 C CA . ASP B 1 326 ? 10.039 -49.312 -15.758 1 81.19 326 ASP B CA 1
ATOM 5744 C C . ASP B 1 326 ? 9.508 -48 -16.281 1 81.19 326 ASP B C 1
ATOM 5746 O O . ASP B 1 326 ? 8.617 -47.938 -17.125 1 81.19 326 ASP B O 1
ATOM 5750 N N . ASP B 1 327 ? 10.078 -46.906 -15.859 1 84.81 327 ASP B N 1
ATOM 5751 C CA . ASP B 1 327 ? 9.57 -45.594 -16.219 1 84.81 327 ASP B CA 1
ATOM 5752 C C . ASP B 1 327 ? 10.18 -45.094 -17.531 1 84.81 327 ASP B C 1
ATOM 5754 O O . ASP B 1 327 ? 9.961 -43.969 -17.938 1 84.81 327 ASP B O 1
ATOM 5758 N N . VAL B 1 328 ? 10.914 -46 -18.172 1 88.56 328 VAL B N 1
ATOM 5759 C CA . VAL B 1 328 ? 11.445 -45.719 -19.516 1 88.56 328 VAL B CA 1
ATOM 5760 C C . VAL B 1 328 ? 10.625 -46.469 -20.562 1 88.56 328 VAL B C 1
ATOM 5762 O O . VAL B 1 328 ? 10.289 -47.656 -20.375 1 88.56 328 VAL B O 1
ATOM 5765 N N . PRO B 1 329 ? 10.266 -45.812 -21.578 1 87.25 329 PRO B N 1
ATOM 5766 C CA . PRO B 1 329 ? 9.492 -46.5 -22.609 1 87.25 329 PRO B CA 1
ATOM 5767 C C . PRO B 1 329 ? 10.203 -47.719 -23.172 1 87.25 329 PRO B C 1
ATOM 5769 O O . PRO B 1 329 ? 11.406 -47.688 -23.438 1 87.25 329 PRO B O 1
ATOM 5772 N N . ALA B 1 330 ? 9.422 -48.75 -23.328 1 85.5 330 ALA B N 1
ATOM 5773 C CA . ALA B 1 330 ? 9.977 -49.969 -23.859 1 85.5 330 ALA B CA 1
ATOM 5774 C C . ALA B 1 330 ? 10.367 -49.844 -25.328 1 85.5 330 ALA B C 1
ATOM 5776 O O . ALA B 1 330 ? 11.32 -50.469 -25.797 1 85.5 330 ALA B O 1
ATOM 5777 N N . ALA B 1 331 ? 9.547 -49.062 -25.984 1 86.88 331 ALA B N 1
ATOM 5778 C CA . ALA B 1 331 ? 9.812 -48.719 -27.391 1 86.88 331 ALA B CA 1
ATOM 5779 C C . ALA B 1 331 ? 9.734 -47.219 -27.625 1 86.88 331 ALA B C 1
ATOM 5781 O O . ALA B 1 331 ? 9.219 -46.5 -26.781 1 86.88 331 ALA B O 1
ATOM 5782 N N . GLN B 1 332 ? 10.352 -46.875 -28.703 1 82.31 332 GLN B N 1
ATOM 5783 C CA . GLN B 1 332 ? 10.32 -45.469 -29.031 1 82.31 332 GLN B CA 1
ATOM 5784 C C . GLN B 1 332 ? 8.891 -44.938 -29.094 1 82.31 332 GLN B C 1
ATOM 5786 O O . GLN B 1 332 ? 8.102 -45.375 -29.938 1 82.31 332 GLN B O 1
ATOM 5791 N N . PRO B 1 333 ? 8.656 -44.094 -28.172 1 81.75 333 PRO B N 1
ATOM 5792 C CA . PRO B 1 333 ? 7.301 -43.531 -28.234 1 81.75 333 PRO B CA 1
ATOM 5793 C C . PRO B 1 333 ? 7.109 -42.562 -29.406 1 81.75 333 PRO B C 1
ATOM 5795 O O . PRO B 1 333 ? 8.078 -41.969 -29.891 1 81.75 333 PRO B O 1
ATOM 5798 N N . ALA B 1 334 ? 5.887 -42.531 -29.875 1 82.12 334 ALA B N 1
ATOM 5799 C CA . ALA B 1 334 ? 5.57 -41.562 -30.938 1 82.12 334 ALA B CA 1
ATOM 5800 C C . ALA B 1 334 ? 5.645 -40.125 -30.422 1 82.12 334 ALA B C 1
ATOM 5802 O O . ALA B 1 334 ? 5.148 -39.844 -29.344 1 82.12 334 ALA B O 1
ATOM 5803 N N . LEU B 1 335 ? 6.375 -39.406 -31.141 1 85.69 335 LEU B N 1
ATOM 5804 C CA . LEU B 1 335 ? 6.445 -38 -30.797 1 85.69 335 LEU B CA 1
ATOM 5805 C C . LEU B 1 335 ? 5.145 -37.281 -31.156 1 85.69 335 LEU B C 1
ATOM 5807 O O . LEU B 1 335 ? 4.559 -37.562 -32.188 1 85.69 335 LEU B O 1
ATOM 5811 N N . LEU B 1 336 ? 4.734 -36.469 -30.25 1 83.56 336 LEU B N 1
ATOM 5812 C CA . LEU B 1 336 ? 3.539 -35.688 -30.5 1 83.56 336 LEU B CA 1
ATOM 5813 C C . LEU B 1 336 ? 3.801 -34.625 -31.562 1 83.56 336 LEU B C 1
ATOM 5815 O O . LEU B 1 336 ? 4.875 -34.031 -31.609 1 83.56 336 LEU B O 1
ATOM 5819 N N . PRO B 1 337 ? 2.846 -34.469 -32.438 1 80.06 337 PRO B N 1
ATOM 5820 C CA . PRO B 1 337 ? 2.996 -33.406 -33.438 1 80.06 337 PRO B CA 1
ATOM 5821 C C . PRO B 1 337 ? 2.943 -32 -32.875 1 80.06 337 PRO B C 1
ATOM 5823 O O . PRO B 1 337 ? 2.412 -31.812 -31.766 1 80.06 337 PRO B O 1
ATOM 5826 N N . PRO B 1 338 ? 3.596 -31.125 -33.594 1 78.69 338 PRO B N 1
ATOM 5827 C CA . PRO B 1 338 ? 3.484 -29.75 -33.094 1 78.69 338 PRO B CA 1
ATOM 5828 C C . PRO B 1 338 ? 2.035 -29.297 -32.938 1 78.69 338 PRO B C 1
ATOM 5830 O O . PRO B 1 338 ? 1.16 -29.719 -33.688 1 78.69 338 PRO B O 1
ATOM 5833 N N . PRO B 1 339 ? 1.89 -28.578 -31.906 1 76.06 339 PRO B N 1
ATOM 5834 C CA . PRO B 1 339 ? 0.525 -28.094 -31.688 1 76.06 339 PRO B CA 1
ATOM 5835 C C . PRO B 1 339 ? 0.051 -27.172 -32.812 1 76.06 339 PRO B C 1
ATOM 5837 O O . PRO B 1 339 ? 0.866 -26.672 -33.594 1 76.06 339 PRO B O 1
ATOM 5840 N N . ALA B 1 340 ? -1.269 -27.094 -32.844 1 74.12 340 ALA B N 1
ATOM 5841 C CA . ALA B 1 340 ? -1.864 -26.188 -33.812 1 74.12 340 ALA B CA 1
ATOM 5842 C C . ALA B 1 340 ? -1.36 -24.75 -33.594 1 74.12 340 ALA B C 1
ATOM 5844 O O . ALA B 1 340 ? -0.836 -24.422 -32.531 1 74.12 340 ALA B O 1
ATOM 5845 N N . THR B 1 341 ? -1.529 -23.984 -34.656 1 69.44 341 THR B N 1
ATOM 5846 C CA . THR B 1 341 ? -1.088 -22.594 -34.625 1 69.44 341 THR B CA 1
ATOM 5847 C C . THR B 1 341 ? -1.747 -21.859 -33.469 1 69.44 341 THR B C 1
ATOM 5849 O O . THR B 1 341 ? -2.965 -21.922 -33.281 1 69.44 341 THR B O 1
ATOM 5852 N N . GLY B 1 342 ? -0.938 -21.281 -32.625 1 70 342 GLY B N 1
ATOM 5853 C CA . GLY B 1 342 ? -1.443 -20.516 -31.516 1 70 342 GLY B CA 1
ATOM 5854 C C . GLY B 1 342 ? -1.542 -21.312 -30.234 1 70 342 GLY B C 1
ATOM 5855 O O . GLY B 1 342 ? -1.732 -20.75 -29.141 1 70 342 GLY B O 1
ATOM 5856 N N . ALA B 1 343 ? -1.449 -22.578 -30.359 1 76.44 343 ALA B N 1
ATOM 5857 C CA . ALA B 1 343 ? -1.514 -23.422 -29.172 1 76.44 343 ALA B CA 1
ATOM 5858 C C . ALA B 1 343 ? -0.12 -23.688 -28.609 1 76.44 343 ALA B C 1
ATOM 5860 O O . ALA B 1 343 ? 0.881 -23.516 -29.312 1 76.44 343 ALA B O 1
ATOM 5861 N N . THR B 1 344 ? -0.056 -23.922 -27.328 1 82.12 344 THR B N 1
ATOM 5862 C CA . THR B 1 344 ? 1.199 -24.234 -26.656 1 82.12 344 THR B CA 1
ATOM 5863 C C . THR B 1 344 ? 1.066 -25.5 -25.828 1 82.12 344 THR B C 1
ATOM 5865 O O . THR B 1 344 ? -0.041 -26 -25.609 1 82.12 344 THR B O 1
ATOM 5868 N N . TRP B 1 345 ? 2.174 -26.094 -25.484 1 85.31 345 TRP B N 1
ATOM 5869 C CA . TRP B 1 345 ? 2.168 -27.297 -24.656 1 85.31 345 TRP B CA 1
ATOM 5870 C C . TRP B 1 345 ? 1.992 -26.938 -23.188 1 85.31 345 TRP B C 1
ATOM 5872 O O . TRP B 1 345 ? 2.666 -26.031 -22.672 1 85.31 345 TRP B O 1
ATOM 5882 N N . CYS B 1 346 ? 1.023 -27.625 -22.609 1 87.06 346 CYS B N 1
ATOM 5883 C CA . CYS B 1 346 ? 0.723 -27.391 -21.203 1 87.06 346 CYS B CA 1
ATOM 5884 C C . CYS B 1 346 ? 0.794 -28.688 -20.406 1 87.06 346 CYS B C 1
ATOM 5886 O O . CYS B 1 346 ? 0.476 -29.75 -20.922 1 87.06 346 CYS B O 1
ATOM 5888 N N . VAL B 1 347 ? 1.319 -28.547 -19.203 1 87.38 347 VAL B N 1
ATOM 5889 C CA . VAL B 1 347 ? 1.197 -29.609 -18.219 1 87.38 347 VAL B CA 1
ATOM 5890 C C . VAL B 1 347 ? -0.013 -29.359 -17.328 1 87.38 347 VAL B C 1
ATOM 5892 O O . VAL B 1 347 ? -0.134 -28.297 -16.719 1 87.38 347 VAL B O 1
ATOM 5895 N N . ARG B 1 348 ? -0.906 -30.281 -17.297 1 85.94 348 ARG B N 1
ATOM 5896 C CA . ARG B 1 348 ? -2.146 -30.094 -16.547 1 85.94 348 ARG B CA 1
ATOM 5897 C C . ARG B 1 348 ? -2.234 -31.078 -15.391 1 85.94 348 ARG B C 1
ATOM 5899 O O . ARG B 1 348 ? -1.839 -32.25 -15.523 1 85.94 348 ARG B O 1
ATOM 5906 N N . ARG B 1 349 ? -2.746 -30.547 -14.328 1 81.44 349 ARG B N 1
ATOM 5907 C CA . ARG B 1 349 ? -2.973 -31.359 -13.141 1 81.44 349 ARG B CA 1
ATOM 5908 C C . ARG B 1 349 ? -4.289 -31 -12.469 1 81.44 349 ARG B C 1
ATOM 5910 O O . ARG B 1 349 ? -4.711 -29.844 -12.508 1 81.44 349 ARG B O 1
ATOM 5917 N N . ARG B 1 350 ? -4.891 -31.969 -12.023 1 75.62 350 ARG B N 1
ATOM 5918 C CA . ARG B 1 350 ? -6.055 -31.688 -11.188 1 75.62 350 ARG B CA 1
ATOM 5919 C C . ARG B 1 350 ? -5.637 -31.375 -9.75 1 75.62 350 ARG B C 1
ATOM 5921 O O . ARG B 1 350 ? -4.816 -32.094 -9.172 1 75.62 350 ARG B O 1
ATOM 5928 N N . GLY B 1 351 ? -5.512 -30.062 -9.32 1 62.31 351 GLY B N 1
ATOM 5929 C CA . GLY B 1 351 ? -5.113 -29.406 -8.086 1 62.31 351 GLY B CA 1
ATOM 5930 C C . GLY B 1 351 ? -4.598 -30.391 -7.043 1 62.31 351 GLY B C 1
ATOM 5931 O O . GLY B 1 351 ? -3.627 -30.094 -6.34 1 62.31 351 GLY B O 1
ATOM 5932 N N . GLU B 1 352 ? -5.414 -31.531 -6.82 1 59.78 352 GLU B N 1
ATOM 5933 C CA . GLU B 1 352 ? -4.941 -32.469 -5.812 1 59.78 352 GLU B CA 1
ATOM 5934 C C . GLU B 1 352 ? -3.83 -33.344 -6.371 1 59.78 352 GLU B C 1
ATOM 5936 O O . GLU B 1 352 ? -3.502 -33.281 -7.555 1 59.78 352 GLU B O 1
ATOM 5941 N N . ILE B 1 353 ? -3.066 -34 -5.594 1 58.03 353 ILE B N 1
ATOM 5942 C CA . ILE B 1 353 ? -1.865 -34.812 -5.816 1 58.03 353 ILE B CA 1
ATOM 5943 C C . ILE B 1 353 ? -2.059 -35.688 -7.043 1 58.03 353 ILE B C 1
ATOM 5945 O O . ILE B 1 353 ? -2.057 -36.938 -6.934 1 58.03 353 ILE B O 1
ATOM 5949 N N . ALA B 1 354 ? -2.768 -35.062 -8.133 1 58.44 354 ALA B N 1
ATOM 5950 C CA . ALA B 1 354 ? -2.977 -35.969 -9.25 1 58.44 354 ALA B CA 1
ATOM 5951 C C . ALA B 1 354 ? -1.8 -35.938 -10.219 1 58.44 354 ALA B C 1
ATOM 5953 O O . ALA B 1 354 ? -0.974 -35.031 -10.164 1 58.44 354 ALA B O 1
ATOM 5954 N N . ALA B 1 355 ? -1.643 -37 -10.906 1 61.09 355 ALA B N 1
ATOM 5955 C CA . ALA B 1 355 ? -0.626 -37.156 -11.938 1 61.09 355 ALA B CA 1
ATOM 5956 C C . ALA B 1 355 ? -0.76 -36.094 -13.016 1 61.09 355 ALA B C 1
ATOM 5958 O O . ALA B 1 355 ? -1.872 -35.688 -13.359 1 61.09 355 ALA B O 1
ATOM 5959 N N . ALA B 1 356 ? 0.376 -35.5 -13.422 1 65.19 356 ALA B N 1
ATOM 5960 C CA . ALA B 1 35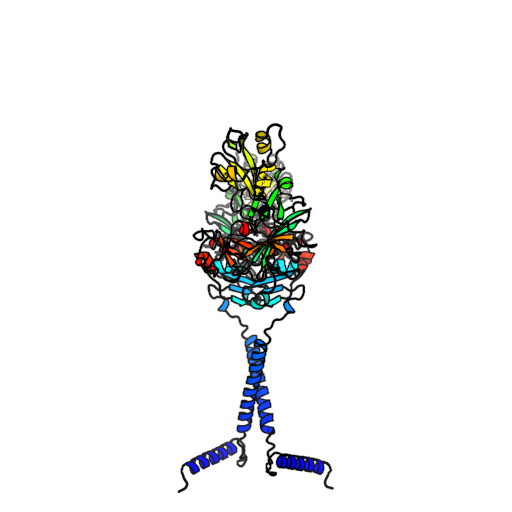6 ? 0.463 -34.438 -14.438 1 65.19 356 ALA B CA 1
ATOM 5961 C C . ALA B 1 356 ? 0.221 -35.031 -15.836 1 65.19 356 ALA B C 1
ATOM 5963 O O . ALA B 1 356 ? 0.674 -36.125 -16.156 1 65.19 356 ALA B O 1
ATOM 5964 N N . THR B 1 357 ? -0.679 -34.531 -16.547 1 68.31 357 THR B N 1
ATOM 5965 C CA . THR B 1 357 ? -0.901 -34.906 -17.938 1 68.31 357 THR B CA 1
ATOM 5966 C C . THR B 1 357 ? -0.502 -33.781 -18.891 1 68.31 357 THR B C 1
ATOM 5968 O O . THR B 1 357 ? -0.65 -32.594 -18.562 1 68.31 357 THR B O 1
ATOM 5971 N N . LEU B 1 358 ? 0.173 -34.188 -20 1 66.69 358 LEU B N 1
ATOM 5972 C CA . LEU B 1 358 ? 0.545 -33.25 -21.031 1 66.69 358 LEU B CA 1
ATOM 5973 C C . LEU B 1 358 ? -0.635 -32.969 -21.953 1 66.69 358 LEU B C 1
ATOM 5975 O O . LEU B 1 358 ? -1.379 -33.875 -22.328 1 66.69 358 LEU B O 1
ATOM 5979 N N . THR B 1 359 ? -0.941 -31.75 -22.125 1 66.38 359 THR B N 1
ATOM 5980 C CA . THR B 1 359 ? -1.989 -31.375 -23.062 1 66.38 359 THR B CA 1
ATOM 5981 C C . THR B 1 359 ? -1.545 -30.188 -23.906 1 66.38 359 THR B C 1
ATOM 5983 O O . THR B 1 359 ? -0.716 -29.391 -23.484 1 66.38 359 THR B O 1
ATOM 5986 N N . ALA B 1 360 ? -1.76 -30.344 -25.344 1 58.56 360 ALA B N 1
ATOM 5987 C CA . ALA B 1 360 ? -1.597 -29.172 -26.188 1 58.56 360 ALA B CA 1
ATOM 5988 C C . ALA B 1 360 ? -2.816 -28.25 -26.109 1 58.56 360 ALA B C 1
ATOM 5990 O O . ALA B 1 360 ? -3.939 -28.672 -26.375 1 58.56 360 ALA B O 1
ATOM 5991 N N . ASP B 1 361 ? -2.744 -27.344 -25.359 1 59.81 361 ASP B N 1
ATOM 5992 C CA . ASP B 1 361 ? -3.896 -26.453 -25.219 1 59.81 361 ASP B CA 1
ATOM 5993 C C . ASP B 1 361 ? -3.721 -25.188 -26.047 1 59.81 361 ASP B C 1
ATOM 5995 O O . ASP B 1 361 ? -2.596 -24.734 -26.281 1 59.81 361 ASP B O 1
ATOM 5999 N N . GLY B 1 362 ? -4.684 -24.875 -27.047 1 50.31 362 GLY B N 1
ATOM 6000 C CA . GLY B 1 362 ? -4.719 -23.656 -27.828 1 50.31 362 GLY B CA 1
ATOM 6001 C C . GLY B 1 362 ? -4.469 -22.406 -26.984 1 50.31 362 GLY B C 1
ATOM 6002 O O . GLY B 1 362 ? -4.395 -22.484 -25.75 1 50.31 362 GLY B O 1
ATOM 6003 N N . PRO B 1 363 ? -4.348 -21.266 -27.875 1 45.31 363 PRO B N 1
ATOM 6004 C CA . PRO B 1 363 ? -4.043 -19.969 -27.281 1 45.31 363 PRO B CA 1
ATOM 6005 C C . PRO B 1 363 ? -4.809 -19.719 -25.984 1 45.31 363 PRO B C 1
ATOM 6007 O O . PRO B 1 363 ? -6.027 -19.906 -25.938 1 45.31 363 PRO B O 1
ATOM 6010 N N . ALA B 1 364 ? -4.273 -20.266 -25 1 44.78 364 ALA B N 1
ATOM 6011 C CA . ALA B 1 364 ? -4.879 -19.766 -23.766 1 44.78 364 ALA B CA 1
ATOM 6012 C C . ALA B 1 364 ? -5.582 -18.438 -24 1 44.78 364 ALA B C 1
ATOM 6014 O O . ALA B 1 364 ? -5.117 -17.609 -24.781 1 44.78 364 ALA B O 1
ATOM 6015 N N . ALA B 1 365 ? -6.891 -18.359 -24.078 1 45 365 ALA B N 1
ATOM 6016 C CA . ALA B 1 365 ? -7.543 -17.062 -24.078 1 45 365 ALA B CA 1
ATOM 6017 C C . ALA B 1 365 ? -6.609 -15.977 -23.547 1 45 365 ALA B C 1
ATOM 6019 O O . ALA B 1 365 ? -5.719 -16.266 -22.734 1 45 365 ALA B O 1
ATOM 6020 N N . PRO B 1 366 ? -6.621 -14.922 -24.406 1 43.53 366 PRO B N 1
ATOM 6021 C CA . PRO B 1 366 ? -5.824 -13.781 -23.953 1 43.53 366 PRO B CA 1
ATOM 6022 C C . PRO B 1 366 ? -5.727 -13.695 -22.438 1 43.53 366 PRO B C 1
ATOM 6024 O O . PRO B 1 366 ? -6.742 -13.75 -21.734 1 43.53 366 PRO B O 1
ATOM 6027 N N . MET B 1 367 ? -4.828 -14.484 -22 1 45.69 367 MET B N 1
ATOM 6028 C CA . MET B 1 367 ? -4.574 -14.32 -20.578 1 45.69 367 MET B CA 1
ATOM 6029 C C . MET B 1 367 ? -4.715 -12.859 -20.156 1 45.69 367 MET B C 1
ATOM 6031 O O . MET B 1 367 ? -3.998 -11.992 -20.656 1 45.69 367 MET B O 1
ATOM 6035 N N . PRO B 1 368 ? -5.957 -12.414 -20.031 1 43.28 368 PRO B N 1
ATOM 6036 C CA . PRO B 1 368 ? -5.934 -11.047 -19.516 1 43.28 368 PRO B CA 1
ATOM 6037 C C . PRO B 1 368 ? -4.695 -10.758 -18.656 1 43.28 368 PRO B C 1
ATOM 6039 O O . PRO B 1 368 ? -4.129 -11.68 -18.062 1 43.28 368 PRO B O 1
ATOM 6042 N N . SER B 1 369 ? -3.885 -9.828 -19.141 1 41.72 369 SER B N 1
ATOM 6043 C CA . SER B 1 369 ? -2.779 -9.227 -18.406 1 41.72 369 SER B CA 1
ATOM 6044 C C . SER B 1 369 ? -3.012 -9.305 -16.906 1 41.72 369 SER B C 1
ATOM 6046 O O . SER B 1 369 ? -3.539 -8.367 -16.297 1 41.72 369 SER B O 1
ATOM 6048 N N . ALA B 1 370 ? -3.723 -10.312 -16.422 1 46.38 370 ALA B N 1
ATOM 6049 C CA . ALA B 1 370 ? -3.852 -10.125 -14.977 1 46.38 370 ALA B CA 1
ATOM 6050 C C . ALA B 1 370 ? -2.539 -9.641 -14.367 1 46.38 370 ALA B C 1
ATOM 6052 O O . ALA B 1 370 ? -1.709 -9.047 -15.062 1 46.38 370 ALA B O 1
ATOM 6053 N N . ALA B 1 371 ? -1.932 -10.633 -13.359 1 48.06 371 ALA B N 1
ATOM 6054 C CA . ALA B 1 371 ? -0.972 -10.258 -12.328 1 48.06 371 ALA B CA 1
ATOM 6055 C C . ALA B 1 371 ? 0.384 -9.914 -12.938 1 48.06 371 ALA B C 1
ATOM 6057 O O . ALA B 1 371 ? 1.343 -10.68 -12.805 1 48.06 371 ALA B O 1
ATOM 6058 N N . THR B 1 372 ? 0.458 -9.547 -14.234 1 47.84 372 THR B N 1
ATOM 6059 C CA . THR B 1 372 ? 1.78 -9.18 -14.734 1 47.84 372 THR B CA 1
ATOM 6060 C C . THR B 1 372 ? 2.297 -7.934 -14.016 1 47.84 372 THR B C 1
ATOM 6062 O O . THR B 1 372 ? 3.492 -7.637 -14.055 1 47.84 372 THR B O 1
ATOM 6065 N N . GLY B 1 373 ? 1.43 -7.258 -13.289 1 54.94 373 GLY B N 1
ATOM 6066 C CA . GLY B 1 373 ? 1.922 -5.977 -12.805 1 54.94 373 GLY B CA 1
ATOM 6067 C C . GLY B 1 373 ? 2.461 -6.039 -11.391 1 54.94 373 GLY B C 1
ATOM 6068 O O . GLY B 1 373 ? 2.449 -7.098 -10.766 1 54.94 373 GLY B O 1
ATOM 6069 N N . THR B 1 374 ? 3.496 -5.207 -11.172 1 59.41 374 THR B N 1
ATOM 6070 C CA . THR B 1 374 ? 4 -4.941 -9.828 1 59.41 374 THR B CA 1
ATOM 6071 C C . THR B 1 374 ? 2.934 -4.254 -8.977 1 59.41 374 THR B C 1
ATOM 6073 O O . THR B 1 374 ? 2.186 -3.408 -9.477 1 59.41 374 THR B O 1
ATOM 6076 N N . ALA B 1 375 ? 2.363 -5.113 -8.117 1 64.19 375 ALA B N 1
ATOM 6077 C CA . ALA B 1 375 ? 1.493 -4.477 -7.137 1 64.19 375 ALA B CA 1
ATOM 6078 C C . ALA B 1 375 ? 2.16 -4.422 -5.766 1 64.19 375 ALA B C 1
ATOM 6080 O O . ALA B 1 375 ? 3.012 -5.258 -5.453 1 64.19 375 ALA B O 1
ATOM 6081 N N . LEU B 1 376 ? 1.928 -3.322 -5.16 1 67.5 376 LEU B N 1
ATOM 6082 C CA . LEU B 1 376 ? 2.537 -3.184 -3.84 1 67.5 376 LEU B CA 1
ATOM 6083 C C . LEU B 1 376 ? 2.135 -4.34 -2.93 1 67.5 376 LEU B C 1
ATOM 6085 O O . LEU B 1 376 ? 0.973 -4.754 -2.922 1 67.5 376 LEU B O 1
ATOM 6089 N N . GLY B 1 377 ? 3.051 -4.863 -2.389 1 75.5 377 GLY B N 1
ATOM 6090 C CA . GLY B 1 377 ? 2.861 -5.961 -1.454 1 75.5 377 GLY B CA 1
ATOM 6091 C C . GLY B 1 377 ? 2.941 -7.328 -2.113 1 75.5 377 GLY B C 1
ATOM 6092 O O . GLY B 1 377 ? 2.758 -8.352 -1.455 1 75.5 377 GLY B O 1
ATOM 6093 N N . ILE B 1 378 ? 3.062 -7.34 -3.404 1 83.06 378 ILE B N 1
ATOM 6094 C CA . ILE B 1 378 ? 3.156 -8.609 -4.125 1 83.06 378 ILE B CA 1
ATOM 6095 C C . ILE B 1 378 ? 4.602 -8.852 -4.555 1 83.06 378 ILE B C 1
ATOM 6097 O O . ILE B 1 378 ? 5.242 -7.965 -5.129 1 83.06 378 ILE B O 1
ATOM 6101 N N . THR B 1 379 ? 5.133 -9.953 -4.23 1 87.31 379 THR B N 1
ATOM 6102 C CA . THR B 1 379 ? 6.5 -10.328 -4.574 1 87.31 379 THR B CA 1
ATOM 6103 C C . THR B 1 379 ? 6.512 -11.461 -5.594 1 87.31 379 THR B C 1
ATOM 6105 O O . THR B 1 379 ? 5.598 -12.289 -5.621 1 87.31 379 THR B O 1
ATOM 6108 N N . ARG B 1 380 ? 7.48 -11.43 -6.438 1 88 380 ARG B N 1
ATOM 6109 C CA . ARG B 1 380 ? 7.668 -12.445 -7.465 1 88 380 ARG B CA 1
ATOM 6110 C C . ARG B 1 380 ? 9.062 -13.055 -7.387 1 88 380 ARG B C 1
ATOM 6112 O O . ARG B 1 380 ? 9.984 -12.445 -6.832 1 88 380 ARG B O 1
ATOM 6119 N N . THR B 1 381 ? 9.211 -14.266 -7.82 1 87.81 381 THR B N 1
ATOM 6120 C CA . THR B 1 381 ? 10.492 -14.953 -7.965 1 87.81 381 THR B CA 1
ATOM 6121 C C . THR B 1 381 ? 10.703 -15.398 -9.406 1 87.81 381 THR B C 1
ATOM 6123 O O . THR B 1 381 ? 9.852 -15.164 -10.266 1 87.81 381 THR B O 1
ATOM 6126 N N . ALA B 1 382 ? 11.82 -16 -9.719 1 84.56 382 ALA B N 1
ATOM 6127 C CA . ALA B 1 382 ? 12.117 -16.5 -11.062 1 84.56 382 ALA B CA 1
ATOM 6128 C C . ALA B 1 382 ? 11.148 -17.609 -11.461 1 84.56 382 ALA B C 1
ATOM 6130 O O . ALA B 1 382 ? 10.945 -17.859 -12.648 1 84.56 382 ALA B O 1
ATOM 6131 N N . GLN B 1 383 ? 10.523 -18.25 -10.477 1 89.19 383 GLN B N 1
ATOM 6132 C CA . GLN B 1 383 ? 9.625 -19.359 -10.742 1 89.19 383 GLN B CA 1
ATOM 6133 C C . GLN B 1 383 ? 8.195 -18.891 -10.961 1 89.19 383 GLN B C 1
ATOM 6135 O O . GLN B 1 383 ? 7.344 -19.641 -11.43 1 89.19 383 GLN B O 1
ATOM 6140 N N . THR B 1 384 ? 7.961 -17.625 -10.602 1 92.19 384 THR B N 1
ATOM 6141 C CA . THR B 1 384 ? 6.602 -17.109 -10.719 1 92.19 384 THR B CA 1
ATOM 6142 C C . THR B 1 384 ? 6.199 -16.984 -12.188 1 92.19 384 THR B C 1
ATOM 6144 O O . THR B 1 384 ? 6.992 -16.562 -13.023 1 92.19 384 THR B O 1
ATOM 6147 N N . ALA B 1 385 ? 5.008 -17.406 -12.422 1 91.44 385 ALA B N 1
ATOM 6148 C CA . ALA B 1 385 ? 4.504 -17.344 -13.789 1 91.44 385 ALA B CA 1
ATOM 6149 C C . ALA B 1 385 ? 4.438 -15.906 -14.281 1 91.44 385 ALA B C 1
ATOM 6151 O O . ALA B 1 385 ? 4.168 -14.992 -13.5 1 91.44 385 ALA B O 1
ATOM 6152 N N . ALA B 1 386 ? 4.688 -15.75 -15.539 1 86.06 386 ALA B N 1
ATOM 6153 C CA . ALA B 1 386 ? 4.602 -14.43 -16.156 1 86.06 386 ALA B CA 1
ATOM 6154 C C . ALA B 1 386 ? 3.154 -13.953 -16.234 1 86.06 386 ALA B C 1
ATOM 6156 O O . ALA B 1 386 ? 2.889 -12.75 -16.172 1 86.06 386 ALA B O 1
ATOM 6157 N N . ALA B 1 387 ? 2.289 -14.914 -16.375 1 85.31 387 ALA B N 1
ATOM 6158 C CA . ALA B 1 387 ? 0.86 -14.617 -16.422 1 85.31 387 ALA B CA 1
ATOM 6159 C C . ALA B 1 387 ? 0.057 -15.688 -15.68 1 85.31 387 ALA B C 1
ATOM 6161 O O . ALA B 1 387 ? 0.36 -16.875 -15.773 1 85.31 387 ALA B O 1
ATOM 6162 N N . VAL B 1 388 ? -0.87 -15.219 -14.945 1 89.19 388 VAL B N 1
ATOM 6163 C CA . VAL B 1 388 ? -1.763 -16.109 -14.219 1 89.19 388 VAL B CA 1
ATOM 6164 C C . VAL B 1 388 ? -3.215 -15.781 -14.555 1 89.19 388 VAL B C 1
ATOM 6166 O O . VAL B 1 388 ? -3.629 -14.625 -14.477 1 89.19 388 VAL B O 1
ATOM 6169 N N . ARG B 1 389 ? -3.949 -16.75 -14.953 1 86.75 389 ARG B N 1
ATOM 6170 C CA . ARG B 1 389 ? -5.383 -16.594 -15.18 1 86.75 389 ARG B CA 1
ATOM 6171 C C . ARG B 1 389 ? -6.18 -17.547 -14.297 1 86.75 389 ARG B C 1
ATOM 6173 O O . ARG B 1 389 ? -5.992 -18.766 -14.352 1 86.75 389 ARG B O 1
ATOM 6180 N N . MET B 1 390 ? -6.988 -16.938 -13.531 1 89.06 390 MET B N 1
ATOM 6181 C CA . MET B 1 390 ? -7.887 -17.719 -12.68 1 89.06 390 MET B CA 1
ATOM 6182 C C . MET B 1 390 ? -9.328 -17.609 -13.172 1 89.06 390 MET B C 1
ATOM 6184 O O . MET B 1 390 ? -9.781 -16.531 -13.555 1 89.06 390 MET B O 1
ATOM 6188 N N . ALA B 1 391 ? -9.953 -18.781 -13.234 1 87.25 391 ALA B N 1
ATOM 6189 C CA . ALA B 1 391 ? -11.391 -18.688 -13.477 1 87.25 391 ALA B CA 1
ATOM 6190 C C . ALA B 1 391 ? -12.078 -17.875 -12.391 1 87.25 391 ALA B C 1
ATOM 6192 O O . ALA B 1 391 ? -11.617 -17.828 -11.25 1 87.25 391 ALA B O 1
ATOM 6193 N N . ALA B 1 392 ? -13.18 -17.25 -12.773 1 86.56 392 ALA B N 1
ATOM 6194 C CA . ALA B 1 392 ? -13.906 -16.391 -11.836 1 86.56 392 ALA B CA 1
ATOM 6195 C C . ALA B 1 392 ? -14.367 -17.188 -10.609 1 86.56 392 ALA B C 1
ATOM 6197 O O . ALA B 1 392 ? -14.922 -18.281 -10.75 1 86.56 392 ALA B O 1
ATOM 6198 N N . GLY B 1 393 ? -14.055 -16.641 -9.484 1 85.31 393 GLY B N 1
ATOM 6199 C CA . GLY B 1 393 ? -14.539 -17.219 -8.242 1 85.31 393 GLY B CA 1
ATOM 6200 C C . GLY B 1 393 ? -13.688 -18.375 -7.746 1 85.31 393 GLY B C 1
ATOM 6201 O O . GLY B 1 393 ? -13.961 -18.938 -6.688 1 85.31 393 GLY B O 1
ATOM 6202 N N . VAL B 1 394 ? -12.727 -18.734 -8.555 1 88.75 394 VAL B N 1
ATOM 6203 C CA . VAL B 1 394 ? -11.844 -19.828 -8.148 1 88.75 394 VAL B CA 1
ATOM 6204 C C . VAL B 1 394 ? -10.812 -19.312 -7.141 1 88.75 394 VAL B C 1
ATOM 6206 O O . VAL B 1 394 ? -10.281 -18.219 -7.293 1 88.75 394 VAL B O 1
ATOM 6209 N N . GLY B 1 395 ? -10.641 -20.031 -6.082 1 91.44 395 GLY B N 1
ATOM 6210 C CA . GLY B 1 395 ? -9.711 -19.719 -5.008 1 91.44 395 GLY B CA 1
ATOM 6211 C C . GLY B 1 395 ? -10.031 -20.438 -3.713 1 91.44 395 GLY B C 1
ATOM 6212 O O . GLY B 1 395 ? -10.977 -21.219 -3.646 1 91.44 395 GLY B O 1
ATOM 6213 N N . GLY B 1 396 ? -9.156 -20.25 -2.758 1 93.69 396 GLY B N 1
ATOM 6214 C CA . GLY B 1 396 ? -9.367 -20.906 -1.478 1 93.69 396 GLY B CA 1
ATOM 6215 C C . GLY B 1 396 ? -8.086 -21.141 -0.708 1 93.69 396 GLY B C 1
ATOM 6216 O O . GLY B 1 396 ? -7.012 -20.703 -1.133 1 93.69 396 GLY B O 1
ATOM 6217 N N . LEU B 1 397 ? -8.344 -21.781 0.432 1 94.94 397 LEU B N 1
ATOM 6218 C CA . LEU B 1 397 ? -7.215 -22.109 1.289 1 94.94 397 LEU B CA 1
ATOM 6219 C C . LEU B 1 397 ? -6.508 -23.375 0.801 1 94.94 397 LEU B C 1
ATOM 6221 O O . LEU B 1 397 ? -7.16 -24.375 0.484 1 94.94 397 LEU B O 1
ATOM 6225 N N . VAL B 1 398 ? -5.191 -23.281 0.745 1 92.06 398 VAL B N 1
ATOM 6226 C CA . VAL B 1 398 ? -4.414 -24.438 0.308 1 92.06 398 VAL B CA 1
ATOM 6227 C C . VAL B 1 398 ? -3.285 -24.703 1.302 1 92.06 398 VAL B C 1
ATOM 6229 O O . VAL B 1 398 ? -2.887 -23.812 2.055 1 92.06 398 VAL B O 1
ATOM 6232 N N . ARG B 1 399 ? -2.896 -25.891 1.321 1 90.12 399 ARG B N 1
ATOM 6233 C CA . ARG B 1 399 ? -1.756 -26.312 2.127 1 90.12 399 ARG B CA 1
ATOM 6234 C C . ARG B 1 399 ? -0.62 -26.812 1.244 1 90.12 399 ARG B C 1
ATOM 6236 O O . ARG B 1 399 ? -0.853 -27.562 0.292 1 90.12 399 ARG B O 1
ATOM 6243 N N . LEU B 1 400 ? 0.521 -26.297 1.561 1 88.31 400 LEU B N 1
ATOM 6244 C CA . LEU B 1 400 ? 1.707 -26.75 0.845 1 88.31 400 LEU B CA 1
ATOM 6245 C C . LEU B 1 400 ? 2.01 -28.219 1.174 1 88.31 400 LEU B C 1
ATOM 6247 O O . LEU B 1 400 ? 2.139 -28.578 2.346 1 88.31 400 LEU B O 1
ATOM 6251 N N . GLY B 1 401 ? 1.992 -28.984 0.186 1 79.69 401 GLY B N 1
ATOM 6252 C CA . GLY B 1 401 ? 2.361 -30.359 0.479 1 79.69 401 GLY B CA 1
ATOM 6253 C C . GLY B 1 401 ? 2.219 -31.281 -0.717 1 79.69 401 GLY B C 1
ATOM 6254 O O . GLY B 1 401 ? 1.771 -30.859 -1.785 1 79.69 401 GLY B O 1
ATOM 6255 N N . ARG B 1 402 ? 2.887 -32.469 -0.558 1 67.75 402 ARG B N 1
ATOM 6256 C CA . ARG B 1 402 ? 2.771 -33.594 -1.511 1 67.75 402 ARG B CA 1
ATOM 6257 C C . ARG B 1 402 ? 1.855 -34.688 -0.976 1 67.75 402 ARG B C 1
ATOM 6259 O O . ARG B 1 402 ? 1.572 -34.719 0.223 1 67.75 402 ARG B O 1
ATOM 6266 N N . ALA B 1 403 ? 1.061 -35.344 -1.865 1 56.81 403 ALA B N 1
ATOM 6267 C CA . ALA B 1 403 ? 0.093 -36.375 -1.494 1 56.81 403 ALA B CA 1
ATOM 6268 C C . ALA B 1 403 ? 0.521 -37.094 -0.219 1 56.81 403 ALA B C 1
ATOM 6270 O O . ALA B 1 403 ? -0.302 -37.344 0.662 1 56.81 403 ALA B O 1
ATOM 6271 N N . GLU B 1 404 ? 1.806 -37.438 -0.056 1 55.97 404 GLU B N 1
ATOM 6272 C CA . GLU B 1 404 ? 2.178 -38.281 1.077 1 55.97 404 GLU B CA 1
ATOM 6273 C C . GLU B 1 404 ? 2.49 -37.438 2.311 1 55.97 404 GLU B C 1
ATOM 6275 O O . GLU B 1 404 ? 2.627 -37.969 3.414 1 55.97 404 GLU B O 1
ATOM 6280 N N . GLN B 1 405 ? 2.543 -36.094 2.256 1 57 405 GLN B N 1
ATOM 6281 C CA . GLN B 1 405 ? 3.043 -35.281 3.361 1 57 405 GLN B CA 1
ATOM 6282 C C . GLN B 1 405 ? 1.982 -34.312 3.846 1 57 405 GLN B C 1
ATOM 6284 O O . GLN B 1 405 ? 2.307 -33.188 4.262 1 57 405 GLN B O 1
ATOM 6289 N N . ALA B 1 406 ? 0.828 -34.844 4.043 1 54.09 406 ALA B N 1
ATOM 6290 C CA . ALA B 1 406 ? -0.311 -33.938 4.211 1 54.09 406 ALA B CA 1
ATOM 6291 C C . ALA B 1 406 ? -0.116 -33.031 5.414 1 54.09 406 ALA B C 1
ATOM 6293 O O . ALA B 1 406 ? -0.589 -31.891 5.422 1 54.09 406 ALA B O 1
ATOM 6294 N N . ASN B 1 407 ? 0.636 -33.438 6.594 1 57.56 407 ASN B N 1
ATOM 6295 C CA . ASN B 1 407 ? 0.486 -32.75 7.879 1 57.56 407 ASN B CA 1
ATOM 6296 C C . ASN B 1 407 ? 1.571 -31.703 8.086 1 57.56 407 ASN B C 1
ATOM 6298 O O . ASN B 1 407 ? 2.74 -31.938 7.777 1 57.56 407 ASN B O 1
ATOM 6302 N N . GLY B 1 408 ? 1.234 -30.359 8.031 1 64.44 408 GLY B N 1
ATOM 6303 C CA . GLY B 1 408 ? 2.121 -29.359 8.578 1 64.44 408 GLY B CA 1
ATOM 6304 C C . GLY B 1 408 ? 2.545 -28.312 7.559 1 64.44 408 GLY B C 1
ATOM 6305 O O . GLY B 1 408 ? 3.414 -27.484 7.832 1 64.44 408 GLY B O 1
ATOM 6306 N N . GLY B 1 409 ? 2.021 -28.5 6.41 1 82.06 409 GLY B N 1
ATOM 6307 C CA . GLY B 1 409 ? 2.551 -27.547 5.445 1 82.06 409 GLY B CA 1
ATOM 6308 C C . GLY B 1 409 ? 2.01 -26.141 5.629 1 82.06 409 GLY B C 1
ATOM 6309 O O . GLY B 1 409 ? 0.998 -25.953 6.309 1 82.06 409 GLY B O 1
ATOM 6310 N N . ALA B 1 410 ? 2.771 -25.203 5.223 1 91.75 410 ALA B N 1
ATOM 6311 C CA . ALA B 1 410 ? 2.377 -23.797 5.27 1 91.75 410 ALA B CA 1
ATOM 6312 C C . ALA B 1 410 ? 1.02 -23.578 4.602 1 91.75 410 ALA B C 1
ATOM 6314 O O . ALA B 1 410 ? 0.657 -24.312 3.676 1 91.75 410 ALA B O 1
ATOM 6315 N N . LEU B 1 411 ? 0.221 -22.781 5.148 1 95.31 411 LEU B N 1
ATOM 6316 C CA . LEU B 1 411 ? -1.098 -22.453 4.617 1 95.31 411 LEU B CA 1
ATOM 6317 C C . LEU B 1 411 ? -1.041 -21.188 3.768 1 95.31 411 LEU B C 1
ATOM 6319 O O . LEU B 1 411 ? -0.357 -20.219 4.125 1 95.31 411 LEU B O 1
ATOM 6323 N N . PHE B 1 412 ? -1.761 -21.234 2.656 1 96.06 412 PHE B N 1
ATOM 6324 C CA . PHE B 1 412 ? -1.882 -20.078 1.786 1 96.06 412 PHE B CA 1
ATOM 6325 C C . PHE B 1 412 ? -3.332 -19.859 1.369 1 96.06 412 PHE B C 1
ATOM 6327 O O . PHE B 1 412 ? -4.07 -20.812 1.15 1 96.06 412 PHE B O 1
ATOM 6334 N N . LEU B 1 413 ? -3.705 -18.625 1.317 1 96.88 413 LEU B N 1
ATOM 6335 C CA . LEU B 1 413 ? -4.957 -18.266 0.662 1 96.88 413 LEU B CA 1
ATOM 6336 C C . LEU B 1 413 ? -4.711 -17.844 -0.787 1 96.88 413 LEU B C 1
ATOM 6338 O O . LEU B 1 413 ? -3.977 -16.891 -1.049 1 96.88 413 LEU B O 1
ATOM 6342 N N . VAL B 1 414 ? -5.254 -18.547 -1.69 1 94.44 414 VAL B N 1
ATOM 6343 C CA . VAL B 1 414 ? -5.16 -18.234 -3.111 1 94.44 414 VAL B CA 1
ATOM 6344 C C . VAL B 1 414 ? -6.441 -17.531 -3.57 1 94.44 414 VAL B C 1
ATOM 6346 O O . VAL B 1 414 ? -7.543 -18.031 -3.34 1 94.44 414 VAL B O 1
ATOM 6349 N N . THR B 1 415 ? -6.273 -16.391 -4.219 1 93.12 415 THR B N 1
ATOM 6350 C CA . THR B 1 415 ? -7.438 -15.641 -4.672 1 93.12 415 THR B CA 1
ATOM 6351 C C . THR B 1 415 ? -7.629 -15.797 -6.18 1 93.12 415 THR B C 1
ATOM 6353 O O . THR B 1 415 ? -6.738 -16.297 -6.875 1 93.12 415 THR B O 1
ATOM 6356 N N . ASP B 1 416 ? -8.789 -15.352 -6.656 1 90.31 416 ASP B N 1
ATOM 6357 C CA . ASP B 1 416 ? -9.086 -15.461 -8.078 1 90.31 416 ASP B CA 1
ATOM 6358 C C . ASP B 1 416 ? -8.352 -14.383 -8.883 1 90.31 416 ASP B C 1
ATOM 6360 O O . ASP B 1 416 ? -8.43 -14.359 -10.109 1 90.31 416 ASP B O 1
ATOM 6364 N N . ALA B 1 417 ? -7.641 -13.531 -8.18 1 87.88 417 ALA B N 1
ATOM 6365 C CA . ALA B 1 417 ? -6.742 -12.602 -8.859 1 87.88 417 ALA B CA 1
ATOM 6366 C C . ALA B 1 417 ? -5.402 -13.266 -9.172 1 87.88 417 ALA B C 1
ATOM 6368 O O . ALA B 1 417 ? -4.559 -12.68 -9.852 1 87.88 417 ALA B O 1
ATOM 6369 N N . GLY B 1 418 ? -5.203 -14.406 -8.656 1 89.62 418 GLY B N 1
ATOM 6370 C CA . GLY B 1 418 ? -4 -15.172 -8.961 1 89.62 418 GLY B CA 1
ATOM 6371 C C . GLY B 1 418 ? -2.838 -14.844 -8.047 1 89.62 418 GLY B C 1
ATOM 6372 O O . GLY B 1 418 ? -1.691 -14.766 -8.492 1 89.62 418 GLY B O 1
ATOM 6373 N N . VAL B 1 419 ? -3.16 -14.562 -6.852 1 92.81 419 VAL B N 1
ATOM 6374 C CA . VAL B 1 419 ? -2.141 -14.266 -5.848 1 92.81 419 VAL B CA 1
ATOM 6375 C C . VAL B 1 419 ? -2.324 -15.18 -4.641 1 92.81 419 VAL B C 1
ATOM 6377 O O . VAL B 1 419 ? -3.455 -15.461 -4.234 1 92.81 419 VAL B O 1
ATOM 6380 N N . LYS B 1 420 ? -1.215 -15.617 -4.102 1 95.06 420 LYS B N 1
ATOM 6381 C CA . LYS B 1 420 ? -1.287 -16.406 -2.873 1 95.06 420 LYS B CA 1
ATOM 6382 C C . LYS B 1 420 ? -0.854 -15.578 -1.665 1 95.06 420 LYS B C 1
ATOM 6384 O O . LYS B 1 420 ? 0.088 -14.789 -1.753 1 95.06 420 LYS B O 1
ATOM 6389 N N . PHE B 1 421 ? -1.552 -15.742 -0.585 1 96.38 421 PHE B N 1
ATOM 6390 C CA . PHE B 1 421 ? -1.276 -15.016 0.65 1 96.38 421 PHE B CA 1
ATOM 6391 C C . PHE B 1 421 ? -0.987 -15.984 1.791 1 96.38 421 PHE B C 1
ATOM 6393 O O . PHE B 1 421 ? -1.821 -16.828 2.121 1 96.38 421 PHE B O 1
ATOM 6400 N N . PRO B 1 422 ? 0.241 -15.891 2.379 1 97.19 422 PRO B N 1
ATOM 6401 C CA . PRO B 1 422 ? 0.534 -16.766 3.51 1 97.19 422 PRO B CA 1
ATOM 6402 C C . PRO B 1 422 ? -0.396 -16.531 4.699 1 97.19 422 PRO B C 1
ATOM 6404 O O . PRO B 1 422 ? -0.699 -15.391 5.031 1 97.19 422 PRO B O 1
ATOM 6407 N N . VAL B 1 423 ? -0.916 -17.578 5.207 1 97.56 423 VAL B N 1
ATOM 6408 C CA . VAL B 1 423 ? -1.743 -17.578 6.41 1 97.56 423 VAL B CA 1
ATOM 6409 C C . VAL B 1 423 ? -0.975 -18.219 7.566 1 97.56 423 VAL B C 1
ATOM 6411 O O . VAL B 1 423 ? -0.688 -19.422 7.539 1 97.56 423 VAL B O 1
ATOM 6414 N N . PRO B 1 424 ? -0.689 -17.5 8.594 1 96.5 424 PRO B N 1
ATOM 6415 C CA . PRO B 1 424 ? 0.312 -17.922 9.578 1 96.5 424 PRO B CA 1
ATOM 6416 C C . PRO B 1 424 ? -0.164 -19.094 10.445 1 96.5 424 PRO B C 1
ATOM 6418 O O . PRO B 1 424 ? 0.655 -19.812 11.008 1 96.5 424 PRO B O 1
ATOM 6421 N N . SER B 1 425 ? -1.492 -19.281 10.617 1 95.06 425 SER B N 1
ATOM 6422 C CA . SER B 1 425 ? -1.968 -20.344 11.5 1 95.06 425 SER B CA 1
ATOM 6423 C C . SER B 1 425 ? -3.383 -20.766 11.133 1 95.06 425 SER B C 1
ATOM 6425 O O . SER B 1 425 ? -4.074 -20.078 10.383 1 95.06 425 SER B O 1
ATOM 6427 N N . ALA B 1 426 ? -3.77 -21.906 11.727 1 94.38 426 ALA B N 1
ATOM 6428 C CA . ALA B 1 426 ? -5.125 -22.422 11.523 1 94.38 426 ALA B CA 1
ATOM 6429 C C . ALA B 1 426 ? -6.16 -21.484 12.141 1 94.38 426 ALA B C 1
ATOM 6431 O O . ALA B 1 426 ? -7.266 -21.344 11.617 1 94.38 426 ALA B O 1
ATOM 6432 N N . ASP B 1 427 ? -5.797 -20.844 13.219 1 95.94 427 ASP B N 1
ATOM 6433 C CA . ASP B 1 427 ? -6.703 -19.891 13.867 1 95.94 427 ASP B CA 1
ATOM 6434 C C . ASP B 1 427 ? -6.988 -18.703 12.953 1 95.94 427 ASP B C 1
ATOM 6436 O O . ASP B 1 427 ? -8.125 -18.219 12.891 1 95.94 427 ASP B O 1
ATOM 6440 N N . VAL B 1 428 ? -5.938 -18.281 12.328 1 97.12 428 VAL B N 1
ATOM 6441 C CA . VAL B 1 428 ? -6.105 -17.172 11.398 1 97.12 428 VAL B CA 1
ATOM 6442 C C . VAL B 1 428 ? -6.969 -17.609 10.219 1 97.12 428 VAL B C 1
ATOM 6444 O O . VAL B 1 428 ? -7.84 -16.859 9.766 1 97.12 428 VAL B O 1
ATOM 6447 N N . ALA B 1 429 ? -6.75 -18.797 9.734 1 96.81 429 ALA B N 1
ATOM 6448 C CA . ALA B 1 429 ? -7.594 -19.344 8.672 1 96.81 429 ALA B CA 1
ATOM 6449 C C . ALA B 1 429 ? -9.062 -19.359 9.102 1 96.81 429 ALA B C 1
ATOM 6451 O O . ALA B 1 429 ? -9.945 -19 8.328 1 96.81 429 ALA B O 1
ATOM 6452 N N . LYS B 1 430 ? -9.305 -19.766 10.289 1 95.94 430 LYS B N 1
ATOM 6453 C CA . LYS B 1 430 ? -10.664 -19.812 10.82 1 95.94 430 LYS B CA 1
ATOM 6454 C C . LYS B 1 430 ? -11.281 -18.422 10.883 1 95.94 430 LYS B C 1
ATOM 6456 O O . LYS B 1 430 ? -12.445 -18.234 10.539 1 95.94 430 LYS B O 1
ATOM 6461 N N . ALA B 1 431 ? -10.5 -17.5 11.328 1 95.38 431 ALA B N 1
ATOM 6462 C CA . ALA B 1 431 ? -10.977 -16.109 11.367 1 95.38 431 ALA B CA 1
ATOM 6463 C C . ALA B 1 431 ? -11.391 -15.641 9.977 1 95.38 431 ALA B C 1
ATOM 6465 O O . ALA B 1 431 ? -12.359 -14.898 9.836 1 95.38 431 ALA B O 1
ATOM 6466 N N . LEU B 1 432 ? -10.625 -16.062 8.984 1 96.62 432 LEU B N 1
ATOM 6467 C CA . LEU B 1 432 ? -10.906 -15.664 7.605 1 96.62 432 LEU B CA 1
ATOM 6468 C C . LEU B 1 432 ? -12.078 -16.453 7.035 1 96.62 432 LEU B C 1
ATOM 6470 O O . LEU B 1 432 ? -12.539 -16.172 5.93 1 96.62 432 LEU B O 1
ATOM 6474 N N . GLY B 1 433 ? -12.516 -17.453 7.766 1 94.31 433 GLY B N 1
ATOM 6475 C CA . GLY B 1 433 ? -13.68 -18.219 7.363 1 94.31 433 GLY B CA 1
ATOM 6476 C C . GLY B 1 433 ? -13.328 -19.547 6.711 1 94.31 433 GLY B C 1
ATOM 6477 O O . GLY B 1 433 ? -14.148 -20.125 6 1 94.31 433 GLY B O 1
ATOM 6478 N N . TYR B 1 434 ? -12.102 -20 6.91 1 96 434 TYR B N 1
ATOM 6479 C CA . TYR B 1 434 ? -11.656 -21.234 6.27 1 96 434 TYR B CA 1
ATOM 6480 C C . TYR B 1 434 ? -11.297 -22.297 7.305 1 96 434 TYR B C 1
ATOM 6482 O O . TYR B 1 434 ? -10.844 -21.969 8.406 1 96 434 TYR B O 1
ATOM 6490 N N . ASN B 1 435 ? -11.508 -23.5 6.906 1 94.12 435 ASN B N 1
ATOM 6491 C CA . ASN B 1 435 ? -11.102 -24.641 7.707 1 94.12 435 ASN B CA 1
ATOM 6492 C C . ASN B 1 435 ? -9.758 -25.203 7.23 1 94.12 435 ASN B C 1
ATOM 6494 O O . ASN B 1 435 ? -9.68 -25.781 6.148 1 94.12 435 ASN B O 1
ATOM 6498 N N . ALA B 1 436 ? -8.805 -25.125 8.117 1 91.44 436 ALA B N 1
ATOM 6499 C CA . ALA B 1 436 ? -7.453 -25.531 7.75 1 91.44 436 ALA B CA 1
ATOM 6500 C C . ALA B 1 436 ? -7.395 -27.031 7.438 1 91.44 436 ALA B C 1
ATOM 6502 O O . ALA B 1 436 ? -6.602 -27.453 6.594 1 91.44 436 ALA B O 1
ATOM 6503 N N . THR B 1 437 ? -8.195 -27.797 8.023 1 87.88 437 THR B N 1
ATOM 6504 C CA . THR B 1 437 ? -8.188 -29.25 7.828 1 87.88 437 THR B CA 1
ATOM 6505 C C . THR B 1 437 ? -8.773 -29.609 6.465 1 87.88 437 THR B C 1
ATOM 6507 O O . THR B 1 437 ? -8.516 -30.703 5.945 1 87.88 437 THR B O 1
ATOM 6510 N N . ALA B 1 438 ? -9.562 -28.703 5.887 1 86.69 438 ALA B N 1
ATOM 6511 C CA . ALA B 1 438 ? -10.195 -28.953 4.594 1 86.69 438 ALA B CA 1
ATOM 6512 C C . ALA B 1 438 ? -9.391 -28.328 3.461 1 86.69 438 ALA B C 1
ATOM 6514 O O . ALA B 1 438 ? -9.828 -28.328 2.305 1 86.69 438 ALA B O 1
ATOM 6515 N N . ALA B 1 439 ? -8.266 -27.75 3.789 1 88.62 439 ALA B N 1
ATOM 6516 C CA . ALA B 1 439 ? -7.453 -27.094 2.77 1 88.62 439 ALA B CA 1
ATOM 6517 C C . ALA B 1 439 ? -6.941 -28.094 1.739 1 88.62 439 ALA B C 1
ATOM 6519 O O . ALA B 1 439 ? -6.48 -29.188 2.098 1 88.62 439 ALA B O 1
ATOM 6520 N N . GLY B 1 440 ? -7.113 -27.766 0.524 1 83.19 440 GLY B N 1
ATOM 6521 C CA . GLY B 1 440 ? -6.582 -28.625 -0.525 1 83.19 440 GLY B CA 1
ATOM 6522 C C . GLY B 1 440 ? -5.066 -28.641 -0.569 1 83.19 440 GLY B C 1
ATOM 6523 O O . GLY B 1 440 ? -4.418 -27.625 -0.33 1 83.19 440 GLY B O 1
ATOM 6524 N N . LEU B 1 441 ? -4.508 -29.797 -0.889 1 83.69 441 LEU B N 1
ATOM 6525 C CA . LEU B 1 441 ? -3.059 -29.922 -1.008 1 83.69 441 LEU B CA 1
ATOM 6526 C C . LEU B 1 441 ? -2.586 -29.5 -2.395 1 83.69 441 LEU B C 1
ATOM 6528 O O . LEU B 1 441 ? -3.172 -29.906 -3.404 1 83.69 441 LEU B O 1
ATOM 6532 N N . VAL B 1 442 ? -1.642 -28.656 -2.398 1 85.69 442 VAL B N 1
ATOM 6533 C CA . VAL B 1 442 ? -1.052 -28.203 -3.658 1 85.69 442 VAL B CA 1
ATOM 6534 C C . VAL B 1 442 ? 0.466 -28.375 -3.604 1 85.69 442 VAL B C 1
ATOM 6536 O O . VAL B 1 442 ? 1.097 -28.031 -2.6 1 85.69 442 VAL B O 1
ATOM 6539 N N . ALA B 1 443 ? 1.044 -28.891 -4.676 1 85.25 443 ALA B N 1
ATOM 6540 C CA . ALA B 1 443 ? 2.486 -29.109 -4.754 1 85.25 443 ALA B CA 1
ATOM 6541 C C . ALA B 1 443 ? 3.244 -27.797 -4.738 1 85.25 443 ALA B C 1
ATOM 6543 O O . ALA B 1 443 ? 2.775 -26.797 -5.289 1 85.25 443 ALA B O 1
ATOM 6544 N N . PRO B 1 444 ? 4.41 -27.75 -4.172 1 86.56 444 PRO B N 1
ATOM 6545 C CA . PRO B 1 444 ? 5.215 -26.531 -4.125 1 86.56 444 PRO B CA 1
ATOM 6546 C C . PRO B 1 444 ? 5.48 -25.953 -5.512 1 86.56 444 PRO B C 1
ATOM 6548 O O . PRO B 1 444 ? 5.445 -24.719 -5.688 1 86.56 444 PRO B O 1
ATOM 6551 N N . ALA B 1 445 ? 5.734 -26.781 -6.52 1 87.56 445 ALA B N 1
ATOM 6552 C CA . ALA B 1 445 ? 6.066 -26.312 -7.859 1 87.56 445 ALA B CA 1
ATOM 6553 C C . ALA B 1 445 ? 4.914 -25.5 -8.453 1 87.56 445 ALA B C 1
ATOM 6555 O O . ALA B 1 445 ? 5.141 -24.547 -9.203 1 87.56 445 ALA B O 1
ATOM 6556 N N . LEU B 1 446 ? 3.711 -25.953 -8.062 1 89.06 446 LEU B N 1
ATOM 6557 C CA . LEU B 1 446 ? 2.541 -25.219 -8.547 1 89.06 446 LEU B CA 1
ATOM 6558 C C . LEU B 1 446 ? 2.354 -23.922 -7.789 1 89.06 446 LEU B C 1
ATOM 6560 O O . LEU B 1 446 ? 2.078 -22.875 -8.391 1 89.06 446 LEU B O 1
ATOM 6564 N N . LEU B 1 447 ? 2.531 -23.922 -6.527 1 90.31 447 LEU B N 1
ATOM 6565 C CA . LEU B 1 447 ? 2.336 -22.734 -5.707 1 90.31 447 LEU B CA 1
ATOM 6566 C C . LEU B 1 447 ? 3.396 -21.672 -6.016 1 90.31 447 LEU B C 1
ATOM 6568 O O . LEU B 1 447 ? 3.129 -20.469 -5.93 1 90.31 447 LEU B O 1
ATOM 6572 N N . ASP B 1 448 ? 4.543 -22.156 -6.41 1 91.75 448 ASP B N 1
ATOM 6573 C CA . ASP B 1 448 ? 5.633 -21.25 -6.727 1 91.75 448 ASP B CA 1
ATOM 6574 C C . ASP B 1 448 ? 5.309 -20.406 -7.961 1 91.75 448 ASP B C 1
ATOM 6576 O O . ASP B 1 448 ? 5.934 -19.375 -8.195 1 91.75 448 ASP B O 1
ATOM 6580 N N . LEU B 1 449 ? 4.398 -20.859 -8.719 1 92.56 449 LEU B N 1
ATOM 6581 C CA . LEU B 1 449 ? 4.023 -20.141 -9.93 1 92.56 449 LEU B CA 1
ATOM 6582 C C . LEU B 1 449 ? 3.203 -18.891 -9.594 1 92.56 449 LEU B C 1
ATOM 6584 O O . LEU B 1 449 ? 3.088 -17.984 -10.406 1 92.56 449 LEU B O 1
ATOM 6588 N N . LEU B 1 450 ? 2.617 -18.875 -8.445 1 92.81 450 LEU B N 1
ATOM 6589 C CA . LEU B 1 450 ? 1.794 -17.734 -8.031 1 92.81 450 LEU B CA 1
ATOM 6590 C C . LEU B 1 450 ? 2.635 -16.688 -7.324 1 92.81 450 LEU B C 1
ATOM 6592 O O . LEU B 1 450 ? 3.512 -17.016 -6.523 1 92.81 450 LEU B O 1
ATOM 6596 N N . PRO B 1 451 ? 2.352 -15.398 -7.691 1 92.88 451 PRO B N 1
ATOM 6597 C CA . PRO B 1 451 ? 2.984 -14.367 -6.871 1 92.88 451 PRO B CA 1
ATOM 6598 C C . PRO B 1 451 ? 2.527 -14.398 -5.414 1 92.88 451 PRO B C 1
ATOM 6600 O O . PRO B 1 451 ? 1.438 -14.898 -5.117 1 92.88 451 PRO B O 1
ATOM 6603 N N . THR B 1 452 ? 3.379 -13.938 -4.531 1 93.56 452 THR B N 1
ATOM 6604 C CA . THR B 1 452 ? 3.104 -13.977 -3.098 1 93.56 452 THR B CA 1
ATOM 6605 C C . THR B 1 452 ? 2.744 -12.586 -2.582 1 93.56 452 THR B C 1
ATOM 6607 O O . THR B 1 452 ? 3.465 -11.617 -2.834 1 93.56 452 THR B O 1
ATOM 6610 N N . GLY B 1 453 ? 1.597 -12.531 -1.983 1 93.25 453 GLY B N 1
ATOM 6611 C CA . GLY B 1 453 ? 1.185 -11.289 -1.354 1 93.25 453 GLY B CA 1
ATOM 6612 C C . GLY B 1 453 ? 1.606 -11.188 0.1 1 93.25 453 GLY B C 1
ATOM 6613 O O . GLY B 1 453 ? 2.395 -12.008 0.582 1 93.25 453 GLY B O 1
ATOM 6614 N N . SER B 1 454 ? 1.088 -10.195 0.788 1 92.5 454 SER B N 1
ATOM 6615 C CA . SER B 1 454 ? 1.426 -9.938 2.186 1 92.5 454 SER B CA 1
ATOM 6616 C C . SER B 1 454 ? 0.914 -11.055 3.088 1 92.5 454 SER B C 1
ATOM 6618 O O . SER B 1 454 ? -0.094 -11.695 2.783 1 92.5 454 SER B O 1
ATOM 6620 N N . VAL B 1 455 ? 1.681 -11.234 4.18 1 95.69 455 VAL B N 1
ATOM 6621 C CA . VAL B 1 455 ? 1.226 -12.195 5.172 1 95.69 455 VAL B CA 1
ATOM 6622 C C . VAL B 1 455 ? -0.053 -11.688 5.84 1 95.69 455 VAL B C 1
ATOM 6624 O O . VAL B 1 455 ? -0.138 -10.523 6.227 1 95.69 455 VAL B O 1
ATOM 6627 N N . LEU B 1 456 ? -1.028 -12.555 5.84 1 97.31 456 LEU B N 1
ATOM 6628 C CA . LEU B 1 456 ? -2.291 -12.172 6.461 1 97.31 456 LEU B CA 1
ATOM 6629 C C . LEU B 1 456 ? -2.236 -12.367 7.973 1 97.31 456 LEU B C 1
ATOM 6631 O O . LEU B 1 456 ? -2.846 -13.297 8.508 1 97.31 456 LEU B O 1
ATOM 6635 N N . ASP B 1 457 ? -1.634 -11.445 8.633 1 96.12 457 ASP B N 1
ATOM 6636 C CA . ASP B 1 457 ? -1.411 -11.469 10.07 1 96.12 457 ASP B CA 1
ATOM 6637 C C . ASP B 1 457 ? -2.299 -10.445 10.781 1 96.12 457 ASP B C 1
ATOM 6639 O O . ASP B 1 457 ? -2.244 -9.25 10.477 1 96.12 457 ASP B O 1
ATOM 6643 N N . PRO B 1 458 ? -3.057 -10.961 11.789 1 95.12 458 PRO B N 1
ATOM 6644 C CA . PRO B 1 458 ? -3.918 -10.031 12.531 1 95.12 458 PRO B CA 1
ATOM 6645 C C . PRO B 1 458 ? -3.137 -8.891 13.18 1 95.12 458 PRO B C 1
ATOM 6647 O O . PRO B 1 458 ? -3.643 -7.77 13.273 1 95.12 458 PRO B O 1
ATOM 6650 N N . ALA B 1 459 ? -1.973 -9.086 13.617 1 92.38 459 ALA B N 1
ATOM 6651 C CA . ALA B 1 459 ? -1.161 -8.039 14.227 1 92.38 459 ALA B CA 1
ATOM 6652 C C . ALA B 1 459 ? -0.844 -6.938 13.211 1 92.38 459 ALA B C 1
ATOM 6654 O O . ALA B 1 459 ? -0.848 -5.754 13.555 1 92.38 459 ALA B O 1
ATOM 6655 N N . GLU B 1 460 ? -0.572 -7.332 12.023 1 90.19 460 GLU B N 1
ATOM 6656 C CA . GLU B 1 460 ? -0.302 -6.359 10.969 1 90.19 460 GLU B CA 1
ATOM 6657 C C . GLU B 1 460 ? -1.571 -5.617 10.562 1 90.19 460 GLU B C 1
ATOM 6659 O O . GLU B 1 460 ? -1.517 -4.441 10.188 1 90.19 460 GLU B O 1
ATOM 6664 N N . ALA B 1 461 ? -2.668 -6.324 10.594 1 91.62 461 ALA B N 1
ATOM 6665 C CA . ALA B 1 461 ? -3.941 -5.699 10.25 1 91.62 461 ALA B CA 1
ATOM 6666 C C . ALA B 1 461 ? -4.262 -4.547 11.188 1 91.62 461 ALA B C 1
ATOM 6668 O O . ALA B 1 461 ? -4.977 -3.611 10.82 1 91.62 461 ALA B O 1
ATOM 6669 N N . ARG B 1 462 ? -3.785 -4.504 12.422 1 88.5 462 ARG B N 1
ATOM 6670 C CA . ARG B 1 462 ? -4.074 -3.494 13.43 1 88.5 462 ARG B CA 1
ATOM 6671 C C . ARG B 1 462 ? -3.158 -2.285 13.273 1 88.5 462 ARG B C 1
ATOM 6673 O O . ARG B 1 462 ? -3.32 -1.282 13.977 1 88.5 462 ARG B O 1
ATOM 6680 N N . ARG B 1 463 ? -2.285 -2.398 12.367 1 81.94 463 ARG B N 1
ATOM 6681 C CA . ARG B 1 463 ? -1.355 -1.297 12.133 1 81.94 463 ARG B CA 1
ATOM 6682 C C . ARG B 1 463 ? -1.804 -0.44 10.953 1 81.94 463 ARG B C 1
ATOM 6684 O O . ARG B 1 463 ? -2.414 -0.945 10.016 1 81.94 463 ARG B O 1
#

pLDDT: mean 82.06, std 14.74, range [34.47, 97.56]

Solvent-accessible surface area (backbone atoms only — not comparable to full-atom values): 48609 Å² total; per-residue (Å²): 129,88,49,66,66,60,48,52,54,46,45,52,51,48,50,49,32,47,51,32,23,68,72,58,74,46,52,79,62,76,67,69,73,58,56,41,56,49,49,3,42,47,48,11,50,49,49,48,47,48,51,53,48,46,52,49,46,42,53,62,70,50,52,81,73,64,66,69,62,70,43,80,71,34,39,33,26,28,66,81,58,37,33,37,27,37,77,53,96,77,20,38,21,36,40,58,24,34,50,23,48,18,43,60,60,63,22,83,58,56,76,38,79,38,53,56,79,78,49,37,76,44,30,40,28,47,61,28,24,41,67,54,42,46,46,68,78,50,48,71,68,31,50,66,73,22,30,36,32,37,26,38,34,78,34,92,90,55,66,48,30,32,29,37,37,38,29,75,61,77,88,64,79,79,67,65,92,36,23,42,51,30,24,38,82,86,67,50,40,30,43,33,45,91,36,20,37,23,37,47,71,43,86,64,44,42,66,48,60,64,54,78,66,82,57,44,69,33,25,62,57,49,57,58,63,34,44,82,43,63,68,43,56,64,65,87,54,75,62,58,55,37,82,44,64,69,50,87,84,34,86,36,41,18,53,42,44,30,28,35,80,47,91,98,47,77,74,43,38,28,37,33,43,85,66,19,37,21,71,39,46,60,35,53,42,33,33,41,64,57,24,71,73,40,42,65,53,43,62,90,49,76,74,61,65,38,84,42,53,74,68,43,62,71,70,47,54,65,36,85,63,72,76,62,65,87,85,49,66,56,44,73,63,53,66,57,73,79,59,57,89,66,28,34,56,22,44,30,26,45,50,49,81,46,75,40,39,60,37,72,40,55,57,64,64,79,60,61,79,22,46,58,62,81,40,75,48,50,46,74,58,95,51,25,32,58,35,35,38,35,36,42,51,28,13,22,50,31,24,39,26,49,78,89,44,70,81,81,40,60,36,29,38,31,36,24,33,38,37,30,23,42,34,88,41,58,67,52,32,43,27,73,67,33,58,62,89,72,32,46,47,33,43,60,66,61,56,44,30,36,32,36,36,32,70,60,42,50,75,50,14,71,58,130,87,51,69,66,60,51,52,54,47,46,52,50,48,49,52,32,48,51,31,25,69,72,57,75,45,50,79,64,77,69,68,76,59,55,42,56,50,51,3,43,48,48,11,51,48,48,46,46,49,52,53,48,46,52,50,45,46,52,62,70,51,52,78,73,63,67,68,59,70,42,82,72,33,38,31,27,27,67,80,57,38,34,35,28,38,76,53,96,77,20,40,21,35,40,58,25,34,50,23,47,17,43,59,61,61,20,83,56,57,75,37,78,39,51,56,78,78,48,37,76,44,28,40,28,48,62,28,23,41,67,54,44,46,44,66,78,51,47,68,68,31,48,66,75,22,29,37,32,36,23,38,34,78,34,92,91,53,66,48,32,34,28,37,38,39,31,73,61,78,88,63,80,77,66,66,94,35,22,42,52,30,24,40,82,85,68,48,39,29,43,35,44,92,35,21,38,22,37,46,72,43,86,65,46,41,63,50,60,64,55,77,64,83,58,44,70,33,25,61,58,49,58,57,62,33,46,82,42,62,68,42,55,63,64,87,54,75,62,56,53,37,81,43,65,68,52,89,85,35,84,36,40,17,53,41,42,30,29,35,79,47,92,96,46,78,74,43,37,28,38,31,43,84,66,20,38,23,73,41,46,60,36,52,42,33,32,41,65,60,23,70,72,40,41,65,54,43,61,91,49,76,74,60,66,39,84,41,53,73,67,45,61,72,70,47,54,65,37,85,64,72,77,62,64,87,83,49,65,56,45,72,63,54,67,56,72,81,60,58,92,64,29,33,54,21,44,30,25,45,50,49,78,47,75,41,39,61,31,73,40,57,54,64,63,80,59,59,81,23,46,58,61,82,40,75,47,49,45,76,57,94,51,25,33,58,34,33,40,34,35,43,51,30,14,21,49,30,24,40,26,48,76,89,45,69,82,80,37,60,36,29,39,31,36,24,34,39,37,30,23,42,35,89,41,58,67,52,32,42,25,73,67,34,58,60,90,73,32,46,44,31,42,61,66,63,55,43,30,40,33,36,36,32,69,61,42,50,74,50,14,72,56

Organism: NCBI:txid175570

Secondary structure (DSSP, 8-state):
---HHHHHHHHHHHHHHHHHHHHHS-TT--S-THHHHHHHHHHHHHHHHHHHHHHHHHHHHS----GGGGSTT-EEEETTT--EEEEETTEEEEBS-HHHHHHHHTS---EEEE-HHHHTTS-B---BS-TT--SS---TTTTTT-EEEEEEEEPTTSSEEEEEEEESS-SS------BEEEE-TTS-EEEEETTEEEEB-STTHHHHTT--SPPEE--HHHHTTSEE---B-PPP-TTTTSB---BTTB--BTT-EEEE--TTS--EEEEEETTEEEEE-HHHHHHHHH-HHHHHHHTTS---PEE--HHHHHHS-B--S-SS-TTS-SS-PPBPPPPPTT-EEEEEEETTTPPPEEEEE---S---S-S-S--TT-B--TTS-SEEEE-TT--EEEEE--GGG-TTPPEEEE-TTS-EEEE--HHHHHHTT--GGGPEEE-HHHHTTS-B-----HHHHT-/---HHHHHHHHHHHHHHHHHHHHHS-TT--S-THHHHHHHHHHHHHHHHHHHHHHHHHHHHS----GGGGSTT-EEEETTT--EEEEETTEEEEBS-HHHHHHHHTS---EEEE-HHHHTTS-B---BS-TT--SS---TTTTTT-EEEEEEEEPTTSSEEEEEEEESS-SS----S-BEEEE-TTS-EEEEETTEEEEB-STTHHHHTT--SPPEE--HHHHTTSEE---B-PPP-TTTTSB---BTTB--BTT-EEEE--TTS--EEEEEETTEEEEE-HHHHHHHHH-HHHHHHHTTS---PEE--HHHHHHS-B--S-SS-TTS-SS-PPBPPPPPTT-EEEEEEETTTPPPEEEEE-S-S---S-S-S--TT-B--TTS-SEEEE-TT--EEEEE--GGG-TTPPEEEE-TTS-EEEE--HHHHHHTT--GGGPEEE-HHHHTTS-B-----HHHHT-

InterPro domains:
  IPR007795 Type VII secretion system EccB [PF05108] (3-462)
  IPR007795 Type VII secretion system EccB [PTHR40765] (3-462)
  IPR007795 Type VII secretion system EccB [TIGR03919] (3-456)
  IPR044857 Type VII secretion system EccB, repeat 1 domain [G3DSA:3.30.2390.20] (71-162)